Protein AF-0000000084641777 (afdb_homodimer)

Organism: NCBI:txid1299332

pLDDT: mean 81.18, std 19.04, range [21.38, 98.5]

InterPro domains:
  IPR001031 Thioesterase [PF00975] (193-416)
  IPR009081 Phosphopantetheine binding ACP domain [PF00550] (51-116)
  IPR009081 Phosphopantetheine binding ACP domain [PS50075] (45-120)
  IPR020802 Thioesterase TesA-like [SM00824] (193-419)
  IPR020806 Polyketide synthase-like, phosphopantetheine-binding domain [SM00823] (48-120)
  IPR029058 Alpha/Beta hydrolase fold [G3DSA:3.40.50.1820] (135-422)
  IPR029058 Alpha/Beta hydrolase fold [SSF53474] (79-420)
  IPR036736 ACP-like superfamily [G3DSA:1.10.1200.10] (26-123)
  IPR036736 ACP-like superfamily [SSF47336] (41-128)
  IPR050091 Polyketide and Nonribosomal Peptide Biosynthesis Enzymes [PTHR43775] (21-285)

Sequence (852 aa):
MGQQVCVGQVLADEAGPGAHEAAGAAVGQGFAARLQGLSDAEQQAAVQAMVCEHTAAVLGRDGAAQLDAGQAFSDAGLTSLSAVELRNRLKTLTGVTLSATTAFDYPTPTQLADHLLSHLHHQNPTGATPELDRVDALTDLFLQTCDAGRDDDGWQIVALAANGRERMTTPVPKREWKEVVLLAGGGSDVAVVCLPTLTVLSSPHAYLDVARAMAGRHSVHALSLPGFDPDDALPQDREVVLEGAAQAILHAVGDHPHLVLAGYSSGGVLAHALGSYLAERHQRTLLGVALIDTYLPSQIVNADNPDQVGVNETGALFSRRVTSMARELDQLNATRLTAAASYAALFGTWEPVVSAVPLLNMIAMDETAACERVRAERINRWRVATAEASYSVVEIPGDHFDMITTSSDATTTALHGWISGLIRAGMGQQVCVGQVLADEAGPGAHEAAGAAVGQGFAARLQGLSDAEQQAAVQAMVCEHTAAVLGRDGAAQLDAGQAFSDAGLTSLSAVELRNRLKTLTGVTLSATTAFDYPTPTQLADHLLSHLHHQNPTGATPELDRVDALTDLFLQTCDAGRDDDGWQIVALAANGRERMTTPVPKREWKEVVLLAGGGSDVAVVCLPTLTVLSSPHAYLDVARAMAGRHSVHALSLPGFDPDDALPQDREVVLEGAAQAILHAVGDHPHLVLAGYSSGGVLAHALGSYLAERHQRTLLGVALIDTYLPSQIVNADNPDQVGVNETGALFSRRVTSMARELDQLNATRLTAAASYAALFGTWEPVVSAVPLLNMIAMDETAACERVRAERINRWRVATAEASYSVVEIPGDHFDMITTSSDATTTALHGWISGLIRAG

Nearest PDB structures (foldseek):
  9cel-assembly1_A  TM=8.957E-01  e=6.479E-19  Micromonospora chalcea subsp. izumensis
  9cel-assembly2_C  TM=8.570E-01  e=5.463E-19  Micromonospora chalcea subsp. izumensis
  9cel-assembly2_B  TM=8.756E-01  e=1.436E-18  Micromonospora chalcea subsp. izumensis
  7vo5-assembly1_A-2  TM=8.374E-01  e=3.008E-18  Streptomyces chattanoogensis
  7vo4-assembly1_A  TM=8.585E-01  e=6.304E-16  Streptomyces chattanoogensis

Radius of gyration: 33.95 Å; Cα contacts (8 Å, |Δi|>4): 1404; chains: 2; bounding box: 111×99×91 Å

Foldseek 3Di:
DDPPPCPPPPPPPCPDPVVLVVLLVVLQVVLLVVLPPDDPVRQLVVLLLVLLQLLCVLLVHDGSVPFDQPDFSVVVPQALVSLLVSQVVVCSRNVDRDFSCLCVVQGGSSSSSVVSVVVSVVVPPPPPPPPRPDFPPLLVVLVVCVVVVNNLVSLVSLQVVLVPFAEDAAQPPPVCLVFKDWLAAEDDLEEEEEFAALALPGDQSLQNLLRVLCHHHHTYMYGHFFQLDPVGTAYPAPCRRLVNRLVSVCVVSPPRLAYEYEYAENRLVSQLVNQVVCCPPVVDHHLAYEYHAYFALVLFDDPVCVVGRHTDPNNVVVNVVVQVVCVVSVSDHSRSSSSSSSVCVRRNPPAAAADCHEYEYEHEPDDDPSCVVCVVVRLVRVVVSNPPHHYHYHYFYDHSSCCSPVRSNVNSVVVVVVSVVSVVVD/DDPPPPPPPPPPPPPDPVVLVVLLVVLQVVLLVVLPPDDPVRQLVVLLLVLLQLLCVLLVHDGSVPFDQPDFSVVVPQDLVSLLVSQVVVCSRNVARDFSCLCVVQGGSSSSSVVSVVVSVVVPPPPPPPPRPDFPPLLVVLVVCVVVVNNLVSLVSLQVVLVPFAEDAAQPPPVCLVFKAWLAAEDDLEEEEEFAALALPGDQSLQNLLRVLCHHHHTYMYGHFFQNDPVGTAYPAPVRRLVNRLVSVCVVSPPRLAYEYEYAENRLVSQLVNQVVCCPPVVDHHLAYEYHAYFALVLFDDPVCVVGRHTDPNVVVVNVVVQVVCVVSVSDHSRSSSSSSSVCVRRNPPAAAADCHEYEYEHEPDDDPSCVVCVVVRLVRVVVSNPPHHYHYHYFYDHSSCCSPVRSNRNSVVVVVVSVVSVVVD

Solvent-accessible surface area (backbone atoms only — not comparable to full-atom values): 44302 Å² total; per-residue (Å²): 137,83,81,78,80,80,75,76,78,77,77,74,78,72,75,52,80,67,58,58,54,55,52,26,50,57,36,8,53,44,44,54,54,68,41,55,90,48,52,71,68,51,35,47,52,51,40,22,49,50,43,26,32,45,48,20,52,63,67,70,42,84,56,33,87,74,48,58,51,80,42,43,39,65,80,73,62,53,42,75,68,42,36,42,50,39,37,52,50,45,20,42,43,54,55,49,86,62,48,52,54,41,56,68,78,24,38,20,30,47,48,37,22,52,54,50,46,54,50,54,57,67,52,44,77,70,74,66,64,72,77,68,82,55,64,48,35,58,34,45,43,30,50,54,33,36,73,71,70,36,51,48,49,22,49,49,39,36,43,48,56,35,70,74,53,56,64,33,82,54,53,70,75,51,86,70,53,74,34,46,42,79,71,20,58,37,73,48,66,40,36,36,37,34,33,34,38,53,44,58,74,46,38,41,68,63,44,49,56,34,22,60,68,37,45,64,47,33,25,25,32,18,33,52,69,77,13,58,44,84,88,41,42,33,62,65,45,57,64,31,49,47,52,38,50,48,53,38,50,50,63,70,57,59,80,52,77,30,36,31,32,32,5,43,34,54,3,17,54,52,28,52,53,42,50,51,46,31,34,73,77,64,70,42,72,53,65,26,36,36,25,42,48,48,65,57,35,71,72,23,36,35,76,89,42,77,88,44,78,38,54,30,74,48,26,44,53,50,52,51,51,51,49,51,50,23,52,75,44,56,51,65,35,53,45,21,47,23,32,18,40,50,44,42,64,58,44,44,78,51,74,82,62,73,31,72,43,26,33,38,43,34,34,48,63,47,62,53,73,59,52,54,72,46,41,67,59,52,56,49,54,56,48,60,27,16,58,90,27,56,72,45,78,47,76,33,68,42,30,82,74,26,36,50,52,87,24,12,61,58,44,40,50,50,51,50,53,51,53,54,50,52,60,70,74,102,136,84,80,77,77,78,74,76,74,76,76,72,78,68,76,51,79,68,56,58,54,54,49,26,51,55,37,8,55,45,43,55,53,68,42,55,89,49,52,71,69,51,35,48,51,52,39,22,50,49,42,26,34,45,47,20,53,62,66,70,42,86,56,32,88,75,48,60,51,79,42,41,38,64,80,72,63,54,42,75,67,42,36,43,50,38,37,53,52,46,21,41,43,52,57,48,88,61,48,52,52,42,56,67,78,24,36,19,29,47,48,36,21,51,53,51,46,53,51,54,57,67,50,45,76,69,75,65,65,70,78,67,83,57,64,48,35,57,35,44,43,31,50,55,32,36,74,71,70,35,49,49,49,21,50,50,38,36,42,49,58,36,68,73,53,56,65,33,83,55,54,69,76,52,85,72,52,73,34,46,41,79,70,21,58,37,74,47,65,39,38,36,38,35,32,35,37,54,45,59,74,46,38,42,68,64,44,49,55,35,22,62,66,37,44,64,47,33,24,25,32,20,31,51,69,78,13,59,44,85,88,42,43,34,63,63,44,56,66,30,50,47,52,38,50,48,50,38,49,50,62,69,56,58,79,53,79,31,37,32,32,31,5,46,32,54,3,16,54,51,29,51,54,40,49,51,44,31,36,74,76,64,70,42,72,52,66,27,35,36,26,41,47,48,65,57,35,71,71,24,36,35,76,89,42,77,88,44,80,37,56,30,73,48,26,44,52,51,50,51,50,52,50,52,50,24,50,75,45,56,51,65,36,51,45,20,48,22,32,19,40,50,44,43,65,59,42,44,79,51,73,83,62,73,30,74,44,28,34,38,41,34,34,50,63,47,62,54,73,60,51,55,74,46,40,66,59,52,56,48,54,56,50,58,26,16,57,89,28,54,72,46,77,45,77,34,68,42,30,79,75,26,36,48,55,85,24,11,62,59,44,39,50,53,52,51,54,50,52,53,49,52,60,70,73,103

Structure (mmCIF, N/CA/C/O backbone):
data_AF-0000000084641777-model_v1
#
loop_
_entity.id
_entity.type
_entity.pdbx_description
1 polymer 'Thioesterase domain protein'
#
loop_
_atom_site.group_PDB
_atom_site.id
_atom_site.type_symbol
_atom_site.label_atom_id
_atom_site.label_alt_id
_atom_site.label_comp_id
_atom_site.label_asym_id
_atom_site.label_entity_id
_atom_site.label_seq_id
_atom_site.pdbx_PDB_ins_code
_atom_site.Cartn_x
_atom_site.Cartn_y
_atom_site.Cartn_z
_atom_site.occupancy
_atom_site.B_iso_or_equiv
_atom_site.auth_seq_id
_atom_site.auth_comp_id
_atom_site.auth_asym_id
_atom_site.auth_atom_id
_atom_site.pdbx_PDB_model_num
ATOM 1 N N . MET A 1 1 ? 50.094 -5.645 -51.25 1 24.89 1 MET A N 1
ATOM 2 C CA . MET A 1 1 ? 48.844 -5.309 -51.938 1 24.89 1 MET A CA 1
ATOM 3 C C . MET A 1 1 ? 47.719 -5.098 -50.938 1 24.89 1 MET A C 1
ATOM 5 O O . MET A 1 1 ? 47.469 -5.961 -50.094 1 24.89 1 MET A O 1
ATOM 9 N N . GLY A 1 2 ? 47.344 -3.834 -50.531 1 24.47 2 GLY A N 1
ATOM 10 C CA . GLY A 1 2 ? 46.844 -3.127 -49.344 1 24.47 2 GLY A CA 1
ATOM 11 C C . GLY A 1 2 ? 45.375 -3.279 -49.156 1 24.47 2 GLY A C 1
ATOM 12 O O . GLY A 1 2 ? 44.562 -2.934 -50 1 24.47 2 GLY A O 1
ATOM 13 N N . GLN A 1 3 ? 44.938 -4.383 -48.5 1 25.36 3 GLN A N 1
ATOM 14 C CA . GLN A 1 3 ? 43.594 -4.914 -48.375 1 25.36 3 GLN A CA 1
ATOM 15 C C . GLN A 1 3 ? 42.656 -3.902 -47.75 1 25.36 3 GLN A C 1
ATOM 17 O O . GLN A 1 3 ? 42.906 -3.449 -46.625 1 25.36 3 GLN A O 1
ATOM 22 N N . GLN A 1 4 ? 42.062 -3.031 -48.531 1 22.72 4 GLN A N 1
ATOM 23 C CA . GLN A 1 4 ? 41.219 -1.885 -48.25 1 22.72 4 GLN A CA 1
ATOM 24 C C . GLN A 1 4 ? 39.969 -2.305 -47.438 1 22.72 4 GLN A C 1
ATOM 26 O O . GLN A 1 4 ? 39.219 -3.176 -47.875 1 22.72 4 GLN A O 1
ATOM 31 N N . VAL A 1 5 ? 39.969 -2.133 -46.031 1 23.72 5 VAL A N 1
ATOM 32 C CA . VAL A 1 5 ? 39.062 -2.445 -44.938 1 23.72 5 VAL A CA 1
ATOM 33 C C . VAL A 1 5 ? 37.75 -1.702 -45.125 1 23.72 5 VAL A C 1
ATOM 35 O O . VAL A 1 5 ? 37.719 -0.47 -45.188 1 23.72 5 VAL A O 1
ATOM 38 N N . CYS A 1 6 ? 36.844 -2.123 -46 1 21.38 6 CYS A N 1
ATOM 39 C CA . CYS A 1 6 ? 35.594 -1.452 -46.344 1 21.38 6 CYS A CA 1
ATOM 40 C C . CYS A 1 6 ? 34.688 -1.319 -45.125 1 21.38 6 CYS A C 1
ATOM 42 O O . CYS A 1 6 ? 34.188 -2.318 -44.625 1 21.38 6 CYS A O 1
ATOM 44 N N . VAL A 1 7 ? 34.938 -0.421 -44.094 1 24.03 7 VAL A N 1
ATOM 45 C CA . VAL A 1 7 ? 34.25 -0.095 -42.844 1 24.03 7 VAL A CA 1
ATOM 46 C C . VAL A 1 7 ? 32.844 0.391 -43.156 1 24.03 7 VAL A C 1
ATOM 48 O O . VAL A 1 7 ? 32.656 1.456 -43.75 1 24.03 7 VAL A O 1
ATOM 51 N N . GLY A 1 8 ? 31.984 -0.455 -43.719 1 22.81 8 GLY A N 1
ATOM 52 C CA . GLY A 1 8 ? 30.656 0.032 -44.031 1 22.81 8 GLY A CA 1
ATOM 53 C C . GLY A 1 8 ? 29.938 0.649 -42.875 1 22.81 8 GLY A C 1
ATOM 54 O O . GLY A 1 8 ? 29.922 0.073 -41.781 1 22.81 8 GLY A O 1
ATOM 55 N N . GLN A 1 9 ? 29.938 1.963 -42.719 1 23.42 9 GLN A N 1
ATOM 56 C CA . GLN A 1 9 ? 29.344 2.883 -41.75 1 23.42 9 GLN A CA 1
ATOM 57 C C . GLN A 1 9 ? 27.844 2.641 -41.625 1 23.42 9 GLN A C 1
ATOM 59 O O . GLN A 1 9 ? 27.078 2.828 -42.562 1 23.42 9 GLN A O 1
ATOM 64 N N . VAL A 1 10 ? 27.406 1.66 -40.938 1 26.03 10 VAL A N 1
ATOM 65 C CA . VAL A 1 10 ? 25.984 1.517 -40.594 1 26.03 10 VAL A CA 1
ATOM 66 C C . VAL A 1 10 ? 25.484 2.787 -39.906 1 26.03 10 VAL A C 1
ATOM 68 O O . VAL A 1 10 ? 26 3.166 -38.844 1 26.03 10 VAL A O 1
ATOM 71 N N . LEU A 1 11 ? 25.109 3.775 -40.656 1 24.5 11 LEU A N 1
ATOM 72 C CA . LEU A 1 11 ? 24.438 4.961 -40.125 1 24.5 11 LEU A CA 1
ATOM 73 C C . LEU A 1 11 ? 23.266 4.57 -39.25 1 24.5 11 LEU A C 1
ATOM 75 O O . LEU A 1 11 ? 22.328 3.898 -39.688 1 24.5 11 LEU A O 1
ATOM 79 N N . ALA A 1 12 ? 23.484 4.363 -37.938 1 27.56 12 ALA A N 1
ATOM 80 C CA . ALA A 1 12 ? 22.609 4.184 -36.812 1 27.56 12 ALA A CA 1
ATOM 81 C C . ALA A 1 12 ? 21.516 5.25 -36.781 1 27.56 12 ALA A C 1
ATOM 83 O O . ALA A 1 12 ? 21.797 6.434 -36.562 1 27.56 12 ALA A O 1
ATOM 84 N N . ASP A 1 13 ? 20.547 5.047 -37.688 1 30.94 13 ASP A N 1
ATOM 85 C CA . ASP A 1 13 ? 19.375 5.922 -37.625 1 30.94 13 ASP A CA 1
ATOM 86 C C . ASP A 1 13 ? 18.812 6.008 -36.219 1 30.94 13 ASP A C 1
ATOM 88 O O . ASP A 1 13 ? 18.406 4.996 -35.625 1 30.94 13 ASP A O 1
ATOM 92 N N . GLU A 1 14 ? 19.312 6.793 -35.344 1 30.27 14 GLU A N 1
ATOM 93 C CA . GLU A 1 14 ? 19.078 7.223 -33.969 1 30.27 14 GLU A CA 1
ATOM 94 C C . GLU A 1 14 ? 17.641 7.715 -33.812 1 30.27 14 GLU A C 1
ATOM 96 O O . GLU A 1 14 ? 17.406 8.883 -33.469 1 30.27 14 GLU A O 1
ATOM 101 N N . ALA A 1 15 ? 16.766 7.348 -34.812 1 34.06 15 ALA A N 1
ATOM 102 C CA . ALA A 1 15 ? 15.477 7.934 -34.438 1 34.06 15 ALA A CA 1
ATOM 103 C C . ALA A 1 15 ? 15.023 7.445 -33.062 1 34.06 15 ALA A C 1
ATOM 105 O O . ALA A 1 15 ? 15 6.238 -32.812 1 34.06 15 ALA A O 1
ATOM 106 N N . GLY A 1 16 ? 15.086 8.219 -32.062 1 28.44 16 GLY A N 1
ATOM 107 C CA . GLY A 1 16 ? 14.805 8.008 -30.656 1 28.44 16 GLY A CA 1
ATOM 108 C C . GLY A 1 16 ? 13.5 7.273 -30.422 1 28.44 16 GLY A C 1
ATOM 109 O O . GLY A 1 16 ? 12.648 7.199 -31.297 1 28.44 16 GLY A O 1
ATOM 110 N N . PRO A 1 17 ? 13.375 6.547 -29.328 1 33.25 17 PRO A N 1
ATOM 111 C CA . PRO A 1 17 ? 12.25 5.676 -28.969 1 33.25 17 PRO A CA 1
ATOM 112 C C . PRO A 1 17 ? 10.898 6.367 -29.109 1 33.25 17 PRO A C 1
ATOM 114 O O . PRO A 1 17 ? 9.859 5.699 -29.141 1 33.25 17 PRO A O 1
ATOM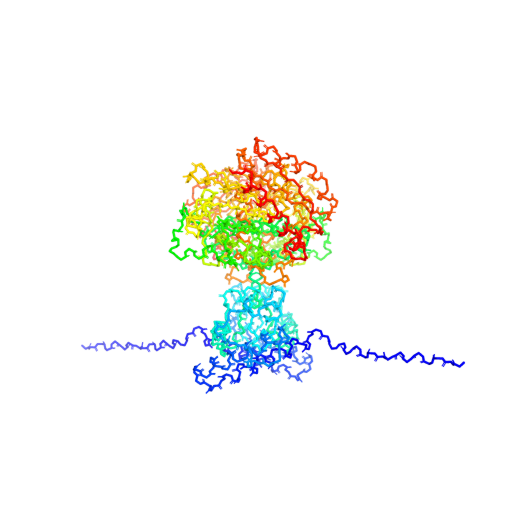 117 N N . GLY A 1 18 ? 10.883 7.715 -29.188 1 34.97 18 GLY A N 1
ATOM 118 C CA . GLY A 1 18 ? 9.648 8.477 -29.266 1 34.97 18 GLY A CA 1
ATOM 119 C C . GLY A 1 18 ? 8.953 8.359 -30.609 1 34.97 18 GLY A C 1
ATOM 120 O O . GLY A 1 18 ? 7.762 8.633 -30.734 1 34.97 18 GLY A O 1
ATOM 121 N N . ALA A 1 19 ? 9.695 8.242 -31.719 1 38.25 19 ALA A N 1
ATOM 122 C CA . ALA A 1 19 ? 9.18 8.195 -33.094 1 38.25 19 ALA A CA 1
ATOM 123 C C . ALA A 1 19 ? 8.469 6.875 -33.344 1 38.25 19 ALA A C 1
ATOM 125 O O . ALA A 1 19 ? 7.516 6.832 -34.125 1 38.25 19 ALA A O 1
ATOM 126 N N . HIS A 1 20 ? 9.016 5.867 -32.781 1 34.41 20 HIS A N 1
ATOM 127 C CA . HIS A 1 20 ? 8.398 4.562 -33 1 34.41 20 HIS A CA 1
ATOM 128 C C . HIS A 1 20 ? 7.023 4.48 -32.344 1 34.41 20 HIS A C 1
ATOM 130 O O . HIS A 1 20 ? 6.145 3.77 -32.844 1 34.41 20 HIS A O 1
ATOM 136 N N . GLU A 1 21 ? 6.867 5.086 -31.234 1 34.56 21 GLU A N 1
ATOM 137 C CA . GLU A 1 21 ? 5.594 5.031 -30.516 1 34.56 21 GLU A CA 1
ATOM 138 C C . GLU A 1 21 ? 4.539 5.883 -31.219 1 34.56 21 GLU A C 1
ATOM 140 O O . GLU A 1 21 ? 3.371 5.496 -31.297 1 34.56 21 GLU A O 1
ATOM 145 N N . ALA A 1 22 ? 4.887 7.004 -31.797 1 40.75 22 ALA A N 1
ATOM 146 C CA . ALA A 1 22 ? 3.992 7.82 -32.625 1 40.75 22 ALA A CA 1
ATOM 147 C C . ALA A 1 22 ? 3.588 7.086 -33.906 1 40.75 22 ALA A C 1
ATOM 149 O O . ALA A 1 22 ? 2.465 7.238 -34.375 1 40.75 22 ALA A O 1
ATOM 150 N N . ALA A 1 23 ? 4.477 6.371 -34.438 1 40.88 23 ALA A N 1
ATOM 151 C CA . ALA A 1 23 ? 4.211 5.578 -35.625 1 40.88 23 ALA A CA 1
ATOM 152 C C . ALA A 1 23 ? 3.252 4.43 -35.312 1 40.88 23 ALA A C 1
ATOM 154 O O . ALA A 1 23 ? 2.43 4.062 -36.156 1 40.88 23 ALA A O 1
ATOM 155 N N . GLY A 1 24 ? 3.389 3.828 -34.188 1 36.12 24 GLY A N 1
ATOM 156 C CA . GLY A 1 24 ? 2.477 2.787 -33.75 1 36.12 24 GLY A CA 1
ATOM 157 C C . GLY A 1 24 ? 1.061 3.285 -33.531 1 36.12 24 GLY A C 1
ATOM 158 O O . GLY A 1 24 ? 0.095 2.6 -33.875 1 36.12 24 GLY A O 1
ATOM 159 N N . ALA A 1 25 ? 0.897 4.418 -32.844 1 45.06 25 ALA A N 1
ATOM 160 C CA . ALA A 1 25 ? -0.428 5.004 -32.656 1 45.06 25 ALA A CA 1
ATOM 161 C C . ALA A 1 25 ? -1.054 5.387 -34 1 45.06 25 ALA A C 1
ATOM 163 O O . ALA A 1 25 ? -2.256 5.195 -34.188 1 45.06 25 ALA A O 1
ATOM 164 N N . ALA A 1 26 ? -0.304 5.961 -34.875 1 48.16 26 ALA A N 1
ATOM 165 C CA . ALA A 1 26 ? -0.769 6.277 -36.219 1 48.16 26 ALA A CA 1
ATOM 166 C C . ALA A 1 26 ? -1.132 5.008 -36.969 1 48.16 26 ALA A C 1
ATOM 168 O O . ALA A 1 26 ? -2.09 4.996 -37.75 1 48.16 26 ALA A O 1
ATOM 169 N N . VAL A 1 27 ? -0.419 3.963 -36.688 1 43.78 27 VAL A N 1
ATOM 170 C CA . VAL A 1 27 ? -0.676 2.672 -37.312 1 43.78 27 VAL A CA 1
ATOM 171 C C . VAL A 1 27 ? -1.925 2.039 -36.719 1 43.78 27 VAL A C 1
ATOM 173 O O . VAL A 1 27 ? -2.742 1.454 -37.406 1 43.78 27 VAL A O 1
ATOM 176 N N . GLY A 1 28 ? -2.08 2.117 -35.406 1 50.59 28 GLY A N 1
ATOM 177 C CA . GLY A 1 28 ? -3.271 1.625 -34.719 1 50.59 28 GLY A CA 1
ATOM 178 C C . GLY A 1 28 ? -4.539 2.334 -35.156 1 50.59 28 GLY A C 1
ATOM 179 O O . GLY A 1 28 ? -5.582 1.701 -35.312 1 50.59 28 GLY A O 1
ATOM 180 N N . GLN A 1 29 ? -4.453 3.664 -35.188 1 55.5 29 GLN A N 1
ATOM 181 C CA . GLN A 1 29 ? -5.566 4.418 -35.75 1 55.5 29 GLN A CA 1
ATOM 182 C C . GLN A 1 29 ? -5.852 3.986 -37.188 1 55.5 29 GLN A C 1
ATOM 184 O O . GLN A 1 29 ? -7.008 3.955 -37.594 1 55.5 29 GLN A O 1
ATOM 189 N N . GLY A 1 30 ? -4.848 3.541 -37.781 1 61.19 30 GLY A N 1
ATOM 190 C CA . GLY A 1 30 ? -5 3.121 -39.156 1 61.19 30 GLY A CA 1
ATOM 191 C C . GLY A 1 30 ? -5.766 1.82 -39.312 1 61.19 30 GLY A C 1
ATOM 192 O O . GLY A 1 30 ? -6.645 1.705 -40.156 1 61.19 30 GLY A O 1
ATOM 193 N N . PHE A 1 31 ? -5.512 0.865 -38.344 1 68.62 31 PHE A N 1
ATOM 194 C CA . PHE A 1 31 ? -6.195 -0.413 -38.5 1 68.62 31 PHE A CA 1
ATOM 195 C C . PHE A 1 31 ? -7.66 -0.295 -38.062 1 68.62 31 PHE A C 1
ATOM 197 O O . PHE A 1 31 ? -8.547 -0.836 -38.75 1 68.62 31 PHE A O 1
ATOM 204 N N . ALA A 1 32 ? -7.84 0.499 -37.031 1 68.56 32 ALA A N 1
ATOM 205 C CA . ALA A 1 32 ? -9.219 0.707 -36.625 1 68.56 32 ALA A CA 1
ATOM 206 C C . ALA A 1 32 ? -10.023 1.433 -37.688 1 68.56 32 ALA A C 1
ATOM 208 O O . ALA A 1 32 ? -11.188 1.116 -37.938 1 68.56 32 ALA A O 1
ATOM 209 N N . ALA A 1 33 ? -9.359 2.303 -38.25 1 70.12 33 ALA A N 1
ATOM 210 C CA . ALA A 1 33 ? -10.008 3.043 -39.344 1 70.12 33 ALA A CA 1
ATOM 211 C C . ALA A 1 33 ? -10.344 2.125 -40.5 1 70.12 33 ALA A C 1
ATOM 213 O O . ALA A 1 33 ? -11.375 2.299 -41.156 1 70.12 33 ALA A O 1
ATOM 214 N N . ARG A 1 34 ? -9.531 1.095 -40.75 1 72.81 34 ARG A N 1
ATOM 215 C CA . ARG A 1 34 ? -9.758 0.143 -41.844 1 72.81 34 ARG A CA 1
ATOM 216 C C . ARG A 1 34 ? -10.977 -0.732 -41.562 1 72.81 34 ARG A C 1
ATOM 218 O O . ARG A 1 34 ? -11.602 -1.254 -42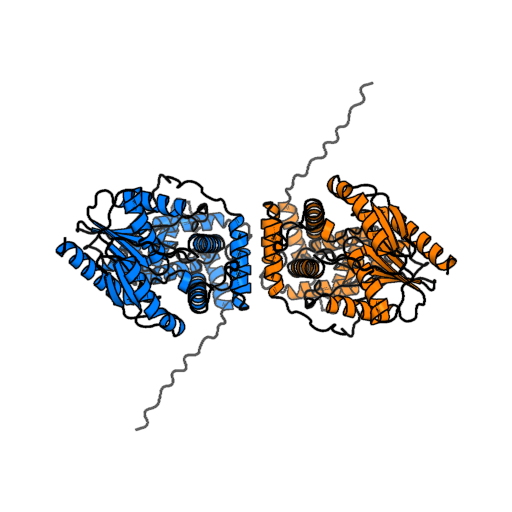.469 1 72.81 34 ARG A O 1
ATOM 225 N N . LEU A 1 35 ? -11.219 -0.794 -40.219 1 77.19 35 LEU A N 1
ATOM 226 C CA . LEU A 1 35 ? -12.352 -1.625 -39.844 1 77.19 35 LEU A CA 1
ATOM 227 C C . LEU A 1 35 ? -13.656 -0.829 -39.906 1 77.19 35 LEU A C 1
ATOM 229 O O . LEU A 1 35 ? -14.742 -1.409 -39.938 1 77.19 35 LEU A O 1
ATOM 233 N N . GLN A 1 36 ? -13.414 0.489 -40.031 1 72.81 36 GLN A N 1
ATOM 234 C CA . GLN A 1 36 ? -14.594 1.349 -40.094 1 72.81 36 GLN A CA 1
ATOM 235 C C . GLN A 1 36 ? -15.367 1.158 -41.375 1 72.81 36 GLN A C 1
ATOM 237 O O . GLN A 1 36 ? -14.773 1.098 -42.469 1 72.81 36 GLN A O 1
ATOM 242 N N . GLY A 1 37 ? -16.641 0.948 -41.312 1 75.94 37 GLY A N 1
ATOM 243 C CA . GLY A 1 37 ? -17.5 0.787 -42.469 1 75.94 37 GLY A CA 1
ATOM 244 C C . GLY A 1 37 ? -17.75 -0.665 -42.844 1 75.94 37 GLY A C 1
ATOM 245 O O . GLY A 1 37 ? -18.594 -0.96 -43.688 1 75.94 37 GLY A O 1
ATOM 246 N N . LEU A 1 38 ? -16.938 -1.491 -42.219 1 79.31 38 LEU A N 1
ATOM 247 C CA . LEU A 1 38 ? -17.141 -2.912 -42.5 1 79.31 38 LEU A CA 1
ATOM 248 C C . LEU A 1 38 ? -18.25 -3.473 -41.594 1 79.31 38 LEU A C 1
ATOM 250 O O . LEU A 1 38 ? -18.5 -2.951 -40.5 1 79.31 38 LEU A O 1
ATOM 254 N N . SER A 1 39 ? -19.047 -4.445 -42.219 1 82.75 39 SER A N 1
ATOM 255 C CA . SER A 1 39 ? -19.984 -5.176 -41.406 1 82.75 39 SER A CA 1
ATOM 256 C C . SER A 1 39 ? -19.281 -5.938 -40.281 1 82.75 39 SER A C 1
ATOM 258 O O . SER A 1 39 ? -18.047 -6.082 -40.312 1 82.75 39 SER A O 1
ATOM 260 N N . ASP A 1 40 ? -19.969 -6.348 -39.406 1 81.88 40 ASP A N 1
ATOM 261 C CA . ASP A 1 40 ? -19.406 -7.113 -38.281 1 81.88 40 ASP A CA 1
ATOM 262 C C . ASP A 1 40 ? -18.656 -8.336 -38.812 1 81.88 40 ASP A C 1
ATOM 264 O O . ASP A 1 40 ? -17.547 -8.641 -38.312 1 81.88 40 ASP A O 1
ATOM 268 N N . ALA A 1 41 ? -19.344 -8.961 -39.719 1 85.69 41 ALA A N 1
ATOM 269 C CA . ALA A 1 41 ? -18.734 -10.172 -40.281 1 85.69 41 ALA A CA 1
ATOM 270 C C . ALA A 1 41 ? -17.453 -9.844 -41.031 1 85.69 41 ALA A C 1
ATOM 272 O O . ALA A 1 41 ? -16.469 -10.586 -40.938 1 85.69 41 ALA A O 1
ATOM 273 N N . GLU A 1 42 ? -17.5 -8.789 -41.688 1 86.19 42 GLU A N 1
ATOM 274 C CA . GLU A 1 42 ? -16.328 -8.375 -42.438 1 86.19 42 GLU A CA 1
ATOM 275 C C . GLU A 1 42 ? -15.188 -7.938 -41.531 1 86.19 42 GLU A C 1
ATOM 277 O O . GLU A 1 42 ? -14.016 -8.18 -41.812 1 86.19 42 GLU A O 1
ATOM 282 N N . GLN A 1 43 ? -15.539 -7.336 -40.469 1 86.88 43 GLN A N 1
ATOM 283 C CA . GLN A 1 43 ? -14.539 -6.934 -39.5 1 86.88 43 GLN A CA 1
ATOM 284 C C . GLN A 1 43 ? -13.852 -8.148 -38.875 1 86.88 43 GLN A C 1
ATOM 286 O O . GLN A 1 43 ? -12.625 -8.188 -38.75 1 86.88 43 GLN A O 1
ATOM 291 N N . GLN A 1 44 ? -14.672 -9.078 -38.594 1 87.75 44 GLN A N 1
ATOM 292 C CA . GLN A 1 44 ? -14.133 -10.312 -38 1 87.75 44 GLN A CA 1
ATOM 293 C C . GLN A 1 44 ? -13.172 -10.992 -39 1 87.75 44 GLN A C 1
ATOM 295 O O . GLN A 1 44 ? -12.102 -11.453 -38.594 1 87.75 44 GLN A O 1
ATOM 300 N N . ALA A 1 45 ? -13.609 -11.039 -40.219 1 87.06 45 ALA A N 1
ATOM 301 C CA . ALA A 1 45 ? -12.781 -11.68 -41.219 1 87.06 45 ALA A CA 1
ATOM 302 C C . ALA A 1 45 ? -11.461 -10.93 -41.406 1 87.06 45 ALA A C 1
ATOM 304 O O . ALA A 1 45 ? -10.406 -11.547 -41.562 1 87.06 45 ALA A O 1
ATOM 305 N N . ALA A 1 46 ? -11.555 -9.695 -41.375 1 87.5 46 ALA A N 1
ATOM 306 C CA . ALA A 1 46 ? -10.375 -8.859 -41.562 1 87.5 46 ALA A CA 1
ATOM 307 C C . ALA A 1 46 ? -9.391 -9.039 -40.406 1 87.5 46 ALA A C 1
ATOM 309 O O . ALA A 1 46 ? -8.188 -9.172 -40.594 1 87.5 46 ALA A O 1
ATOM 310 N N . VAL A 1 47 ? -9.922 -9.086 -39.219 1 89.5 47 VAL A N 1
ATOM 311 C CA . VAL A 1 47 ? -9.07 -9.219 -38.062 1 89.5 47 VAL A CA 1
ATOM 312 C C . VAL A 1 47 ? -8.492 -10.625 -38 1 89.5 47 VAL A C 1
ATOM 314 O O . VAL A 1 47 ? -7.32 -10.812 -37.625 1 89.5 47 VAL A O 1
ATOM 317 N N . GLN A 1 48 ? -9.281 -11.508 -38.375 1 90.19 48 GLN A N 1
ATOM 318 C CA . GLN A 1 48 ? -8.812 -12.891 -38.406 1 90.19 48 GLN A CA 1
ATOM 319 C C . GLN A 1 48 ? -7.668 -13.047 -39.406 1 90.19 48 GLN A C 1
ATOM 321 O O . GLN A 1 48 ? -6.672 -13.711 -39.125 1 90.19 48 GLN A O 1
ATOM 326 N N . ALA A 1 49 ? -7.855 -12.5 -40.531 1 86.69 49 ALA A N 1
ATOM 327 C CA . ALA A 1 49 ? -6.816 -12.562 -41.562 1 86.69 49 ALA A CA 1
ATOM 328 C C . ALA A 1 49 ? -5.523 -11.922 -41.062 1 86.69 49 ALA A C 1
ATOM 330 O O . ALA A 1 49 ? -4.43 -12.438 -41.312 1 86.69 49 ALA A O 1
ATOM 331 N N . MET A 1 50 ? -5.695 -10.891 -40.375 1 87.44 50 MET A N 1
ATOM 332 C CA . MET A 1 50 ? -4.547 -10.195 -39.812 1 87.44 50 MET A CA 1
ATOM 333 C C . MET A 1 50 ? -3.832 -11.07 -38.781 1 87.44 50 MET A C 1
ATOM 335 O O . MET A 1 50 ? -2.605 -11.18 -38.781 1 87.44 50 MET A O 1
ATOM 339 N N . VAL A 1 51 ? -4.574 -11.719 -37.969 1 90.5 51 VAL A N 1
ATOM 340 C CA . VAL A 1 51 ? -4.008 -12.594 -36.938 1 90.5 51 VAL A CA 1
ATOM 341 C C . VAL A 1 51 ? -3.277 -13.758 -37.594 1 90.5 51 VAL A C 1
ATOM 343 O O . VAL A 1 51 ? -2.16 -14.102 -37.219 1 90.5 51 VAL A O 1
ATOM 346 N N . CYS A 1 52 ? -3.893 -14.281 -38.625 1 88.81 52 CYS A N 1
ATOM 347 C CA . CYS A 1 52 ? -3.273 -15.391 -39.344 1 88.81 52 CYS A CA 1
ATOM 348 C C . CYS A 1 52 ? -1.979 -14.945 -40.031 1 88.81 52 CYS A C 1
ATOM 350 O O . CYS A 1 52 ? -0.968 -15.648 -39.969 1 88.81 52 CYS A O 1
ATOM 352 N N . GLU A 1 53 ? -2.033 -13.852 -40.562 1 85.75 53 GLU A N 1
ATOM 353 C CA . GLU A 1 53 ? -0.868 -13.32 -41.281 1 85.75 53 GLU A CA 1
ATOM 354 C C . GLU A 1 53 ? 0.306 -13.117 -40.312 1 85.75 53 GLU A C 1
ATOM 356 O O . GLU A 1 53 ? 1.427 -13.547 -40.594 1 85.75 53 GLU A O 1
ATOM 361 N N . HIS A 1 54 ? 0.045 -12.602 -39.25 1 87.25 54 HIS A N 1
ATOM 362 C CA . HIS A 1 54 ? 1.125 -12.258 -38.312 1 87.25 54 HIS A CA 1
ATOM 363 C C . HIS A 1 54 ? 1.563 -13.477 -37.531 1 87.25 54 HIS A C 1
ATOM 365 O O . HIS A 1 54 ? 2.719 -13.562 -37.094 1 87.25 54 HIS A O 1
ATOM 371 N N . THR A 1 55 ? 0.628 -14.398 -37.344 1 88.06 55 THR A N 1
ATOM 372 C CA . THR A 1 55 ? 1.028 -15.68 -36.781 1 88.06 55 THR A CA 1
ATOM 373 C C . THR A 1 55 ? 1.982 -16.406 -37.719 1 88.06 55 THR A C 1
ATOM 375 O O . THR A 1 55 ? 3.012 -16.938 -37.281 1 88.06 55 THR A O 1
ATOM 378 N N . ALA A 1 56 ? 1.652 -16.375 -38.938 1 85.31 56 ALA A N 1
ATOM 379 C CA . ALA A 1 56 ? 2.518 -17.016 -39.938 1 85.31 56 ALA A CA 1
ATOM 380 C C . ALA A 1 56 ? 3.898 -16.359 -39.969 1 85.31 56 ALA A C 1
ATOM 382 O O . ALA A 1 56 ? 4.918 -17.047 -40.031 1 85.31 56 ALA A O 1
ATOM 383 N N . ALA A 1 57 ? 3.887 -15.109 -39.844 1 82.75 57 ALA A N 1
ATOM 384 C CA . ALA A 1 57 ? 5.145 -14.359 -39.844 1 82.75 57 ALA A CA 1
ATOM 385 C C . ALA A 1 57 ? 6.02 -14.742 -38.656 1 82.75 57 ALA A C 1
ATOM 387 O O . ALA A 1 57 ? 7.227 -14.953 -38.812 1 82.75 57 ALA A O 1
ATOM 388 N N . VAL A 1 58 ? 5.395 -14.867 -37.531 1 83.62 58 VAL A N 1
ATOM 389 C CA . VAL A 1 58 ? 6.133 -15.164 -36.312 1 83.62 58 VAL A CA 1
ATOM 390 C C . VAL A 1 58 ? 6.645 -16.609 -36.344 1 83.62 58 VAL A C 1
ATOM 392 O O . VAL A 1 58 ? 7.719 -16.906 -35.844 1 83.62 58 VAL A O 1
ATOM 395 N N . LEU A 1 59 ? 5.934 -17.406 -37.094 1 83.38 59 LEU A N 1
ATOM 396 C CA . LEU A 1 59 ? 6.297 -18.812 -37.219 1 83.38 59 LEU A CA 1
ATOM 397 C C . LEU A 1 59 ? 7.223 -19.047 -38.406 1 83.38 59 LEU A C 1
ATOM 399 O O . LEU A 1 59 ? 7.68 -20.172 -38.625 1 83.38 59 LEU A O 1
ATOM 403 N N . GLY A 1 60 ? 7.527 -18 -39.094 1 78.12 60 GLY A N 1
ATOM 404 C CA . GLY A 1 60 ? 8.422 -18.125 -40.25 1 78.12 60 GLY A CA 1
ATOM 405 C C . GLY A 1 60 ? 7.777 -18.797 -41.438 1 78.12 60 GLY A C 1
ATOM 406 O O . GLY A 1 60 ? 8.453 -19.453 -42.219 1 78.12 60 GLY A O 1
ATOM 407 N N . ARG A 1 61 ? 6.527 -18.812 -41.406 1 78.25 61 ARG A N 1
ATOM 408 C CA . ARG A 1 61 ? 5.812 -19.438 -42.5 1 78.25 61 ARG A CA 1
ATOM 409 C C . ARG A 1 61 ? 5.504 -18.438 -43.594 1 78.25 61 ARG A C 1
ATOM 411 O O . ARG A 1 61 ? 5.434 -17.234 -43.344 1 78.25 61 ARG A O 1
ATOM 418 N N . ASP A 1 62 ? 5.531 -18.953 -44.844 1 69.19 62 ASP A N 1
ATOM 419 C CA . ASP A 1 62 ? 5.254 -18.125 -46 1 69.19 62 ASP A CA 1
ATOM 420 C C . ASP A 1 62 ? 3.756 -17.859 -46.156 1 69.19 62 ASP A C 1
ATOM 422 O O . ASP A 1 62 ? 2.979 -18.766 -46.438 1 69.19 62 ASP A O 1
ATOM 426 N N . GLY A 1 63 ? 3.186 -16.797 -45.781 1 64.06 63 GLY A N 1
ATOM 427 C CA . GLY A 1 63 ? 1.869 -16.25 -46.094 1 64.06 63 GLY A CA 1
ATOM 428 C C . GLY A 1 63 ? 0.796 -16.719 -45.125 1 64.06 63 GLY A C 1
ATOM 429 O O . GLY A 1 63 ? 0.925 -17.797 -44.531 1 64.06 63 GLY A O 1
ATOM 430 N N . ALA A 1 64 ? -0.36 -16.047 -44.844 1 63.38 64 ALA A N 1
ATOM 431 C CA . ALA A 1 64 ? -1.53 -16.266 -43.969 1 63.38 64 ALA A CA 1
ATOM 432 C C . ALA A 1 64 ? -2.299 -17.5 -44.406 1 63.38 64 ALA A C 1
ATOM 434 O O . ALA A 1 64 ? -2.951 -18.156 -43.594 1 63.38 64 ALA A O 1
ATOM 435 N N . ALA A 1 65 ? -2.154 -17.891 -45.656 1 65.62 65 ALA A N 1
ATOM 436 C CA . ALA A 1 65 ? -2.951 -18.969 -46.25 1 65.62 65 ALA A CA 1
ATOM 437 C C . ALA A 1 65 ? -2.576 -20.328 -45.625 1 65.62 65 ALA A C 1
ATOM 439 O O . ALA A 1 65 ? -3.359 -21.281 -45.688 1 65.62 65 ALA A O 1
ATOM 440 N N . GLN A 1 66 ? -1.51 -20.344 -44.906 1 66.31 66 GLN A N 1
ATOM 441 C CA . GLN A 1 66 ? -1.044 -21.625 -44.406 1 66.31 66 GLN A CA 1
ATOM 442 C C . GLN A 1 66 ? -1.527 -21.844 -42.969 1 66.31 66 GLN A C 1
ATOM 444 O O . GLN A 1 66 ? -1.271 -22.891 -42.375 1 66.31 66 GLN A O 1
ATOM 449 N N . LEU A 1 67 ? -2.268 -20.953 -42.5 1 76.56 67 LEU A N 1
ATOM 450 C CA . LEU A 1 67 ? -2.764 -21.125 -41.156 1 76.56 67 LEU A CA 1
ATOM 451 C C . LEU A 1 67 ? -4.285 -21.219 -41.125 1 76.56 67 LEU A C 1
ATOM 453 O O . LEU A 1 67 ? -4.973 -20.406 -41.75 1 76.56 67 LEU A O 1
ATOM 457 N N . ASP A 1 68 ? -4.773 -22.406 -40.719 1 81.56 68 ASP A N 1
ATOM 458 C CA . ASP A 1 68 ? -6.203 -22.562 -40.469 1 81.56 68 ASP A CA 1
ATOM 459 C C . ASP A 1 68 ? -6.656 -21.703 -39.281 1 81.56 68 ASP A C 1
ATOM 461 O O . ASP A 1 68 ? -6.066 -21.781 -38.188 1 81.56 68 ASP A O 1
ATOM 465 N N . ALA A 1 69 ? -7.648 -20.875 -39.5 1 86.5 69 ALA A N 1
ATOM 466 C CA . ALA A 1 69 ? -8.125 -19.938 -38.5 1 86.5 69 ALA A CA 1
ATOM 467 C C . ALA A 1 69 ? -8.664 -20.656 -37.281 1 86.5 69 ALA A C 1
ATOM 469 O O . ALA A 1 69 ? -8.75 -20.078 -36.188 1 86.5 69 ALA A O 1
ATOM 470 N N . GLY A 1 70 ? -8.938 -21.922 -37.469 1 84.38 70 GLY A N 1
ATOM 471 C CA . GLY A 1 70 ? -9.461 -22.703 -36.375 1 84.38 70 GLY A CA 1
ATOM 472 C C . GLY A 1 70 ? -8.406 -23.562 -35.688 1 84.38 70 GLY A C 1
ATOM 473 O O . GLY A 1 70 ? -8.688 -24.203 -34.688 1 84.38 70 GLY A O 1
ATOM 474 N N . GLN A 1 71 ? -7.184 -23.516 -36.25 1 81 71 GLN A N 1
ATOM 475 C CA . GLN A 1 71 ? -6.098 -24.297 -35.688 1 81 71 GLN A CA 1
ATOM 476 C C . GLN A 1 71 ? -5.504 -23.609 -34.438 1 81 71 GLN A C 1
ATOM 478 O O . GLN A 1 71 ? -5.289 -22.406 -34.438 1 81 71 GLN A O 1
ATOM 483 N N . ALA A 1 72 ? -5.293 -24.453 -33.469 1 81.69 72 ALA A N 1
ATOM 484 C CA . ALA A 1 72 ? -4.668 -23.922 -32.281 1 81.69 72 ALA A CA 1
ATOM 485 C C . ALA A 1 72 ? -3.252 -23.438 -32.562 1 81.69 72 ALA A C 1
ATOM 487 O O . ALA A 1 72 ? -2.51 -24.062 -33.312 1 81.69 72 ALA A O 1
ATOM 488 N N . PHE A 1 73 ? -2.93 -22.297 -31.953 1 85.56 73 PHE A N 1
ATOM 489 C CA . PHE A 1 73 ? -1.608 -21.719 -32.125 1 85.56 73 PHE A CA 1
ATOM 490 C C . PHE A 1 73 ? -0.518 -22.703 -31.719 1 85.56 73 PHE A C 1
ATOM 492 O O . PHE A 1 73 ? 0.528 -22.766 -32.375 1 85.56 73 PHE A O 1
ATOM 499 N N . SER A 1 74 ? -0.798 -23.516 -30.703 1 74.38 74 SER A N 1
ATOM 500 C CA . SER A 1 74 ? 0.168 -24.5 -30.219 1 74.38 74 SER A CA 1
ATOM 501 C C . SER A 1 74 ? 0.45 -25.562 -31.281 1 74.38 74 SER A C 1
ATOM 503 O O . SER A 1 74 ? 1.598 -25.969 -31.453 1 74.38 74 SER A O 1
ATOM 505 N N . ASP A 1 75 ? -0.592 -25.875 -31.984 1 78 75 ASP A N 1
ATOM 506 C CA . ASP A 1 75 ? -0.457 -26.875 -33.062 1 78 75 ASP A CA 1
ATOM 507 C C . ASP A 1 75 ? 0.348 -26.312 -34.219 1 78 75 ASP A C 1
ATOM 509 O O . ASP A 1 75 ? 1.023 -27.062 -34.938 1 78 75 ASP A O 1
ATOM 513 N N . ALA A 1 76 ? 0.281 -25 -34.312 1 78.62 76 ALA A N 1
ATOM 514 C CA . ALA A 1 76 ? 0.99 -24.359 -35.406 1 78.62 76 ALA A CA 1
ATOM 515 C C . ALA A 1 76 ? 2.455 -24.125 -35.031 1 78.62 76 ALA A C 1
ATOM 517 O O . ALA A 1 76 ? 3.258 -23.75 -35.906 1 78.62 76 ALA A O 1
ATOM 518 N N . GLY A 1 77 ? 2.789 -24.359 -33.719 1 74.75 77 GLY A N 1
ATOM 519 C CA . GLY A 1 77 ? 4.184 -24.25 -33.344 1 74.75 77 GLY A CA 1
ATOM 520 C C . GLY A 1 77 ? 4.488 -22.984 -32.562 1 74.75 77 GLY A C 1
ATOM 521 O O . GLY A 1 77 ? 5.656 -22.625 -32.375 1 74.75 77 GLY A O 1
ATOM 522 N N . LEU A 1 78 ? 3.502 -22.266 -32.188 1 76.06 78 LEU A N 1
ATOM 523 C CA . LEU A 1 78 ? 3.73 -21.047 -31.438 1 76.06 78 LEU A CA 1
ATOM 524 C C . LEU A 1 78 ? 4.301 -21.359 -30.062 1 76.06 78 LEU A C 1
ATOM 526 O O . LEU A 1 78 ? 3.719 -22.141 -29.297 1 76.06 78 LEU A O 1
ATOM 530 N N . THR A 1 79 ? 5.469 -20.844 -29.797 1 64.75 79 THR A N 1
ATOM 531 C CA . THR A 1 79 ? 6.129 -20.969 -28.5 1 64.75 79 THR A CA 1
ATOM 532 C C . THR A 1 79 ? 5.828 -19.766 -27.609 1 64.75 79 THR A C 1
ATOM 534 O O . THR A 1 79 ? 5.133 -18.828 -28.031 1 64.75 79 THR A O 1
ATOM 537 N N . SER A 1 80 ? 6.297 -19.875 -26.359 1 66.19 80 SER A N 1
ATOM 538 C CA . SER A 1 80 ? 6.141 -18.766 -25.422 1 66.19 80 SER A CA 1
ATOM 539 C C . SER A 1 80 ? 6.766 -17.484 -25.969 1 66.19 80 SER A C 1
ATOM 541 O O . SER A 1 80 ? 6.145 -16.422 -25.938 1 66.19 80 SER A O 1
ATOM 543 N N . LEU A 1 81 ? 7.906 -17.641 -26.516 1 60.56 81 LEU A N 1
ATOM 544 C CA . LEU A 1 81 ? 8.609 -16.469 -27.047 1 60.56 81 LEU A CA 1
ATOM 545 C C . LEU A 1 81 ? 7.902 -15.93 -28.281 1 60.56 81 LEU A C 1
ATOM 547 O O . LEU A 1 81 ? 7.734 -14.719 -28.422 1 60.56 81 LEU A O 1
ATOM 551 N N . SER A 1 82 ? 7.504 -16.875 -29.125 1 75.81 82 SER A N 1
ATOM 552 C CA . SER A 1 82 ? 6.855 -16.422 -30.344 1 75.81 82 SER A CA 1
ATOM 553 C C . SER A 1 82 ? 5.473 -15.844 -30.047 1 75.81 82 SER A C 1
ATOM 555 O O . SER A 1 82 ? 4.973 -15 -30.797 1 75.81 82 SER A O 1
ATOM 557 N N . ALA A 1 83 ? 4.879 -16.328 -28.984 1 77.5 83 ALA A N 1
ATOM 558 C CA . ALA A 1 83 ? 3.607 -15.75 -28.562 1 77.5 83 ALA A CA 1
ATOM 559 C C . ALA A 1 83 ? 3.781 -14.289 -28.156 1 77.5 83 ALA A C 1
ATOM 561 O O . ALA A 1 83 ? 2.941 -13.445 -28.484 1 77.5 83 ALA A O 1
ATOM 562 N N . VAL A 1 84 ? 4.859 -14 -27.484 1 72.5 84 VAL A N 1
ATOM 563 C CA . VAL A 1 84 ? 5.156 -12.633 -27.094 1 72.5 84 VAL A CA 1
ATOM 564 C C . VAL A 1 84 ? 5.398 -11.773 -28.328 1 72.5 84 VAL A C 1
ATOM 566 O O . VAL A 1 84 ? 4.93 -10.633 -28.406 1 72.5 84 VAL A O 1
ATOM 569 N N . GLU A 1 85 ? 6.047 -12.391 -29.266 1 76.62 85 GLU A N 1
ATOM 570 C CA . GLU A 1 85 ? 6.293 -11.68 -30.516 1 76.62 85 GLU A CA 1
ATOM 571 C C . GLU A 1 85 ? 4.988 -11.375 -31.25 1 76.62 85 GLU A C 1
ATOM 573 O O . GLU A 1 85 ? 4.805 -10.273 -31.766 1 76.62 85 GLU A O 1
ATOM 578 N N . LEU A 1 86 ? 4.102 -12.312 -31.281 1 85.19 86 LEU A N 1
ATOM 579 C CA . LEU A 1 86 ? 2.805 -12.109 -31.906 1 85.19 86 LEU A CA 1
ATOM 580 C C . LEU A 1 86 ? 2.031 -10.984 -31.234 1 85.19 86 LEU A C 1
ATOM 582 O O . LEU A 1 86 ? 1.497 -10.102 -31.891 1 85.19 86 LEU A O 1
ATOM 586 N N . ARG A 1 87 ? 2.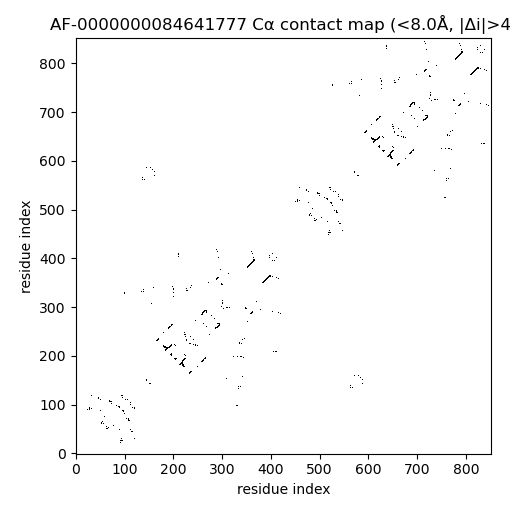031 -11.055 -30.016 1 80.62 87 ARG A N 1
ATOM 587 C CA . ARG A 1 87 ? 1.346 -10.031 -29.219 1 80.62 87 ARG A CA 1
ATOM 588 C C . ARG A 1 87 ? 1.88 -8.641 -29.547 1 80.62 87 ARG A C 1
ATOM 590 O O . ARG A 1 87 ? 1.105 -7.699 -29.734 1 80.62 87 ARG A O 1
ATOM 597 N N . ASN A 1 88 ? 3.166 -8.547 -29.547 1 74.25 88 ASN A N 1
ATOM 598 C CA . ASN A 1 88 ? 3.789 -7.262 -29.828 1 74.25 88 ASN A CA 1
ATOM 599 C C . ASN A 1 88 ? 3.41 -6.75 -31.219 1 74.25 88 ASN A C 1
ATOM 601 O O . ASN A 1 88 ? 3.143 -5.562 -31.391 1 74.25 88 ASN A O 1
ATOM 605 N N . ARG A 1 89 ? 3.385 -7.648 -32.062 1 77.88 89 ARG A N 1
ATOM 606 C CA . ARG A 1 89 ? 3.012 -7.285 -33.438 1 77.88 89 ARG A CA 1
ATOM 607 C C . ARG A 1 89 ? 1.565 -6.809 -33.5 1 77.88 89 ARG A C 1
ATOM 609 O O . ARG A 1 89 ? 1.269 -5.789 -34.125 1 77.88 89 ARG A O 1
ATOM 616 N N . LEU A 1 90 ? 0.744 -7.512 -32.844 1 83.12 90 LEU A N 1
ATOM 617 C CA . LEU A 1 90 ? -0.671 -7.16 -32.844 1 83.12 90 LEU A CA 1
ATOM 618 C C . LEU A 1 90 ? -0.908 -5.824 -32.156 1 83.12 90 LEU A C 1
ATOM 620 O O . LEU A 1 90 ? -1.745 -5.031 -32.594 1 83.12 90 LEU A O 1
ATOM 624 N N . LYS A 1 91 ? -0.161 -5.617 -31.094 1 77 91 LYS A N 1
ATOM 625 C CA . LYS A 1 91 ? -0.253 -4.336 -30.406 1 77 91 LYS A CA 1
ATOM 626 C C . LYS A 1 91 ? 0.134 -3.182 -31.328 1 77 91 LYS A C 1
ATOM 628 O O . LYS A 1 91 ? -0.553 -2.16 -31.375 1 77 91 LYS A O 1
ATOM 633 N N . THR A 1 92 ? 1.167 -3.381 -32 1 69.56 92 THR A N 1
ATOM 634 C CA . THR A 1 92 ? 1.655 -2.363 -32.938 1 69.56 92 THR A CA 1
ATOM 635 C C . THR A 1 92 ? 0.618 -2.072 -34 1 69.56 92 THR A C 1
ATOM 637 O O . THR A 1 92 ? 0.417 -0.918 -34.375 1 69.56 92 THR A O 1
ATOM 640 N N . LEU A 1 93 ? -0.029 -3.08 -34.406 1 74.56 93 LEU A N 1
ATOM 641 C CA . LEU A 1 93 ? -0.945 -2.959 -35.531 1 74.56 93 LEU A CA 1
ATOM 642 C C . LEU A 1 93 ? -2.285 -2.385 -35.062 1 74.56 93 LEU A C 1
ATOM 644 O O . LEU A 1 93 ? -2.93 -1.647 -35.812 1 74.56 93 LEU A O 1
ATOM 648 N N . THR A 1 94 ? -2.738 -2.771 -33.875 1 76.94 94 THR A N 1
ATOM 649 C CA . THR A 1 94 ? -4.113 -2.469 -33.5 1 76.94 94 THR A CA 1
ATOM 650 C C . THR A 1 94 ? -4.145 -1.434 -32.375 1 76.94 94 THR A C 1
ATOM 652 O O . THR A 1 94 ? -5.191 -0.848 -32.094 1 76.94 94 THR A O 1
ATOM 655 N N . GLY A 1 95 ? -3.018 -1.315 -31.75 1 69 95 GLY A N 1
ATOM 656 C CA . GLY A 1 95 ? -2.971 -0.445 -30.594 1 69 95 GLY A CA 1
ATOM 657 C C . GLY A 1 95 ? -3.527 -1.096 -29.328 1 69 95 GLY A C 1
ATOM 658 O O . GLY A 1 95 ? -3.521 -0.49 -28.266 1 69 95 GLY A O 1
ATOM 659 N N . VAL A 1 96 ? -4.016 -2.307 -29.5 1 70.44 96 VAL A N 1
ATOM 660 C CA . VAL A 1 96 ? -4.609 -3.008 -28.359 1 70.44 96 VAL A CA 1
ATOM 661 C C . VAL A 1 96 ? -3.518 -3.705 -27.547 1 70.44 96 VAL A C 1
ATOM 663 O O . VAL A 1 96 ? -2.707 -4.449 -28.109 1 70.44 96 VAL A O 1
ATOM 666 N N . THR A 1 97 ? -3.436 -3.318 -26.344 1 68.5 97 THR A N 1
ATOM 667 C CA . THR A 1 97 ? -2.496 -4.004 -25.469 1 68.5 97 THR A CA 1
ATOM 668 C C . THR A 1 97 ? -3.061 -5.348 -25.016 1 68.5 97 THR A C 1
ATOM 670 O O . THR A 1 97 ? -4.129 -5.406 -24.406 1 68.5 97 THR A O 1
ATOM 673 N N . LEU A 1 98 ? -2.322 -6.371 -25.531 1 67.25 98 LEU A N 1
ATOM 674 C CA . LEU A 1 98 ? -2.717 -7.738 -25.203 1 67.25 98 LEU A CA 1
ATOM 675 C C . LEU A 1 98 ? -1.789 -8.336 -24.156 1 67.25 98 LEU A C 1
ATOM 677 O O . LEU A 1 98 ? -0.605 -8 -24.094 1 67.25 98 LEU A O 1
ATOM 681 N N . SER A 1 99 ? -2.369 -9.055 -23.328 1 64.5 99 SER A N 1
ATOM 682 C CA . SER A 1 99 ? -1.561 -9.75 -22.344 1 64.5 99 SER A CA 1
ATOM 683 C C . SER A 1 99 ? -0.666 -10.797 -23 1 64.5 99 SER A C 1
ATOM 685 O O . SER A 1 99 ? -0.928 -11.234 -24.125 1 64.5 99 SER A O 1
ATOM 687 N N . ALA A 1 100 ? 0.422 -11.172 -22.312 1 58.62 100 ALA A N 1
ATOM 688 C CA . ALA A 1 100 ? 1.378 -12.156 -22.812 1 58.62 100 ALA A CA 1
ATOM 689 C C . ALA A 1 100 ? 0.723 -13.523 -22.984 1 58.62 100 ALA A C 1
ATOM 691 O O . ALA A 1 100 ? 1.195 -14.359 -23.75 1 58.62 100 ALA A O 1
ATOM 692 N N . THR A 1 101 ? -0.409 -13.727 -22.328 1 59.69 101 THR A N 1
ATOM 693 C CA . THR A 1 101 ? -1.033 -15.039 -22.391 1 59.69 101 THR A CA 1
ATOM 694 C C . THR A 1 101 ? -2.207 -15.047 -23.359 1 59.69 101 THR A C 1
ATOM 696 O O . THR A 1 101 ? -2.912 -16.047 -23.484 1 59.69 101 THR A O 1
ATOM 699 N N . THR A 1 102 ? -2.285 -13.945 -24.016 1 73.56 102 THR A N 1
ATOM 700 C CA . THR A 1 102 ? -3.461 -13.789 -24.875 1 73.56 102 THR A CA 1
ATOM 701 C C . THR A 1 102 ? -3.566 -14.93 -25.875 1 73.56 102 THR A C 1
ATOM 703 O O . THR A 1 102 ? -4.648 -15.492 -26.078 1 73.56 102 THR A O 1
ATOM 706 N N . ALA A 1 103 ? -2.439 -15.398 -26.406 1 75.44 103 ALA A N 1
ATOM 707 C CA . ALA A 1 103 ? -2.461 -16.438 -27.422 1 75.44 103 ALA A CA 1
ATOM 708 C C . ALA A 1 103 ? -2.816 -17.797 -26.812 1 75.44 103 ALA A C 1
ATOM 710 O O . ALA A 1 103 ? -3.252 -18.703 -27.516 1 75.44 103 ALA A O 1
ATOM 711 N N . PHE A 1 104 ? -2.723 -17.781 -25.547 1 69.31 104 PHE A N 1
ATOM 712 C CA . PHE A 1 104 ? -3.049 -19.031 -24.875 1 69.31 104 PHE A CA 1
ATOM 713 C C . PHE A 1 104 ? -4.48 -19.016 -24.344 1 69.31 104 PHE A C 1
ATOM 715 O O . PHE A 1 104 ? -5.148 -20.047 -24.312 1 69.31 104 PHE A O 1
ATOM 722 N N . ASP A 1 105 ? -4.914 -17.828 -23.984 1 69.94 105 ASP A N 1
ATOM 723 C CA . ASP A 1 105 ? -6.297 -17.641 -23.547 1 69.94 105 ASP A CA 1
ATOM 724 C C . ASP A 1 105 ? -7.258 -17.75 -24.734 1 69.94 105 ASP A C 1
ATOM 726 O O . ASP A 1 105 ? -8.391 -18.203 -24.578 1 69.94 105 ASP A O 1
ATOM 730 N N . TYR A 1 106 ? -6.801 -17.328 -25.844 1 80.38 106 TYR A N 1
ATOM 731 C CA . TYR A 1 106 ? -7.512 -17.391 -27.125 1 80.38 106 TYR A CA 1
ATOM 732 C C . TYR A 1 106 ? -6.703 -18.156 -28.156 1 80.38 106 TYR A C 1
ATOM 734 O O . TYR A 1 106 ? -6.059 -17.562 -29.016 1 80.38 106 TYR A O 1
ATOM 742 N N . PRO A 1 107 ? -6.848 -19.469 -28.078 1 80.56 107 PRO A N 1
ATOM 743 C CA . PRO A 1 107 ? -5.801 -20.328 -28.641 1 80.56 107 PRO A CA 1
ATOM 744 C C . PRO A 1 107 ? -5.906 -20.469 -30.156 1 80.56 107 PRO A C 1
ATOM 746 O O . PRO A 1 107 ? -5.102 -21.172 -30.781 1 80.56 107 PRO A O 1
ATOM 749 N N . THR A 1 108 ? -6.875 -19.828 -30.844 1 86.19 108 THR A N 1
ATOM 750 C CA . THR A 1 108 ? -6.957 -19.891 -32.281 1 86.19 108 THR A CA 1
ATOM 751 C C . THR A 1 108 ? -7.004 -18.484 -32.875 1 86.19 108 THR A C 1
ATOM 753 O O . THR A 1 108 ? -7.406 -17.531 -32.219 1 86.19 108 THR A O 1
ATOM 756 N N . PRO A 1 109 ? -6.637 -18.375 -34.125 1 89.62 109 PRO A N 1
ATOM 757 C CA . PRO A 1 109 ? -6.758 -17.078 -34.812 1 89.62 109 PRO A CA 1
ATOM 758 C C . PRO A 1 109 ? -8.18 -16.516 -34.75 1 89.62 109 PRO A C 1
ATOM 760 O O . PRO A 1 109 ? -8.375 -15.312 -34.562 1 89.62 109 PRO A O 1
ATOM 763 N N . THR A 1 110 ? -9.141 -17.375 -34.781 1 88.81 110 THR A N 1
ATOM 764 C CA . THR A 1 110 ? -10.531 -16.938 -34.719 1 88.81 110 THR A CA 1
ATOM 765 C C . THR A 1 110 ? -10.852 -16.359 -33.344 1 88.81 110 THR A C 1
ATOM 767 O O . THR A 1 110 ? -11.414 -15.258 -33.219 1 88.81 110 THR A O 1
ATOM 770 N N . GLN A 1 111 ? -10.422 -17.062 -32.344 1 85.56 111 GLN A N 1
ATOM 771 C CA . GLN A 1 111 ? -10.703 -16.609 -30.984 1 85.56 111 GLN A CA 1
ATOM 772 C C . GLN A 1 111 ? -9.953 -15.328 -30.656 1 85.56 111 GLN A C 1
ATOM 774 O O . GLN A 1 111 ? -10.508 -14.43 -30.016 1 85.56 111 GLN A O 1
ATOM 779 N N . LEU A 1 112 ? -8.75 -15.375 -31.094 1 88.94 112 LEU A N 1
ATOM 780 C CA . LEU A 1 112 ? -7.949 -14.18 -30.844 1 88.94 112 LEU A CA 1
ATOM 781 C C . LEU A 1 112 ? -8.508 -12.977 -31.594 1 88.94 112 LEU A C 1
ATOM 783 O O . LEU A 1 112 ? -8.539 -11.867 -31.078 1 88.94 112 LEU A O 1
ATOM 787 N N . ALA A 1 113 ? -8.992 -13.148 -32.781 1 89 113 ALA A N 1
ATOM 788 C CA . ALA A 1 113 ? -9.594 -12.086 -33.562 1 89 113 ALA A CA 1
ATOM 789 C C . ALA A 1 113 ? -10.852 -11.531 -32.875 1 89 113 ALA A C 1
ATOM 791 O O . ALA A 1 113 ? -11.055 -10.32 -32.844 1 89 113 ALA A O 1
ATOM 792 N N . ASP A 1 114 ? -11.609 -12.414 -32.344 1 85.19 114 ASP A N 1
ATOM 793 C CA . ASP A 1 114 ? -12.812 -12 -31.625 1 85.19 114 ASP A CA 1
ATOM 794 C C . ASP A 1 114 ? -12.453 -11.133 -30.406 1 85.19 114 ASP A C 1
ATOM 796 O O . ASP A 1 114 ? -13.094 -10.109 -30.172 1 85.19 114 ASP A O 1
ATOM 800 N N . HIS A 1 115 ? -11.469 -11.617 -29.766 1 82.94 115 HIS A N 1
ATOM 801 C CA . HIS A 1 115 ? -11.016 -10.891 -28.594 1 82.94 115 HIS A CA 1
ATOM 802 C C . HIS A 1 115 ? -10.508 -9.5 -28.953 1 82.94 115 HIS A C 1
ATOM 804 O O . HIS A 1 115 ? -10.852 -8.508 -28.312 1 82.94 115 HIS A O 1
ATOM 810 N N . LEU A 1 116 ? -9.742 -9.461 -29.953 1 82.25 116 LEU A N 1
ATOM 811 C CA . LEU A 1 116 ? -9.188 -8.203 -30.438 1 82.25 116 LEU A CA 1
ATOM 812 C C . LEU A 1 116 ? -10.305 -7.258 -30.891 1 82.25 116 LEU A C 1
ATOM 814 O O . LEU A 1 116 ? -10.273 -6.066 -30.578 1 82.25 116 LEU A O 1
ATOM 818 N N . LEU A 1 117 ? -11.25 -7.766 -31.578 1 80.75 117 LEU A N 1
ATOM 819 C CA . LEU A 1 117 ? -12.359 -6.977 -32.094 1 80.75 117 LEU A CA 1
ATOM 820 C C . LEU A 1 117 ? -13.18 -6.375 -30.969 1 80.75 117 LEU A C 1
ATOM 822 O O . LEU A 1 117 ? -13.641 -5.238 -31.062 1 80.75 117 LEU A O 1
ATOM 826 N N . SER A 1 118 ? -13.32 -7.137 -29.938 1 76.62 118 SER A N 1
ATOM 827 C CA . SER A 1 118 ? -14.062 -6.641 -28.781 1 76.62 118 SER A CA 1
ATOM 828 C C . SER A 1 118 ? -13.383 -5.418 -28.172 1 76.62 118 SER A C 1
ATOM 830 O O . SER A 1 118 ? -14.055 -4.504 -27.688 1 76.62 118 SER A O 1
ATOM 832 N N . HIS A 1 119 ? -12.102 -5.5 -28.203 1 71.31 119 HIS A N 1
ATOM 833 C CA . HIS A 1 119 ? -11.344 -4.367 -27.688 1 71.31 119 HIS A CA 1
ATOM 834 C C . HIS A 1 119 ? -11.391 -3.186 -28.656 1 71.31 119 HIS A C 1
ATOM 836 O O . HIS A 1 119 ? -11.438 -2.031 -28.219 1 71.31 119 HIS A O 1
ATOM 842 N N . LEU A 1 120 ? -11.336 -3.539 -29.891 1 69.62 120 LEU A N 1
ATOM 843 C CA . LEU A 1 120 ? -11.344 -2.496 -30.906 1 69.62 120 LEU A CA 1
ATOM 844 C C . LEU A 1 120 ? -12.695 -1.79 -30.953 1 69.62 120 LEU A C 1
ATOM 846 O O . LEU A 1 120 ? -12.766 -0.599 -31.266 1 69.62 120 LEU A O 1
ATOM 850 N N . HIS A 1 121 ? -13.742 -2.578 -30.812 1 62.53 121 HIS A N 1
ATOM 851 C CA . HIS A 1 121 ? -15.07 -1.98 -30.766 1 62.53 121 HIS A CA 1
ATOM 852 C C . HIS A 1 121 ? -15.25 -1.126 -29.516 1 62.53 121 HIS A C 1
ATOM 854 O O . HIS A 1 121 ? -15.992 -0.139 -29.547 1 62.53 121 HIS A O 1
ATOM 860 N N . HIS A 1 122 ? -14.781 -1.727 -28.453 1 52.31 122 HIS A N 1
ATOM 861 C CA . HIS A 1 122 ? -14.898 -0.958 -27.219 1 52.31 122 HIS A CA 1
ATOM 862 C C . HIS A 1 122 ? -14 0.274 -27.25 1 52.31 122 HIS A C 1
ATOM 864 O O . HIS A 1 122 ? -14.156 1.177 -26.422 1 52.31 122 HIS A O 1
ATOM 870 N N . GLN A 1 123 ? -12.977 0.046 -27.938 1 46.06 123 GLN A N 1
ATOM 871 C CA . GLN A 1 123 ? -12.234 1.282 -28.172 1 46.06 123 GLN A CA 1
ATOM 872 C C . GLN A 1 123 ? -13.086 2.305 -28.922 1 46.06 123 GLN A C 1
ATOM 874 O O . GLN A 1 123 ? -12.867 2.555 -30.109 1 46.06 123 GLN A O 1
ATOM 879 N N . ASN A 1 124 ? -14.383 2.178 -28.969 1 38.03 124 ASN A N 1
ATOM 880 C CA . ASN A 1 124 ? -15.156 3.248 -29.594 1 38.03 124 ASN A CA 1
ATOM 881 C C . ASN A 1 124 ? -14.461 4.598 -29.438 1 38.03 124 ASN A C 1
ATOM 883 O O . ASN A 1 124 ? -13.734 4.828 -28.469 1 38.03 124 ASN A O 1
ATOM 887 N N . PRO A 1 125 ? -14.711 5.48 -30.531 1 34.38 125 PRO A N 1
ATOM 888 C CA . PRO A 1 125 ? -14.117 6.789 -30.812 1 34.38 125 PRO A CA 1
ATOM 889 C C . PRO A 1 125 ? -14.055 7.691 -29.578 1 34.38 125 PRO A C 1
ATOM 891 O O . PRO A 1 125 ? -13.625 8.844 -29.688 1 34.38 125 PRO A O 1
ATOM 894 N N . THR A 1 126 ? -15.125 7.664 -28.766 1 33 126 THR A N 1
ATOM 895 C CA . THR A 1 126 ? -14.945 8.742 -27.797 1 33 126 THR A CA 1
ATOM 896 C C . THR A 1 126 ? -13.562 8.672 -27.156 1 33 126 THR A C 1
ATOM 898 O O . THR A 1 126 ? -13.055 7.578 -26.891 1 33 126 THR A O 1
ATOM 901 N N . GLY A 1 127 ? -12.664 9.414 -27.688 1 31.11 127 GLY A N 1
ATOM 902 C CA . GLY A 1 127 ? -11.273 9.789 -27.484 1 31.11 127 GLY A CA 1
ATOM 903 C C . GLY A 1 127 ? -10.719 9.312 -26.156 1 31.11 127 GLY A C 1
ATOM 904 O O . GLY A 1 127 ? -9.695 9.82 -25.688 1 31.11 127 GLY A O 1
ATOM 905 N N . ALA A 1 128 ? -11.656 8.875 -25.328 1 31.66 128 ALA A N 1
ATOM 906 C CA . ALA A 1 128 ? -10.969 8.562 -24.078 1 31.66 128 ALA A CA 1
ATOM 907 C C . ALA A 1 128 ? -9.953 7.441 -24.266 1 31.66 128 ALA A C 1
ATOM 909 O O . ALA A 1 128 ? -10.281 6.387 -24.828 1 31.66 128 ALA A O 1
ATOM 910 N N . THR A 1 129 ? -8.805 7.75 -24.734 1 31.09 129 THR A N 1
ATOM 911 C CA . THR A 1 129 ? -7.676 6.824 -24.75 1 31.09 129 THR A CA 1
ATOM 912 C C . THR A 1 129 ? -7.941 5.637 -23.828 1 31.09 129 THR A C 1
ATOM 914 O O . THR A 1 129 ? -8.328 5.816 -22.672 1 31.09 129 THR A O 1
ATOM 917 N N . PRO A 1 130 ? -8.383 4.52 -24.328 1 32.25 130 PRO A N 1
ATOM 918 C CA . PRO A 1 130 ? -8.43 3.375 -23.422 1 32.25 130 PRO A CA 1
ATOM 919 C C . PRO A 1 130 ? -7.418 3.488 -22.281 1 32.25 130 PRO A C 1
ATOM 921 O O . PRO A 1 130 ? -6.285 3.918 -22.5 1 32.25 130 PRO A O 1
ATOM 924 N N . GLU A 1 131 ? -7.855 3.818 -21.125 1 34.09 131 GLU A N 1
ATOM 925 C CA . GLU A 1 131 ? -7.082 3.736 -19.891 1 34.09 131 GLU A CA 1
ATOM 926 C C . GLU A 1 131 ? -6.145 2.531 -19.891 1 34.09 131 GLU A C 1
ATOM 928 O O . GLU A 1 131 ? -6.305 1.608 -19.094 1 34.09 131 GLU A O 1
ATOM 933 N N . LEU A 1 132 ? -6.02 1.749 -21.016 1 34.5 132 LEU A N 1
ATOM 934 C CA . LEU A 1 132 ? -5.328 0.475 -21.188 1 34.5 132 LEU A CA 1
ATOM 935 C C . LEU A 1 132 ? -4.008 0.469 -20.422 1 34.5 132 LEU A C 1
ATOM 937 O O . LEU A 1 132 ? -3.627 -0.547 -19.844 1 34.5 132 LEU A O 1
ATOM 941 N N . ASP A 1 133 ? -3.076 1.419 -20.906 1 39.19 133 ASP A N 1
ATOM 942 C CA . ASP A 1 133 ? -1.674 1.266 -20.531 1 39.19 133 ASP A CA 1
ATOM 943 C C . ASP A 1 133 ? -1.464 1.589 -19.047 1 39.19 133 ASP A C 1
ATOM 945 O O . ASP A 1 133 ? -0.326 1.67 -18.578 1 39.19 133 ASP A O 1
ATOM 949 N N . ARG A 1 134 ? -2.471 2.012 -18.469 1 45.19 134 ARG A N 1
ATOM 950 C CA . ARG A 1 134 ? -2.072 2.527 -17.156 1 45.19 134 ARG A CA 1
ATOM 951 C C . ARG A 1 134 ? -1.969 1.402 -16.141 1 45.19 134 ARG A C 1
ATOM 953 O O . ARG A 1 134 ? -2.92 0.642 -15.945 1 45.19 134 ARG A O 1
ATOM 960 N N . VAL A 1 135 ? -0.792 0.918 -15.945 1 52.03 135 VAL A N 1
ATOM 961 C CA . VAL A 1 135 ? -0.549 0.091 -14.766 1 52.03 135 VAL A CA 1
ATOM 962 C C . VAL A 1 135 ? -1.484 0.513 -13.633 1 52.03 135 VAL A C 1
ATOM 964 O O . VAL A 1 135 ? -1.667 1.707 -13.391 1 52.03 135 VAL A O 1
ATOM 967 N N . ASP A 1 136 ? -2.326 -0.455 -13.305 1 81.12 136 ASP A N 1
ATOM 968 C CA . ASP A 1 136 ? -3.205 -0.161 -12.18 1 81.12 136 ASP A CA 1
ATOM 969 C C . ASP A 1 136 ? -2.426 0.459 -11.023 1 81.12 136 ASP A C 1
ATOM 971 O O . ASP A 1 136 ? -1.2 0.347 -10.961 1 81.12 136 ASP A O 1
ATOM 975 N N . ALA A 1 137 ? -3.051 1.206 -10.234 1 88 137 ALA A N 1
ATOM 976 C CA . ALA A 1 137 ? -2.443 2.002 -9.172 1 88 137 ALA A CA 1
ATOM 977 C C . ALA A 1 137 ? -1.581 1.133 -8.266 1 88 137 ALA A C 1
ATOM 979 O O . ALA A 1 137 ? -0.492 1.542 -7.855 1 88 137 ALA A O 1
ATOM 980 N N . LEU A 1 138 ? -2.037 -0.031 -7.949 1 94.5 138 LEU A N 1
ATOM 981 C CA . LEU A 1 138 ? -1.284 -0.919 -7.07 1 94.5 138 LEU A CA 1
ATOM 982 C C . LEU A 1 138 ? 0.029 -1.341 -7.723 1 94.5 138 LEU A C 1
ATOM 984 O O . LEU A 1 138 ? 1.084 -1.301 -7.082 1 94.5 138 LEU A O 1
ATOM 988 N N . THR A 1 139 ? -0.077 -1.732 -8.961 1 93.25 139 THR A N 1
ATOM 989 C CA . THR A 1 139 ? 1.113 -2.182 -9.672 1 93.25 139 THR A CA 1
ATOM 990 C C . THR A 1 139 ? 2.129 -1.049 -9.797 1 93.25 139 THR A C 1
ATOM 992 O O . THR A 1 139 ? 3.326 -1.254 -9.586 1 93.25 139 THR A O 1
ATOM 995 N N . ASP A 1 140 ? 1.642 0.112 -10.125 1 89.75 140 ASP A N 1
ATOM 996 C CA . ASP A 1 140 ? 2.52 1.273 -10.234 1 89.75 140 ASP A CA 1
ATOM 997 C C . ASP A 1 140 ? 3.227 1.549 -8.906 1 89.75 140 ASP A C 1
ATOM 999 O O . ASP A 1 140 ? 4.445 1.744 -8.875 1 89.75 140 ASP A O 1
ATOM 1003 N N . LEU A 1 141 ? 2.447 1.539 -7.871 1 93.06 141 LEU A N 1
ATOM 1004 C CA . LEU A 1 141 ? 3.014 1.798 -6.551 1 93.06 141 LEU A CA 1
ATOM 1005 C C . LEU A 1 141 ? 4.008 0.709 -6.164 1 93.06 141 LEU A C 1
ATOM 1007 O O . LEU A 1 141 ? 5.066 1.002 -5.602 1 93.06 141 LEU A O 1
ATOM 1011 N N . PHE A 1 142 ? 3.664 -0.499 -6.406 1 96 142 PHE A N 1
ATOM 1012 C CA . PHE A 1 142 ? 4.547 -1.628 -6.133 1 96 142 PHE A CA 1
ATOM 1013 C C . PHE A 1 142 ? 5.871 -1.468 -6.863 1 96 142 PHE A C 1
ATOM 1015 O O . PHE A 1 142 ? 6.941 -1.575 -6.258 1 96 142 PHE A O 1
ATOM 1022 N N . LEU A 1 143 ? 5.805 -1.209 -8.102 1 90.69 143 LEU A N 1
ATOM 1023 C CA . LEU A 1 143 ? 7.008 -1.094 -8.922 1 90.69 143 LEU A CA 1
ATOM 1024 C C . LEU A 1 143 ? 7.871 0.079 -8.461 1 90.69 143 LEU A C 1
ATOM 1026 O O . LEU A 1 143 ? 9.094 -0.046 -8.352 1 90.69 143 LEU A O 1
ATOM 1030 N N . GLN A 1 144 ? 7.25 1.197 -8.164 1 88.81 144 GLN A N 1
ATOM 1031 C CA . GLN A 1 144 ? 7.992 2.35 -7.664 1 88.81 144 GLN A CA 1
ATOM 1032 C C . GLN A 1 144 ? 8.703 2.02 -6.359 1 88.81 144 GLN A C 1
ATOM 1034 O O . GLN A 1 144 ? 9.867 2.396 -6.164 1 88.81 144 GLN A O 1
ATOM 1039 N N . THR A 1 145 ? 8.008 1.352 -5.504 1 93.56 145 THR A N 1
ATOM 1040 C CA . THR A 1 145 ? 8.555 0.989 -4.203 1 93.56 145 THR A CA 1
ATOM 1041 C C . THR A 1 145 ? 9.727 0.021 -4.355 1 93.56 145 THR A C 1
ATOM 1043 O O . THR A 1 145 ? 10.773 0.201 -3.729 1 93.56 145 THR A O 1
ATOM 1046 N N . CYS A 1 146 ? 9.555 -0.979 -5.223 1 91.94 146 CYS A N 1
ATOM 1047 C CA . CYS A 1 146 ? 10.602 -1.96 -5.457 1 91.94 146 CYS A CA 1
ATOM 1048 C C . CYS A 1 146 ? 11.797 -1.321 -6.152 1 91.94 146 CYS A C 1
ATOM 1050 O O . CYS A 1 146 ? 12.953 -1.629 -5.832 1 91.94 146 CYS A O 1
ATOM 1052 N N . ASP A 1 147 ? 11.555 -0.438 -7.094 1 89 147 ASP A N 1
ATOM 1053 C CA . ASP A 1 147 ? 12.625 0.243 -7.816 1 89 147 ASP A CA 1
ATOM 1054 C C . ASP A 1 147 ? 13.453 1.111 -6.871 1 89 147 ASP A C 1
ATOM 1056 O O . ASP A 1 147 ? 14.641 1.347 -7.117 1 89 147 ASP A O 1
ATOM 1060 N N . ALA A 1 148 ? 12.859 1.549 -5.801 1 89.38 148 ALA A N 1
ATOM 1061 C CA . ALA A 1 148 ? 13.555 2.34 -4.789 1 89.38 148 ALA A CA 1
ATOM 1062 C C . ALA A 1 148 ? 14.297 1.439 -3.805 1 89.38 148 ALA A C 1
ATOM 1064 O O . ALA A 1 148 ? 14.836 1.916 -2.803 1 89.38 148 ALA A O 1
ATOM 1065 N N . GLY A 1 149 ? 14.32 0.118 -4.035 1 88.5 149 GLY A N 1
ATOM 1066 C CA . GLY A 1 149 ? 15.047 -0.836 -3.213 1 88.5 149 GLY A CA 1
ATOM 1067 C C . GLY A 1 149 ? 14.281 -1.265 -1.975 1 88.5 149 GLY A C 1
ATOM 1068 O O . GLY A 1 149 ? 14.875 -1.798 -1.03 1 88.5 149 GLY A O 1
ATOM 1069 N N . ARG A 1 150 ? 13.031 -0.97 -1.931 1 93.25 150 ARG A N 1
ATOM 1070 C CA . ARG A 1 150 ? 12.203 -1.29 -0.772 1 93.25 150 ARG A CA 1
ATOM 1071 C C . ARG A 1 150 ? 11.219 -2.41 -1.095 1 93.25 150 ARG A C 1
ATOM 1073 O O . ARG A 1 150 ? 10.008 -2.266 -0.882 1 93.25 150 ARG A O 1
ATOM 1080 N N . ASP A 1 151 ? 11.711 -3.564 -1.466 1 92.56 151 ASP A N 1
ATOM 1081 C CA . ASP A 1 151 ? 10.922 -4.707 -1.92 1 92.56 151 ASP A CA 1
ATOM 1082 C C . ASP A 1 151 ? 9.977 -5.191 -0.822 1 92.56 151 ASP A C 1
ATOM 1084 O O . ASP A 1 151 ? 8.812 -5.512 -1.092 1 92.56 151 ASP A O 1
ATOM 1088 N N . ASP A 1 152 ? 10.484 -5.211 0.406 1 92.19 152 ASP A N 1
ATOM 1089 C CA . ASP A 1 152 ? 9.664 -5.684 1.517 1 92.19 152 ASP A CA 1
ATOM 1090 C C . ASP A 1 152 ? 8.422 -4.816 1.692 1 92.19 152 ASP A C 1
ATOM 1092 O O . ASP A 1 152 ? 7.312 -5.332 1.849 1 92.19 152 ASP A O 1
ATOM 1096 N N . ASP A 1 153 ? 8.594 -3.453 1.637 1 93.25 153 ASP A N 1
ATOM 1097 C CA . ASP A 1 153 ? 7.461 -2.537 1.73 1 93.25 153 ASP A CA 1
ATOM 1098 C C . ASP A 1 153 ? 6.492 -2.742 0.569 1 93.25 153 ASP A C 1
ATOM 1100 O O . ASP A 1 153 ? 5.273 -2.688 0.754 1 93.25 153 ASP A O 1
ATOM 1104 N N . GLY A 1 154 ? 7.074 -2.934 -0.591 1 95.31 154 GLY A N 1
ATOM 1105 C CA . GLY A 1 154 ? 6.242 -3.184 -1.759 1 95.31 154 GLY A CA 1
ATOM 1106 C C . GLY A 1 154 ? 5.324 -4.379 -1.594 1 95.31 154 GLY A C 1
ATOM 1107 O O . GLY A 1 154 ? 4.125 -4.285 -1.857 1 95.31 154 GLY A O 1
ATOM 1108 N N . TRP A 1 155 ? 5.879 -5.402 -1.13 1 94.88 155 TRP A N 1
ATOM 1109 C CA . TRP A 1 155 ? 5.078 -6.613 -0.988 1 94.88 155 TRP A CA 1
ATOM 1110 C C . TRP A 1 155 ? 4.105 -6.488 0.18 1 94.88 155 TRP A C 1
ATOM 1112 O O . TRP A 1 155 ? 3.004 -7.043 0.141 1 94.88 155 TRP A O 1
ATOM 1122 N N . GLN A 1 156 ? 4.48 -5.812 1.221 1 94.56 156 GLN A N 1
ATOM 1123 C CA . GLN A 1 156 ? 3.543 -5.559 2.309 1 94.56 156 GLN A CA 1
ATOM 1124 C C . GLN A 1 156 ? 2.346 -4.746 1.822 1 94.56 156 GLN A C 1
ATOM 1126 O O . GLN A 1 156 ? 1.21 -5.004 2.229 1 94.56 156 GLN A O 1
ATOM 1131 N N . ILE A 1 157 ? 2.627 -3.752 1 1 95.56 157 ILE A N 1
ATOM 1132 C CA . ILE A 1 157 ? 1.552 -2.975 0.396 1 95.56 157 ILE A CA 1
ATOM 1133 C C . ILE A 1 157 ? 0.623 -3.898 -0.388 1 95.56 157 ILE A C 1
ATOM 1135 O O . ILE A 1 157 ? -0.601 -3.811 -0.262 1 95.56 157 ILE A O 1
ATOM 1139 N N . VAL A 1 158 ? 1.199 -4.754 -1.169 1 96.56 158 VAL A N 1
ATOM 1140 C CA . VAL A 1 158 ? 0.426 -5.695 -1.973 1 96.56 158 VAL A CA 1
ATOM 1141 C C . VAL A 1 158 ? -0.393 -6.605 -1.06 1 96.56 158 VAL A C 1
ATOM 1143 O O . VAL A 1 158 ? -1.558 -6.895 -1.343 1 96.56 158 VAL A O 1
ATOM 1146 N N . ALA A 1 159 ? 0.224 -7.109 -0.011 1 95.75 159 ALA A N 1
ATOM 1147 C CA . ALA A 1 159 ? -0.468 -7.984 0.932 1 95.75 159 ALA A CA 1
ATOM 1148 C C . ALA A 1 159 ? -1.682 -7.285 1.539 1 95.75 159 ALA A C 1
ATOM 1150 O O . ALA A 1 159 ? -2.748 -7.891 1.68 1 95.75 159 ALA A O 1
ATOM 1151 N N . LEU A 1 160 ? -1.516 -6.035 1.913 1 94.25 160 LEU A N 1
ATOM 1152 C CA . LEU A 1 160 ? -2.623 -5.258 2.459 1 94.25 160 LEU A CA 1
ATOM 1153 C C . LEU A 1 160 ? -3.732 -5.09 1.426 1 94.25 160 LEU A C 1
ATOM 1155 O O . LEU A 1 160 ? -4.914 -5.191 1.757 1 94.25 160 LEU A O 1
ATOM 1159 N N . ALA A 1 161 ? -3.352 -4.84 0.189 1 95.12 161 ALA A N 1
ATOM 1160 C CA . ALA A 1 161 ? -4.332 -4.707 -0.886 1 95.12 161 ALA A CA 1
ATOM 1161 C C . ALA A 1 161 ? -5.09 -6.012 -1.099 1 95.12 161 ALA A C 1
ATOM 1163 O O . ALA A 1 161 ? -6.285 -6 -1.412 1 95.12 161 ALA A O 1
ATOM 1164 N N . ALA A 1 162 ? -4.414 -7.121 -0.918 1 95.88 162 ALA A N 1
ATOM 1165 C CA . ALA A 1 162 ? -5.012 -8.438 -1.119 1 95.88 162 ALA A CA 1
ATOM 1166 C C . ALA A 1 162 ? -6.164 -8.672 -0.147 1 95.88 162 ALA A C 1
ATOM 1168 O O . ALA A 1 162 ? -7.086 -9.445 -0.436 1 95.88 162 ALA A O 1
ATOM 1169 N N . ASN A 1 163 ? -6.129 -8.016 1.006 1 94.06 163 ASN A N 1
ATOM 1170 C CA . ASN A 1 163 ? -7.172 -8.156 2.014 1 94.06 163 ASN A CA 1
ATOM 1171 C C . ASN A 1 163 ? -8.531 -7.719 1.476 1 94.06 163 ASN A C 1
ATOM 1173 O O . ASN A 1 163 ? -9.57 -8.117 2.008 1 94.06 163 ASN A O 1
ATOM 1177 N N . GLY A 1 164 ? -8.508 -6.945 0.462 1 92.19 164 GLY A N 1
ATOM 1178 C CA . GLY A 1 164 ? -9.75 -6.422 -0.082 1 92.19 164 GLY A CA 1
ATOM 1179 C C . GLY A 1 164 ? -10.406 -7.363 -1.077 1 92.19 164 GLY A C 1
ATOM 1180 O O . GLY A 1 164 ? -11.555 -7.145 -1.48 1 92.19 164 GLY A O 1
ATOM 1181 N N . ARG A 1 165 ? -9.734 -8.406 -1.484 1 94.06 165 ARG A N 1
ATOM 1182 C CA . ARG A 1 165 ? -10.281 -9.344 -2.461 1 94.06 165 ARG A CA 1
ATOM 1183 C C . ARG A 1 165 ? -11.195 -10.367 -1.791 1 94.06 165 ARG A C 1
ATOM 1185 O O . ARG A 1 165 ? -10.984 -10.727 -0.631 1 94.06 165 ARG A O 1
ATOM 1192 N N . GLU A 1 166 ? -12.156 -10.797 -2.543 1 91.62 166 GLU A N 1
ATOM 1193 C CA . GLU A 1 166 ? -13.047 -11.844 -2.066 1 91.62 166 GLU A CA 1
ATOM 1194 C C . GLU A 1 166 ? -12.281 -13.133 -1.787 1 91.62 166 GLU A C 1
ATOM 1196 O O . GLU A 1 166 ? -11.336 -13.469 -2.506 1 91.62 166 GLU A O 1
ATOM 1201 N N . ARG A 1 167 ? -12.719 -13.805 -0.679 1 93.44 167 ARG A N 1
ATOM 1202 C CA . ARG A 1 167 ? -12.094 -15.062 -0.295 1 93.44 167 ARG A CA 1
ATOM 1203 C C . ARG A 1 167 ? -13.047 -16.234 -0.496 1 93.44 167 ARG A C 1
ATOM 1205 O O . ARG A 1 167 ? -14.234 -16.141 -0.186 1 93.44 167 ARG A O 1
ATOM 1212 N N . MET A 1 168 ? -12.586 -17.219 -1.139 1 90.5 168 MET A N 1
ATOM 1213 C CA . MET A 1 168 ? -13.375 -18.438 -1.261 1 90.5 168 MET A CA 1
ATOM 1214 C C . MET A 1 168 ? -13.148 -19.359 -0.07 1 90.5 168 MET A C 1
ATOM 1216 O O . MET A 1 168 ? -12 -19.672 0.27 1 90.5 168 MET A O 1
ATOM 1220 N N . THR A 1 169 ? -14.219 -19.781 0.578 1 88.88 169 THR A N 1
ATOM 1221 C CA . THR A 1 169 ? -14.141 -20.609 1.774 1 88.88 169 THR A CA 1
ATOM 1222 C C . THR A 1 169 ? -14.367 -22.078 1.428 1 88.88 169 THR A C 1
ATOM 1224 O O . THR A 1 169 ? -14.102 -22.969 2.242 1 88.88 169 THR A O 1
ATOM 1227 N N . THR A 1 170 ? -14.922 -22.281 0.267 1 83.81 170 THR A N 1
ATOM 1228 C CA . THR A 1 170 ? -15.117 -23.641 -0.243 1 83.81 170 THR A CA 1
ATOM 1229 C C . THR A 1 170 ? -14.57 -23.766 -1.663 1 83.81 170 THR A C 1
ATOM 1231 O O . THR A 1 170 ? -14.625 -22.812 -2.441 1 83.81 170 THR A O 1
ATOM 1234 N N . PRO A 1 171 ? -14.023 -24.906 -1.749 1 75.25 171 PRO A N 1
ATOM 1235 C CA . PRO A 1 171 ? -13.547 -25.062 -3.125 1 75.25 171 PRO A CA 1
ATOM 1236 C C . PRO A 1 171 ? -14.672 -24.969 -4.152 1 75.25 171 PRO A C 1
ATOM 1238 O O . PRO A 1 171 ? -15.789 -25.422 -3.889 1 75.25 171 PRO A O 1
ATOM 1241 N N . VAL A 1 172 ? -14.82 -23.891 -4.969 1 59.94 172 VAL A N 1
ATOM 1242 C CA . VAL A 1 172 ? -15.867 -23.781 -5.98 1 59.94 172 VAL A CA 1
ATOM 1243 C C . VAL A 1 172 ? -15.781 -24.938 -6.957 1 59.94 172 VAL A C 1
ATOM 1245 O O . VAL A 1 172 ? -14.719 -25.219 -7.516 1 59.94 172 VAL A O 1
ATOM 1248 N N . PRO A 1 173 ? -16.812 -25.812 -6.793 1 51.16 173 PRO A N 1
ATOM 1249 C CA . PRO A 1 173 ? -16.812 -26.781 -7.895 1 51.16 173 PRO A CA 1
ATOM 1250 C C . PRO A 1 173 ? -16.797 -26.109 -9.266 1 51.16 173 PRO A C 1
ATOM 1252 O O . PRO A 1 173 ? -17.734 -25.359 -9.602 1 51.16 173 PRO A O 1
ATOM 1255 N N . LYS A 1 174 ? -16.078 -25.125 -9.461 1 49.38 174 LYS A N 1
ATOM 1256 C CA . LYS A 1 174 ? -16.328 -24.609 -10.805 1 49.38 174 LYS A CA 1
ATOM 1257 C C . LYS A 1 174 ? -16.641 -25.734 -11.781 1 49.38 174 LYS A C 1
ATOM 1259 O O . LYS A 1 174 ? -15.898 -26.719 -11.844 1 49.38 174 LYS A O 1
ATOM 1264 N N . ARG A 1 175 ? -17.906 -25.938 -12.117 1 44.38 175 ARG A N 1
ATOM 1265 C CA . ARG A 1 175 ? -18.297 -26.797 -13.227 1 44.38 175 ARG A CA 1
ATOM 1266 C C . ARG A 1 175 ? -17.203 -26.891 -14.273 1 44.38 175 ARG A C 1
ATOM 1268 O O . ARG A 1 175 ? -17.078 -27.906 -14.969 1 44.38 175 ARG A O 1
ATOM 1275 N N . GLU A 1 176 ? -16.688 -25.781 -14.82 1 45.34 176 GLU A N 1
ATOM 1276 C CA . GLU A 1 176 ? -15.727 -25.859 -15.906 1 45.34 176 GLU A CA 1
ATOM 1277 C C . GLU A 1 176 ? -14.305 -25.984 -15.375 1 45.34 176 GLU A C 1
ATOM 1279 O O . GLU A 1 176 ? -13.758 -25.016 -14.828 1 45.34 176 GLU A O 1
ATOM 1284 N N . TRP A 1 177 ? -14.156 -27.031 -14.641 1 47.41 177 TRP A N 1
ATOM 1285 C CA . TRP A 1 177 ? -12.883 -27.625 -14.25 1 47.41 177 TRP A CA 1
ATOM 1286 C C . TRP A 1 177 ? -11.758 -27.156 -15.156 1 47.41 177 TRP A C 1
ATOM 1288 O O . TRP A 1 177 ? -10.906 -27.938 -15.562 1 47.41 177 TRP A O 1
ATOM 1298 N N . LYS A 1 178 ? -12.023 -26 -15.609 1 54.94 178 LYS A N 1
ATOM 1299 C CA . LYS A 1 178 ? -11.055 -25.359 -16.484 1 54.94 178 LYS A CA 1
ATOM 1300 C C . LYS A 1 178 ? -9.719 -25.156 -15.781 1 54.94 178 LYS A C 1
ATOM 1302 O O . LYS A 1 178 ? -8.781 -24.609 -16.359 1 54.94 178 LYS A O 1
ATOM 1307 N N . GLU A 1 179 ? -9.609 -26.016 -14.508 1 68.38 179 GLU A N 1
ATOM 1308 C CA . GLU A 1 179 ? -8.438 -25.688 -13.711 1 68.38 179 GLU A CA 1
ATOM 1309 C C . GLU A 1 179 ? -7.234 -26.531 -14.117 1 68.38 179 GLU A C 1
ATOM 1311 O O . GLU A 1 179 ? -6.086 -26.156 -13.883 1 68.38 179 GLU A O 1
ATOM 1316 N N . VAL A 1 180 ? -7.715 -27.734 -14.781 1 84.06 180 VAL A N 1
ATOM 1317 C CA . VAL A 1 180 ? -6.602 -28.562 -15.25 1 84.06 180 VAL A CA 1
ATOM 1318 C C . VAL A 1 180 ? -6.66 -28.703 -16.766 1 84.06 180 VAL A C 1
ATOM 1320 O O . VAL A 1 180 ? -7.66 -29.156 -17.312 1 84.06 180 VAL A O 1
ATOM 1323 N N . VAL A 1 181 ? -5.68 -28.297 -17.438 1 82.88 181 VAL A N 1
ATOM 1324 C CA . VAL A 1 181 ? -5.637 -28.312 -18.906 1 82.88 181 VAL A CA 1
ATOM 1325 C C . VAL A 1 181 ? -4.703 -29.406 -19.391 1 82.88 181 VAL A C 1
ATOM 1327 O O . VAL A 1 181 ? -3.641 -29.641 -18.797 1 82.88 181 VAL A O 1
ATOM 1330 N N . LEU A 1 182 ? -5.164 -30.094 -20.406 1 87.06 182 LEU A N 1
ATOM 1331 C CA . LEU A 1 182 ? -4.281 -31.047 -21.062 1 87.06 182 LEU A CA 1
ATOM 1332 C C . LEU A 1 182 ? -3.303 -30.328 -21.984 1 87.06 182 LEU A C 1
ATOM 1334 O O . LEU A 1 182 ? -3.715 -29.656 -22.938 1 87.06 182 LEU A O 1
ATOM 1338 N N . LEU A 1 183 ? -2.045 -30.484 -21.688 1 85.5 183 LEU A N 1
ATOM 1339 C CA . LEU A 1 183 ? -1.035 -29.781 -22.484 1 85.5 183 LEU A CA 1
ATOM 1340 C C . LEU A 1 183 ? -0.503 -30.688 -23.594 1 85.5 183 LEU A C 1
ATOM 1342 O O . LEU A 1 183 ? -0.146 -30.219 -24.672 1 85.5 183 LEU A O 1
ATOM 1346 N N . ALA A 1 184 ? -0.364 -31.984 -23.266 1 85.94 184 ALA A N 1
ATOM 1347 C CA . ALA A 1 184 ? 0.109 -32.969 -24.234 1 85.94 184 ALA A CA 1
ATOM 1348 C C . ALA A 1 184 ? -0.514 -34.344 -23.969 1 85.94 184 ALA A C 1
ATOM 1350 O O . ALA A 1 184 ? -0.658 -34.75 -22.812 1 85.94 184 ALA A O 1
ATOM 1351 N N . GLY A 1 185 ? -0.88 -35 -25.047 1 87.69 185 GLY A N 1
ATOM 1352 C CA . GLY A 1 185 ? -1.398 -36.344 -24.938 1 87.69 185 GLY A CA 1
ATOM 1353 C C . GLY A 1 185 ? -0.309 -37.406 -24.875 1 87.69 185 GLY A C 1
ATOM 1354 O O . GLY A 1 185 ? 0.824 -37.156 -25.297 1 87.69 185 GLY A O 1
ATOM 1355 N N . GLY A 1 186 ? -0.688 -38.5 -24.234 1 86.94 186 GLY A N 1
ATOM 1356 C CA . GLY A 1 186 ? 0.245 -39.625 -24.156 1 86.94 186 GLY A CA 1
ATOM 1357 C C . GLY A 1 186 ? -0.436 -40.969 -24.203 1 86.94 186 GLY A C 1
ATOM 1358 O O . GLY A 1 186 ? -1.65 -41.062 -24.016 1 86.94 186 GLY A O 1
ATOM 1359 N N . GLY A 1 187 ? 0.421 -41.969 -24.531 1 85 187 GLY A N 1
ATOM 1360 C CA . GLY A 1 187 ? -0.131 -43.312 -24.734 1 85 187 GLY A CA 1
ATOM 1361 C C . GLY A 1 187 ? 0.074 -44.219 -23.547 1 85 187 GLY A C 1
ATOM 1362 O O . GLY A 1 187 ? -0.464 -45.312 -23.5 1 85 187 GLY A O 1
ATOM 1363 N N . SER A 1 188 ? 0.804 -43.781 -22.547 1 88.44 188 SER A N 1
ATOM 1364 C CA . SER A 1 188 ? 1.09 -44.625 -21.406 1 88.44 188 SER A CA 1
ATOM 1365 C C . SER A 1 188 ? -0.017 -44.562 -20.359 1 88.44 188 SER A C 1
ATOM 1367 O O . SER A 1 188 ? -0.969 -43.781 -20.516 1 88.44 188 SER A O 1
ATOM 1369 N N . ASP A 1 189 ? 0.068 -45.406 -19.344 1 91.94 189 ASP A N 1
ATOM 1370 C CA . ASP A 1 189 ? -0.878 -45.438 -18.234 1 91.94 189 ASP A CA 1
ATOM 1371 C C . ASP A 1 189 ? -0.477 -44.438 -17.156 1 91.94 189 ASP A C 1
ATOM 1373 O O . ASP A 1 189 ? -0.99 -44.469 -16.031 1 91.94 189 ASP A O 1
ATOM 1377 N N . VAL A 1 190 ? 0.464 -43.531 -17.516 1 94.25 190 VAL A N 1
ATOM 1378 C CA . VAL A 1 190 ? 0.937 -42.531 -16.562 1 94.25 190 VAL A CA 1
ATOM 1379 C C . VAL A 1 190 ? 0.425 -41.156 -16.953 1 94.25 190 VAL A C 1
ATOM 1381 O O . VAL A 1 190 ? 0.559 -40.75 -18.109 1 94.25 190 VAL A O 1
ATOM 1384 N N . ALA A 1 191 ? -0.189 -40.5 -16.031 1 95.88 191 ALA A N 1
ATOM 1385 C CA . ALA A 1 191 ? -0.539 -39.094 -16.188 1 95.88 191 ALA A CA 1
ATOM 1386 C C . ALA A 1 191 ? 0.376 -38.188 -15.344 1 95.88 191 ALA A C 1
ATOM 1388 O O . ALA A 1 191 ? 0.594 -38.469 -14.156 1 95.88 191 ALA A O 1
ATOM 1389 N N . VAL A 1 192 ? 0.957 -37.219 -15.977 1 97.25 192 VAL A N 1
ATOM 1390 C CA . VAL A 1 192 ? 1.771 -36.219 -15.273 1 97.25 192 VAL A CA 1
ATOM 1391 C C . VAL A 1 192 ? 0.986 -34.938 -15.125 1 97.25 192 VAL A C 1
ATOM 1393 O O . VAL A 1 192 ? 0.499 -34.375 -16.109 1 97.25 192 VAL A O 1
ATOM 1396 N N . VAL A 1 193 ? 0.786 -34.469 -13.906 1 97.25 193 VAL A N 1
ATOM 1397 C CA . VAL A 1 193 ? 0.127 -33.219 -13.656 1 97.25 193 VAL A CA 1
ATOM 1398 C C . VAL A 1 193 ? 1.146 -32.188 -13.148 1 97.25 193 VAL A C 1
ATOM 1400 O O . VAL A 1 193 ? 1.746 -32.375 -12.086 1 97.25 193 VAL A O 1
ATOM 1403 N N . CYS A 1 194 ? 1.315 -31.156 -13.906 1 97.31 194 CYS A N 1
ATOM 1404 C CA . CYS A 1 194 ? 2.25 -30.094 -13.555 1 97.31 194 CYS A CA 1
ATOM 1405 C C . CYS A 1 194 ? 1.566 -29.031 -12.719 1 97.31 194 CYS A C 1
ATOM 1407 O O . CYS A 1 194 ? 0.47 -28.578 -13.055 1 97.31 194 CYS A O 1
ATOM 1409 N N . LEU A 1 195 ? 2.238 -28.656 -11.617 1 97.5 195 LEU A N 1
ATOM 1410 C CA . LEU A 1 195 ? 1.725 -27.656 -10.703 1 97.5 195 LEU A CA 1
ATOM 1411 C C . LEU A 1 195 ? 2.428 -26.312 -10.922 1 97.5 195 LEU A C 1
ATOM 1413 O O . LEU A 1 195 ? 3.656 -26.234 -10.859 1 97.5 195 LEU A O 1
ATOM 1417 N N . PRO A 1 196 ? 1.667 -25.266 -11.156 1 95.5 196 PRO A N 1
ATOM 1418 C CA . PRO A 1 196 ? 2.279 -23.969 -11.43 1 95.5 196 PRO A CA 1
ATOM 1419 C C . PRO A 1 196 ? 2.943 -23.344 -10.203 1 95.5 196 PRO A C 1
ATOM 1421 O O . PRO A 1 196 ? 2.684 -23.781 -9.078 1 95.5 196 PRO A O 1
ATOM 1424 N N . THR A 1 197 ? 3.834 -22.375 -10.453 1 96.31 197 THR A N 1
ATOM 1425 C CA . THR A 1 197 ? 4.441 -21.641 -9.352 1 96.31 197 THR A CA 1
ATOM 1426 C C . THR A 1 197 ? 3.391 -20.828 -8.594 1 96.31 197 THR A C 1
ATOM 1428 O O . THR A 1 197 ? 2.287 -20.609 -9.102 1 96.31 197 THR A O 1
ATOM 1431 N N . LEU A 1 198 ? 3.707 -20.469 -7.398 1 96.81 198 LEU A N 1
ATOM 1432 C CA . LEU A 1 198 ? 2.807 -19.703 -6.551 1 96.81 198 LEU A CA 1
ATOM 1433 C C . LEU A 1 198 ? 3.129 -18.203 -6.629 1 96.81 198 LEU A C 1
ATOM 1435 O O . LEU A 1 198 ? 2.844 -17.453 -5.691 1 96.81 198 LEU A O 1
ATOM 1439 N N . THR A 1 199 ? 3.824 -17.797 -7.684 1 96.38 199 THR A N 1
ATOM 1440 C CA . THR A 1 199 ? 4.297 -16.438 -7.863 1 96.38 199 THR A CA 1
ATOM 1441 C C . THR A 1 199 ? 3.443 -15.695 -8.891 1 96.38 199 THR A C 1
ATOM 1443 O O . THR A 1 199 ? 2.455 -16.25 -9.391 1 96.38 199 THR A O 1
ATOM 1446 N N . VAL A 1 200 ? 3.889 -14.477 -9.195 1 94.88 200 VAL A N 1
ATOM 1447 C CA . VAL A 1 200 ? 3.168 -13.648 -10.156 1 94.88 200 VAL A CA 1
ATOM 1448 C C . VAL A 1 200 ? 3.211 -14.305 -11.539 1 94.88 200 VAL A C 1
ATOM 1450 O O . VAL A 1 200 ? 2.441 -13.938 -12.43 1 94.88 200 VAL A O 1
ATOM 1453 N N . LEU A 1 201 ? 4.051 -15.297 -11.758 1 90.94 201 LEU A N 1
ATOM 1454 C CA . LEU A 1 201 ? 4.184 -15.977 -13.039 1 90.94 201 LEU A CA 1
ATOM 1455 C C . LEU A 1 201 ? 3.338 -17.234 -13.078 1 90.94 201 LEU A C 1
ATOM 1457 O O . LEU A 1 201 ? 3.461 -18.047 -14 1 90.94 201 LEU A O 1
ATOM 1461 N N . SER A 1 202 ? 2.518 -17.422 -12.086 1 93.88 202 SER A N 1
ATOM 1462 C CA . SER A 1 202 ? 1.699 -18.625 -12.016 1 93.88 202 SER A CA 1
ATOM 1463 C C . SER A 1 202 ? 0.87 -18.797 -13.281 1 93.88 202 SER A C 1
ATOM 1465 O O . SER A 1 202 ? 0.078 -17.938 -13.641 1 93.88 202 SER A O 1
ATOM 1467 N N . SER A 1 203 ? 1.1 -19.938 -13.93 1 86.75 203 SER A N 1
ATOM 1468 C CA . SER A 1 203 ? 0.388 -20.266 -15.156 1 86.75 203 SER A CA 1
ATOM 1469 C C . SER A 1 203 ? 0.645 -21.719 -15.57 1 86.75 203 SER A C 1
ATOM 1471 O O . SER A 1 203 ? 1.774 -22.203 -15.477 1 86.75 203 SER A O 1
ATOM 1473 N N . PRO A 1 204 ? -0.418 -22.422 -15.984 1 86.31 204 PRO A N 1
ATOM 1474 C CA . PRO A 1 204 ? -0.181 -23.766 -16.516 1 86.31 204 PRO A CA 1
ATOM 1475 C C . PRO A 1 204 ? 0.714 -23.75 -17.75 1 86.31 204 PRO A C 1
ATOM 1477 O O . PRO A 1 204 ? 1.356 -24.766 -18.062 1 86.31 204 PRO A O 1
ATOM 1480 N N . HIS A 1 205 ? 0.919 -22.656 -18.375 1 77.94 205 HIS A N 1
ATOM 1481 C CA . HIS A 1 205 ? 1.613 -22.562 -19.656 1 77.94 205 HIS A CA 1
ATOM 1482 C C . HIS A 1 205 ? 3.125 -22.531 -19.469 1 77.94 205 HIS A C 1
ATOM 1484 O O . HIS A 1 205 ? 3.883 -22.656 -20.438 1 77.94 205 HIS A O 1
ATOM 1490 N N . ALA A 1 206 ? 3.461 -22.391 -18.25 1 84.62 206 ALA A N 1
ATOM 1491 C CA . ALA A 1 206 ? 4.895 -22.453 -17.969 1 84.62 206 ALA A CA 1
ATOM 1492 C C . ALA A 1 206 ? 5.469 -23.812 -18.312 1 84.62 206 ALA A C 1
ATOM 1494 O O . ALA A 1 206 ? 6.676 -23.953 -18.531 1 84.62 206 ALA A O 1
ATOM 1495 N N . TYR A 1 207 ? 4.602 -24.781 -18.453 1 90.38 207 TYR A N 1
ATOM 1496 C CA . TYR A 1 207 ? 5.055 -26.156 -18.656 1 90.38 207 TYR A CA 1
ATOM 1497 C C . TYR A 1 207 ? 4.887 -26.578 -20.109 1 90.38 207 TYR A C 1
ATOM 1499 O O . TYR A 1 207 ? 5 -27.75 -20.438 1 90.38 207 TYR A O 1
ATOM 1507 N N . LEU A 1 208 ? 4.652 -25.641 -21.016 1 80.56 208 LEU A N 1
ATOM 1508 C CA . LEU A 1 208 ? 4.383 -25.984 -22.406 1 80.56 208 LEU A CA 1
ATOM 1509 C C . LEU A 1 208 ? 5.59 -26.656 -23.047 1 80.56 208 LEU A C 1
ATOM 1511 O O . LEU A 1 208 ? 5.445 -27.656 -23.75 1 80.56 208 LEU A O 1
ATOM 1515 N N . ASP A 1 209 ? 6.789 -26.141 -22.797 1 81.44 209 ASP A N 1
ATOM 1516 C CA . ASP A 1 209 ? 7.992 -26.719 -23.375 1 81.44 209 ASP A CA 1
ATOM 1517 C C . ASP A 1 209 ? 8.25 -28.125 -22.812 1 81.44 209 ASP A C 1
ATOM 1519 O O . ASP A 1 209 ? 8.656 -29.016 -23.562 1 81.44 209 ASP A O 1
ATOM 1523 N N . VAL A 1 210 ? 7.973 -28.266 -21.547 1 86.62 210 VAL A N 1
ATOM 1524 C CA . VAL A 1 210 ? 8.109 -29.578 -20.922 1 86.62 210 VAL A CA 1
ATOM 1525 C C . VAL A 1 210 ? 7.082 -30.547 -21.516 1 86.62 210 VAL A C 1
ATOM 1527 O O . VAL A 1 210 ? 7.41 -31.688 -21.828 1 86.62 210 VAL A O 1
ATOM 1530 N N . ALA A 1 211 ? 5.863 -30.109 -21.688 1 86.75 211 ALA A N 1
ATOM 1531 C CA . ALA A 1 211 ? 4.781 -30.922 -22.219 1 86.75 211 ALA A CA 1
ATOM 1532 C C . ALA A 1 211 ? 5.09 -31.359 -23.656 1 86.75 211 ALA A C 1
ATOM 1534 O O . ALA A 1 211 ? 4.844 -32.5 -24.031 1 86.75 211 ALA A O 1
ATOM 1535 N N . ARG A 1 212 ? 5.656 -30.516 -24.406 1 81.75 212 ARG A N 1
ATOM 1536 C CA . ARG A 1 212 ? 6.004 -30.812 -25.781 1 81.75 212 ARG A CA 1
ATOM 1537 C C . ARG A 1 212 ? 7.059 -31.922 -25.859 1 81.75 212 ARG A C 1
ATOM 1539 O O . ARG A 1 212 ? 6.969 -32.812 -26.703 1 81.75 212 ARG A O 1
ATOM 1546 N N . ALA A 1 213 ? 7.961 -31.781 -24.938 1 82.69 213 ALA A N 1
ATOM 1547 C CA . ALA A 1 213 ? 9.047 -32.75 -24.922 1 82.69 213 ALA A CA 1
ATOM 1548 C C . ALA A 1 213 ? 8.555 -34.125 -24.469 1 82.69 213 ALA A C 1
ATOM 1550 O O . ALA A 1 213 ? 9.164 -35.156 -24.781 1 82.69 213 ALA A O 1
ATOM 1551 N N . MET A 1 214 ? 7.406 -34.188 -23.812 1 87.62 214 MET A N 1
ATOM 1552 C CA . MET A 1 214 ? 6.863 -35.438 -23.281 1 87.62 214 MET A CA 1
ATOM 1553 C C . MET A 1 214 ? 5.742 -35.969 -24.156 1 87.62 214 MET A C 1
ATOM 1555 O O . MET A 1 214 ? 5.188 -37.031 -23.891 1 87.62 214 MET A O 1
ATOM 1559 N N . ALA A 1 215 ? 5.469 -35.25 -25.172 1 85.56 215 ALA A N 1
ATOM 1560 C CA . ALA A 1 215 ? 4.336 -35.594 -26.031 1 85.56 215 ALA A CA 1
ATOM 1561 C C . ALA A 1 215 ? 4.477 -37 -26.594 1 85.56 215 ALA A C 1
ATOM 1563 O O . ALA A 1 215 ? 5.57 -37.406 -27 1 85.56 215 ALA A O 1
ATOM 1564 N N . GLY A 1 216 ? 3.35 -37.75 -26.594 1 87.56 216 GLY A N 1
ATOM 1565 C CA . GLY A 1 216 ? 3.344 -39.094 -27.141 1 87.56 216 GLY A CA 1
ATOM 1566 C C . GLY A 1 216 ? 3.744 -40.125 -26.125 1 87.56 216 GLY A C 1
ATOM 1567 O O . GLY A 1 216 ? 3.445 -41.312 -26.297 1 87.56 216 GLY A O 1
ATOM 1568 N N . ARG A 1 217 ? 4.41 -39.75 -25.078 1 89.75 217 ARG A N 1
ATOM 1569 C CA . ARG A 1 217 ? 4.84 -40.719 -24.047 1 89.75 217 ARG A CA 1
ATOM 1570 C C . ARG A 1 217 ? 3.836 -40.781 -22.906 1 89.75 217 ARG A C 1
ATOM 1572 O O . ARG A 1 217 ? 3.102 -41.75 -22.766 1 89.75 217 ARG A O 1
ATOM 1579 N N . HIS A 1 218 ? 3.721 -39.719 -22.234 1 90.38 218 HIS A N 1
ATOM 1580 C CA . HIS A 1 218 ? 2.781 -39.562 -21.125 1 90.38 218 HIS A CA 1
ATOM 1581 C C . HIS A 1 218 ? 1.82 -38.406 -21.359 1 90.38 218 HIS A C 1
ATOM 1583 O O . HIS A 1 218 ? 2.164 -37.438 -22.062 1 90.38 218 HIS A O 1
ATOM 1589 N N . SER A 1 219 ? 0.615 -38.594 -20.859 1 92.38 219 SER A N 1
ATOM 1590 C CA . SER A 1 219 ? -0.254 -37.438 -20.844 1 92.38 219 SER A CA 1
ATOM 1591 C C . SER A 1 219 ? 0.246 -36.406 -19.844 1 92.38 219 SER A C 1
ATOM 1593 O O . SER A 1 219 ? 0.649 -36.75 -18.719 1 92.38 219 SER A O 1
ATOM 1595 N N . VAL A 1 220 ? 0.344 -35.156 -20.281 1 93.56 220 VAL A N 1
ATOM 1596 C CA . VAL A 1 220 ? 0.801 -34.062 -19.422 1 93.56 220 VAL A CA 1
ATOM 1597 C C . VAL A 1 220 ? -0.331 -33.062 -19.219 1 93.56 220 VAL A C 1
ATOM 1599 O O . VAL A 1 220 ? -0.85 -32.5 -20.188 1 93.56 220 VAL A O 1
ATOM 1602 N N . HIS A 1 221 ? -0.738 -32.906 -17.984 1 93.5 221 HIS A N 1
ATOM 1603 C CA . HIS A 1 221 ? -1.731 -31.938 -17.562 1 93.5 221 HIS A CA 1
ATOM 1604 C C . HIS A 1 221 ? -1.088 -30.812 -16.75 1 93.5 221 HIS A C 1
ATOM 1606 O O . HIS A 1 221 ? 0.022 -30.969 -16.234 1 93.5 221 HIS A O 1
ATOM 1612 N N . ALA A 1 222 ? -1.739 -29.688 -16.719 1 93.5 222 ALA A N 1
ATOM 1613 C CA . ALA A 1 222 ? -1.271 -28.578 -15.883 1 93.5 222 ALA A CA 1
ATOM 1614 C C . ALA A 1 222 ? -2.43 -27.922 -15.141 1 93.5 222 ALA A C 1
ATOM 1616 O O . ALA A 1 222 ? -3.51 -27.734 -15.703 1 93.5 222 ALA A O 1
ATOM 1617 N N . LEU A 1 223 ? -2.18 -27.609 -13.93 1 93.56 223 LEU A N 1
ATOM 1618 C CA . LEU A 1 223 ? -3.178 -27.016 -13.047 1 93.56 223 LEU A CA 1
ATOM 1619 C C . LEU A 1 223 ? -3.123 -25.5 -13.117 1 93.56 223 LEU A C 1
ATOM 1621 O O . LEU A 1 223 ? -2.045 -24.906 -13.242 1 93.56 223 LEU A O 1
ATOM 1625 N N . SER A 1 224 ? -4.297 -24.891 -13.078 1 90.25 224 SER A N 1
ATOM 1626 C CA . SER A 1 224 ? -4.406 -23.453 -12.82 1 90.25 224 SER A CA 1
ATOM 1627 C C . SER A 1 224 ? -4.859 -23.172 -11.391 1 90.25 224 SER A C 1
ATOM 1629 O O . SER A 1 224 ? -5.723 -23.875 -10.867 1 90.25 224 SER A O 1
ATOM 1631 N N . LEU A 1 225 ? -4.258 -22.203 -10.797 1 92.56 225 LEU A N 1
ATOM 1632 C CA . LEU A 1 225 ? -4.598 -21.859 -9.422 1 92.56 225 LEU A CA 1
ATOM 1633 C C . LEU A 1 225 ? -5.613 -20.734 -9.367 1 92.56 225 LEU A C 1
ATOM 1635 O O . LEU A 1 225 ? -5.535 -19.781 -10.156 1 92.56 225 LEU A O 1
ATOM 1639 N N . PRO A 1 226 ? -6.516 -20.797 -8.469 1 90.81 226 PRO A N 1
ATOM 1640 C CA . PRO A 1 226 ? -7.445 -19.672 -8.312 1 90.81 226 PRO A CA 1
ATOM 1641 C C . PRO A 1 226 ? -6.754 -18.391 -7.863 1 90.81 226 PRO A C 1
ATOM 1643 O O . PRO A 1 226 ? -5.746 -18.438 -7.152 1 90.81 226 PRO A O 1
ATOM 1646 N N . GLY A 1 227 ? -7.336 -17.297 -8.227 1 92.12 227 GLY A N 1
ATOM 1647 C CA . GLY A 1 227 ? -6.871 -15.992 -7.754 1 92.12 227 GLY A CA 1
ATOM 1648 C C . GLY A 1 227 ? -6.066 -15.234 -8.789 1 92.12 227 GLY A C 1
ATOM 1649 O O . GLY A 1 227 ? -5.969 -14.008 -8.734 1 92.12 227 GLY A O 1
ATOM 1650 N N . PHE A 1 228 ? -5.512 -15.922 -9.742 1 91.19 228 PHE A N 1
ATOM 1651 C CA . PHE A 1 228 ? -4.641 -15.273 -10.711 1 91.19 228 PHE A CA 1
ATOM 1652 C C . PHE A 1 228 ? -5.438 -14.781 -11.914 1 91.19 228 PHE A C 1
ATOM 1654 O O . PHE A 1 228 ? -4.91 -14.07 -12.766 1 91.19 228 PHE A O 1
ATOM 1661 N N . ASP A 1 229 ? -6.656 -15.133 -11.953 1 82.06 229 ASP A N 1
ATOM 1662 C CA . ASP A 1 229 ? -7.625 -14.555 -12.883 1 82.06 229 ASP A CA 1
ATOM 1663 C C . ASP A 1 229 ? -8.438 -13.445 -12.203 1 82.06 229 ASP A C 1
ATOM 1665 O O . ASP A 1 229 ? -8.836 -13.586 -11.047 1 82.06 229 ASP A O 1
ATOM 1669 N N . PRO A 1 230 ? -8.68 -12.367 -12.867 1 78.12 230 PRO A N 1
ATOM 1670 C CA . PRO A 1 230 ? -9.367 -11.234 -12.25 1 78.12 230 PRO A CA 1
ATOM 1671 C C . PRO A 1 230 ? -10.734 -11.602 -11.68 1 78.12 230 PRO A C 1
ATOM 1673 O O . PRO A 1 230 ? -11.203 -10.977 -10.727 1 78.12 230 PRO A O 1
ATOM 1676 N N . ASP A 1 231 ? -11.312 -12.641 -12.164 1 78 231 ASP A N 1
ATOM 1677 C CA . ASP A 1 231 ? -12.648 -13.016 -11.711 1 78 231 ASP A CA 1
ATOM 1678 C C . ASP A 1 231 ? -12.578 -14.016 -10.57 1 78 231 ASP A C 1
ATOM 1680 O O . ASP A 1 231 ? -13.609 -14.367 -9.977 1 78 231 ASP A O 1
ATOM 1684 N N . ASP A 1 232 ? -11.406 -14.375 -10.25 1 84.88 232 ASP A N 1
ATOM 1685 C CA . ASP A 1 232 ? -11.227 -15.383 -9.211 1 84.88 232 ASP A CA 1
ATOM 1686 C C . ASP A 1 232 ? -11.203 -14.734 -7.824 1 84.88 232 ASP A C 1
ATOM 1688 O O . ASP A 1 232 ? -10.641 -13.656 -7.645 1 84.88 232 ASP A O 1
ATOM 1692 N N . ALA A 1 233 ? -11.836 -15.461 -6.871 1 90.56 233 ALA A N 1
ATOM 1693 C CA . ALA A 1 233 ? -11.586 -15.164 -5.465 1 90.56 233 ALA A CA 1
ATOM 1694 C C . ALA A 1 233 ? -10.266 -15.766 -5.004 1 90.56 233 ALA A C 1
ATOM 1696 O O . ALA A 1 233 ? -9.734 -16.672 -5.648 1 90.56 233 ALA A O 1
ATOM 1697 N N . LEU A 1 234 ? -9.742 -15.227 -3.918 1 94.12 234 LEU A N 1
ATOM 1698 C CA . LEU A 1 234 ? -8.547 -15.797 -3.301 1 94.12 234 LEU A CA 1
ATOM 1699 C C . LEU A 1 234 ? -8.922 -16.906 -2.324 1 94.12 234 LEU A C 1
ATOM 1701 O O . LEU A 1 234 ? -9.961 -16.844 -1.664 1 94.12 234 LEU A O 1
ATOM 1705 N N . PRO A 1 235 ? -8.133 -17.938 -2.309 1 94.69 235 PRO A N 1
ATOM 1706 C CA . PRO A 1 235 ? -8.43 -18.984 -1.322 1 94.69 235 PRO A CA 1
ATOM 1707 C C . PRO A 1 235 ? -8.289 -18.484 0.116 1 94.69 235 PRO A C 1
ATOM 1709 O O . PRO A 1 235 ? -7.371 -17.734 0.426 1 94.69 235 PRO A O 1
ATOM 1712 N N . GLN A 1 236 ? -9.148 -18.938 0.981 1 95 236 GLN A N 1
ATOM 1713 C CA . GLN A 1 236 ? -9.156 -18.516 2.381 1 95 236 GLN A CA 1
ATOM 1714 C C . GLN A 1 236 ? -7.988 -19.125 3.143 1 95 236 GLN A C 1
ATOM 1716 O O . GLN A 1 236 ? -7.41 -18.484 4.023 1 95 236 GLN A O 1
ATOM 1721 N N . ASP A 1 237 ? -7.738 -20.328 2.852 1 95.69 237 ASP A N 1
ATOM 1722 C CA . ASP A 1 237 ? -6.68 -21.031 3.568 1 95.69 237 ASP A CA 1
ATOM 1723 C C . ASP A 1 237 ? -6.105 -22.172 2.719 1 95.69 237 ASP A C 1
ATOM 1725 O O . ASP A 1 237 ? -6.52 -22.359 1.576 1 95.69 237 ASP A O 1
ATOM 1729 N N . ARG A 1 238 ? -5.141 -22.859 3.227 1 95.56 238 ARG A N 1
ATOM 1730 C CA . ARG A 1 238 ? -4.434 -23.906 2.496 1 95.56 238 ARG A CA 1
ATOM 1731 C C . ARG A 1 238 ? -5.371 -25.062 2.156 1 95.56 238 ARG A C 1
ATOM 1733 O O . ARG A 1 238 ? -5.242 -25.688 1.097 1 95.56 238 ARG A O 1
ATOM 1740 N N . GLU A 1 239 ? -6.254 -25.344 3.012 1 95.06 239 GLU A N 1
ATOM 1741 C CA . GLU A 1 239 ? -7.172 -26.469 2.812 1 95.06 239 GLU A CA 1
ATOM 1742 C C . GLU A 1 239 ? -8.031 -26.25 1.567 1 95.06 239 GLU A C 1
ATOM 1744 O O . GLU A 1 239 ? -8.266 -27.203 0.803 1 95.06 239 GLU A O 1
ATOM 1749 N N . VAL A 1 240 ? -8.438 -25.031 1.376 1 94.25 240 VAL A N 1
ATOM 1750 C CA . VAL A 1 240 ? -9.25 -24.703 0.211 1 94.25 240 VAL A CA 1
ATOM 1751 C C . VAL A 1 240 ? -8.438 -24.922 -1.064 1 94.25 240 VAL A C 1
ATOM 1753 O O . VAL A 1 240 ? -8.961 -25.438 -2.057 1 94.25 240 VAL A O 1
ATOM 1756 N N . VAL A 1 241 ? -7.195 -24.531 -1.039 1 95.06 241 VAL A N 1
ATOM 1757 C CA . VAL A 1 241 ? -6.32 -24.703 -2.193 1 95.06 241 VAL A CA 1
ATOM 1758 C C . VAL A 1 241 ? -6.121 -26.188 -2.477 1 95.06 241 VAL A C 1
ATOM 1760 O O . VAL A 1 241 ? -6.316 -26.641 -3.605 1 95.06 241 VAL A O 1
ATOM 1763 N N . LEU A 1 242 ? -5.773 -26.953 -1.444 1 95.5 242 LEU A N 1
ATOM 1764 C CA . LEU A 1 242 ? -5.418 -28.359 -1.603 1 95.5 242 LEU A CA 1
ATOM 1765 C C . LEU A 1 242 ? -6.637 -29.188 -2.002 1 95.5 242 LEU A C 1
ATOM 1767 O O . LEU A 1 242 ? -6.562 -30 -2.914 1 95.5 242 LEU A O 1
ATOM 1771 N N . GLU A 1 243 ? -7.734 -28.922 -1.376 1 94.31 243 GLU A N 1
ATOM 1772 C CA . GLU A 1 243 ? -8.945 -29.656 -1.716 1 94.31 243 GLU A CA 1
ATOM 1773 C C . GLU A 1 243 ? -9.406 -29.344 -3.135 1 94.31 243 GLU A C 1
ATOM 1775 O O . GLU A 1 243 ? -9.766 -30.25 -3.893 1 94.31 243 GLU A O 1
ATOM 1780 N N . GLY A 1 244 ? -9.43 -28.062 -3.445 1 92.5 244 GLY A N 1
ATOM 1781 C CA . GLY A 1 244 ? -9.797 -27.672 -4.797 1 92.5 244 GLY A CA 1
ATOM 1782 C C . GLY A 1 244 ? -8.898 -28.281 -5.859 1 92.5 244 GLY A C 1
ATOM 1783 O O . GLY A 1 244 ? -9.391 -28.797 -6.867 1 92.5 244 GLY A O 1
ATOM 1784 N N . ALA A 1 245 ? -7.637 -28.203 -5.676 1 94.06 245 ALA A N 1
ATOM 1785 C CA . ALA A 1 245 ? -6.672 -28.766 -6.617 1 94.06 245 ALA A CA 1
ATOM 1786 C C . ALA A 1 245 ? -6.816 -30.281 -6.707 1 94.06 245 ALA A C 1
ATOM 1788 O O . ALA A 1 245 ? -6.773 -30.844 -7.801 1 94.06 245 ALA A O 1
ATOM 1789 N N . ALA A 1 246 ? -6.98 -30.938 -5.551 1 94 246 ALA A N 1
ATOM 1790 C CA . ALA A 1 246 ? -7.133 -32.406 -5.516 1 94 246 ALA A CA 1
ATOM 1791 C C . ALA A 1 246 ? -8.336 -32.844 -6.34 1 94 246 ALA A C 1
ATOM 1793 O O . ALA A 1 246 ? -8.227 -33.75 -7.176 1 94 246 ALA A O 1
ATOM 1794 N N . GLN A 1 247 ? -9.406 -32.156 -6.133 1 91.5 247 GLN A N 1
ATOM 1795 C CA . GLN A 1 247 ? -10.625 -32.5 -6.855 1 91.5 247 GLN A CA 1
ATOM 1796 C C . GLN A 1 247 ? -10.453 -32.25 -8.359 1 91.5 247 GLN A C 1
ATOM 1798 O O . GLN A 1 247 ? -10.875 -33.094 -9.164 1 91.5 247 GLN A O 1
ATOM 1803 N N . ALA A 1 248 ? -9.844 -31.188 -8.688 1 91.31 248 ALA A N 1
ATOM 1804 C CA . ALA A 1 248 ? -9.625 -30.875 -10.102 1 91.31 248 ALA A CA 1
ATOM 1805 C C . ALA A 1 248 ? -8.727 -31.906 -10.766 1 91.31 248 ALA A C 1
ATOM 1807 O O . ALA A 1 248 ? -9.008 -32.344 -11.883 1 91.31 248 ALA A O 1
ATOM 1808 N N . ILE A 1 249 ? -7.699 -32.25 -10.078 1 93.81 249 ILE A N 1
ATOM 1809 C CA . ILE A 1 249 ? -6.742 -33.219 -10.609 1 93.81 249 ILE A CA 1
ATOM 1810 C C . ILE A 1 249 ? -7.418 -34.594 -10.789 1 93.81 249 ILE A C 1
ATOM 1812 O O . ILE A 1 249 ? -7.309 -35.188 -11.852 1 93.81 249 ILE A O 1
ATOM 1816 N N . LEU A 1 250 ? -8.125 -35.031 -9.781 1 92.5 250 LEU A N 1
ATOM 1817 C CA . LEU A 1 250 ? -8.789 -36.344 -9.844 1 92.5 250 LEU A CA 1
ATOM 1818 C C . LEU A 1 250 ? -9.82 -36.375 -10.961 1 92.5 250 LEU A C 1
ATOM 1820 O O . LEU A 1 250 ? -9.961 -37.375 -11.648 1 92.5 250 LEU A O 1
ATOM 1824 N N . HIS A 1 251 ? -10.461 -35.281 -11.125 1 88.69 251 HIS A N 1
ATOM 1825 C CA . HIS A 1 251 ? -11.445 -35.219 -12.195 1 88.69 251 HIS A CA 1
ATOM 1826 C C . HIS A 1 251 ? -10.781 -35.281 -13.562 1 88.69 251 HIS A C 1
ATOM 1828 O O . HIS A 1 251 ? -11.273 -35.938 -14.469 1 88.69 251 HIS A O 1
ATOM 1834 N N . ALA A 1 252 ? -9.695 -34.625 -13.742 1 88.38 252 ALA A N 1
ATOM 1835 C CA . ALA A 1 252 ? -9.016 -34.5 -15.031 1 88.38 252 ALA A CA 1
ATOM 1836 C C . ALA A 1 252 ? -8.344 -35.812 -15.414 1 88.38 252 ALA A C 1
ATOM 1838 O O . ALA A 1 252 ? -8.375 -36.219 -16.578 1 88.38 252 ALA A O 1
ATOM 1839 N N . VAL A 1 253 ? -7.711 -36.469 -14.461 1 90.31 253 VAL A N 1
ATOM 1840 C CA . VAL A 1 253 ? -6.898 -37.625 -14.781 1 90.31 253 VAL A CA 1
ATOM 1841 C C . VAL A 1 253 ? -7.777 -38.875 -14.805 1 90.31 253 VAL A C 1
ATOM 1843 O O . VAL A 1 253 ? -7.406 -39.906 -15.398 1 90.31 253 VAL A O 1
ATOM 1846 N N . GLY A 1 254 ? -8.914 -38.812 -14.156 1 84.88 254 GLY A N 1
ATOM 1847 C CA . GLY A 1 254 ? -9.859 -39.938 -14.188 1 84.88 254 GLY A CA 1
ATOM 1848 C C . GLY A 1 254 ? -9.297 -41.188 -13.602 1 84.88 254 GLY A C 1
ATOM 1849 O O . GLY A 1 254 ? -8.797 -41.219 -12.477 1 84.88 254 GLY A O 1
ATOM 1850 N N . ASP A 1 255 ? -9.266 -42.156 -14.508 1 82.44 255 ASP A N 1
ATOM 1851 C CA . ASP A 1 255 ? -8.961 -43.5 -14.016 1 82.44 255 ASP A CA 1
ATOM 1852 C C . ASP A 1 255 ? -7.512 -43.875 -14.312 1 82.44 255 ASP A C 1
ATOM 1854 O O . ASP A 1 255 ? -7.145 -45.062 -14.258 1 82.44 255 ASP A O 1
ATOM 1858 N N . HIS A 1 256 ? -6.727 -42.969 -14.633 1 87.81 256 HIS A N 1
ATOM 1859 C CA . HIS A 1 256 ? -5.324 -43.312 -14.836 1 87.81 256 HIS A CA 1
ATOM 1860 C C . HIS A 1 256 ? -4.758 -44.031 -13.617 1 87.81 256 HIS A C 1
ATOM 1862 O O . HIS A 1 256 ? -4.863 -43.531 -12.492 1 87.81 256 HIS A O 1
ATOM 1868 N N . PRO A 1 257 ? -4.176 -45.094 -13.875 1 89.81 257 PRO A N 1
ATOM 1869 C CA . PRO A 1 257 ? -3.67 -45.875 -12.734 1 89.81 257 PRO A CA 1
ATOM 1870 C C . PRO A 1 257 ? -2.486 -45.188 -12.047 1 89.81 257 PRO A C 1
ATOM 1872 O O . PRO A 1 257 ? -2.33 -45.312 -10.828 1 89.81 257 PRO A O 1
ATOM 1875 N N . HIS A 1 258 ? -1.617 -44.594 -12.859 1 95.5 258 HIS A N 1
ATOM 1876 C CA . HIS A 1 258 ? -0.415 -43.969 -12.297 1 95.5 258 HIS A CA 1
ATOM 1877 C C . HIS A 1 258 ? -0.436 -42.469 -12.453 1 95.5 258 HIS A C 1
ATOM 1879 O O . HIS A 1 258 ? -0.642 -41.938 -13.555 1 95.5 258 HIS A O 1
ATOM 1885 N N . LEU A 1 259 ? -0.255 -41.812 -11.32 1 97 259 LEU A N 1
ATOM 1886 C CA . LEU A 1 259 ? -0.261 -40.344 -11.281 1 97 259 LEU A CA 1
ATOM 1887 C C . LEU A 1 259 ? 1.059 -39.812 -10.742 1 97 259 LEU A C 1
ATOM 1889 O O . LEU A 1 259 ? 1.536 -40.25 -9.695 1 97 259 LEU A O 1
ATOM 1893 N N . VAL A 1 260 ? 1.652 -38.938 -11.492 1 97.94 260 VAL A N 1
ATOM 1894 C CA . VAL A 1 260 ? 2.855 -38.219 -11.062 1 97.94 260 VAL A CA 1
ATOM 1895 C C . VAL A 1 260 ? 2.576 -36.719 -10.977 1 97.94 260 VAL A C 1
ATOM 1897 O O . VAL A 1 260 ? 2.002 -36.156 -11.898 1 97.94 260 VAL A O 1
ATOM 1900 N N . LEU A 1 261 ? 2.891 -36.094 -9.859 1 98.31 261 LEU A N 1
ATOM 1901 C CA . LEU A 1 261 ? 2.842 -34.625 -9.742 1 98.31 261 LEU A CA 1
ATOM 1902 C C . LEU A 1 261 ? 4.227 -34.031 -9.945 1 98.31 261 LEU A C 1
ATOM 1904 O O . LEU A 1 261 ? 5.211 -34.531 -9.398 1 98.31 261 LEU A O 1
ATOM 1908 N N . ALA A 1 262 ? 4.301 -33.094 -10.789 1 98.44 262 ALA A N 1
ATOM 1909 C CA . ALA A 1 262 ? 5.543 -32.344 -11.031 1 98.44 262 ALA A CA 1
ATOM 1910 C C . ALA A 1 262 ? 5.371 -30.859 -10.75 1 98.44 262 ALA A C 1
ATOM 1912 O O . ALA A 1 262 ? 4.375 -30.266 -11.164 1 98.44 262 ALA A O 1
ATOM 1913 N N . GLY A 1 263 ? 6.289 -30.266 -10 1 98.38 263 GLY A N 1
ATOM 1914 C CA . GLY A 1 263 ? 6.215 -28.844 -9.688 1 98.38 263 GLY A CA 1
ATOM 1915 C C . GLY A 1 263 ? 7.547 -28.125 -9.82 1 98.38 263 GLY A C 1
ATOM 1916 O O . GLY A 1 263 ? 8.562 -28.594 -9.297 1 98.38 263 GLY A O 1
ATOM 1917 N N . TYR A 1 264 ? 7.586 -27.062 -10.547 1 97.12 264 TYR A N 1
ATOM 1918 C CA . TYR A 1 264 ? 8.742 -26.188 -10.703 1 97.12 264 TYR A CA 1
ATOM 1919 C C . TYR A 1 264 ? 8.742 -25.078 -9.648 1 97.12 264 TYR A C 1
ATOM 1921 O O . TYR A 1 264 ? 7.695 -24.5 -9.359 1 97.12 264 TYR A O 1
ATOM 1929 N N . SER A 1 265 ? 9.945 -24.797 -9.07 1 96.06 265 SER A N 1
ATOM 1930 C CA . SER A 1 265 ? 10.055 -23.734 -8.078 1 96.06 265 SER A CA 1
ATOM 1931 C C . SER A 1 265 ? 9.023 -23.906 -6.961 1 96.06 265 SER A C 1
ATOM 1933 O O . SER A 1 265 ? 8.938 -24.969 -6.359 1 96.06 265 SER A O 1
ATOM 1935 N N . SER A 1 266 ? 8.219 -22.922 -6.645 1 96.69 266 SER A N 1
ATOM 1936 C CA . SER A 1 266 ? 7.23 -23 -5.574 1 96.69 266 SER A CA 1
ATOM 1937 C C . SER A 1 266 ? 6.117 -23.984 -5.926 1 96.69 266 SER A C 1
ATOM 1939 O O . SER A 1 266 ? 5.371 -24.422 -5.047 1 96.69 266 SER A O 1
ATOM 1941 N N . GLY A 1 267 ? 5.969 -24.344 -7.172 1 97.81 267 GLY A N 1
ATOM 1942 C CA . GLY A 1 267 ? 5.027 -25.391 -7.555 1 97.81 267 GLY A CA 1
ATOM 1943 C C . GLY A 1 267 ? 5.363 -26.734 -6.949 1 97.81 267 GLY A C 1
ATOM 1944 O O . GLY A 1 267 ? 4.48 -27.578 -6.789 1 97.81 267 GLY A O 1
ATOM 1945 N N . GLY A 1 268 ? 6.66 -26.969 -6.676 1 97.94 268 GLY A N 1
ATOM 1946 C CA . GLY A 1 268 ? 7.078 -28.203 -6.02 1 97.94 268 GLY A CA 1
ATOM 1947 C C . GLY A 1 268 ? 6.551 -28.328 -4.602 1 97.94 268 GLY A C 1
ATOM 1948 O O . GLY A 1 268 ? 6.254 -29.422 -4.141 1 97.94 268 GLY A O 1
ATOM 1949 N N . VAL A 1 269 ? 6.473 -27.156 -3.914 1 97.38 269 VAL A N 1
ATOM 1950 C CA . VAL A 1 269 ? 5.875 -27.141 -2.582 1 97.38 269 VAL A CA 1
ATOM 1951 C C . VAL A 1 269 ? 4.426 -27.609 -2.658 1 97.38 269 VAL A C 1
ATOM 1953 O O . VAL A 1 269 ? 4.004 -28.469 -1.87 1 97.38 269 VAL A O 1
ATOM 1956 N N . LEU A 1 270 ? 3.748 -27.109 -3.631 1 97.44 270 LEU A N 1
ATOM 1957 C CA . LEU A 1 270 ? 2.355 -27.5 -3.828 1 97.44 270 LEU A CA 1
ATOM 1958 C C . LEU A 1 270 ? 2.252 -28.969 -4.242 1 97.44 270 LEU A C 1
ATOM 1960 O O . LEU A 1 270 ? 1.357 -29.688 -3.789 1 97.44 270 LEU A O 1
ATOM 1964 N N . ALA A 1 271 ? 3.135 -29.438 -5.09 1 98 271 ALA A N 1
ATOM 1965 C CA . ALA A 1 271 ? 3.131 -30.812 -5.551 1 98 271 ALA A CA 1
ATOM 1966 C C . ALA A 1 271 ? 3.289 -31.781 -4.379 1 98 271 ALA A C 1
ATOM 1968 O O . ALA A 1 271 ? 2.551 -32.781 -4.273 1 98 271 ALA A O 1
ATOM 1969 N N . HIS A 1 272 ? 4.25 -31.484 -3.537 1 97.44 272 HIS A N 1
ATOM 1970 C CA . HIS A 1 272 ? 4.473 -32.344 -2.381 1 97.44 272 HIS A CA 1
ATOM 1971 C C . HIS A 1 272 ? 3.285 -32.312 -1.428 1 97.44 272 HIS A C 1
ATOM 1973 O O . HIS A 1 272 ? 2.832 -33.375 -0.953 1 97.44 272 HIS A O 1
ATOM 1979 N N . ALA A 1 273 ? 2.783 -31.125 -1.155 1 97.06 273 ALA A N 1
ATOM 1980 C CA . ALA A 1 273 ? 1.628 -30.984 -0.274 1 97.06 273 ALA A CA 1
ATOM 1981 C C . ALA A 1 273 ? 0.423 -31.75 -0.812 1 97.06 273 ALA A C 1
ATOM 1983 O O . ALA A 1 273 ? -0.275 -32.438 -0.056 1 97.06 273 ALA A O 1
ATOM 1984 N N . LEU A 1 274 ? 0.224 -31.656 -2.08 1 96.62 274 LEU A N 1
ATOM 1985 C CA . LEU A 1 274 ? -0.903 -32.344 -2.711 1 96.62 274 LEU A CA 1
ATOM 1986 C C . LEU A 1 274 ? -0.708 -33.844 -2.691 1 96.62 274 LEU A C 1
ATOM 1988 O O . LEU A 1 274 ? -1.677 -34.594 -2.568 1 96.62 274 LEU A O 1
ATOM 1992 N N . GLY A 1 275 ? 0.546 -34.281 -2.912 1 96.19 275 GLY A N 1
ATOM 1993 C CA . GLY A 1 275 ? 0.81 -35.719 -2.826 1 96.19 275 GLY A CA 1
ATOM 1994 C C . GLY A 1 275 ? 0.345 -36.312 -1.521 1 96.19 275 GLY A C 1
ATOM 1995 O O . GLY A 1 275 ? -0.345 -37.344 -1.521 1 96.19 275 GLY A O 1
ATOM 1996 N N . SER A 1 276 ? 0.697 -35.656 -0.442 1 93.81 276 SER A N 1
ATOM 1997 C CA . SER A 1 276 ? 0.278 -36.125 0.878 1 93.81 276 SER A CA 1
ATOM 1998 C C . SER A 1 276 ? -1.229 -35.969 1.061 1 93.81 276 SER A C 1
ATOM 2000 O O . SER A 1 276 ? -1.879 -36.875 1.611 1 93.81 276 SER A O 1
ATOM 2002 N N . TYR A 1 277 ? -1.775 -34.938 0.606 1 95.44 277 TYR A N 1
ATOM 2003 C CA . TYR A 1 277 ? -3.197 -34.625 0.755 1 95.44 277 TYR A CA 1
ATOM 2004 C C . TYR A 1 277 ? -4.047 -35.656 0.009 1 95.44 277 TYR A C 1
ATOM 2006 O O . TYR A 1 277 ? -5.047 -36.156 0.536 1 95.44 277 TYR A O 1
ATOM 2014 N N . LEU A 1 278 ? -3.68 -35.969 -1.197 1 95.69 278 LEU A N 1
ATOM 2015 C CA . LEU A 1 278 ? -4.395 -36.938 -2.02 1 95.69 278 LEU A CA 1
ATOM 2016 C C . LEU A 1 278 ? -4.387 -38.312 -1.366 1 95.69 278 LEU A C 1
ATOM 2018 O O . LEU A 1 278 ? -5.402 -39.031 -1.366 1 95.69 278 LEU A O 1
ATOM 2022 N N . ALA A 1 279 ? -3.312 -38.688 -0.816 1 93.75 279 ALA A N 1
ATOM 2023 C CA . ALA A 1 279 ? -3.207 -39.969 -0.141 1 93.75 279 ALA A CA 1
ATOM 2024 C C . ALA A 1 279 ? -4.09 -40 1.104 1 93.75 279 ALA A C 1
ATOM 2026 O O . ALA A 1 279 ? -4.824 -40.969 1.317 1 93.75 279 ALA A O 1
ATOM 2027 N N . GLU A 1 280 ? -4.039 -38.969 1.877 1 93.38 280 GLU A N 1
ATOM 2028 C CA . GLU A 1 280 ? -4.699 -38.969 3.178 1 93.38 280 GLU A CA 1
ATOM 2029 C C . GLU A 1 280 ? -6.199 -38.719 3.031 1 93.38 280 GLU A C 1
ATOM 2031 O O . GLU A 1 280 ? -7.008 -39.344 3.713 1 93.38 280 GLU A O 1
ATOM 2036 N N . ARG A 1 281 ? -6.578 -37.844 2.127 1 94.12 281 ARG A N 1
ATOM 2037 C CA . ARG A 1 281 ? -7.957 -37.375 2.105 1 94.12 281 ARG A CA 1
ATOM 2038 C C . ARG A 1 281 ? -8.75 -38.031 0.985 1 94.12 281 ARG A C 1
ATOM 2040 O O . ARG A 1 281 ? -9.977 -38.156 1.073 1 94.12 281 ARG A O 1
ATOM 2047 N N . HIS A 1 282 ? -8.055 -38.469 -0.045 1 94.44 282 HIS A N 1
ATOM 2048 C CA . HIS A 1 282 ? -8.766 -39 -1.198 1 94.44 282 HIS A CA 1
ATOM 2049 C C . HIS A 1 282 ? -8.336 -40.438 -1.487 1 94.44 282 HIS A C 1
ATOM 2051 O O . HIS A 1 282 ? -8.766 -41.031 -2.475 1 94.44 282 HIS A O 1
ATOM 2057 N N . GLN A 1 283 ? -7.449 -41 -0.691 1 93.56 283 GLN A N 1
ATOM 2058 C CA . GLN A 1 283 ? -6.965 -42.375 -0.815 1 93.56 283 GLN A CA 1
ATOM 2059 C C . GLN A 1 283 ? -6.383 -42.625 -2.201 1 93.56 283 GLN A C 1
ATOM 2061 O O . GLN A 1 283 ? -6.609 -43.688 -2.793 1 93.56 283 GLN A O 1
ATOM 2066 N N . ARG A 1 284 ? -5.855 -41.625 -2.762 1 94.62 284 ARG A N 1
ATOM 2067 C CA . ARG A 1 284 ? -5.152 -41.75 -4.035 1 94.62 284 ARG A CA 1
ATOM 2068 C C . ARG A 1 284 ? -3.643 -41.656 -3.838 1 94.62 284 ARG A C 1
ATOM 2070 O O . ARG A 1 284 ? -3.113 -40.594 -3.527 1 94.62 284 ARG A O 1
ATOM 2077 N N . THR A 1 285 ? -3.02 -42.781 -4.055 1 92.31 285 THR A N 1
ATOM 2078 C CA . THR A 1 285 ? -1.568 -42.812 -3.908 1 92.31 285 THR A CA 1
ATOM 2079 C C . THR A 1 285 ? -0.883 -42.469 -5.23 1 92.31 285 THR A C 1
ATOM 2081 O O . THR A 1 285 ? -1.251 -43 -6.277 1 92.31 285 THR A O 1
ATOM 2084 N N . LEU A 1 286 ? 0.121 -41.656 -5.18 1 96.25 286 LEU A N 1
ATOM 2085 C CA . LEU A 1 286 ? 0.857 -41.25 -6.359 1 96.25 286 LEU A CA 1
ATOM 2086 C C . LEU A 1 286 ? 1.979 -42.219 -6.691 1 96.25 286 LEU A C 1
ATOM 2088 O O . LEU A 1 286 ? 2.496 -42.906 -5.801 1 96.25 286 LEU A O 1
ATOM 2092 N N . LEU A 1 287 ? 2.23 -42.281 -7.957 1 96.5 287 LEU A N 1
ATOM 2093 C CA . LEU A 1 287 ? 3.428 -43 -8.391 1 96.5 287 LEU A CA 1
ATOM 2094 C C . LEU A 1 287 ? 4.688 -42.281 -7.914 1 96.5 287 LEU A C 1
ATOM 2096 O O . LEU A 1 287 ? 5.691 -42.906 -7.598 1 96.5 287 LEU A O 1
ATOM 2100 N N . GLY A 1 288 ? 4.609 -40.969 -7.898 1 97.38 288 GLY A N 1
ATOM 2101 C CA . GLY A 1 288 ? 5.742 -40.156 -7.445 1 97.38 288 GLY A CA 1
ATOM 2102 C C . GLY A 1 288 ? 5.496 -38.656 -7.535 1 97.38 288 GLY A C 1
ATOM 2103 O O . GLY A 1 288 ? 4.5 -38.219 -8.109 1 97.38 288 GLY A O 1
ATOM 2104 N N . VAL A 1 289 ? 6.398 -37.906 -6.898 1 98.06 289 VAL A N 1
ATOM 2105 C CA . VAL A 1 289 ? 6.426 -36.438 -6.965 1 98.06 289 VAL A CA 1
ATOM 2106 C C . VAL A 1 289 ? 7.785 -35.969 -7.488 1 98.06 289 VAL A C 1
ATOM 2108 O O . VAL A 1 289 ? 8.828 -36.438 -7.031 1 98.06 289 VAL A O 1
ATOM 2111 N N . ALA A 1 290 ? 7.742 -35.156 -8.484 1 98.5 290 ALA A N 1
ATOM 2112 C CA . ALA A 1 290 ? 8.969 -34.625 -9.039 1 98.5 290 ALA A CA 1
ATOM 2113 C C . ALA A 1 290 ? 9.094 -33.125 -8.727 1 98.5 290 ALA A C 1
ATOM 2115 O O . ALA A 1 290 ? 8.203 -32.344 -9.055 1 98.5 290 ALA A O 1
ATOM 2116 N N . LEU A 1 291 ? 10.227 -32.719 -8.078 1 98.31 291 LEU A N 1
ATOM 2117 C CA . LEU A 1 291 ? 10.539 -31.328 -7.77 1 98.31 291 LEU A CA 1
ATOM 2118 C C . LEU A 1 291 ? 11.547 -30.766 -8.766 1 98.31 291 LEU A C 1
ATOM 2120 O O . LEU A 1 291 ? 12.641 -31.312 -8.922 1 98.31 291 LEU A O 1
ATOM 2124 N N . ILE A 1 292 ? 11.133 -29.75 -9.414 1 97.94 292 ILE A N 1
ATOM 2125 C CA . ILE A 1 292 ? 12.039 -29.062 -10.328 1 97.94 292 ILE A CA 1
ATOM 2126 C C . ILE A 1 292 ? 12.578 -27.797 -9.672 1 97.94 292 ILE A C 1
ATOM 2128 O O . ILE A 1 292 ? 11.93 -26.75 -9.703 1 97.94 292 ILE A O 1
ATOM 2132 N N . ASP A 1 293 ? 13.68 -27.875 -9.031 1 96.81 293 ASP A N 1
ATOM 2133 C CA . ASP A 1 293 ? 14.43 -26.828 -8.344 1 96.81 293 ASP A CA 1
ATOM 2134 C C . ASP A 1 293 ? 13.57 -26.156 -7.277 1 96.81 293 ASP A C 1
ATOM 2136 O O . ASP A 1 293 ? 13.461 -24.922 -7.254 1 96.81 293 ASP A O 1
ATOM 2140 N N . THR A 1 294 ? 13.047 -26.891 -6.406 1 97.19 294 THR A N 1
ATOM 2141 C CA . THR A 1 294 ? 12.109 -26.422 -5.391 1 97.19 294 THR A CA 1
ATOM 2142 C C . THR A 1 294 ? 12.844 -26.109 -4.086 1 97.19 294 THR A C 1
ATOM 2144 O O . THR A 1 294 ? 13.539 -26.969 -3.539 1 97.19 294 THR A O 1
ATOM 2147 N N . TYR A 1 295 ? 12.711 -24.922 -3.658 1 95 295 TYR A N 1
ATOM 2148 C CA . TYR A 1 295 ? 13.203 -24.484 -2.355 1 95 295 TYR A CA 1
ATOM 2149 C C . TYR A 1 295 ? 12.094 -24.531 -1.313 1 95 295 TYR A C 1
ATOM 2151 O O . TYR A 1 295 ? 10.93 -24.281 -1.63 1 95 295 TYR A O 1
ATOM 2159 N N . LEU A 1 296 ? 12.5 -24.891 -0.134 1 94.06 296 LEU A N 1
ATOM 2160 C CA . LEU A 1 296 ? 11.531 -24.781 0.956 1 94.06 296 LEU A CA 1
ATOM 2161 C C . LEU A 1 296 ? 11.273 -23.328 1.318 1 94.06 296 LEU A C 1
ATOM 2163 O O . LEU A 1 296 ? 12.18 -22.5 1.263 1 94.06 296 LEU A O 1
ATOM 2167 N N . PRO A 1 297 ? 9.984 -23.031 1.752 1 91.94 297 PRO A N 1
ATOM 2168 C CA . PRO A 1 297 ? 9.695 -21.656 2.154 1 91.94 297 PRO A CA 1
ATOM 2169 C C . PRO A 1 297 ? 10.641 -21.141 3.232 1 91.94 297 PRO A C 1
ATOM 2171 O O . PRO A 1 297 ? 11.07 -19.984 3.182 1 91.94 297 PRO A O 1
ATOM 2174 N N . SER A 1 298 ? 11.039 -21.938 4.16 1 87.69 298 SER A N 1
ATOM 2175 C CA . SER A 1 298 ? 11.93 -21.547 5.254 1 87.69 298 SER A CA 1
ATOM 2176 C C . SER A 1 298 ? 13.305 -21.156 4.738 1 87.69 298 SER A C 1
ATOM 2178 O O . SER A 1 298 ? 14.078 -20.5 5.441 1 87.69 298 SER A O 1
ATOM 2180 N N . GLN A 1 299 ? 13.57 -21.578 3.564 1 87.25 299 GLN A N 1
ATOM 2181 C CA . GLN A 1 299 ? 14.883 -21.297 2.984 1 87.25 299 GLN A CA 1
ATOM 2182 C C . GLN A 1 299 ? 14.883 -19.969 2.238 1 87.25 299 GLN A C 1
ATOM 2184 O O . GLN A 1 299 ? 15.945 -19.453 1.881 1 87.25 299 GLN A O 1
ATOM 2189 N N . ILE A 1 300 ? 13.703 -19.453 2.059 1 88.31 300 ILE A N 1
ATOM 2190 C CA . ILE A 1 300 ? 13.609 -18.234 1.254 1 88.31 300 ILE A CA 1
ATOM 2191 C C . ILE A 1 300 ? 13.07 -17.094 2.105 1 88.31 300 ILE A C 1
ATOM 2193 O O . ILE A 1 300 ? 13.211 -15.922 1.748 1 88.31 300 ILE A O 1
ATOM 2197 N N . VAL A 1 301 ? 12.438 -17.328 3.201 1 83.31 301 VAL A N 1
ATOM 2198 C CA . VAL A 1 301 ? 11.859 -16.297 4.062 1 83.31 301 VAL A CA 1
ATOM 2199 C C . VAL A 1 301 ? 12.812 -16 5.223 1 83.31 301 VAL A C 1
ATOM 2201 O O . VAL A 1 301 ? 13.648 -16.828 5.574 1 83.31 301 VAL A O 1
ATOM 2204 N N . ASN A 1 302 ? 12.742 -14.672 5.656 1 74.12 302 ASN A N 1
ATOM 2205 C CA . ASN A 1 302 ? 13.555 -14.281 6.809 1 74.12 302 ASN A CA 1
ATOM 2206 C C . ASN A 1 302 ? 12.953 -14.805 8.109 1 74.12 302 ASN A C 1
ATOM 2208 O O . ASN A 1 302 ? 11.781 -14.57 8.398 1 74.12 302 ASN A O 1
ATOM 2212 N N . ALA A 1 303 ? 13.562 -15.828 8.719 1 61.22 303 ALA A N 1
ATOM 2213 C CA . ALA A 1 303 ? 13.094 -16.453 9.953 1 61.22 303 ALA A CA 1
ATOM 2214 C C . ALA A 1 303 ? 13.039 -15.445 11.094 1 61.22 303 ALA A C 1
ATOM 2216 O O . ALA A 1 303 ? 12.305 -15.633 12.07 1 61.22 303 ALA A O 1
ATOM 2217 N N . ASP A 1 304 ? 13.883 -14.484 11.055 1 57.56 304 ASP A N 1
ATOM 2218 C CA . ASP A 1 304 ? 14.086 -13.672 12.25 1 57.56 304 ASP A CA 1
ATOM 2219 C C . ASP A 1 304 ? 12.875 -12.781 12.516 1 57.56 304 ASP A C 1
ATOM 2221 O O . ASP A 1 304 ? 12.711 -12.266 13.625 1 57.56 304 ASP A O 1
ATOM 2225 N N . ASN A 1 305 ? 12.102 -12.484 11.398 1 52.28 305 ASN A N 1
ATOM 2226 C CA . ASN A 1 305 ? 10.969 -11.617 11.719 1 52.28 305 ASN A CA 1
ATOM 2227 C C . ASN A 1 305 ? 9.664 -12.164 11.156 1 52.28 305 ASN A C 1
ATOM 2229 O O . ASN A 1 305 ? 9.266 -11.812 10.047 1 52.28 305 ASN A O 1
ATOM 2233 N N . PRO A 1 306 ? 9.164 -13.203 11.844 1 48.44 306 PRO A N 1
ATOM 2234 C CA . PRO A 1 306 ? 7.984 -13.914 11.344 1 48.44 306 PRO A CA 1
ATOM 2235 C C . PRO A 1 306 ? 6.863 -12.961 10.93 1 48.44 306 PRO A C 1
ATOM 2237 O O . PRO A 1 306 ? 6.047 -13.305 10.07 1 48.44 306 PRO A O 1
ATOM 2240 N N . ASP A 1 307 ? 6.812 -11.906 11.617 1 47.12 307 ASP A N 1
ATOM 2241 C CA . ASP A 1 307 ? 5.656 -11.055 11.375 1 47.12 307 ASP A CA 1
ATOM 2242 C C . ASP A 1 307 ? 5.855 -10.188 10.133 1 47.12 307 ASP A C 1
ATOM 2244 O O . ASP A 1 307 ? 4.941 -9.477 9.711 1 47.12 307 ASP A O 1
ATOM 2248 N N . GLN A 1 308 ? 7.059 -10.188 9.719 1 51.16 308 GLN A N 1
ATOM 2249 C CA . GLN A 1 308 ? 7.316 -9.328 8.57 1 51.16 308 GLN A CA 1
ATOM 2250 C C . GLN A 1 308 ? 7.449 -10.148 7.285 1 51.16 308 GLN A C 1
ATOM 2252 O O . GLN A 1 308 ? 8.109 -11.188 7.27 1 51.16 308 GLN A O 1
ATOM 2257 N N . VAL A 1 309 ? 6.57 -10.039 6.438 1 57.62 309 VAL A N 1
ATOM 2258 C CA . VAL A 1 309 ? 6.621 -10.555 5.074 1 57.62 309 VAL A CA 1
ATOM 2259 C C . VAL A 1 309 ? 7.961 -10.203 4.438 1 57.62 309 VAL A C 1
ATOM 2261 O O . VAL A 1 309 ? 8.18 -9.062 4.031 1 57.62 309 VAL A O 1
ATOM 2264 N N . GLY A 1 310 ? 9.047 -10.758 5.07 1 70.44 310 GLY A N 1
ATOM 2265 C CA . GLY A 1 310 ? 10.312 -10.445 4.43 1 70.44 310 GLY A CA 1
ATOM 2266 C C . GLY A 1 310 ? 11.039 -11.68 3.916 1 70.44 310 GLY A C 1
ATOM 2267 O O . GLY A 1 310 ? 10.75 -12.797 4.34 1 70.44 310 GLY A O 1
ATOM 2268 N N . VAL A 1 311 ? 11.703 -11.547 2.871 1 80.31 311 VAL A N 1
ATOM 2269 C CA . VAL A 1 311 ? 12.477 -12.617 2.252 1 80.31 311 VAL A CA 1
ATOM 2270 C C . VAL A 1 311 ? 13.961 -12.422 2.559 1 80.31 311 VAL A C 1
ATOM 2272 O O . VAL A 1 311 ? 14.406 -11.305 2.826 1 80.31 311 VAL A O 1
ATOM 2275 N N . ASN A 1 312 ? 14.633 -13.539 2.754 1 84.81 312 ASN A N 1
ATOM 2276 C CA . ASN A 1 312 ? 16.078 -13.469 2.902 1 84.81 312 ASN A CA 1
ATOM 2277 C C . ASN A 1 312 ? 16.766 -13.195 1.569 1 84.81 312 ASN A C 1
ATOM 2279 O O . ASN A 1 312 ? 16.109 -12.852 0.587 1 84.81 312 ASN A O 1
ATOM 2283 N N . GLU A 1 313 ? 18.047 -13.305 1.497 1 82.25 313 GLU A N 1
ATOM 2284 C CA . GLU A 1 313 ? 18.797 -12.961 0.294 1 82.25 313 GLU A CA 1
ATOM 2285 C C . GLU A 1 313 ? 18.375 -13.828 -0.887 1 82.25 313 GLU A C 1
ATOM 2287 O O . GLU A 1 313 ? 18.188 -13.328 -1.999 1 82.25 313 GLU A O 1
ATOM 2292 N N . THR A 1 314 ? 18.234 -15.156 -0.67 1 85.38 314 THR A N 1
ATOM 2293 C CA . THR A 1 314 ? 17.812 -16.094 -1.708 1 85.38 314 THR A CA 1
ATOM 2294 C C . THR A 1 314 ? 16.406 -15.742 -2.203 1 85.38 314 THR A C 1
ATOM 2296 O O . THR A 1 314 ? 16.172 -15.656 -3.41 1 85.38 314 THR A O 1
ATOM 2299 N N . GLY A 1 315 ? 15.586 -15.516 -1.256 1 88.88 315 GLY A N 1
ATOM 2300 C CA . GLY A 1 315 ? 14.227 -15.133 -1.597 1 88.88 315 GLY A CA 1
ATOM 2301 C C . GLY A 1 315 ? 14.148 -13.82 -2.35 1 88.88 315 GLY A C 1
ATOM 2302 O O . GLY A 1 315 ? 13.344 -13.672 -3.277 1 88.88 315 GLY A O 1
ATOM 2303 N N . ALA A 1 316 ? 14.961 -12.883 -1.946 1 88.12 316 ALA A N 1
ATOM 2304 C CA . ALA A 1 316 ? 14.977 -11.57 -2.602 1 88.12 316 ALA A CA 1
ATOM 2305 C C . ALA A 1 316 ? 15.43 -11.695 -4.055 1 88.12 316 ALA A C 1
ATOM 2307 O O . ALA A 1 316 ? 14.898 -11.008 -4.934 1 88.12 316 ALA A O 1
ATOM 2308 N N . LEU A 1 317 ? 16.375 -12.539 -4.281 1 86.19 317 LEU A N 1
ATOM 2309 C CA . LEU A 1 317 ? 16.875 -12.758 -5.637 1 86.19 317 LEU A CA 1
ATOM 2310 C C . LEU A 1 317 ? 15.773 -13.32 -6.531 1 86.19 317 LEU A C 1
ATOM 2312 O O . LEU A 1 317 ? 15.547 -12.82 -7.637 1 86.19 317 LEU A O 1
ATOM 2316 N N . PHE A 1 318 ? 15.078 -14.305 -6.062 1 90.25 318 PHE A N 1
ATOM 2317 C CA . PHE A 1 318 ? 14.008 -14.922 -6.84 1 90.25 318 PHE A CA 1
ATOM 2318 C C . PHE A 1 318 ? 12.859 -13.938 -7.059 1 90.25 318 PHE A C 1
ATOM 2320 O O . PHE A 1 318 ? 12.328 -13.828 -8.164 1 90.25 318 PHE A O 1
ATOM 2327 N N . SER A 1 319 ? 12.531 -13.25 -5.965 1 91.88 319 SER A N 1
ATOM 2328 C CA . SER A 1 319 ? 11.43 -12.297 -6.043 1 91.88 319 SER A CA 1
ATOM 2329 C C . SER A 1 319 ? 11.695 -11.219 -7.086 1 91.88 319 SER A C 1
ATOM 2331 O O . SER A 1 319 ? 10.828 -10.914 -7.906 1 91.88 319 SER A O 1
ATOM 2333 N N . ARG A 1 320 ? 12.836 -10.695 -7.121 1 89.94 320 ARG A N 1
ATOM 2334 C CA . ARG A 1 320 ? 13.195 -9.633 -8.055 1 89.94 320 ARG A CA 1
ATOM 2335 C C . ARG A 1 320 ? 13.219 -10.148 -9.492 1 89.94 320 ARG A C 1
ATOM 2337 O O . ARG A 1 320 ? 12.742 -9.477 -10.406 1 89.94 320 ARG A O 1
ATOM 2344 N N . ARG A 1 321 ? 13.781 -11.312 -9.664 1 89.31 321 ARG A N 1
ATOM 2345 C CA . ARG A 1 321 ? 13.867 -11.875 -11.008 1 89.31 321 ARG A CA 1
ATOM 2346 C C . ARG A 1 321 ? 12.484 -12.219 -11.547 1 89.31 321 ARG A C 1
ATOM 2348 O O . ARG A 1 321 ? 12.18 -11.969 -12.711 1 89.31 321 ARG A O 1
ATOM 2355 N N . VAL A 1 322 ? 11.688 -12.797 -10.703 1 92.38 322 VAL A N 1
ATOM 2356 C CA . VAL A 1 322 ? 10.336 -13.172 -11.094 1 92.38 322 VAL A CA 1
ATOM 2357 C C . VAL A 1 322 ? 9.531 -11.922 -11.438 1 92.38 322 VAL A C 1
ATOM 2359 O O . VAL A 1 322 ? 8.812 -11.898 -12.438 1 92.38 322 VAL A O 1
ATOM 2362 N N . THR A 1 323 ? 9.641 -10.914 -10.617 1 91.44 323 THR A N 1
ATOM 2363 C CA . THR A 1 323 ? 8.945 -9.656 -10.867 1 91.44 323 THR A CA 1
ATOM 2364 C C . THR A 1 323 ? 9.422 -9.031 -12.172 1 91.44 323 THR A C 1
ATOM 2366 O O . THR A 1 323 ? 8.609 -8.555 -12.969 1 91.44 323 THR A O 1
ATOM 2369 N N . SER A 1 324 ? 10.68 -9 -12.375 1 87.19 324 SER A N 1
ATOM 2370 C CA . SER A 1 324 ? 11.242 -8.461 -13.602 1 87.19 324 SER A CA 1
ATOM 2371 C C . SER A 1 324 ? 10.734 -9.211 -14.828 1 87.19 324 SER A C 1
ATOM 2373 O O . SER A 1 324 ? 10.367 -8.602 -15.836 1 87.19 324 SER A O 1
ATOM 2375 N N . MET A 1 325 ? 10.711 -10.5 -14.719 1 82.38 325 MET A N 1
ATOM 2376 C CA . MET A 1 325 ? 10.219 -11.328 -15.82 1 82.38 325 MET A CA 1
ATOM 2377 C C . MET A 1 325 ? 8.75 -11.055 -16.094 1 82.38 325 MET A C 1
ATOM 2379 O O . MET A 1 325 ? 8.336 -10.945 -17.25 1 82.38 325 MET A O 1
ATOM 2383 N N . ALA A 1 326 ? 7.996 -10.953 -15.07 1 86.75 326 ALA A N 1
ATOM 2384 C CA . ALA A 1 326 ? 6.57 -10.672 -15.219 1 86.75 326 ALA A CA 1
ATOM 2385 C C . ALA A 1 326 ? 6.348 -9.312 -15.875 1 86.75 326 ALA A C 1
ATOM 2387 O O . ALA A 1 326 ? 5.434 -9.156 -16.688 1 86.75 326 ALA A O 1
ATOM 2388 N N . ARG A 1 327 ? 7.148 -8.352 -15.391 1 80.62 327 ARG A N 1
ATOM 2389 C CA . ARG A 1 327 ? 7.086 -7.031 -16 1 80.62 327 ARG A CA 1
ATOM 2390 C C . ARG A 1 327 ? 7.395 -7.105 -17.5 1 80.62 327 ARG A C 1
ATOM 2392 O O . ARG A 1 327 ? 6.695 -6.5 -18.312 1 80.62 327 ARG A O 1
ATOM 2399 N N . GLU A 1 328 ? 8.414 -7.852 -17.859 1 70.31 328 GLU A N 1
ATOM 2400 C CA . GLU A 1 328 ? 8.828 -8.016 -19.25 1 70.31 328 GLU A CA 1
ATOM 2401 C C . GLU A 1 328 ? 7.746 -8.695 -20.078 1 70.31 328 GLU A C 1
ATOM 2403 O O . GLU A 1 328 ? 7.582 -8.398 -21.266 1 70.31 328 GLU A O 1
ATOM 2408 N N . LEU A 1 329 ? 7.035 -9.562 -19.422 1 67.31 329 LEU A N 1
ATOM 2409 C CA . LEU A 1 329 ? 5.996 -10.32 -20.094 1 67.31 329 LEU A CA 1
ATOM 2410 C C . LEU A 1 329 ? 4.656 -9.594 -20.031 1 67.31 329 LEU A C 1
ATOM 2412 O O . LEU A 1 329 ? 3.633 -10.125 -20.469 1 67.31 329 LEU A O 1
ATOM 2416 N N . ASP A 1 330 ? 4.648 -8.352 -19.391 1 71.81 330 ASP A N 1
ATOM 2417 C CA . ASP A 1 330 ? 3.445 -7.539 -19.203 1 71.81 330 ASP A CA 1
ATOM 2418 C C . ASP A 1 330 ? 2.354 -8.328 -18.5 1 71.81 330 ASP A C 1
ATOM 2420 O O . ASP A 1 330 ? 1.199 -8.336 -18.922 1 71.81 330 ASP A O 1
ATOM 2424 N N . GLN A 1 331 ? 2.793 -9.094 -17.547 1 77.38 331 GLN A N 1
ATOM 2425 C CA . GLN A 1 331 ? 1.868 -9.922 -16.781 1 77.38 331 GLN A CA 1
ATOM 2426 C C . GLN A 1 331 ? 1.722 -9.398 -15.352 1 77.38 331 GLN A C 1
ATOM 2428 O O . GLN A 1 331 ? 0.952 -9.945 -14.562 1 77.38 331 GLN A O 1
ATOM 2433 N N . LEU A 1 332 ? 2.449 -8.359 -15.18 1 87.75 332 LEU A N 1
ATOM 2434 C CA . LEU A 1 332 ? 2.414 -7.816 -13.828 1 87.75 332 LEU A CA 1
ATOM 2435 C C . LEU A 1 332 ? 1.221 -6.883 -13.648 1 87.75 332 LEU A C 1
ATOM 2437 O O . LEU A 1 332 ? 1.097 -5.883 -14.359 1 87.75 332 LEU A O 1
ATOM 2441 N N . ASN A 1 333 ? 0.315 -7.211 -12.797 1 88.81 333 ASN A N 1
ATOM 2442 C CA . ASN A 1 333 ? -0.85 -6.395 -12.484 1 88.81 333 ASN A CA 1
ATOM 2443 C C . ASN A 1 333 ? -1.359 -6.664 -11.07 1 88.81 333 ASN A C 1
ATOM 2445 O O . ASN A 1 333 ? -0.852 -7.551 -10.383 1 88.81 333 ASN A O 1
ATOM 2449 N N . ALA A 1 334 ? -2.355 -5.945 -10.656 1 93.38 334 ALA A N 1
ATOM 2450 C CA . ALA A 1 334 ? -2.859 -6.008 -9.289 1 93.38 334 ALA A CA 1
ATOM 2451 C C . ALA A 1 334 ? -3.396 -7.402 -8.969 1 93.38 334 ALA A C 1
ATOM 2453 O O . ALA A 1 334 ? -3.189 -7.914 -7.863 1 93.38 334 ALA A O 1
ATOM 2454 N N . THR A 1 335 ? -4.055 -8.008 -9.922 1 92.69 335 THR A N 1
ATOM 2455 C CA . THR A 1 335 ? -4.645 -9.328 -9.727 1 92.69 335 THR A CA 1
ATOM 2456 C C . THR A 1 335 ? -3.568 -10.359 -9.414 1 92.69 335 THR A C 1
ATOM 2458 O O . THR A 1 335 ? -3.66 -11.078 -8.414 1 92.69 335 THR A O 1
ATOM 2461 N N . ARG A 1 336 ? -2.574 -10.383 -10.172 1 94.81 336 ARG A N 1
ATOM 2462 C CA . ARG A 1 336 ? -1.533 -11.391 -10.023 1 94.81 336 ARG A CA 1
ATOM 2463 C C . ARG A 1 336 ? -0.651 -11.102 -8.812 1 94.81 336 ARG A C 1
ATOM 2465 O O . ARG A 1 336 ? -0.222 -12.023 -8.117 1 94.81 336 ARG A O 1
ATOM 2472 N N . LEU A 1 337 ? -0.392 -9.82 -8.57 1 96.75 337 LEU A N 1
ATOM 2473 C CA . LEU A 1 337 ? 0.381 -9.43 -7.398 1 96.75 337 LEU A CA 1
ATOM 2474 C C . LEU A 1 337 ? -0.321 -9.875 -6.117 1 96.75 337 LEU A C 1
ATOM 2476 O O . LEU A 1 337 ? 0.293 -10.5 -5.25 1 96.75 337 LEU A O 1
ATOM 2480 N N . THR A 1 338 ? -1.579 -9.594 -6.023 1 97.12 338 THR A N 1
ATOM 2481 C CA . THR A 1 338 ? -2.316 -9.906 -4.805 1 97.12 338 THR A CA 1
ATOM 2482 C C . THR A 1 338 ? -2.484 -11.414 -4.645 1 97.12 338 THR A C 1
ATOM 2484 O O . THR A 1 338 ? -2.465 -11.93 -3.525 1 97.12 338 THR A O 1
ATOM 2487 N N . ALA A 1 339 ? -2.625 -12.125 -5.73 1 96.31 339 ALA A N 1
ATOM 2488 C CA . ALA A 1 339 ? -2.68 -13.586 -5.656 1 96.31 339 ALA A CA 1
ATOM 2489 C C . ALA A 1 339 ? -1.361 -14.156 -5.145 1 96.31 339 ALA A C 1
ATOM 2491 O O . ALA A 1 339 ? -1.353 -14.992 -4.234 1 96.31 339 ALA A O 1
ATOM 2492 N N . ALA A 1 340 ? -0.284 -13.688 -5.707 1 97 340 ALA A N 1
ATOM 2493 C CA . ALA A 1 340 ? 1.033 -14.164 -5.293 1 97 340 ALA A CA 1
ATOM 2494 C C . ALA A 1 340 ? 1.264 -13.914 -3.805 1 97 340 ALA A C 1
ATOM 2496 O O . ALA A 1 340 ? 1.766 -14.789 -3.094 1 97 340 ALA A O 1
ATOM 2497 N N . ALA A 1 341 ? 0.906 -12.711 -3.377 1 96.31 341 ALA A N 1
ATOM 2498 C CA . ALA A 1 341 ? 1.063 -12.391 -1.96 1 96.31 341 ALA A CA 1
ATOM 2499 C C . ALA A 1 341 ? 0.218 -13.312 -1.089 1 96.31 341 ALA A C 1
ATOM 2501 O O . ALA A 1 341 ? 0.657 -13.742 -0.019 1 96.31 341 ALA A O 1
ATOM 2502 N N . SER A 1 342 ? -0.972 -13.586 -1.488 1 96.5 342 SER A N 1
ATOM 2503 C CA . SER A 1 342 ? -1.866 -14.469 -0.738 1 96.5 342 SER A CA 1
ATOM 2504 C C . SER A 1 342 ? -1.301 -15.875 -0.637 1 96.5 342 SER A C 1
ATOM 2506 O O . SER A 1 342 ? -1.314 -16.484 0.437 1 96.5 342 SER A O 1
ATOM 2508 N N . TYR A 1 343 ? -0.802 -16.359 -1.716 1 96.31 343 TYR A N 1
ATOM 2509 C CA . TYR A 1 343 ? -0.24 -17.703 -1.707 1 96.31 343 TYR A CA 1
ATOM 2510 C C . TYR A 1 343 ? 1.045 -17.75 -0.888 1 96.31 343 TYR A C 1
ATOM 2512 O O . TYR A 1 343 ? 1.342 -18.766 -0.246 1 96.31 343 TYR A O 1
ATOM 2520 N N . ALA A 1 344 ? 1.854 -16.703 -0.945 1 94.62 344 ALA A N 1
ATOM 2521 C CA . ALA A 1 344 ? 3.035 -16.625 -0.088 1 94.62 344 ALA A CA 1
ATOM 2522 C C . ALA A 1 344 ? 2.648 -16.703 1.386 1 94.62 344 ALA A C 1
ATOM 2524 O O . ALA A 1 344 ? 3.32 -17.375 2.172 1 94.62 344 ALA A O 1
ATOM 2525 N N . ALA A 1 345 ? 1.555 -16.031 1.712 1 93.31 345 ALA A N 1
ATOM 2526 C CA . ALA A 1 345 ? 1.082 -16.078 3.094 1 93.31 345 ALA A CA 1
ATOM 2527 C C . ALA A 1 345 ? 0.576 -17.469 3.463 1 93.31 345 ALA A C 1
ATOM 2529 O O . ALA A 1 345 ? 0.791 -17.938 4.586 1 93.31 345 ALA A O 1
ATOM 2530 N N . LEU A 1 346 ? -0.099 -18.109 2.59 1 95.12 346 LEU A N 1
ATOM 2531 C CA . LEU A 1 346 ? -0.703 -19.422 2.844 1 95.12 346 LEU A CA 1
ATOM 2532 C C . LEU A 1 346 ? 0.368 -20.484 2.998 1 95.12 346 LEU A C 1
ATOM 2534 O O . LEU A 1 346 ? 0.214 -21.422 3.799 1 95.12 346 LEU A O 1
ATOM 2538 N N . PHE A 1 347 ? 1.511 -20.312 2.277 1 94.94 347 PHE A N 1
ATOM 2539 C CA . PHE A 1 347 ? 2.461 -21.422 2.223 1 94.94 347 PHE A CA 1
ATOM 2540 C C . PHE A 1 347 ? 3.812 -21 2.785 1 94.94 347 PHE A C 1
ATOM 2542 O O . PHE A 1 347 ? 4.746 -21.797 2.844 1 94.94 347 PHE A O 1
ATOM 2549 N N . GLY A 1 348 ? 3.9 -19.75 3.205 1 90.44 348 GLY A N 1
ATOM 2550 C CA . GLY A 1 348 ? 5.164 -19.203 3.672 1 90.44 348 GLY A CA 1
ATOM 2551 C C . GLY A 1 348 ? 5.734 -19.953 4.859 1 90.44 348 GLY A C 1
ATOM 2552 O O . GLY A 1 348 ? 6.953 -19.969 5.059 1 90.44 348 GLY A O 1
ATOM 2553 N N . THR A 1 349 ? 4.895 -20.594 5.598 1 88.69 349 THR A N 1
ATOM 2554 C CA . THR A 1 349 ? 5.359 -21.312 6.781 1 88.69 349 THR A CA 1
ATOM 2555 C C . THR A 1 349 ? 5.168 -22.812 6.613 1 88.69 349 THR A C 1
ATOM 2557 O O . THR A 1 349 ? 5.188 -23.562 7.594 1 88.69 349 THR A O 1
ATOM 2560 N N . TRP A 1 350 ? 4.934 -23.203 5.453 1 93.69 350 TRP A N 1
ATOM 2561 C CA . TRP A 1 350 ? 4.68 -24.609 5.188 1 93.69 350 TRP A CA 1
ATOM 2562 C C . TRP A 1 350 ? 5.961 -25.438 5.328 1 93.69 350 TRP A C 1
ATOM 2564 O O . TRP A 1 350 ? 7.035 -25 4.91 1 93.69 350 TRP A O 1
ATOM 2574 N N . GLU A 1 351 ? 5.82 -26.656 5.863 1 93.5 351 GLU A N 1
ATOM 2575 C CA . GLU A 1 351 ? 6.883 -27.656 5.961 1 93.5 351 GLU A CA 1
ATOM 2576 C C . GLU A 1 351 ? 6.43 -29 5.395 1 93.5 351 GLU A C 1
ATOM 2578 O O . GLU A 1 351 ? 5.277 -29.406 5.574 1 93.5 351 GLU A O 1
ATOM 2583 N N . PRO A 1 352 ? 7.352 -29.656 4.723 1 93.56 352 PRO A N 1
ATOM 2584 C CA . PRO A 1 352 ? 6.957 -30.953 4.164 1 93.56 352 PRO A CA 1
ATOM 2585 C C . PRO A 1 352 ? 6.664 -32 5.242 1 93.56 352 PRO A C 1
ATOM 2587 O O . PRO A 1 352 ? 7.332 -32.031 6.281 1 93.56 352 PRO A O 1
ATOM 2590 N N . VAL A 1 353 ? 5.645 -32.75 4.977 1 90.25 353 VAL A N 1
ATOM 2591 C CA . VAL A 1 353 ? 5.355 -33.906 5.828 1 90.25 353 VAL A CA 1
ATOM 2592 C C . VAL A 1 353 ? 6.027 -35.156 5.258 1 90.25 353 VAL A C 1
ATOM 2594 O O . VAL A 1 353 ? 6.215 -35.25 4.047 1 90.25 353 VAL A O 1
ATOM 2597 N N . VAL A 1 354 ? 6.406 -35.969 6.219 1 91.25 354 VAL A N 1
ATOM 2598 C CA . VAL A 1 354 ? 7.02 -37.219 5.773 1 91.25 354 VAL A CA 1
ATOM 2599 C C . VAL A 1 354 ? 6 -38.031 4.984 1 91.25 354 VAL A C 1
ATOM 2601 O O . VAL A 1 354 ? 4.867 -38.219 5.434 1 91.25 354 VAL A O 1
ATOM 2604 N N . SER A 1 355 ? 6.383 -38.344 3.781 1 88.12 355 SER A N 1
ATOM 2605 C CA . SER A 1 355 ? 5.488 -39.062 2.879 1 88.12 355 SER A CA 1
ATOM 2606 C C . SER A 1 355 ? 6.164 -40.312 2.303 1 88.12 355 SER A C 1
ATOM 2608 O O . SER A 1 355 ? 7.383 -40.312 2.117 1 88.12 355 SER A O 1
ATOM 2610 N N . ALA A 1 356 ? 5.363 -41.344 1.989 1 87.69 356 ALA A N 1
ATOM 2611 C CA . ALA A 1 356 ? 5.883 -42.594 1.418 1 87.69 356 ALA A CA 1
ATOM 2612 C C . ALA A 1 356 ? 5.879 -42.531 -0.107 1 87.69 356 ALA A C 1
ATOM 2614 O O . ALA A 1 356 ? 6.102 -43.562 -0.772 1 87.69 356 ALA A O 1
ATOM 2615 N N . VAL A 1 357 ? 5.703 -41.406 -0.619 1 92.75 357 VAL A N 1
ATOM 2616 C CA . VAL A 1 357 ? 5.672 -41.25 -2.068 1 92.75 357 VAL A CA 1
ATOM 2617 C C . VAL A 1 357 ? 7.086 -41 -2.59 1 92.75 357 VAL A C 1
ATOM 2619 O O . VAL A 1 357 ? 7.801 -40.125 -2.08 1 92.75 357 VAL A O 1
ATOM 2622 N N . PRO A 1 358 ? 7.547 -41.812 -3.592 1 95.94 358 PRO A N 1
ATOM 2623 C CA . PRO A 1 358 ? 8.859 -41.562 -4.195 1 95.94 358 PRO A CA 1
ATOM 2624 C C . PRO A 1 358 ? 9.023 -40.125 -4.656 1 95.94 358 PRO A C 1
ATOM 2626 O O . PRO A 1 358 ? 8.07 -39.5 -5.16 1 95.94 358 PRO A O 1
ATOM 2629 N N . LEU A 1 359 ? 10.273 -39.594 -4.488 1 97.38 359 LEU A N 1
ATOM 2630 C CA . LEU A 1 359 ? 10.531 -38.188 -4.766 1 97.38 359 LEU A CA 1
ATOM 2631 C C . LEU A 1 359 ? 11.742 -38.031 -5.676 1 97.38 359 LEU A C 1
ATOM 2633 O O . LEU A 1 359 ? 12.797 -38.625 -5.43 1 97.38 359 LEU A O 1
ATOM 2637 N N . LEU A 1 360 ? 11.523 -37.375 -6.773 1 98.25 360 LEU A N 1
ATOM 2638 C CA . LEU A 1 360 ? 12.625 -36.938 -7.629 1 98.25 360 LEU A CA 1
ATOM 2639 C C . LEU A 1 360 ? 12.953 -35.469 -7.379 1 98.25 360 LEU A C 1
ATOM 2641 O O . LEU A 1 360 ? 12.094 -34.594 -7.539 1 98.25 360 LEU A O 1
ATOM 2645 N N . ASN A 1 361 ? 14.172 -35.188 -6.93 1 98.19 361 ASN A N 1
ATOM 2646 C CA . ASN A 1 361 ? 14.656 -33.812 -6.703 1 98.19 361 ASN A CA 1
ATOM 2647 C C . ASN A 1 361 ? 15.617 -33.375 -7.801 1 98.19 361 ASN A C 1
ATOM 2649 O O . ASN A 1 361 ? 16.797 -33.75 -7.785 1 98.19 361 ASN A O 1
ATOM 2653 N N . MET A 1 362 ? 15.094 -32.594 -8.742 1 97.88 362 MET A N 1
ATOM 2654 C CA . MET A 1 362 ? 15.945 -32.031 -9.797 1 97.88 362 MET A CA 1
ATOM 2655 C C . MET A 1 362 ? 16.5 -30.672 -9.383 1 97.88 362 MET A C 1
ATOM 2657 O O . MET A 1 362 ? 15.734 -29.781 -9.031 1 97.88 362 MET A O 1
ATOM 2661 N N . ILE A 1 363 ? 17.781 -30.516 -9.453 1 96.88 363 ILE A N 1
ATOM 2662 C CA . ILE A 1 363 ? 18.438 -29.297 -8.984 1 96.88 363 ILE A CA 1
ATOM 2663 C C . ILE A 1 363 ? 19.203 -28.656 -10.133 1 96.88 363 ILE A C 1
ATOM 2665 O O . ILE A 1 363 ? 19.781 -29.344 -10.977 1 96.88 363 ILE A O 1
ATOM 2669 N N . ALA A 1 364 ? 19.25 -27.344 -10.133 1 95.56 364 ALA A N 1
ATOM 2670 C CA . ALA A 1 364 ? 19.969 -26.594 -11.156 1 95.56 364 ALA A CA 1
ATOM 2671 C C . ALA A 1 364 ? 21.484 -26.672 -10.922 1 95.56 364 ALA A C 1
ATOM 2673 O O . ALA A 1 364 ? 21.938 -26.594 -9.773 1 95.56 364 ALA A O 1
ATOM 2674 N N . MET A 1 365 ? 22.188 -26.797 -11.984 1 92.38 365 MET A N 1
ATOM 2675 C CA . MET A 1 365 ? 23.641 -26.875 -11.891 1 92.38 365 MET A CA 1
ATOM 2676 C C . MET A 1 365 ? 24.234 -25.484 -11.68 1 92.38 365 MET A C 1
ATOM 2678 O O . MET A 1 365 ? 25.203 -25.328 -10.93 1 92.38 365 MET A O 1
ATOM 2682 N N . ASP A 1 366 ? 23.672 -24.516 -12.398 1 83.94 366 ASP A N 1
ATOM 2683 C CA . ASP A 1 366 ? 24.172 -23.156 -12.312 1 83.94 366 ASP A CA 1
ATOM 2684 C C . ASP A 1 366 ? 23.422 -22.359 -11.234 1 83.94 366 ASP A C 1
ATOM 2686 O O . ASP A 1 366 ? 22.25 -22.031 -11.406 1 83.94 366 ASP A O 1
ATOM 2690 N N . GLU A 1 367 ? 24.125 -22.141 -10.125 1 79 367 GLU A N 1
ATOM 2691 C CA . GLU A 1 367 ? 23.453 -21.469 -9.016 1 79 367 GLU A CA 1
ATOM 2692 C C . GLU A 1 367 ? 24.203 -20.234 -8.57 1 79 367 GLU A C 1
ATOM 2694 O O . GLU A 1 367 ? 25.422 -20.141 -8.758 1 79 367 GLU A O 1
ATOM 2699 N N . THR A 1 368 ? 23.438 -19.328 -8.188 1 78.81 368 THR A N 1
ATOM 2700 C CA . THR A 1 368 ? 24.047 -18.172 -7.531 1 78.81 368 THR A CA 1
ATOM 2701 C C . THR A 1 368 ? 24.672 -18.562 -6.199 1 78.81 368 THR A C 1
ATOM 2703 O O . THR A 1 368 ? 24.422 -19.672 -5.695 1 78.81 368 THR A O 1
ATOM 2706 N N . ALA A 1 369 ? 25.5 -17.641 -5.703 1 78.69 369 ALA A N 1
ATOM 2707 C CA . ALA A 1 369 ? 26.125 -17.875 -4.41 1 78.69 369 ALA A CA 1
ATOM 2708 C C . ALA A 1 369 ? 25.078 -18.078 -3.316 1 78.69 369 ALA A C 1
ATOM 2710 O O . ALA A 1 369 ? 25.234 -18.969 -2.465 1 78.69 369 ALA A O 1
ATOM 2711 N N . ALA A 1 370 ? 24.109 -17.375 -3.344 1 79.62 370 ALA A N 1
ATOM 2712 C CA . ALA A 1 370 ? 23.047 -17.469 -2.342 1 79.62 370 ALA A CA 1
ATOM 2713 C C . ALA A 1 370 ? 22.359 -18.812 -2.404 1 79.62 370 ALA A C 1
ATOM 2715 O O . ALA A 1 370 ? 22.062 -19.422 -1.369 1 79.62 370 ALA A O 1
ATOM 2716 N N . CYS A 1 371 ? 22.125 -19.297 -3.547 1 86.06 371 CYS A N 1
ATOM 2717 C CA . CYS A 1 371 ? 21.484 -20.578 -3.746 1 86.06 371 CYS A CA 1
ATOM 2718 C C . CYS A 1 371 ? 22.391 -21.734 -3.322 1 86.06 371 CYS A C 1
ATOM 2720 O O . CYS A 1 371 ? 21.938 -22.719 -2.762 1 86.06 371 CYS A O 1
ATOM 2722 N N . GLU A 1 372 ? 23.641 -21.531 -3.535 1 87.5 372 GLU A N 1
ATOM 2723 C CA . GLU A 1 372 ? 24.625 -22.547 -3.176 1 87.5 372 GLU A CA 1
ATOM 2724 C C . GLU A 1 372 ? 24.703 -22.719 -1.662 1 87.5 372 GLU A C 1
ATOM 2726 O O . GLU A 1 372 ? 24.938 -23.828 -1.169 1 87.5 372 GLU A O 1
ATOM 2731 N N . ARG A 1 373 ? 24.5 -21.672 -0.976 1 86.56 373 ARG A N 1
ATOM 2732 C CA . ARG A 1 373 ? 24.609 -21.688 0.479 1 86.56 373 ARG A CA 1
ATOM 2733 C C . ARG A 1 373 ? 23.547 -22.594 1.098 1 86.56 373 ARG A C 1
ATOM 2735 O O . ARG A 1 373 ? 23.781 -23.219 2.135 1 86.56 373 ARG A O 1
ATOM 2742 N N . VAL A 1 374 ? 22.453 -22.734 0.397 1 88 374 VAL A N 1
ATOM 2743 C CA . VAL A 1 374 ? 21.359 -23.516 0.991 1 88 374 VAL A CA 1
ATOM 2744 C C . VAL A 1 374 ? 21.219 -24.844 0.26 1 88 374 VAL A C 1
ATOM 2746 O O . VAL A 1 374 ? 20.312 -25.625 0.559 1 88 374 VAL A O 1
ATOM 2749 N N . ARG A 1 375 ? 22.062 -25.188 -0.615 1 90.94 375 ARG A N 1
ATOM 2750 C CA . ARG A 1 375 ? 21.953 -26.344 -1.496 1 90.94 375 ARG A CA 1
ATOM 2751 C C . ARG A 1 375 ? 21.969 -27.641 -0.699 1 90.94 375 ARG A C 1
ATOM 2753 O O . ARG A 1 375 ? 21.078 -28.469 -0.846 1 90.94 375 ARG A O 1
ATOM 2760 N N . ALA A 1 376 ? 22.984 -27.812 0.109 1 92.31 376 ALA A N 1
ATOM 2761 C CA . ALA A 1 376 ? 23.125 -29.031 0.881 1 92.31 376 ALA A CA 1
ATOM 2762 C C . ALA A 1 376 ? 21.922 -29.25 1.8 1 92.31 376 ALA A C 1
ATOM 2764 O O . ALA A 1 376 ? 21.391 -30.359 1.88 1 92.31 376 ALA A O 1
ATOM 2765 N N . GLU A 1 377 ? 21.594 -28.266 2.43 1 92.31 377 GLU A N 1
ATOM 2766 C CA . GLU A 1 377 ? 20.453 -28.359 3.336 1 92.31 377 GLU A CA 1
ATOM 2767 C C . GLU A 1 377 ? 19.172 -28.672 2.574 1 92.31 377 GLU A C 1
ATOM 2769 O O . GLU A 1 377 ? 18.344 -29.469 3.037 1 92.31 377 GLU A O 1
ATOM 2774 N N . ARG A 1 378 ? 18.984 -28.016 1.481 1 92.19 378 ARG A N 1
ATOM 2775 C CA . ARG A 1 378 ? 17.797 -28.234 0.648 1 92.19 378 ARG A CA 1
ATOM 2776 C C . ARG A 1 378 ? 17.688 -29.688 0.216 1 92.19 378 ARG A C 1
ATOM 2778 O O . ARG A 1 378 ? 16.625 -30.297 0.343 1 92.19 378 ARG A O 1
ATOM 2785 N N . ILE A 1 379 ? 18.781 -30.25 -0.249 1 94.25 379 ILE A N 1
ATOM 2786 C CA . ILE A 1 379 ? 18.812 -31.641 -0.708 1 94.25 379 ILE A CA 1
ATOM 2787 C C . ILE A 1 379 ? 18.484 -32.562 0.454 1 94.25 379 ILE A C 1
ATOM 2789 O O . ILE A 1 379 ? 17.656 -33.5 0.316 1 94.25 379 ILE A O 1
ATOM 2793 N N . ASN A 1 380 ? 19.031 -32.281 1.595 1 94.44 380 ASN A N 1
ATOM 2794 C CA . ASN A 1 380 ? 18.828 -33.125 2.762 1 94.44 380 ASN A CA 1
ATOM 2795 C C . ASN A 1 380 ? 17.391 -33.062 3.283 1 94.44 380 ASN A C 1
ATOM 2797 O O . ASN A 1 380 ? 16.828 -34.062 3.697 1 94.44 380 ASN A O 1
ATOM 2801 N N . ARG A 1 381 ? 16.875 -31.906 3.32 1 94.31 381 ARG A N 1
ATOM 2802 C CA . ARG A 1 381 ? 15.523 -31.719 3.848 1 94.31 381 ARG A CA 1
ATOM 2803 C C . ARG A 1 381 ? 14.492 -32.438 2.994 1 94.31 381 ARG A C 1
ATOM 2805 O O . ARG A 1 381 ? 13.508 -32.969 3.518 1 94.31 381 ARG A O 1
ATOM 2812 N N . TRP A 1 382 ? 14.641 -32.406 1.715 1 95.12 382 TRP A N 1
ATOM 2813 C CA . TRP A 1 382 ? 13.727 -33.156 0.843 1 95.12 382 TRP A CA 1
ATOM 2814 C C . TRP A 1 382 ? 13.922 -34.656 1 1 95.12 382 TRP A C 1
ATOM 2816 O O . TRP A 1 382 ? 12.961 -35.406 0.901 1 95.12 382 TRP A O 1
ATOM 2826 N N . ARG A 1 383 ? 15.18 -35.094 1.273 1 94.62 383 ARG A N 1
ATOM 2827 C CA . ARG A 1 383 ? 15.438 -36.531 1.549 1 94.62 383 ARG A CA 1
ATOM 2828 C C . ARG A 1 383 ? 14.688 -36.969 2.793 1 94.62 383 ARG A C 1
ATOM 2830 O O . ARG A 1 383 ? 14.062 -38.031 2.789 1 94.62 383 ARG A O 1
ATOM 2837 N N . VAL A 1 384 ? 14.758 -36.094 3.75 1 93.12 384 VAL A N 1
ATOM 2838 C CA . VAL A 1 384 ? 14.117 -36.438 5.02 1 93.12 384 VAL A CA 1
ATOM 2839 C C . VAL A 1 384 ? 12.602 -36.5 4.832 1 93.12 384 VAL A C 1
ATOM 2841 O O . VAL A 1 384 ? 11.93 -37.312 5.469 1 93.12 384 VAL A O 1
ATOM 2844 N N . ALA A 1 385 ? 12.039 -35.719 3.945 1 91.94 385 ALA A N 1
ATOM 2845 C CA . ALA A 1 385 ? 10.602 -35.625 3.709 1 91.94 385 ALA A CA 1
ATOM 2846 C C . ALA A 1 385 ? 10.102 -36.875 2.996 1 91.94 385 ALA A C 1
ATOM 2848 O O . ALA A 1 385 ? 8.891 -37.125 2.916 1 91.94 385 ALA A O 1
ATOM 2849 N N . THR A 1 386 ? 10.906 -37.75 2.406 1 87.81 386 THR A N 1
ATOM 2850 C CA . THR A 1 386 ? 10.523 -38.938 1.651 1 87.81 386 THR A CA 1
ATOM 2851 C C . THR A 1 386 ? 10.625 -40.188 2.521 1 87.81 386 THR A C 1
ATOM 2853 O O . THR A 1 386 ? 10.367 -41.312 2.055 1 87.81 386 THR A O 1
ATOM 2856 N N . ALA A 1 387 ? 10.727 -40.156 3.717 1 80.06 387 ALA A N 1
ATOM 2857 C CA . ALA A 1 387 ? 10.82 -41.281 4.641 1 80.06 387 ALA A CA 1
ATOM 2858 C C . ALA A 1 387 ? 11.617 -42.438 4.023 1 80.06 387 ALA A C 1
ATOM 2860 O O . ALA A 1 387 ? 12.75 -42.25 3.574 1 80.06 387 ALA A O 1
ATOM 2861 N N . GLU A 1 388 ? 10.797 -43.656 3.902 1 81.81 388 GLU A N 1
ATOM 2862 C CA . GLU A 1 388 ? 11.453 -44.875 3.424 1 81.81 388 GLU A CA 1
ATOM 2863 C C . GLU A 1 388 ? 11.25 -45.062 1.921 1 81.81 388 GLU A C 1
ATOM 2865 O O . GLU A 1 388 ? 11.781 -46 1.326 1 81.81 388 GLU A O 1
ATOM 2870 N N . ALA A 1 389 ? 10.586 -44.125 1.32 1 87.62 389 ALA A N 1
ATOM 2871 C CA . ALA A 1 389 ? 10.383 -44.219 -0.122 1 87.62 389 ALA A CA 1
ATOM 2872 C C . ALA A 1 389 ? 11.648 -43.812 -0.885 1 87.62 389 ALA A C 1
ATOM 2874 O O . ALA A 1 389 ? 12.625 -43.375 -0.287 1 87.62 389 ALA A O 1
ATOM 2875 N N . SER A 1 390 ? 11.656 -44.125 -2.146 1 92.56 390 SER A N 1
ATOM 2876 C CA . SER A 1 390 ? 12.82 -43.812 -2.98 1 92.56 390 SER A CA 1
ATOM 2877 C C . SER A 1 390 ? 13 -42.312 -3.158 1 92.56 390 SER A C 1
ATOM 2879 O O . SER A 1 390 ? 12.023 -41.594 -3.322 1 92.56 390 SER A O 1
ATOM 2881 N N . TYR A 1 391 ? 14.234 -41.875 -2.979 1 95.94 391 TYR A N 1
ATOM 2882 C CA . TYR A 1 391 ? 14.641 -40.5 -3.189 1 95.94 391 TYR A CA 1
ATOM 2883 C C . TYR A 1 391 ? 15.758 -40.406 -4.223 1 95.94 391 TYR A C 1
ATOM 2885 O O . TYR A 1 391 ? 16.797 -41.062 -4.086 1 95.94 391 TYR A O 1
ATOM 2893 N N . SER A 1 392 ? 15.531 -39.656 -5.273 1 96.62 392 SER A N 1
ATOM 2894 C CA . SER A 1 392 ? 16.531 -39.438 -6.32 1 96.62 392 SER A CA 1
ATOM 2895 C C . SER A 1 392 ? 16.844 -37.969 -6.5 1 96.62 392 SER A C 1
ATOM 2897 O O . SER A 1 392 ? 15.953 -37.125 -6.43 1 96.62 392 SER A O 1
ATOM 2899 N N . VAL A 1 393 ? 18.141 -37.656 -6.641 1 97.12 393 VAL A N 1
ATOM 2900 C CA . VAL A 1 393 ? 18.578 -36.312 -6.941 1 97.12 393 VAL A CA 1
ATOM 2901 C C . VAL A 1 393 ? 19.281 -36.281 -8.297 1 97.12 393 VAL A C 1
ATOM 2903 O O . VAL A 1 393 ? 20.125 -37.125 -8.586 1 97.12 393 VAL A O 1
ATOM 2906 N N . VAL A 1 394 ? 18.875 -35.406 -9.148 1 97.44 394 VAL A N 1
ATOM 2907 C CA . VAL A 1 394 ? 19.5 -35.25 -10.461 1 97.44 394 VAL A CA 1
ATOM 2908 C C . VAL A 1 394 ? 19.844 -33.781 -10.703 1 97.44 394 VAL A C 1
ATOM 2910 O O . VAL A 1 394 ? 19.062 -32.875 -10.352 1 97.44 394 VAL A O 1
ATOM 2913 N N . GLU A 1 395 ? 21 -33.5 -11.258 1 96.69 395 GLU A N 1
ATOM 2914 C CA . GLU A 1 395 ? 21.391 -32.156 -11.625 1 96.69 395 GLU A CA 1
ATOM 2915 C C . GLU A 1 395 ? 21.078 -31.859 -13.086 1 96.69 395 GLU A C 1
ATOM 2917 O O . GLU A 1 395 ? 21.359 -32.688 -13.969 1 96.69 395 GLU A O 1
ATOM 2922 N N . ILE A 1 396 ? 20.422 -30.812 -13.297 1 96.94 396 ILE A N 1
ATOM 2923 C CA . ILE A 1 396 ? 20.016 -30.375 -14.633 1 96.94 396 ILE A CA 1
ATOM 2924 C C . ILE A 1 396 ? 20.828 -29.172 -15.055 1 96.94 396 ILE A C 1
ATOM 2926 O O . ILE A 1 396 ? 21.016 -28.234 -14.281 1 96.94 396 ILE A O 1
ATOM 2930 N N . PRO A 1 397 ? 21.344 -29.172 -16.312 1 94.44 397 PRO A N 1
ATOM 2931 C CA . PRO A 1 397 ? 22.094 -28.016 -16.781 1 94.44 397 PRO A CA 1
ATOM 2932 C C . PRO A 1 397 ? 21.266 -26.734 -16.781 1 94.44 397 PRO A C 1
ATOM 2934 O O . PRO A 1 397 ? 20.062 -26.766 -17.078 1 94.44 397 PRO A O 1
ATOM 2937 N N . GLY A 1 398 ? 21.984 -25.625 -16.469 1 92.38 398 GLY A N 1
ATOM 2938 C CA . GLY A 1 398 ? 21.328 -24.328 -16.453 1 92.38 398 GLY A CA 1
ATOM 2939 C C . GLY A 1 398 ? 21 -23.859 -15.047 1 92.38 398 GLY A C 1
ATOM 2940 O O . GLY A 1 398 ? 21.391 -24.469 -14.062 1 92.38 398 GLY A O 1
ATOM 2941 N N . ASP A 1 399 ? 20.391 -22.672 -15.008 1 91.94 399 ASP A N 1
ATOM 2942 C CA . ASP A 1 399 ? 20 -22.109 -13.719 1 91.94 399 ASP A CA 1
ATOM 2943 C C . ASP A 1 399 ? 18.516 -22.359 -13.438 1 91.94 399 ASP A C 1
ATOM 2945 O O . ASP A 1 399 ? 17.859 -23.109 -14.148 1 91.94 399 ASP A O 1
ATOM 2949 N N . HIS A 1 400 ? 18.016 -21.812 -12.336 1 93 400 HIS A N 1
ATOM 2950 C CA . HIS A 1 400 ? 16.641 -21.984 -11.859 1 93 400 HIS A CA 1
ATOM 2951 C C . HIS A 1 400 ? 15.625 -21.703 -12.961 1 93 400 HIS A C 1
ATOM 2953 O O . HIS A 1 400 ? 14.617 -22.406 -13.07 1 93 400 HIS A O 1
ATOM 2959 N N . PHE A 1 401 ? 15.875 -20.766 -13.852 1 88.06 401 PHE A N 1
ATOM 2960 C CA . PHE A 1 401 ? 14.891 -20.312 -14.82 1 88.06 401 PHE A CA 1
ATOM 2961 C C . PHE A 1 401 ? 15.055 -21.047 -16.141 1 88.06 401 PHE A C 1
ATOM 2963 O O . PHE A 1 401 ? 14.102 -21.172 -16.922 1 88.06 401 PHE A O 1
ATOM 2970 N N . ASP A 1 402 ? 16.172 -21.688 -16.391 1 87.62 402 ASP A N 1
ATOM 2971 C CA . ASP A 1 402 ? 16.453 -22.406 -17.625 1 87.62 402 ASP A CA 1
ATOM 2972 C C . ASP A 1 402 ? 15.812 -23.781 -17.609 1 87.62 402 ASP A C 1
ATOM 2974 O O . ASP A 1 402 ? 15.5 -24.344 -18.672 1 87.62 402 ASP A O 1
ATOM 2978 N N . MET A 1 403 ? 15.594 -24.266 -16.484 1 91.88 403 MET A N 1
ATOM 2979 C CA . MET A 1 403 ? 15.258 -25.688 -16.328 1 91.88 403 MET A CA 1
ATOM 2980 C C . MET A 1 403 ? 13.914 -26 -17 1 91.88 403 MET A C 1
ATOM 2982 O O . MET A 1 403 ? 13.672 -27.141 -17.406 1 91.88 403 MET A O 1
ATOM 2986 N N . ILE A 1 404 ? 13.047 -25 -17.094 1 88.56 404 ILE A N 1
ATOM 2987 C CA . ILE A 1 404 ? 11.742 -25.281 -17.672 1 88.56 404 ILE A CA 1
ATOM 2988 C C . ILE A 1 404 ? 11.641 -24.609 -19.047 1 88.56 404 ILE A C 1
ATOM 2990 O O . ILE A 1 404 ? 10.586 -24.656 -19.688 1 88.56 404 ILE A O 1
ATOM 2994 N N . THR A 1 405 ? 12.68 -23.938 -19.453 1 83.62 405 THR A N 1
ATOM 2995 C CA . THR A 1 405 ? 12.711 -23.281 -20.75 1 83.62 405 THR A CA 1
ATOM 2996 C C . THR A 1 405 ? 13.82 -23.844 -21.625 1 83.62 405 THR A C 1
ATOM 2998 O O . THR A 1 405 ? 13.648 -24.906 -22.234 1 83.62 405 THR A O 1
ATOM 3001 N N . THR A 1 406 ? 15.07 -23.312 -21.531 1 80.94 406 THR A N 1
ATOM 3002 C CA . THR A 1 406 ? 16.188 -23.672 -22.406 1 80.94 406 THR A CA 1
ATOM 3003 C C . THR A 1 406 ? 16.656 -25.094 -22.141 1 80.94 406 THR A C 1
ATOM 3005 O O . THR A 1 406 ? 17.125 -25.781 -23.047 1 80.94 406 THR A O 1
ATOM 3008 N N . SER A 1 407 ? 16.484 -25.547 -20.938 1 89.31 407 SER A N 1
ATOM 3009 C CA . SER A 1 407 ? 16.938 -26.875 -20.578 1 89.31 407 SER A CA 1
ATOM 3010 C C . SER A 1 407 ? 15.773 -27.828 -20.359 1 89.31 407 SER A C 1
ATOM 3012 O O . SER A 1 407 ? 15.898 -28.812 -19.641 1 89.31 407 SER A O 1
ATOM 3014 N N . SER A 1 408 ? 14.648 -27.516 -20.969 1 89 408 SER A N 1
ATOM 3015 C CA . SER A 1 408 ? 13.445 -28.312 -20.781 1 89 408 SER A CA 1
ATOM 3016 C C . SER A 1 408 ? 13.648 -29.75 -21.266 1 89 408 SER A C 1
ATOM 3018 O O . SER A 1 408 ? 13.094 -30.688 -20.688 1 89 408 SER A O 1
ATOM 3020 N N . ASP A 1 409 ? 14.477 -29.969 -22.281 1 91.19 409 ASP A N 1
ATOM 3021 C CA . ASP A 1 409 ? 14.742 -31.312 -22.781 1 91.19 409 ASP A CA 1
ATOM 3022 C C . ASP A 1 409 ? 15.453 -32.156 -21.734 1 91.19 409 ASP A C 1
ATOM 3024 O O . ASP A 1 409 ? 15.102 -33.312 -21.531 1 91.19 409 ASP A O 1
ATOM 3028 N N . ALA A 1 410 ? 16.438 -31.578 -21.125 1 94.62 410 ALA A N 1
ATOM 3029 C CA . ALA A 1 410 ? 17.156 -32.281 -20.078 1 94.62 410 ALA A CA 1
ATOM 3030 C C . ALA A 1 410 ? 16.25 -32.625 -18.906 1 94.62 410 ALA A C 1
ATOM 3032 O O . ALA A 1 410 ? 16.297 -33.719 -18.359 1 94.62 410 ALA A O 1
ATOM 3033 N N . THR A 1 411 ? 15.477 -31.672 -18.531 1 95.75 411 THR A N 1
ATOM 3034 C CA . THR A 1 411 ? 14.516 -31.859 -17.453 1 95.75 411 THR A CA 1
ATOM 3035 C C . THR A 1 411 ? 13.539 -33 -17.797 1 95.75 411 THR A C 1
ATOM 3037 O O . THR A 1 411 ? 13.281 -33.844 -16.953 1 95.75 411 THR A O 1
ATOM 3040 N N . THR A 1 412 ? 13.008 -32.969 -18.984 1 95.12 412 THR A N 1
ATOM 3041 C CA . THR A 1 412 ? 12.023 -33.969 -19.422 1 95.12 412 THR A CA 1
ATOM 3042 C C . THR A 1 412 ? 12.664 -35.344 -19.516 1 95.12 412 THR A C 1
ATOM 3044 O O . THR A 1 412 ? 12.023 -36.344 -19.172 1 95.12 412 THR A O 1
ATOM 3047 N N . THR A 1 413 ? 13.867 -35.406 -19.969 1 95.88 413 THR A N 1
ATOM 3048 C CA . THR A 1 413 ? 14.586 -36.656 -20.047 1 95.88 413 THR A CA 1
ATOM 3049 C C . THR A 1 413 ? 14.758 -37.281 -18.656 1 95.88 413 THR A C 1
ATOM 3051 O O . THR A 1 413 ? 14.547 -38.469 -18.453 1 95.88 413 THR A O 1
ATOM 3054 N N . ALA A 1 414 ? 15.164 -36.469 -17.734 1 97.19 414 ALA A N 1
ATOM 3055 C CA . ALA A 1 414 ? 15.32 -36.938 -16.359 1 97.19 414 ALA A CA 1
ATOM 3056 C C . ALA A 1 414 ? 14 -37.406 -15.789 1 97.19 414 ALA A C 1
ATOM 3058 O O . ALA A 1 414 ? 13.945 -38.469 -15.141 1 97.19 414 ALA A O 1
ATOM 3059 N N . LEU A 1 415 ? 12.945 -36.688 -16.031 1 97.31 415 LEU A N 1
ATOM 3060 C CA . LEU A 1 415 ? 11.617 -37.031 -15.531 1 97.31 415 LEU A CA 1
ATOM 3061 C C . LEU A 1 415 ? 11.133 -38.344 -16.141 1 97.31 415 LEU A C 1
ATOM 3063 O O . LEU A 1 415 ? 10.656 -39.219 -15.422 1 97.31 415 LEU A O 1
ATOM 3067 N N . HIS A 1 416 ? 11.289 -38.469 -17.422 1 95.44 416 HIS A N 1
ATOM 3068 C CA . HIS A 1 416 ? 10.859 -39.688 -18.125 1 95.44 416 HIS A CA 1
ATOM 3069 C C . HIS A 1 416 ? 11.641 -40.906 -17.641 1 95.44 416 HIS A C 1
ATOM 3071 O O . HIS A 1 416 ? 11.062 -41.969 -17.422 1 95.44 416 HIS A O 1
ATOM 3077 N N . GLY A 1 417 ? 12.969 -40.719 -17.594 1 95.81 417 GLY A N 1
ATOM 3078 C CA . GLY A 1 417 ? 13.789 -41.812 -17.094 1 95.81 417 GLY A CA 1
ATOM 3079 C C . GLY A 1 417 ? 13.406 -42.281 -15.703 1 95.81 417 GLY A C 1
ATOM 3080 O O . GLY A 1 417 ? 13.352 -43.469 -15.43 1 95.81 417 GLY A O 1
ATOM 3081 N N . TRP A 1 418 ? 13.156 -41.344 -14.859 1 97.44 418 TRP A N 1
ATOM 3082 C CA . TRP A 1 418 ? 12.773 -41.656 -13.484 1 97.44 418 TRP A CA 1
ATOM 3083 C C . TRP A 1 418 ? 11.43 -42.375 -13.43 1 97.44 418 TRP A C 1
ATOM 3085 O O . TRP A 1 418 ? 11.281 -43.375 -12.711 1 97.44 418 TRP A O 1
ATOM 3095 N N . ILE A 1 419 ? 10.391 -41.906 -14.141 1 96.44 419 ILE A N 1
ATOM 3096 C CA . ILE A 1 419 ? 9.07 -42.5 -14.188 1 96.44 419 ILE A CA 1
ATOM 3097 C C . ILE A 1 419 ? 9.172 -43.938 -14.688 1 96.44 419 ILE A C 1
ATOM 3099 O O . ILE A 1 419 ? 8.562 -44.875 -14.117 1 96.44 419 ILE A O 1
ATOM 3103 N N . SER A 1 420 ? 9.969 -44.156 -15.758 1 94.62 420 SER A N 1
ATOM 3104 C CA . SER A 1 420 ? 10.172 -45.5 -16.297 1 94.62 420 SER A CA 1
ATOM 3105 C C . SER A 1 420 ? 10.766 -46.438 -15.25 1 94.62 420 SER A C 1
ATOM 3107 O O . SER A 1 420 ? 10.406 -47.594 -15.188 1 94.62 420 SER A O 1
ATOM 3109 N N . GLY A 1 421 ? 11.664 -45.844 -14.539 1 95 421 GLY A N 1
ATOM 3110 C CA . GLY A 1 421 ? 12.25 -46.625 -13.469 1 95 421 GLY A CA 1
ATOM 3111 C C . GLY A 1 421 ? 11.25 -47.031 -12.398 1 95 421 GLY A C 1
ATOM 3112 O O . GLY A 1 421 ? 11.297 -48.125 -11.883 1 95 421 GLY A O 1
ATOM 3113 N N . LEU A 1 422 ? 10.328 -46.156 -12.023 1 94.88 422 LEU A N 1
ATOM 3114 C CA . LEU A 1 422 ? 9.305 -46.438 -11.023 1 94.88 422 LEU A CA 1
ATOM 3115 C C . LEU A 1 422 ? 8.352 -47.531 -11.508 1 94.88 422 LEU A C 1
ATOM 3117 O O . LEU A 1 422 ? 7.945 -48.406 -10.727 1 94.88 422 LEU A O 1
ATOM 3121 N N . ILE A 1 423 ? 7.988 -47.469 -12.758 1 92.12 423 ILE A N 1
ATOM 3122 C CA . ILE A 1 423 ? 7.062 -48.438 -13.336 1 92.12 423 ILE A CA 1
ATOM 3123 C C . ILE A 1 423 ? 7.703 -49.812 -13.352 1 92.12 423 ILE A C 1
ATOM 3125 O O . ILE A 1 423 ? 7.043 -50.812 -13.055 1 92.12 423 ILE A O 1
ATOM 3129 N N . ARG A 1 424 ? 8.938 -49.844 -13.648 1 90.06 424 ARG A N 1
ATOM 3130 C CA . ARG A 1 424 ? 9.648 -51.094 -13.695 1 90.06 424 ARG A CA 1
ATOM 3131 C C . ARG A 1 424 ? 9.781 -51.719 -12.305 1 90.06 424 ARG A C 1
ATOM 3133 O O . ARG A 1 424 ? 9.781 -52.938 -12.156 1 90.06 424 ARG A O 1
ATOM 3140 N N . ALA A 1 425 ? 9.953 -50.906 -11.297 1 85.19 425 ALA A N 1
ATOM 3141 C CA . ALA A 1 425 ? 10.148 -51.344 -9.922 1 85.19 425 ALA A CA 1
ATOM 3142 C C . ALA A 1 425 ? 8.828 -51.844 -9.32 1 85.19 425 ALA A C 1
ATOM 3144 O O . ALA A 1 425 ? 8.828 -52.594 -8.344 1 85.19 425 ALA A O 1
ATOM 3145 N N . GLY A 1 426 ? 7.715 -51.438 -9.797 1 74.56 426 GLY A N 1
ATOM 3146 C CA . GLY A 1 426 ? 6.422 -51.844 -9.273 1 74.56 426 GLY A CA 1
ATOM 3147 C C . GLY A 1 426 ? 5.812 -53 -10.031 1 74.56 426 GLY A C 1
ATOM 3148 O O . GLY A 1 426 ? 5.297 -53.938 -9.43 1 74.56 426 GLY A O 1
ATOM 3149 N N . MET B 1 1 ? -62.812 31.984 -6.91 1 24.36 1 MET B N 1
ATOM 3150 C CA . MET B 1 1 ? -61.938 32.562 -7.922 1 24.36 1 MET B CA 1
ATOM 3151 C C . MET B 1 1 ? -60.594 31.844 -7.938 1 24.36 1 MET B C 1
ATOM 3153 O O . MET B 1 1 ? -59.938 31.719 -6.898 1 24.36 1 MET B O 1
ATOM 3157 N N . GLY B 1 2 ? -60.344 30.859 -8.898 1 23.92 2 GLY B N 1
ATOM 3158 C CA . GLY B 1 2 ? -59.594 29.625 -9.07 1 23.92 2 GLY B CA 1
ATOM 3159 C C . GLY B 1 2 ? -58.125 29.859 -9.328 1 23.92 2 GLY B C 1
ATOM 3160 O O . GLY B 1 2 ? -57.75 30.469 -10.344 1 23.92 2 GLY B O 1
ATOM 3161 N N . GLN B 1 3 ? -57.406 30.219 -8.258 1 25.58 3 GLN B N 1
ATOM 3162 C CA . GLN B 1 3 ? -56.062 30.766 -8.328 1 25.58 3 GLN B CA 1
ATOM 3163 C C . GLN B 1 3 ? -55.094 29.812 -9.055 1 25.58 3 GLN B C 1
ATOM 3165 O O . GLN B 1 3 ? -55 28.641 -8.68 1 25.58 3 GLN B O 1
ATOM 3170 N N . GLN B 1 4 ? -55 29.953 -10.352 1 22.97 4 GLN B N 1
ATOM 3171 C CA . GLN B 1 4 ? -54.281 29.203 -11.375 1 22.97 4 GLN B CA 1
ATOM 3172 C C . GLN B 1 4 ? -52.812 29.094 -11.031 1 22.97 4 GLN B C 1
ATOM 3174 O O . GLN B 1 4 ? -52.125 30.125 -10.844 1 22.97 4 GLN B O 1
ATOM 3179 N N . VAL B 1 5 ? -52.344 27.922 -10.391 1 23.12 5 VAL B N 1
ATOM 3180 C CA . VAL B 1 5 ? -51.062 27.484 -9.875 1 23.12 5 VAL B CA 1
ATOM 3181 C C . VAL B 1 5 ? -50.031 27.438 -11.016 1 23.12 5 VAL B C 1
ATOM 3183 O O . VAL B 1 5 ? -50.219 26.703 -11.984 1 23.12 5 VAL B O 1
ATOM 3186 N N . CYS B 1 6 ? -49.5 28.547 -11.469 1 21.78 6 CYS B N 1
ATOM 3187 C CA . CYS B 1 6 ? -48.594 28.625 -12.602 1 21.78 6 CYS B CA 1
ATOM 3188 C C . CYS B 1 6 ? -47.344 27.766 -12.344 1 21.78 6 CYS B C 1
ATOM 3190 O O . CYS B 1 6 ? -46.531 28.078 -11.469 1 21.78 6 CYS B O 1
ATOM 3192 N N . VAL B 1 7 ? -47.406 26.375 -12.43 1 23.25 7 VAL B N 1
ATOM 3193 C CA . VAL B 1 7 ? -46.375 25.359 -12.234 1 23.25 7 VAL B CA 1
ATOM 3194 C C . VAL B 1 7 ? -45.219 25.594 -13.219 1 23.25 7 VAL B C 1
ATOM 3196 O O . VAL B 1 7 ? -45.406 25.484 -14.43 1 23.25 7 VAL B O 1
ATOM 3199 N N . GLY B 1 8 ? -44.469 26.719 -13.047 1 22.7 8 GLY B N 1
ATOM 3200 C CA . GLY B 1 8 ? -43.406 26.969 -13.984 1 22.7 8 GLY B CA 1
ATOM 3201 C C . GLY B 1 8 ? -42.469 25.781 -14.133 1 22.7 8 GLY B C 1
ATOM 3202 O O . GLY B 1 8 ? -42 25.203 -13.141 1 22.7 8 GLY B O 1
ATOM 3203 N N . GLN B 1 9 ? -42.688 24.938 -15.109 1 23.02 9 GLN B N 1
ATOM 3204 C CA . GLN B 1 9 ? -41.938 23.766 -15.539 1 23.02 9 GLN B CA 1
ATOM 3205 C C . GLN B 1 9 ? -40.469 24.078 -15.719 1 23.02 9 GLN B C 1
ATOM 3207 O O . GLN B 1 9 ? -40.094 24.891 -16.578 1 23.02 9 GLN B O 1
ATOM 3212 N N . VAL B 1 10 ? -39.75 24.141 -14.68 1 26.36 10 VAL B N 1
ATOM 3213 C CA . VAL B 1 10 ? -38.281 24.219 -14.797 1 26.36 10 VAL B CA 1
ATOM 3214 C C . VAL B 1 10 ? -37.781 23.062 -15.656 1 26.36 10 VAL B C 1
ATOM 3216 O O . VAL B 1 10 ? -38 21.891 -15.312 1 26.36 10 VAL B O 1
ATOM 3219 N N . LEU B 1 11 ? -37.781 23.156 -16.938 1 24.98 11 LEU B N 1
ATOM 3220 C CA . LEU B 1 11 ? -37.156 22.234 -17.875 1 24.98 11 LEU B CA 1
ATOM 3221 C C . LEU B 1 11 ? -35.75 21.891 -17.438 1 24.98 11 LEU B C 1
ATOM 3223 O O . LEU B 1 11 ? -34.906 22.781 -17.25 1 24.98 11 LEU B O 1
ATOM 3227 N N . ALA B 1 12 ? -35.531 20.781 -16.734 1 27.09 12 ALA B N 1
ATOM 3228 C CA . ALA B 1 12 ? -34.344 20.047 -16.312 1 27.09 12 ALA B CA 1
ATOM 3229 C C . ALA B 1 12 ? -33.406 19.844 -17.5 1 27.09 12 ALA B C 1
ATOM 3231 O O . ALA B 1 12 ? -33.688 19.109 -18.438 1 27.09 12 ALA B O 1
ATOM 3232 N N . ASP B 1 13 ? -32.875 21 -17.953 1 30.78 13 ASP B N 1
ATOM 3233 C CA . ASP B 1 13 ? -31.844 20.719 -18.953 1 30.78 13 ASP B CA 1
ATOM 3234 C C . ASP B 1 13 ? -30.875 19.656 -18.438 1 30.78 13 ASP B C 1
ATOM 3236 O O . ASP B 1 13 ? -30.172 19.859 -17.453 1 30.78 13 ASP B O 1
ATOM 3240 N N . GLU B 1 14 ? -31.219 18.438 -18.469 1 30.05 14 GLU B N 1
ATOM 3241 C CA . GLU B 1 14 ? -30.641 17.141 -18.141 1 30.05 14 GLU B CA 1
ATOM 3242 C C . GLU B 1 14 ? -29.297 16.938 -18.859 1 30.05 14 GLU B C 1
ATOM 3244 O O . GLU B 1 14 ? -29.047 15.883 -19.438 1 30.05 14 GLU B O 1
ATOM 3249 N N . ALA B 1 15 ? -28.828 18.078 -19.547 1 33.88 15 ALA B N 1
ATOM 3250 C CA . ALA B 1 15 ? -27.594 17.641 -20.188 1 33.88 15 ALA B CA 1
ATOM 3251 C C . ALA B 1 15 ? -26.625 17.031 -19.172 1 33.88 15 ALA B C 1
ATOM 3253 O O . ALA B 1 15 ? -26.344 17.641 -18.141 1 33.88 15 ALA B O 1
ATOM 3254 N N . GLY B 1 16 ? -26.516 15.766 -19.094 1 28.69 16 GLY B N 1
ATOM 3255 C CA . GLY B 1 16 ? -25.734 14.922 -18.219 1 28.69 16 GLY B CA 1
ATOM 3256 C C . GLY B 1 16 ? -24.328 15.438 -17.969 1 28.69 16 GLY B C 1
ATOM 3257 O O . GLY B 1 16 ? -23.828 16.266 -18.734 1 28.69 16 GLY B O 1
ATOM 3258 N N . PRO B 1 17 ? -23.734 15.125 -16.859 1 33.38 17 PRO B N 1
ATOM 3259 C CA . PRO B 1 17 ? -22.438 15.609 -16.375 1 33.38 17 PRO B CA 1
ATOM 3260 C C . PRO B 1 17 ? -21.344 15.477 -17.422 1 33.38 17 PRO B C 1
ATOM 3262 O O . PRO B 1 17 ? -20.281 16.109 -17.297 1 33.38 17 PRO B O 1
ATOM 3265 N N . GLY B 1 18 ? -21.578 14.664 -18.484 1 34.94 18 GLY B N 1
ATOM 3266 C CA . GLY B 1 18 ? -20.578 14.422 -19.516 1 34.94 18 GLY B CA 1
ATOM 3267 C C . GLY B 1 18 ? -20.391 15.602 -20.438 1 34.94 18 GLY B C 1
ATOM 3268 O O . GLY B 1 18 ? -19.375 15.703 -21.141 1 34.94 18 GLY B O 1
ATOM 3269 N N . ALA B 1 19 ? -21.453 16.391 -20.75 1 38.19 19 ALA B N 1
ATOM 3270 C CA . ALA B 1 19 ? -21.453 17.516 -21.672 1 38.19 19 ALA B CA 1
ATOM 3271 C C . ALA B 1 19 ? -20.672 18.703 -21.094 1 38.19 19 ALA B C 1
ATOM 3273 O O . ALA B 1 19 ? -20.047 19.469 -21.844 1 38.19 19 ALA B O 1
ATOM 3274 N N . HIS B 1 20 ? -20.797 18.844 -19.828 1 34.75 20 HIS B N 1
ATOM 3275 C CA . HIS B 1 20 ? -20.109 19.953 -19.203 1 34.75 20 HIS B CA 1
ATOM 3276 C C . HIS B 1 20 ? -18.594 19.75 -19.25 1 34.75 20 HIS B C 1
ATOM 3278 O O . HIS B 1 20 ? -17.844 20.734 -19.312 1 34.75 20 HIS B O 1
ATOM 3284 N N . GLU B 1 21 ? -18.156 18.547 -19.109 1 35.03 21 GLU B N 1
ATOM 3285 C CA . GLU B 1 21 ? -16.719 18.266 -19.125 1 35.03 21 GLU B CA 1
ATOM 3286 C C . GLU B 1 21 ? -16.141 18.406 -20.531 1 35.03 21 GLU B C 1
ATOM 3288 O O . GLU B 1 21 ? -15.023 18.906 -20.688 1 35.03 21 GLU B O 1
ATOM 3293 N N . ALA B 1 22 ? -16.859 18.094 -21.562 1 40.38 22 ALA B N 1
ATOM 3294 C CA . ALA B 1 22 ? -16.453 18.328 -22.953 1 40.38 22 ALA B CA 1
ATOM 3295 C C . ALA B 1 22 ? -16.422 19.828 -23.266 1 40.38 22 ALA B C 1
ATOM 3297 O O . ALA B 1 22 ? -15.555 20.281 -24.031 1 40.38 22 ALA B O 1
ATOM 3298 N N . ALA B 1 23 ? -17.312 20.516 -22.734 1 39.34 23 ALA B N 1
ATOM 3299 C CA . ALA B 1 23 ? -17.344 21.953 -22.906 1 39.34 23 ALA B CA 1
ATOM 3300 C C . ALA B 1 23 ? -16.156 22.625 -22.234 1 39.34 23 ALA B C 1
ATOM 3302 O O . ALA B 1 23 ? -15.609 23.609 -22.75 1 39.34 23 ALA B O 1
ATOM 3303 N N . GLY B 1 24 ? -15.789 22.188 -21.094 1 36.78 24 GLY B N 1
ATOM 3304 C CA . GLY B 1 24 ? -14.617 22.688 -20.391 1 36.78 24 GLY B CA 1
ATOM 3305 C C . GLY B 1 24 ? -13.32 22.438 -21.125 1 36.78 24 GLY B C 1
ATOM 3306 O O . GLY B 1 24 ? -12.438 23.297 -21.156 1 36.78 24 GLY B O 1
ATOM 3307 N N . ALA B 1 25 ? -13.148 21.203 -21.641 1 45.47 25 ALA B N 1
ATOM 3308 C CA . ALA B 1 25 ? -11.953 20.906 -22.422 1 45.47 25 ALA B CA 1
ATOM 3309 C C . ALA B 1 25 ? -11.898 21.75 -23.703 1 45.47 25 ALA B C 1
ATOM 3311 O O . ALA B 1 25 ? -10.836 22.219 -24.094 1 45.47 25 ALA B O 1
ATOM 3312 N N . ALA B 1 26 ? -12.969 21.891 -24.344 1 48.31 26 ALA B N 1
ATOM 3313 C CA . ALA B 1 26 ? -13.062 22.766 -25.516 1 48.31 26 ALA B CA 1
ATOM 3314 C C . ALA B 1 26 ? -12.789 24.219 -25.141 1 48.31 26 ALA B C 1
ATOM 3316 O O . ALA B 1 26 ? -12.172 24.953 -25.906 1 48.31 26 ALA B O 1
ATOM 3317 N N . VAL B 1 27 ? -13.164 24.562 -23.938 1 43.91 27 VAL B N 1
ATOM 3318 C CA . VAL B 1 27 ? -12.938 25.906 -23.438 1 43.91 27 VAL B CA 1
ATOM 3319 C C . VAL B 1 27 ? -11.469 26.078 -23.062 1 43.91 27 VAL B C 1
ATOM 3321 O O . VAL B 1 27 ? -10.867 27.125 -23.328 1 43.91 27 VAL B O 1
ATOM 3324 N N . GLY B 1 28 ? -10.891 25.078 -22.422 1 50.72 28 GLY B N 1
ATOM 3325 C CA . GLY B 1 28 ? -9.477 25.094 -22.094 1 50.72 28 GLY B CA 1
ATOM 3326 C C . GLY B 1 28 ? -8.578 25.172 -23.312 1 50.72 28 GLY B C 1
ATOM 3327 O O . GLY B 1 28 ? -7.57 25.891 -23.312 1 50.72 28 GLY B O 1
ATOM 3328 N N . GLN B 1 29 ? -8.875 24.297 -24.281 1 55.59 29 GLN B N 1
ATOM 3329 C CA . GLN B 1 29 ? -8.172 24.406 -25.562 1 55.59 29 GLN B CA 1
ATOM 3330 C C . GLN B 1 29 ? -8.352 25.797 -26.156 1 55.59 29 GLN B C 1
ATOM 3332 O O . GLN B 1 29 ? -7.441 26.328 -26.797 1 55.59 29 GLN B O 1
ATOM 3337 N N . GLY B 1 30 ? -9.43 26.344 -25.828 1 61.25 30 GLY B N 1
ATOM 3338 C CA . GLY B 1 30 ? -9.711 27.672 -26.375 1 61.25 30 GLY B CA 1
ATOM 3339 C C . GLY B 1 30 ? -8.859 28.75 -25.766 1 61.25 30 GLY B C 1
ATOM 3340 O O . GLY B 1 30 ? -8.344 29.625 -26.469 1 61.25 30 GLY B O 1
ATOM 3341 N N . PHE B 1 31 ? -8.594 28.625 -24.406 1 68.75 31 PHE B N 1
ATOM 3342 C CA . PHE B 1 31 ? -7.816 29.688 -23.781 1 68.75 31 PHE B CA 1
ATOM 3343 C C . PHE B 1 31 ? -6.34 29.562 -24.156 1 68.75 31 PHE B C 1
ATOM 3345 O O . PHE B 1 31 ? -5.68 30.562 -24.438 1 68.75 31 PHE B O 1
ATOM 3352 N N . ALA B 1 32 ? -5.926 28.297 -24.203 1 68.44 32 ALA B N 1
ATOM 3353 C CA . ALA B 1 32 ? -4.535 28.094 -24.609 1 68.44 32 ALA B CA 1
ATOM 3354 C C . ALA B 1 32 ? -4.305 28.562 -26.047 1 68.44 32 ALA B C 1
ATOM 3356 O O . ALA B 1 32 ? -3.264 29.141 -26.359 1 68.44 32 ALA B O 1
ATOM 3357 N N . ALA B 1 33 ? -5.258 28.297 -26.781 1 69.94 33 ALA B N 1
ATOM 3358 C CA . ALA B 1 33 ? -5.164 28.719 -28.172 1 69.94 33 ALA B CA 1
ATOM 3359 C C . ALA B 1 33 ? -5.137 30.25 -28.281 1 69.94 33 ALA B C 1
ATOM 3361 O O . ALA B 1 33 ? -4.453 30.797 -29.141 1 69.94 33 ALA B O 1
ATOM 3362 N N . ARG B 1 34 ? -5.816 30.969 -27.375 1 72.75 34 ARG B N 1
ATOM 3363 C CA . ARG B 1 34 ? -5.844 32.438 -27.359 1 72.75 34 ARG B CA 1
ATOM 3364 C C . ARG B 1 34 ? -4.484 33 -26.984 1 72.75 34 ARG B C 1
ATOM 3366 O O . ARG B 1 34 ? -4.156 34.125 -27.344 1 72.75 34 ARG B O 1
ATOM 3373 N N . LEU B 1 35 ? -3.775 32.094 -26.266 1 77.19 35 LEU B N 1
ATOM 3374 C CA . LEU B 1 35 ? -2.459 32.562 -25.828 1 77.19 35 LEU B CA 1
ATOM 3375 C C . LEU B 1 35 ? -1.416 32.312 -26.922 1 77.19 35 LEU B C 1
ATOM 3377 O O . LEU B 1 35 ? -0.33 32.906 -26.891 1 77.19 35 LEU B O 1
ATOM 3381 N N . GLN B 1 36 ? -1.907 31.5 -27.891 1 72.69 36 GLN B N 1
ATOM 3382 C CA . GLN B 1 36 ? -0.98 31.188 -28.969 1 72.69 36 GLN B CA 1
ATOM 3383 C C . GLN B 1 36 ? -0.717 32.406 -29.844 1 72.69 36 GLN B C 1
ATOM 3385 O O . GLN B 1 36 ? -1.646 33.125 -30.203 1 72.69 36 GLN B O 1
ATOM 3390 N N . GLY B 1 37 ? 0.51 32.75 -30.094 1 75.69 37 GLY B N 1
ATOM 3391 C CA . GLY B 1 37 ? 0.898 33.844 -30.938 1 75.69 37 GLY B CA 1
ATOM 3392 C C . GLY B 1 37 ? 1.246 35.094 -30.156 1 75.69 37 GLY B C 1
ATOM 3393 O O . GLY B 1 37 ? 1.741 36.094 -30.719 1 75.69 37 GLY B O 1
ATOM 3394 N N . LEU B 1 38 ? 0.846 35.062 -28.922 1 79.19 38 LEU B N 1
ATOM 3395 C CA . LEU B 1 38 ? 1.17 36.219 -28.078 1 79.19 38 LEU B CA 1
ATOM 3396 C C . LEU B 1 38 ? 2.598 36.125 -27.562 1 79.19 38 LEU B C 1
ATOM 3398 O O . LEU B 1 38 ? 3.141 35 -27.406 1 79.19 38 LEU B O 1
ATOM 3402 N N . SER B 1 39 ? 3.252 37.344 -27.469 1 82.5 39 SER B N 1
ATOM 3403 C CA . SER B 1 39 ? 4.543 37.375 -26.797 1 82.5 39 SER B CA 1
ATOM 3404 C C . SER B 1 39 ? 4.414 36.938 -25.344 1 82.5 39 SER B C 1
ATOM 3406 O O . SER B 1 39 ? 3.307 36.844 -24.812 1 82.5 39 SER B O 1
ATOM 3408 N N . ASP B 1 40 ? 5.449 36.656 -24.766 1 81.75 40 ASP B N 1
ATOM 3409 C CA . ASP B 1 40 ? 5.453 36.25 -23.375 1 81.75 40 ASP B CA 1
ATOM 3410 C C . ASP B 1 40 ? 4.773 37.281 -22.484 1 81.75 40 ASP B C 1
ATOM 3412 O O . ASP B 1 40 ? 3.984 36.938 -21.609 1 81.75 40 ASP B O 1
ATOM 3416 N N . ALA B 1 41 ? 5.164 38.5 -22.797 1 85.44 41 ALA B N 1
ATOM 3417 C CA . ALA B 1 41 ? 4.602 39.594 -22.016 1 85.44 41 ALA B CA 1
ATOM 3418 C C . ALA B 1 41 ? 3.096 39.719 -22.234 1 85.44 41 ALA B C 1
ATOM 3420 O O . ALA B 1 41 ? 2.344 39.969 -21.281 1 85.44 41 ALA B O 1
ATOM 3421 N N . GLU B 1 42 ? 2.73 39.5 -23.391 1 86 42 GLU B N 1
ATOM 3422 C CA . GLU B 1 42 ? 1.311 39.594 -23.719 1 86 42 GLU B CA 1
ATOM 3423 C C . GLU B 1 42 ? 0.54 38.406 -23.109 1 86 42 GLU B C 1
ATOM 3425 O O . GLU B 1 42 ? -0.603 38.562 -22.688 1 86 42 GLU B O 1
ATOM 3430 N N . GLN B 1 43 ? 1.141 37.312 -23.094 1 86.75 43 GLN B N 1
ATOM 3431 C CA . GLN B 1 43 ? 0.519 36.156 -22.469 1 86.75 43 GLN B CA 1
ATOM 3432 C C . GLN B 1 43 ? 0.309 36.375 -20.969 1 86.75 43 GLN B C 1
ATOM 3434 O O . GLN B 1 43 ? -0.768 36.094 -20.438 1 86.75 43 GLN B O 1
ATOM 3439 N N . GLN B 1 44 ? 1.316 36.906 -20.406 1 87.62 44 GLN B N 1
ATOM 3440 C CA . GLN B 1 44 ? 1.223 37.188 -18.984 1 87.62 44 GLN B CA 1
ATOM 3441 C C . GLN B 1 44 ? 0.1 38.188 -18.688 1 87.62 44 GLN B C 1
ATOM 3443 O O . GLN B 1 44 ? -0.668 38 -17.75 1 87.62 44 GLN B O 1
ATOM 3448 N N . ALA B 1 45 ? 0.062 39.188 -19.516 1 86.94 45 ALA B N 1
ATOM 3449 C CA . ALA B 1 45 ? -0.966 40.219 -19.328 1 86.94 45 ALA B CA 1
ATOM 3450 C C . ALA B 1 45 ? -2.361 39.625 -19.516 1 86.94 45 ALA B C 1
ATOM 3452 O O . ALA B 1 45 ? -3.287 39.938 -18.766 1 86.94 45 ALA B O 1
ATOM 3453 N N . ALA B 1 46 ? -2.455 38.812 -20.438 1 87.31 46 ALA B N 1
ATOM 3454 C CA . ALA B 1 46 ? -3.744 38.188 -20.734 1 87.31 46 ALA B CA 1
ATOM 3455 C C . ALA B 1 46 ? -4.191 37.281 -19.594 1 87.31 46 ALA B C 1
ATOM 3457 O O . ALA B 1 46 ? -5.355 37.312 -19.188 1 87.31 46 ALA B O 1
ATOM 3458 N N . VAL B 1 47 ? -3.271 36.531 -19.094 1 89.38 47 VAL B N 1
ATOM 3459 C CA . VAL B 1 47 ? -3.6 35.594 -18.016 1 89.38 47 VAL B CA 1
ATOM 3460 C C . VAL B 1 47 ? -3.885 36.375 -16.734 1 89.38 47 VAL B C 1
ATOM 3462 O O . VAL B 1 47 ? -4.805 36.031 -15.984 1 89.38 47 VAL B O 1
ATOM 3465 N N . GLN B 1 48 ? -3.164 37.375 -16.578 1 90.06 48 GLN B N 1
ATOM 3466 C CA . GLN B 1 48 ? -3.393 38.219 -15.414 1 90.06 48 GLN B CA 1
ATOM 3467 C C . GLN B 1 48 ? -4.781 38.844 -15.461 1 90.06 48 GLN B C 1
ATOM 3469 O O . GLN B 1 48 ? -5.484 38.906 -14.453 1 90.06 48 GLN B O 1
ATOM 3474 N N . ALA B 1 49 ? -5.098 39.344 -16.578 1 86.62 49 ALA B N 1
ATOM 3475 C CA . ALA B 1 49 ? -6.414 39.969 -16.75 1 86.62 49 ALA B CA 1
ATOM 3476 C C . ALA B 1 49 ? -7.523 38.938 -16.484 1 86.62 49 ALA B C 1
ATOM 3478 O O . ALA B 1 49 ? -8.531 39.281 -15.852 1 86.62 49 ALA B O 1
ATOM 3479 N N . MET B 1 50 ? -7.277 37.781 -16.906 1 87.44 50 MET B N 1
ATOM 3480 C CA . MET B 1 50 ? -8.234 36.719 -16.688 1 87.44 50 MET B CA 1
ATOM 3481 C C . MET B 1 50 ? -8.375 36.406 -15.195 1 87.44 50 MET B C 1
ATOM 3483 O O . MET B 1 50 ? -9.492 36.281 -14.688 1 87.44 50 MET B O 1
ATOM 3487 N N . VAL B 1 51 ? -7.293 36.375 -14.516 1 90.38 51 VAL B N 1
ATOM 3488 C CA . VAL B 1 51 ? -7.301 36.062 -13.078 1 90.38 51 VAL B CA 1
ATOM 3489 C C . VAL B 1 51 ? -8.023 37.188 -12.336 1 90.38 51 VAL B C 1
ATOM 3491 O O . VAL B 1 51 ? -8.852 36.938 -11.461 1 90.38 51 VAL B O 1
ATOM 3494 N N . CYS B 1 52 ? -7.762 38.406 -12.758 1 88.75 52 CYS B N 1
ATOM 3495 C CA . CYS B 1 52 ? -8.414 39.562 -12.125 1 88.75 52 CYS B CA 1
ATOM 3496 C C . CYS B 1 52 ? -9.914 39.531 -12.375 1 88.75 52 CYS B C 1
ATOM 3498 O O . CYS B 1 52 ? -10.711 39.75 -11.461 1 88.75 52 CYS B O 1
ATOM 3500 N N . GLU B 1 53 ? -10.242 39.21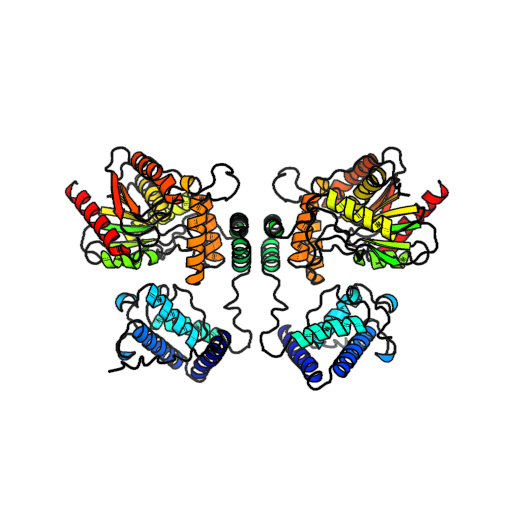9 -13.516 1 85.69 53 GLU B N 1
ATOM 3501 C CA . GLU B 1 53 ? -11.648 39.188 -13.898 1 85.69 53 GLU B CA 1
ATOM 3502 C C . GLU B 1 53 ? -12.414 38.125 -13.086 1 85.69 53 GLU B C 1
ATOM 3504 O O . GLU B 1 53 ? -13.477 38.438 -12.539 1 85.69 53 GLU B O 1
ATOM 3509 N N . HIS B 1 54 ? -11.859 37.062 -12.945 1 87.19 54 HIS B N 1
ATOM 3510 C CA . HIS B 1 54 ? -12.57 35.969 -12.281 1 87.19 54 HIS B CA 1
ATOM 3511 C C . HIS B 1 54 ? -12.484 36.094 -10.766 1 87.19 54 HIS B C 1
ATOM 3513 O O . HIS B 1 54 ? -13.375 35.625 -10.055 1 87.19 54 HIS B O 1
ATOM 3519 N N . THR B 1 55 ? -11.422 36.719 -10.336 1 88.06 55 THR B N 1
ATOM 3520 C CA . THR B 1 55 ? -11.383 37.062 -8.922 1 88.06 55 THR B CA 1
ATOM 3521 C C . THR B 1 55 ? -12.477 38.062 -8.57 1 88.06 55 THR B C 1
ATOM 3523 O O . THR B 1 55 ? -13.18 37.906 -7.574 1 88.06 55 THR B O 1
ATOM 3526 N N . ALA B 1 56 ? -12.625 39 -9.414 1 85.31 56 ALA B N 1
ATOM 3527 C CA . ALA B 1 56 ? -13.68 40 -9.211 1 85.31 56 ALA B CA 1
ATOM 3528 C C . ALA B 1 56 ? -15.055 39.344 -9.211 1 85.31 56 ALA B C 1
ATOM 3530 O O . ALA B 1 56 ? -15.906 39.656 -8.375 1 85.31 56 ALA B O 1
ATOM 3531 N N . ALA B 1 57 ? -15.203 38.438 -10.07 1 82.88 57 ALA B N 1
ATOM 3532 C CA . ALA B 1 57 ? -16.484 37.719 -10.188 1 82.88 57 ALA B CA 1
ATOM 3533 C C . ALA B 1 57 ? -16.781 36.938 -8.914 1 82.88 57 ALA B C 1
ATOM 3535 O O . ALA B 1 57 ? -17.922 36.969 -8.414 1 82.88 57 ALA B O 1
ATOM 3536 N N . VAL B 1 58 ? -15.789 36.312 -8.406 1 83.75 58 VAL B N 1
ATOM 3537 C CA . VAL B 1 58 ? -15.977 35.5 -7.227 1 83.75 58 VAL B CA 1
ATOM 3538 C C . VAL B 1 58 ? -16.234 36.375 -6.004 1 83.75 58 VAL B C 1
ATOM 3540 O O . VAL B 1 58 ? -16.969 35.969 -5.102 1 83.75 58 VAL B O 1
ATOM 3543 N N . LEU B 1 59 ? -15.719 37.562 -6.074 1 83.31 59 LEU B N 1
ATOM 3544 C CA . LEU B 1 59 ? -15.867 38.5 -4.961 1 83.31 59 LEU B CA 1
ATOM 3545 C C . LEU B 1 59 ? -17.109 39.344 -5.141 1 83.31 59 LEU B C 1
ATOM 3547 O O . LEU B 1 59 ? -17.438 40.156 -4.277 1 83.31 59 LEU B O 1
ATOM 3551 N N . GLY B 1 60 ? -17.812 39.125 -6.195 1 78.38 60 GLY B N 1
ATOM 3552 C CA . GLY B 1 60 ? -19.031 39.906 -6.449 1 78.38 60 GLY B CA 1
ATOM 3553 C C . GLY B 1 60 ? -18.766 41.312 -6.859 1 78.38 60 GLY B C 1
ATOM 3554 O O . GLY B 1 60 ? -19.562 42.219 -6.57 1 78.38 60 GLY B O 1
ATOM 3555 N N . ARG B 1 61 ? -17.609 41.531 -7.277 1 78.88 61 ARG B N 1
ATOM 3556 C CA . ARG B 1 61 ? -17.266 42.906 -7.695 1 78.88 61 ARG B CA 1
ATOM 3557 C C . ARG B 1 61 ? -17.531 43.094 -9.18 1 78.88 61 ARG B C 1
ATOM 3559 O O . ARG B 1 61 ? -17.562 42.125 -9.953 1 78.88 61 ARG B O 1
ATOM 3566 N N . ASP B 1 62 ? -17.938 44.344 -9.492 1 69.5 62 ASP B N 1
ATOM 3567 C CA . ASP B 1 62 ? -18.25 44.688 -10.875 1 69.5 62 ASP B CA 1
ATOM 3568 C C . ASP B 1 62 ? -16.969 44.875 -11.688 1 69.5 62 ASP B C 1
ATOM 3570 O O . ASP B 1 62 ? -16.219 45.844 -11.469 1 69.5 62 ASP B O 1
ATOM 3574 N N . GLY B 1 63 ? -16.453 44 -12.492 1 65.69 63 GLY B N 1
ATOM 3575 C CA . GLY B 1 63 ? -15.445 44.094 -13.531 1 65.69 63 GLY B CA 1
ATOM 3576 C C . GLY B 1 63 ? -14.031 43.875 -13.008 1 65.69 63 GLY B C 1
ATOM 3577 O O . GLY B 1 63 ? -13.766 44.125 -11.828 1 65.69 63 GLY B O 1
ATOM 3578 N N . ALA B 1 64 ? -12.945 43.469 -13.711 1 62.06 64 ALA B N 1
ATOM 3579 C CA . ALA B 1 64 ? -11.523 43.188 -13.484 1 62.06 64 ALA B CA 1
ATOM 3580 C C . ALA B 1 64 ? -10.781 44.469 -13.086 1 62.06 64 ALA B C 1
ATOM 3582 O O . ALA B 1 64 ? -9.781 44.406 -12.367 1 62.06 64 ALA B O 1
ATOM 3583 N N . ALA B 1 65 ? -11.328 45.625 -13.477 1 65.5 65 ALA B N 1
ATOM 3584 C CA . ALA B 1 65 ? -10.656 46.906 -13.305 1 65.5 65 ALA B CA 1
ATOM 3585 C C . ALA B 1 65 ? -10.562 47.281 -11.828 1 65.5 65 ALA B C 1
ATOM 3587 O O . ALA B 1 65 ? -9.719 48.094 -11.438 1 65.5 65 ALA B O 1
ATOM 3588 N N . GLN B 1 66 ? -11.266 46.562 -10.992 1 66.56 66 GLN B N 1
ATOM 3589 C CA . GLN B 1 66 ? -11.297 46.938 -9.578 1 66.56 66 GLN B CA 1
ATOM 3590 C C . GLN B 1 66 ? -10.305 46.125 -8.773 1 66.56 66 GLN B C 1
ATOM 3592 O O . GLN B 1 66 ? -10.156 46.312 -7.562 1 66.56 66 GLN B O 1
ATOM 3597 N N . LEU B 1 67 ? -9.602 45.312 -9.445 1 76.75 67 LEU B N 1
ATOM 3598 C CA . LEU B 1 67 ? -8.625 44.531 -8.711 1 76.75 67 LEU B CA 1
ATOM 3599 C C . LEU B 1 67 ? -7.211 44.844 -9.164 1 76.75 67 LEU B C 1
ATOM 3601 O O . LEU B 1 67 ? -6.93 44.875 -10.367 1 76.75 67 LEU B O 1
ATOM 3605 N N . ASP B 1 68 ? -6.414 45.375 -8.219 1 81.62 68 ASP B N 1
ATOM 3606 C CA . ASP B 1 68 ? -4.988 45.562 -8.461 1 81.62 68 ASP B CA 1
ATOM 3607 C C . ASP B 1 68 ? -4.277 44.219 -8.586 1 81.62 68 ASP B C 1
ATOM 3609 O O . ASP B 1 68 ? -4.414 43.344 -7.711 1 81.62 68 ASP B O 1
ATOM 3613 N N . ALA B 1 69 ? -3.574 44 -9.695 1 86.44 69 ALA B N 1
ATOM 3614 C CA . ALA B 1 69 ? -2.92 42.75 -10 1 86.44 69 ALA B CA 1
ATOM 3615 C C . ALA B 1 69 ? -1.862 42.406 -8.945 1 86.44 69 ALA B C 1
ATOM 3617 O O . ALA B 1 69 ? -1.488 41.25 -8.781 1 86.44 69 ALA B O 1
ATOM 3618 N N . GLY B 1 70 ? -1.479 43.406 -8.219 1 84.38 70 GLY B N 1
ATOM 3619 C CA . GLY B 1 70 ? -0.471 43.219 -7.191 1 84.38 70 GLY B CA 1
ATOM 3620 C C . GLY B 1 70 ? -1.057 43.062 -5.801 1 84.38 70 GLY B C 1
ATOM 3621 O O . GLY B 1 70 ? -0.334 42.781 -4.84 1 84.38 70 GLY B O 1
ATOM 3622 N N . GLN B 1 71 ? -2.393 43.25 -5.719 1 81 71 GLN B N 1
ATOM 3623 C CA . GLN B 1 71 ? -3.057 43.156 -4.422 1 81 71 GLN B CA 1
ATOM 3624 C C . GLN B 1 71 ? -3.268 41.688 -4.02 1 81 71 GLN B C 1
ATOM 3626 O O . GLN B 1 71 ? -3.658 40.844 -4.848 1 81 71 GLN B O 1
ATOM 3631 N N . ALA B 1 72 ? -2.969 41.469 -2.781 1 81.62 72 ALA B N 1
ATOM 3632 C CA . ALA B 1 72 ? -3.189 40.125 -2.266 1 81.62 72 ALA B CA 1
ATOM 3633 C C . ALA B 1 72 ? -4.672 39.75 -2.289 1 81.62 72 ALA B C 1
ATOM 3635 O O . ALA B 1 72 ? -5.523 40.594 -1.987 1 81.62 72 ALA B O 1
ATOM 3636 N N . PHE B 1 73 ? -4.922 38.531 -2.658 1 85.5 73 PHE B N 1
ATOM 3637 C CA . PHE B 1 73 ? -6.289 38.031 -2.723 1 85.5 73 PHE B CA 1
ATOM 3638 C C . PHE B 1 73 ? -6.988 38.188 -1.377 1 85.5 73 PHE B C 1
ATOM 3640 O O . PHE B 1 73 ? -8.172 38.531 -1.322 1 85.5 73 PHE B O 1
ATOM 3647 N N . SER B 1 74 ? -6.238 38 -0.3 1 74.19 74 SER B N 1
ATOM 3648 C CA . SER B 1 74 ? -6.793 38.125 1.046 1 74.19 74 SER B CA 1
ATOM 3649 C C . SER B 1 74 ? -7.262 39.562 1.335 1 74.19 74 SER B C 1
ATOM 3651 O O . SER B 1 74 ? -8.312 39.75 1.948 1 74.19 74 SER B O 1
ATOM 3653 N N . ASP B 1 75 ? -6.512 40.469 0.808 1 77.94 75 ASP B N 1
ATOM 3654 C CA . ASP B 1 75 ? -6.863 41.875 0.983 1 77.94 75 ASP B CA 1
ATOM 3655 C C . ASP B 1 75 ? -8.117 42.219 0.187 1 77.94 75 ASP B C 1
ATOM 3657 O O . ASP B 1 75 ? -8.875 43.125 0.575 1 77.94 75 ASP B O 1
ATOM 3661 N N . ALA B 1 76 ? -8.289 41.438 -0.853 1 78.5 76 ALA B N 1
ATOM 3662 C CA . ALA B 1 76 ? -9.445 41.688 -1.712 1 78.5 76 ALA B CA 1
ATOM 3663 C C . ALA B 1 76 ? -10.695 41.031 -1.163 1 78.5 76 ALA B C 1
ATOM 3665 O O . ALA B 1 76 ? -11.805 41.25 -1.65 1 78.5 76 ALA B O 1
ATOM 3666 N N . GLY B 1 77 ? -10.492 40.156 -0.107 1 74.5 77 GLY B N 1
ATOM 3667 C CA . GLY B 1 77 ? -11.648 39.562 0.538 1 74.5 77 GLY B CA 1
ATOM 3668 C C . GLY B 1 77 ? -11.852 38.094 0.149 1 74.5 77 GLY B C 1
ATOM 3669 O O . GLY B 1 77 ? -12.914 37.531 0.395 1 74.5 77 GLY B O 1
ATOM 3670 N N . LEU B 1 78 ? -10.922 37.531 -0.534 1 75.94 78 LEU B N 1
ATOM 3671 C CA . LEU B 1 78 ? -11.055 36.156 -0.922 1 75.94 78 LEU B CA 1
ATOM 3672 C C . LEU B 1 78 ? -11.023 35.219 0.302 1 75.94 78 LEU B C 1
ATOM 3674 O O . LEU B 1 78 ? -10.094 35.281 1.106 1 75.94 78 LEU B O 1
ATOM 3678 N N . THR B 1 79 ? -12.086 34.5 0.482 1 64.56 79 THR B N 1
ATOM 3679 C CA . THR B 1 79 ? -12.195 33.5 1.548 1 64.56 79 THR B CA 1
ATOM 3680 C C . THR B 1 79 ? -11.797 32.125 1.045 1 64.56 79 THR B C 1
ATOM 3682 O O . THR B 1 79 ? -11.477 31.953 -0.133 1 64.56 79 THR B O 1
ATOM 3685 N N . SER B 1 80 ? -11.742 31.188 2.021 1 65.56 80 SER B N 1
ATOM 3686 C CA . SER B 1 80 ? -11.438 29.797 1.674 1 65.56 80 SER B CA 1
ATOM 3687 C C . SER B 1 80 ? -12.422 29.266 0.64 1 65.56 80 SER B C 1
ATOM 3689 O O . SER B 1 80 ? -12.016 28.656 -0.353 1 65.56 80 SER B O 1
ATOM 3691 N N . LEU B 1 81 ? -13.633 29.562 0.845 1 60.25 81 LEU B N 1
ATOM 3692 C CA . LEU B 1 81 ? -14.664 29.062 -0.065 1 60.25 81 LEU B CA 1
ATOM 3693 C C . LEU B 1 81 ? -14.547 29.75 -1.426 1 60.25 81 LEU B C 1
ATOM 3695 O O . LEU B 1 81 ? -14.641 29.094 -2.463 1 60.25 81 LEU B O 1
ATOM 3699 N N . SER B 1 82 ? -14.336 31.062 -1.336 1 75.56 82 SER B N 1
ATOM 3700 C CA . SER B 1 82 ? -14.266 31.766 -2.607 1 75.56 82 SER B CA 1
ATOM 3701 C C . SER B 1 82 ? -12.984 31.422 -3.359 1 75.56 82 SER B C 1
ATOM 3703 O O . SER B 1 82 ? -12.938 31.516 -4.59 1 75.56 82 SER B O 1
ATOM 3705 N N . ALA B 1 83 ? -11.977 31.078 -2.605 1 77.19 83 ALA B N 1
ATOM 3706 C CA . ALA B 1 83 ? -10.75 30.609 -3.258 1 77.19 83 ALA B CA 1
ATOM 3707 C C . ALA B 1 83 ? -10.992 29.328 -4.047 1 77.19 83 ALA B C 1
ATOM 3709 O O . ALA B 1 83 ? -10.469 29.172 -5.152 1 77.19 83 ALA B O 1
ATOM 3710 N N . VAL B 1 84 ? -11.797 28.453 -3.488 1 72.38 84 VAL B N 1
ATOM 3711 C CA . VAL B 1 84 ? -12.148 27.219 -4.176 1 72.38 84 VAL B CA 1
ATOM 3712 C C . VAL B 1 84 ? -12.953 27.531 -5.434 1 72.38 84 VAL B C 1
ATOM 3714 O O . VAL B 1 84 ? -12.734 26.922 -6.484 1 72.38 84 VAL B O 1
ATOM 3717 N N . GLU B 1 85 ? -13.781 28.516 -5.266 1 76.56 85 GLU B N 1
ATOM 3718 C CA . GLU B 1 85 ? -14.578 28.922 -6.418 1 76.56 85 GLU B CA 1
ATOM 3719 C C . GLU B 1 85 ? -13.695 29.5 -7.523 1 76.56 85 GLU B C 1
ATOM 3721 O O . GLU B 1 85 ? -13.891 29.203 -8.703 1 76.56 85 GLU B O 1
ATOM 3726 N N . LEU B 1 86 ? -12.742 30.281 -7.164 1 85.19 86 LEU B N 1
ATOM 3727 C CA . LEU B 1 86 ? -11.812 30.844 -8.133 1 85.19 86 LEU B CA 1
ATOM 3728 C C . LEU B 1 86 ? -11.039 29.75 -8.852 1 85.19 86 LEU B C 1
ATOM 3730 O O . LEU B 1 86 ? -10.93 29.75 -10.078 1 85.19 86 LEU B O 1
ATOM 3734 N N . ARG B 1 87 ? -10.594 28.891 -8.117 1 80.56 87 ARG B N 1
ATOM 3735 C CA . ARG B 1 87 ? -9.844 27.766 -8.664 1 80.56 87 ARG B CA 1
ATOM 3736 C C . ARG B 1 87 ? -10.68 27 -9.688 1 80.56 87 ARG B C 1
ATOM 3738 O O . ARG B 1 87 ? -10.188 26.672 -10.773 1 80.56 87 ARG B O 1
ATOM 3745 N N . ASN B 1 88 ? -11.859 26.719 -9.305 1 74.06 88 ASN B N 1
ATOM 3746 C CA . ASN B 1 88 ? -12.742 25.969 -10.203 1 74.06 88 ASN B CA 1
ATOM 3747 C C . ASN B 1 88 ? -12.984 26.734 -11.5 1 74.06 88 ASN B C 1
ATOM 3749 O O . ASN B 1 88 ? -12.992 26.141 -12.578 1 74.06 88 ASN B O 1
ATOM 3753 N N . ARG B 1 89 ? -13.125 27.953 -11.336 1 78.06 89 ARG B N 1
ATOM 3754 C CA . ARG B 1 89 ? -13.336 28.797 -12.516 1 78.06 89 ARG B CA 1
ATOM 3755 C C . ARG B 1 89 ? -12.109 28.781 -13.414 1 78.06 89 ARG B C 1
ATOM 3757 O O . ARG B 1 89 ? -12.227 28.641 -14.633 1 78.06 89 ARG B O 1
ATOM 3764 N N . LEU B 1 90 ? -11 28.891 -12.812 1 82.94 90 LEU B N 1
ATOM 3765 C CA . LEU B 1 90 ? -9.766 28.938 -13.586 1 82.94 90 LEU B CA 1
ATOM 3766 C C . LEU B 1 90 ? -9.516 27.594 -14.266 1 82.94 90 LEU B C 1
ATOM 3768 O O . LEU B 1 90 ? -9.031 27.547 -15.398 1 82.94 90 LEU B O 1
ATOM 3772 N N . LYS B 1 91 ? -9.828 26.547 -13.547 1 76.88 91 LYS B N 1
ATOM 3773 C CA . LYS B 1 91 ? -9.703 25.219 -14.133 1 76.88 91 LYS B CA 1
ATOM 3774 C C . LYS B 1 91 ? -10.578 25.078 -15.375 1 76.88 91 LYS B C 1
ATOM 3776 O O . LYS B 1 91 ? -10.125 24.562 -16.406 1 76.88 91 LYS B O 1
ATOM 3781 N N . THR B 1 92 ? -11.734 25.531 -15.234 1 69.62 92 THR B N 1
ATOM 3782 C CA . THR B 1 92 ? -12.68 25.453 -16.344 1 69.62 92 THR B CA 1
ATOM 3783 C C . THR B 1 92 ? -12.172 26.25 -17.547 1 69.62 92 THR B C 1
ATOM 3785 O O . THR B 1 92 ? -12.305 25.812 -18.688 1 69.62 92 THR B O 1
ATOM 3788 N N . LEU B 1 93 ? -11.547 27.297 -17.266 1 74.5 93 LEU B N 1
ATOM 3789 C CA . LEU B 1 93 ? -11.133 28.203 -18.328 1 74.5 93 LEU B CA 1
ATOM 3790 C C . LEU B 1 93 ? -9.836 27.75 -18.969 1 74.5 93 LEU B C 1
ATOM 3792 O O . LEU B 1 93 ? -9.633 27.922 -20.172 1 74.5 93 LEU B O 1
ATOM 3796 N N . THR B 1 94 ? -8.938 27.203 -18.172 1 76.62 94 THR B N 1
ATOM 3797 C CA . THR B 1 94 ? -7.582 26.969 -18.656 1 76.62 94 THR B CA 1
ATOM 3798 C C . THR B 1 94 ? -7.312 25.469 -18.797 1 76.62 94 THR B C 1
ATOM 3800 O O . THR B 1 94 ? -6.344 25.078 -19.438 1 76.62 94 THR B O 1
ATOM 3803 N N . GLY B 1 95 ? -8.133 24.734 -18.125 1 68.75 95 GLY B N 1
ATOM 3804 C CA . GLY B 1 95 ? -7.895 23.312 -18.094 1 68.75 95 GLY B CA 1
ATOM 3805 C C . GLY B 1 95 ? -6.824 22.906 -17.094 1 68.75 95 GLY B C 1
ATOM 3806 O O . GLY B 1 95 ? -6.535 21.719 -16.922 1 68.75 95 GLY B O 1
ATOM 3807 N N . VAL B 1 96 ? -6.246 23.906 -16.469 1 70.06 96 VAL B N 1
ATOM 3808 C CA . VAL B 1 96 ? -5.176 23.625 -15.516 1 70.06 96 VAL B CA 1
ATOM 3809 C C . VAL B 1 96 ? -5.773 23.297 -14.148 1 70.06 96 VAL B C 1
ATOM 3811 O O . VAL B 1 96 ? -6.594 24.047 -13.625 1 70.06 96 VAL B O 1
ATOM 3814 N N . THR B 1 97 ? -5.48 22.141 -13.719 1 68.12 97 THR B N 1
ATOM 3815 C CA . THR B 1 97 ? -5.91 21.766 -12.375 1 68.12 97 THR B CA 1
ATOM 3816 C C . THR B 1 97 ? -5.016 22.406 -11.32 1 68.12 97 THR B C 1
ATOM 3818 O O . THR B 1 97 ? -3.801 22.188 -11.312 1 68.12 97 THR B O 1
ATOM 3821 N N . LEU B 1 98 ? -5.715 23.328 -10.594 1 67.25 98 LEU B N 1
ATOM 3822 C CA . LEU B 1 98 ? -5.016 24.047 -9.539 1 67.25 98 LEU B CA 1
ATOM 3823 C C . LEU B 1 98 ? -5.383 23.5 -8.172 1 67.25 98 LEU B C 1
ATOM 3825 O O . LEU B 1 98 ? -6.504 23.031 -7.965 1 67.25 98 LEU B O 1
ATOM 3829 N N . SER B 1 99 ? -4.438 23.453 -7.379 1 64.12 99 SER B N 1
ATOM 3830 C CA . SER B 1 99 ? -4.699 23.031 -6.004 1 64.12 99 SER B CA 1
ATOM 3831 C C . SER B 1 99 ? -5.594 24.031 -5.281 1 64.12 99 SER B C 1
ATOM 3833 O O . SER B 1 99 ? -5.695 25.188 -5.691 1 64.12 99 SER B O 1
ATOM 3835 N N . ALA B 1 100 ? -6.281 23.578 -4.23 1 58.19 100 ALA B N 1
ATOM 3836 C CA . ALA B 1 100 ? -7.184 24.422 -3.443 1 58.19 100 ALA B CA 1
ATOM 3837 C C . ALA B 1 100 ? -6.422 25.547 -2.752 1 58.19 100 ALA B C 1
ATOM 3839 O O . ALA B 1 100 ? -7.008 26.578 -2.402 1 58.19 100 ALA B O 1
ATOM 3840 N N . THR B 1 101 ? -5.121 25.406 -2.645 1 59.34 101 THR B N 1
ATOM 3841 C CA . THR B 1 101 ? -4.355 26.406 -1.919 1 59.34 101 THR B CA 1
ATOM 3842 C C . THR B 1 101 ? -3.635 27.344 -2.887 1 59.34 101 THR B C 1
ATOM 3844 O O . THR B 1 101 ? -2.871 28.203 -2.465 1 59.34 101 THR B O 1
ATOM 3847 N N . THR B 1 102 ? -3.984 27.125 -4.105 1 73.25 102 THR B N 1
ATOM 3848 C CA . THR B 1 102 ? -3.242 27.859 -5.125 1 73.25 102 THR B CA 1
ATOM 3849 C C . THR B 1 102 ? -3.326 29.359 -4.883 1 73.25 102 THR B C 1
ATOM 3851 O O . THR B 1 102 ? -2.318 30.062 -4.973 1 73.25 102 THR B O 1
ATOM 3854 N N . ALA B 1 103 ? -4.469 29.859 -4.434 1 75.44 103 ALA B N 1
ATOM 3855 C CA . ALA B 1 103 ? -4.652 31.281 -4.242 1 75.44 103 ALA B CA 1
ATOM 3856 C C . ALA B 1 103 ? -3.887 31.781 -3.016 1 75.44 103 ALA B C 1
ATOM 3858 O O . ALA B 1 103 ? -3.598 32.969 -2.891 1 75.44 103 ALA B O 1
ATOM 3859 N N . PHE B 1 104 ? -3.516 30.828 -2.279 1 69.06 104 PHE B N 1
ATOM 3860 C CA . PHE B 1 104 ? -2.77 31.203 -1.082 1 69.06 104 PHE B CA 1
ATOM 3861 C C . PHE B 1 104 ? -1.27 31.062 -1.312 1 69.06 104 PHE B C 1
ATOM 3863 O O . PHE B 1 104 ? -0.475 31.828 -0.762 1 69.06 104 PHE B O 1
ATOM 3870 N N . ASP B 1 105 ? -0.931 30.094 -2.15 1 69.81 105 ASP B N 1
ATOM 3871 C CA . ASP B 1 105 ? 0.464 29.891 -2.537 1 69.81 105 ASP B CA 1
ATOM 3872 C C . ASP B 1 105 ? 0.936 31 -3.471 1 69.81 105 ASP B C 1
ATOM 3874 O O . ASP B 1 105 ? 2.105 31.391 -3.443 1 69.81 105 ASP B O 1
ATOM 3878 N N . TYR B 1 106 ? 0.045 31.484 -4.242 1 80.19 106 TYR B N 1
ATOM 3879 C CA . TYR B 1 106 ? 0.244 32.594 -5.176 1 80.19 106 TYR B CA 1
ATOM 3880 C C . TYR B 1 106 ? -0.753 33.719 -4.91 1 80.19 106 TYR B C 1
ATOM 3882 O O . TYR B 1 106 ? -1.759 33.844 -5.613 1 80.19 106 TYR B O 1
ATOM 3890 N N . PRO B 1 107 ? -0.381 34.531 -3.943 1 80.44 107 PRO B N 1
ATOM 3891 C CA . PRO B 1 107 ? -1.407 35.312 -3.256 1 80.44 107 PRO B CA 1
ATOM 3892 C C . PRO B 1 107 ? -1.842 36.562 -4.055 1 80.44 107 PRO B C 1
ATOM 3894 O O . PRO B 1 107 ? -2.701 37.312 -3.604 1 80.44 107 PRO B O 1
ATOM 3897 N N . THR B 1 108 ? -1.3 36.812 -5.254 1 86.06 108 THR B N 1
ATOM 3898 C CA . THR B 1 108 ? -1.744 37.938 -6.07 1 86.06 108 THR B CA 1
ATOM 3899 C C . THR B 1 108 ? -2.145 37.469 -7.465 1 86.06 108 THR B C 1
ATOM 3901 O O . THR B 1 108 ? -1.685 36.406 -7.93 1 86.06 108 THR B O 1
ATOM 3904 N N . PRO B 1 109 ? -2.939 38.25 -8.125 1 89.62 109 PRO B N 1
ATOM 3905 C CA . PRO B 1 109 ? -3.277 37.906 -9.516 1 89.62 109 PRO B CA 1
ATOM 3906 C C . PRO B 1 109 ? -2.043 37.781 -10.398 1 89.62 109 PRO B C 1
ATOM 3908 O O . PRO B 1 109 ? -2 36.875 -11.266 1 89.62 109 PRO B O 1
ATOM 3911 N N . THR B 1 110 ? -1.039 38.5 -10.117 1 88.62 110 THR B N 1
ATOM 3912 C CA . THR B 1 110 ? 0.192 38.438 -10.898 1 88.62 110 THR B CA 1
ATOM 3913 C C . THR B 1 110 ? 0.893 37.094 -10.664 1 88.62 110 THR B C 1
ATOM 3915 O O . THR B 1 110 ? 1.271 36.406 -11.617 1 88.62 110 THR B O 1
ATOM 3918 N N . GLN B 1 111 ? 0.957 36.75 -9.422 1 85.25 111 GLN B N 1
ATOM 3919 C CA . GLN B 1 111 ? 1.641 35.5 -9.078 1 85.25 111 GLN B CA 1
ATOM 3920 C C . GLN B 1 111 ? 0.864 34.281 -9.578 1 85.25 111 GLN B C 1
ATOM 3922 O O . GLN B 1 111 ? 1.456 33.344 -10.078 1 85.25 111 GLN B O 1
ATOM 3927 N N . LEU B 1 112 ? -0.389 34.438 -9.367 1 88.81 112 LEU B N 1
ATOM 3928 C CA . LEU B 1 112 ? -1.224 33.312 -9.828 1 88.81 112 LEU B CA 1
ATOM 3929 C C . LEU B 1 112 ? -1.173 33.188 -11.352 1 88.81 112 LEU B C 1
ATOM 3931 O O . LEU B 1 112 ? -1.13 32.094 -11.891 1 88.81 112 LEU B O 1
ATOM 3935 N N . ALA B 1 113 ? -1.125 34.25 -12.062 1 88.88 113 ALA B N 1
ATOM 3936 C CA . ALA B 1 113 ? -1.03 34.25 -13.516 1 88.88 113 ALA B CA 1
ATOM 3937 C C . ALA B 1 113 ? 0.276 33.625 -13.984 1 88.88 113 ALA B C 1
ATOM 3939 O O . ALA B 1 113 ? 0.286 32.844 -14.93 1 88.88 113 ALA B O 1
ATOM 3940 N N . ASP B 1 114 ? 1.305 33.938 -13.281 1 85 114 ASP B N 1
ATOM 3941 C CA . ASP B 1 114 ? 2.6 33.344 -13.617 1 85 114 ASP B CA 1
ATOM 3942 C C . ASP B 1 114 ? 2.574 31.828 -13.445 1 85 114 ASP B C 1
ATOM 3944 O O . ASP B 1 114 ? 3.086 31.094 -14.289 1 85 114 ASP B O 1
ATOM 3948 N N . HIS B 1 115 ? 1.99 31.484 -12.367 1 82.5 115 HIS B N 1
ATOM 3949 C CA . HIS B 1 115 ? 1.885 30.047 -12.078 1 82.5 115 HIS B CA 1
ATOM 3950 C C . HIS B 1 115 ? 1.059 29.328 -13.141 1 82.5 115 HIS B C 1
ATOM 3952 O O . HIS B 1 115 ? 1.455 28.281 -13.625 1 82.5 115 HIS B O 1
ATOM 3958 N N . LEU B 1 116 ? -0.009 29.906 -13.445 1 82.06 116 LEU B N 1
ATOM 3959 C CA . LEU B 1 116 ? -0.894 29.344 -14.469 1 82.06 116 LEU B CA 1
ATOM 3960 C C . LEU B 1 116 ? -0.187 29.266 -15.812 1 82.06 116 LEU B C 1
ATOM 3962 O O . LEU B 1 116 ? -0.293 28.266 -16.516 1 82.06 116 LEU B O 1
ATOM 3966 N N . LEU B 1 117 ? 0.508 30.281 -16.172 1 80.56 117 LEU B N 1
ATOM 3967 C CA . LEU B 1 117 ? 1.214 30.344 -17.453 1 80.56 117 LEU B CA 1
ATOM 3968 C C . LEU B 1 117 ? 2.283 29.266 -17.547 1 80.56 117 LEU B C 1
ATOM 3970 O O . LEU B 1 117 ? 2.488 28.672 -18.609 1 80.56 117 LEU B O 1
ATOM 3974 N N . SER B 1 118 ? 2.91 29.031 -16.453 1 76.38 118 SER B N 1
ATOM 3975 C CA . SER B 1 118 ? 3.932 27.984 -16.422 1 76.38 118 SER B CA 1
ATOM 3976 C C . SER B 1 118 ? 3.334 26.625 -16.734 1 76.38 118 SER B C 1
ATOM 3978 O O . SER B 1 118 ? 3.98 25.797 -17.375 1 76.38 118 SER B O 1
ATOM 3980 N N . HIS B 1 119 ? 2.168 26.469 -16.219 1 71 119 HIS B N 1
ATOM 3981 C CA . HIS B 1 119 ? 1.482 25.219 -16.5 1 71 119 HIS B CA 1
ATOM 3982 C C . HIS B 1 119 ? 0.992 25.156 -17.938 1 71 119 HIS B C 1
ATOM 3984 O O . HIS B 1 119 ? 1.009 24.094 -18.562 1 71 119 HIS B O 1
ATOM 3990 N N . LEU B 1 120 ? 0.544 26.281 -18.375 1 69.38 120 LEU B N 1
ATOM 3991 C CA . LEU B 1 120 ? 0.013 26.359 -19.719 1 69.38 120 LEU B CA 1
ATOM 3992 C C . LEU B 1 120 ? 1.125 26.172 -20.75 1 69.38 120 LEU B C 1
ATOM 3994 O O . LEU B 1 120 ? 0.887 25.656 -21.844 1 69.38 120 LEU B O 1
ATOM 3998 N N . HIS B 1 121 ? 2.264 26.781 -20.469 1 62.44 121 HIS B N 1
ATOM 3999 C CA . HIS B 1 121 ? 3.404 26.594 -21.359 1 62.44 121 HIS B CA 1
ATOM 4000 C C . HIS B 1 121 ? 3.893 25.156 -21.344 1 62.44 121 HIS B C 1
ATOM 4002 O O . HIS B 1 121 ? 4.406 24.656 -22.344 1 62.44 121 HIS B O 1
ATOM 4008 N N . HIS B 1 122 ? 3.961 24.672 -20.109 1 52.06 122 HIS B N 1
ATOM 4009 C CA . HIS B 1 122 ? 4.398 23.281 -20.016 1 52.06 122 HIS B CA 1
ATOM 4010 C C . HIS B 1 122 ? 3.365 22.344 -20.641 1 52.06 122 HIS B C 1
ATOM 4012 O O . HIS B 1 122 ? 3.66 21.172 -20.891 1 52.06 122 HIS B O 1
ATOM 4018 N N . GLN B 1 123 ? 2.211 22.812 -20.5 1 45.75 123 GLN B N 1
ATOM 4019 C CA . GLN B 1 123 ? 1.256 22.031 -21.281 1 45.75 123 GLN B CA 1
ATOM 4020 C C . GLN B 1 123 ? 1.615 22.062 -22.766 1 45.75 123 GLN B C 1
ATOM 4022 O O . GLN B 1 123 ? 1.018 22.812 -23.547 1 45.75 123 GLN B O 1
ATOM 4027 N N . ASN B 1 124 ? 2.828 22.359 -23.141 1 37.59 124 ASN B N 1
ATOM 4028 C CA . ASN B 1 124 ? 3.146 22.234 -24.562 1 37.59 124 ASN B CA 1
ATOM 4029 C C . ASN B 1 124 ? 2.277 21.188 -25.25 1 37.59 124 ASN B C 1
ATOM 4031 O O . ASN B 1 124 ? 1.882 20.203 -24.625 1 37.59 124 ASN B O 1
ATOM 4035 N N . PRO B 1 125 ? 1.946 21.5 -26.562 1 34.19 125 PRO B N 1
ATOM 4036 C CA . PRO B 1 125 ? 1.057 20.797 -27.5 1 34.19 125 PRO B CA 1
ATOM 4037 C C . PRO B 1 125 ? 1.277 19.281 -27.484 1 34.19 125 PRO B C 1
ATOM 4039 O O . PRO B 1 125 ? 0.642 18.562 -28.25 1 34.19 125 PRO B O 1
ATOM 4042 N N . THR B 1 126 ? 2.572 18.859 -27.391 1 32.97 126 THR B N 1
ATOM 4043 C CA . THR B 1 126 ? 2.543 17.422 -27.609 1 32.97 126 THR B CA 1
ATOM 4044 C C . THR B 1 126 ? 1.499 16.766 -26.719 1 32.97 126 THR B C 1
ATOM 4046 O O . THR B 1 126 ? 1.308 17.172 -25.578 1 32.97 126 THR B O 1
ATOM 4049 N N . GLY B 1 127 ? 0.374 16.531 -27.266 1 31.14 127 GLY B N 1
ATOM 4050 C CA . GLY B 1 127 ? -0.899 15.906 -26.953 1 31.14 127 GLY B CA 1
ATOM 4051 C C . GLY B 1 127 ? -0.869 15.117 -25.656 1 31.14 127 GLY B C 1
ATOM 4052 O O . GLY B 1 127 ? -1.729 14.266 -25.422 1 31.14 127 GLY B O 1
ATOM 4053 N N . ALA B 1 128 ? 0.36 14.93 -25.172 1 31.45 128 ALA B N 1
ATOM 4054 C CA . ALA B 1 128 ? 0.215 14.086 -24 1 31.45 128 ALA B CA 1
ATOM 4055 C C . ALA B 1 128 ? -0.616 14.781 -22.922 1 31.45 128 ALA B C 1
ATOM 4057 O O . ALA B 1 128 ? -0.351 15.93 -22.578 1 31.45 128 ALA B O 1
ATOM 4058 N N . THR B 1 129 ? -1.891 14.734 -23.016 1 30.92 129 THR B N 1
ATOM 4059 C CA . THR B 1 129 ? -2.777 15.141 -21.938 1 30.92 129 THR B CA 1
ATOM 4060 C C . THR B 1 129 ? -2.006 15.281 -20.625 1 30.92 129 THR B C 1
ATOM 4062 O O . THR B 1 129 ? -1.259 14.383 -20.234 1 30.92 129 THR B O 1
ATOM 4065 N N . PRO B 1 130 ? -1.603 16.453 -20.234 1 32.25 130 PRO B N 1
ATOM 4066 C CA . PRO B 1 130 ? -1.062 16.516 -18.875 1 32.25 130 PRO B CA 1
ATOM 4067 C C . PRO B 1 130 ? -1.605 15.422 -17.969 1 32.25 130 PRO B C 1
ATOM 4069 O O . PRO B 1 130 ? -2.795 15.102 -18.031 1 32.25 130 PRO B O 1
ATOM 4072 N N . GLU B 1 131 ? -0.868 14.406 -17.734 1 33.72 131 GLU B N 1
ATOM 4073 C CA . GLU B 1 131 ? -1.135 13.414 -16.703 1 33.72 131 GLU B CA 1
ATOM 4074 C C . GLU B 1 131 ? -1.785 14.055 -15.477 1 33.72 131 GLU B C 1
ATOM 4076 O O . GLU B 1 131 ? -1.17 14.133 -14.406 1 33.72 131 GLU B O 1
ATOM 4081 N N . LEU B 1 132 ? -2.178 15.367 -15.5 1 34.59 132 LEU B N 1
ATOM 4082 C CA . LEU B 1 132 ? -2.67 16.203 -14.414 1 34.59 132 LEU B CA 1
ATOM 4083 C C . LEU B 1 132 ? -3.523 15.391 -13.445 1 34.59 132 LEU B C 1
ATOM 4085 O O . LEU B 1 132 ? -3.408 15.547 -12.227 1 34.59 132 LEU B O 1
ATOM 4089 N N . ASP B 1 133 ? -4.793 15.008 -13.984 1 38.66 133 ASP B N 1
ATOM 4090 C CA . ASP B 1 133 ? -5.879 14.609 -13.102 1 38.66 133 ASP B CA 1
ATOM 4091 C C . ASP B 1 133 ? -5.578 13.266 -12.43 1 38.66 133 ASP B C 1
ATOM 4093 O O . ASP B 1 133 ? -6.441 12.688 -11.773 1 38.66 133 ASP B O 1
ATOM 4097 N N . ARG B 1 134 ? -4.566 12.711 -12.828 1 44.19 134 ARG B N 1
ATOM 4098 C CA . ARG B 1 134 ? -4.551 11.344 -12.312 1 44.19 134 ARG B CA 1
ATOM 4099 C C . ARG B 1 134 ? -4.051 11.305 -10.875 1 44.19 134 ARG B C 1
ATOM 4101 O O . ARG B 1 134 ? -2.967 11.812 -10.578 1 44.19 134 ARG B O 1
ATOM 4108 N N . VAL B 1 135 ? -4.977 11.32 -9.945 1 51.69 135 VAL B N 1
ATOM 4109 C CA . VAL B 1 135 ? -4.605 10.938 -8.586 1 51.69 135 VAL B CA 1
ATOM 4110 C C . VAL B 1 135 ? -3.412 9.984 -8.625 1 51.69 135 VAL B C 1
ATOM 4112 O O . VAL B 1 135 ? -3.373 9.062 -9.445 1 51.69 135 VAL B O 1
ATOM 4115 N N . ASP B 1 136 ? -2.334 10.531 -8.047 1 81.38 136 ASP B N 1
ATOM 4116 C CA . ASP B 1 136 ? -1.17 9.648 -7.965 1 81.38 136 ASP B CA 1
ATOM 4117 C C . ASP B 1 136 ? -1.565 8.25 -7.5 1 81.38 136 ASP B C 1
ATOM 4119 O O . ASP B 1 136 ? -2.643 8.062 -6.93 1 81.38 136 ASP B O 1
ATOM 4123 N N . ALA B 1 137 ? -0.843 7.297 -7.855 1 88.25 137 ALA B N 1
ATOM 4124 C CA . ALA B 1 137 ? -1.146 5.887 -7.633 1 88.25 137 ALA B CA 1
ATOM 4125 C C . ALA B 1 137 ? -1.441 5.617 -6.16 1 88.25 137 ALA B C 1
ATOM 4127 O O . ALA B 1 137 ? -2.355 4.855 -5.836 1 88.25 137 ALA B O 1
ATOM 4128 N N . LEU B 1 138 ? -0.711 6.203 -5.289 1 94.62 138 LEU B N 1
ATOM 4129 C CA . LEU B 1 138 ? -0.918 5.992 -3.861 1 94.62 138 LEU B CA 1
ATOM 4130 C C . LEU B 1 138 ? -2.283 6.516 -3.426 1 94.62 138 LEU B C 1
ATOM 4132 O O . LEU B 1 138 ? -3.018 5.832 -2.711 1 94.62 138 LEU B O 1
ATOM 4136 N N . THR B 1 139 ? -2.58 7.711 -3.867 1 93.44 139 THR B N 1
ATOM 4137 C CA . THR B 1 139 ? -3.852 8.32 -3.49 1 93.44 139 THR B CA 1
ATOM 4138 C C . THR B 1 139 ? -5.023 7.504 -4.027 1 93.44 139 THR B C 1
ATOM 4140 O O . THR B 1 139 ? -6.004 7.273 -3.318 1 93.44 139 THR B O 1
ATOM 4143 N N . ASP B 1 140 ? -4.906 7.086 -5.254 1 89.88 140 ASP B N 1
ATOM 4144 C CA . ASP B 1 140 ? -5.953 6.258 -5.852 1 89.88 140 ASP B CA 1
ATOM 4145 C C . ASP B 1 140 ? -6.156 4.973 -5.059 1 89.88 140 ASP B C 1
ATOM 4147 O O . ASP B 1 140 ? -7.289 4.605 -4.738 1 89.88 140 ASP B O 1
ATOM 4151 N N . LEU B 1 141 ? -5.055 4.355 -4.758 1 93.12 141 LEU B N 1
ATOM 4152 C CA . LEU B 1 141 ? -5.129 3.107 -4.004 1 93.12 141 LEU B CA 1
ATOM 4153 C C . LEU B 1 141 ? -5.703 3.346 -2.613 1 93.12 141 LEU B C 1
ATOM 4155 O O . LEU B 1 141 ? -6.512 2.553 -2.125 1 93.12 141 LEU B O 1
ATOM 4159 N N . PHE B 1 142 ? -5.266 4.355 -1.976 1 96.06 142 PHE B N 1
ATOM 4160 C CA . PHE B 1 142 ? -5.77 4.727 -0.66 1 96.06 142 PHE B CA 1
ATOM 4161 C C . PHE B 1 142 ? -7.281 4.934 -0.7 1 96.06 142 PHE B C 1
ATOM 4163 O O . PHE B 1 142 ? -8.016 4.363 0.111 1 96.06 142 PHE B O 1
ATOM 4170 N N . LEU B 1 143 ? -7.734 5.703 -1.604 1 91 143 LEU B N 1
ATOM 4171 C CA . LEU B 1 143 ? -9.156 6.023 -1.704 1 91 143 LEU B CA 1
ATOM 4172 C C . LEU B 1 143 ? -9.969 4.77 -2 1 91 143 LEU B C 1
ATOM 4174 O O . LEU B 1 143 ? -11.023 4.559 -1.4 1 91 143 LEU B O 1
ATOM 4178 N N . GLN B 1 144 ? -9.484 3.945 -2.9 1 89 144 GLN B N 1
ATOM 4179 C CA . GLN B 1 144 ? -10.18 2.699 -3.205 1 89 144 GLN B CA 1
ATOM 4180 C C . GLN B 1 144 ? -10.289 1.813 -1.969 1 89 144 GLN B C 1
ATOM 4182 O O . GLN B 1 144 ? -11.344 1.222 -1.714 1 89 144 GLN B O 1
ATOM 4187 N N . THR B 1 145 ? -9.219 1.728 -1.249 1 93.69 145 THR B N 1
ATOM 4188 C CA . THR B 1 145 ? -9.172 0.896 -0.052 1 93.69 145 THR B CA 1
ATOM 4189 C C . THR B 1 145 ? -10.125 1.426 1.015 1 93.69 145 THR B C 1
ATOM 4191 O O . THR B 1 145 ? -10.883 0.659 1.614 1 93.69 145 THR B O 1
ATOM 4194 N N . CYS B 1 146 ? -10.117 2.75 1.206 1 92.06 146 CYS B N 1
ATOM 4195 C CA . CYS B 1 146 ? -10.992 3.369 2.195 1 92.06 146 CYS B CA 1
ATOM 4196 C C . CYS B 1 146 ? -12.453 3.268 1.771 1 92.06 146 CYS B C 1
ATOM 4198 O O . CYS B 1 146 ? -13.328 3.025 2.604 1 92.06 146 CYS B O 1
ATOM 4200 N N . ASP B 1 147 ? -12.734 3.441 0.495 1 89.12 147 ASP B N 1
ATOM 4201 C CA . ASP B 1 147 ? -14.094 3.35 -0.019 1 89.12 147 ASP B CA 1
ATOM 4202 C C . ASP B 1 147 ? -14.656 1.941 0.166 1 89.12 147 ASP B C 1
ATOM 4204 O O . ASP B 1 147 ? -15.875 1.763 0.29 1 89.12 147 ASP B O 1
ATOM 4208 N N . ALA B 1 148 ? -13.797 0.965 0.229 1 89.69 148 ALA B N 1
ATOM 4209 C CA . ALA B 1 148 ? -14.203 -0.42 0.462 1 89.69 148 ALA B CA 1
ATOM 4210 C C . ALA B 1 148 ? -14.352 -0.704 1.953 1 89.69 148 ALA B C 1
ATOM 4212 O O . ALA B 1 148 ? -14.555 -1.852 2.355 1 89.69 148 ALA B O 1
ATOM 4213 N N . GLY B 1 149 ? -14.227 0.307 2.814 1 88.56 149 GLY B N 1
ATOM 4214 C CA . GLY B 1 149 ? -14.422 0.182 4.25 1 88.56 149 GLY B CA 1
ATOM 4215 C C . GLY B 1 149 ? -13.195 -0.325 4.98 1 88.56 149 GLY B C 1
ATOM 4216 O O . GLY B 1 149 ? -13.281 -0.78 6.121 1 88.56 149 GLY B O 1
ATOM 4217 N N . ARG B 1 150 ? -12.078 -0.321 4.324 1 93.25 150 ARG B N 1
ATOM 4218 C CA . ARG B 1 150 ? -10.844 -0.83 4.902 1 93.25 150 ARG B CA 1
ATOM 4219 C C . ARG B 1 150 ? -9.867 0.306 5.195 1 93.25 150 ARG B C 1
ATOM 4221 O O . ARG B 1 150 ? -8.719 0.27 4.758 1 93.25 150 ARG B O 1
ATOM 4228 N N . ASP B 1 151 ? -10.258 1.239 6.035 1 92.56 151 ASP B N 1
ATOM 4229 C CA . ASP B 1 151 ? -9.5 2.453 6.34 1 92.56 151 ASP B CA 1
ATOM 4230 C C . ASP B 1 151 ? -8.148 2.117 6.961 1 92.56 151 ASP B C 1
ATOM 4232 O O . ASP B 1 151 ? -7.137 2.734 6.625 1 92.56 151 ASP B O 1
ATOM 4236 N N . ASP B 1 152 ? -8.148 1.123 7.844 1 92.12 152 ASP B N 1
ATOM 4237 C CA . ASP B 1 152 ? -6.91 0.748 8.508 1 92.12 152 ASP B CA 1
ATOM 4238 C C . ASP B 1 152 ? -5.863 0.279 7.504 1 92.12 152 ASP B C 1
ATOM 4240 O O . ASP B 1 152 ? -4.703 0.693 7.566 1 92.12 152 ASP B O 1
ATOM 4244 N N . ASP B 1 153 ? -6.273 -0.586 6.527 1 93.19 153 ASP B N 1
ATOM 4245 C CA . ASP B 1 153 ? -5.367 -1.046 5.477 1 93.19 153 ASP B CA 1
ATOM 4246 C C . ASP B 1 153 ? -4.875 0.122 4.629 1 93.19 153 ASP B C 1
ATOM 4248 O O . ASP B 1 153 ? -3.703 0.167 4.246 1 93.19 153 ASP B O 1
ATOM 4252 N N . GLY B 1 154 ? -5.805 1.002 4.332 1 95.25 154 GLY B N 1
ATOM 4253 C CA . GLY B 1 154 ? -5.434 2.178 3.562 1 95.25 154 GLY B CA 1
ATOM 4254 C C . GLY B 1 154 ? -4.328 2.99 4.207 1 95.25 154 GLY B C 1
ATOM 4255 O O . GLY B 1 154 ? -3.344 3.34 3.551 1 95.25 154 GLY B O 1
ATOM 4256 N N . TRP B 1 155 ? -4.48 3.213 5.426 1 94.88 155 TRP B N 1
ATOM 4257 C CA . TRP B 1 155 ? -3.488 4.031 6.109 1 94.88 155 TRP B CA 1
ATOM 4258 C C . TRP B 1 155 ? -2.189 3.256 6.312 1 94.88 155 TRP B C 1
ATOM 4260 O O . TRP B 1 155 ? -1.103 3.838 6.301 1 94.88 155 TRP B O 1
ATOM 4270 N N . GLN B 1 156 ? -2.273 1.974 6.531 1 94.5 156 GLN B N 1
ATOM 4271 C CA . GLN B 1 156 ? -1.061 1.166 6.605 1 94.5 156 GLN B CA 1
ATOM 4272 C C . GLN B 1 156 ? -0.285 1.215 5.293 1 94.5 156 GLN B C 1
ATOM 4274 O O . GLN B 1 156 ? 0.946 1.279 5.293 1 94.5 156 GLN B O 1
ATOM 4279 N N . ILE B 1 157 ? -1.018 1.142 4.199 1 95.5 157 ILE B N 1
ATOM 4280 C CA . ILE B 1 157 ? -0.395 1.276 2.887 1 95.5 157 ILE B CA 1
ATOM 4281 C C . ILE B 1 157 ? 0.326 2.619 2.793 1 95.5 157 ILE B C 1
ATOM 4283 O O . ILE B 1 157 ? 1.475 2.686 2.348 1 95.5 157 ILE B O 1
ATOM 4287 N N . VAL B 1 158 ? -0.343 3.656 3.205 1 96.56 158 VAL B N 1
ATOM 4288 C CA . VAL B 1 158 ? 0.231 4.996 3.174 1 96.56 158 VAL B CA 1
ATOM 4289 C C . VAL B 1 158 ? 1.473 5.051 4.059 1 96.56 158 VAL B C 1
ATOM 4291 O O . VAL B 1 158 ? 2.482 5.656 3.689 1 96.56 158 VAL B O 1
ATOM 4294 N N . ALA B 1 159 ? 1.391 4.48 5.242 1 95.69 159 ALA B N 1
ATOM 4295 C CA . ALA B 1 159 ? 2.521 4.465 6.168 1 95.69 159 ALA B CA 1
ATOM 4296 C C . ALA B 1 159 ? 3.732 3.777 5.543 1 95.69 159 ALA B C 1
ATOM 4298 O O . ALA B 1 159 ? 4.863 4.254 5.676 1 95.69 159 ALA B O 1
ATOM 4299 N N . LEU B 1 160 ? 3.492 2.664 4.879 1 94.25 160 LEU B N 1
ATOM 4300 C CA . LEU B 1 160 ? 4.57 1.952 4.203 1 94.25 160 LEU B CA 1
ATOM 4301 C C . LEU B 1 160 ? 5.172 2.809 3.094 1 94.25 160 LEU B C 1
ATOM 4303 O O . LEU B 1 160 ? 6.395 2.838 2.92 1 94.25 160 LEU B O 1
ATOM 4307 N N . ALA B 1 161 ? 4.324 3.5 2.357 1 95.06 161 ALA B N 1
ATOM 4308 C CA . ALA B 1 161 ? 4.801 4.387 1.297 1 95.06 161 ALA B CA 1
ATOM 4309 C C . ALA B 1 161 ? 5.645 5.523 1.869 1 95.06 161 ALA B C 1
ATOM 4311 O O . ALA B 1 161 ? 6.613 5.961 1.244 1 95.06 161 ALA B O 1
ATOM 4312 N N . ALA B 1 162 ? 5.285 5.984 3.045 1 95.88 162 ALA B N 1
ATOM 4313 C CA . ALA B 1 162 ? 5.988 7.09 3.691 1 95.88 162 ALA B CA 1
ATOM 4314 C C . ALA B 1 162 ? 7.441 6.723 3.984 1 95.88 162 ALA B C 1
ATOM 4316 O O . ALA B 1 162 ? 8.305 7.594 4.062 1 95.88 162 ALA B O 1
ATOM 4317 N N . ASN B 1 163 ? 7.715 5.434 4.156 1 94.06 163 ASN B N 1
ATOM 4318 C CA . ASN B 1 163 ? 9.062 4.961 4.441 1 94.06 163 ASN B CA 1
ATOM 4319 C C . ASN B 1 163 ? 10.031 5.316 3.316 1 94.06 163 ASN B C 1
ATOM 4321 O O . ASN B 1 163 ? 11.25 5.363 3.529 1 94.06 163 ASN B O 1
ATOM 4325 N N . GLY B 1 164 ? 9.5 5.562 2.18 1 92.12 164 GLY B N 1
ATOM 4326 C CA . GLY B 1 164 ? 10.352 5.848 1.031 1 92.12 164 GLY B CA 1
ATOM 4327 C C . GLY B 1 164 ? 10.742 7.309 0.929 1 92.12 164 GLY B C 1
ATOM 4328 O O . GLY B 1 164 ? 11.602 7.668 0.123 1 92.12 164 GLY B O 1
ATOM 4329 N N . ARG B 1 165 ? 10.156 8.172 1.719 1 94.19 165 ARG B N 1
ATOM 4330 C CA . ARG B 1 165 ? 10.453 9.602 1.667 1 94.19 165 ARG B CA 1
ATOM 4331 C C . ARG B 1 165 ? 11.719 9.922 2.465 1 94.19 165 ARG B C 1
ATOM 4333 O O . ARG B 1 165 ? 12.016 9.258 3.459 1 94.19 165 ARG B O 1
ATOM 4340 N N . GLU B 1 166 ? 12.391 10.93 2.012 1 91.62 166 GLU B N 1
ATOM 4341 C CA . GLU B 1 166 ? 13.562 11.414 2.732 1 91.62 166 GLU B CA 1
ATOM 4342 C C . GLU B 1 166 ? 13.188 11.898 4.129 1 91.62 166 GLU B C 1
ATOM 4344 O O . GLU B 1 166 ? 12.125 12.484 4.324 1 91.62 166 GLU B O 1
ATOM 4349 N N . ARG B 1 167 ? 14.117 11.602 5.086 1 93.5 167 ARG B N 1
ATOM 4350 C CA . ARG B 1 167 ? 13.906 12.016 6.469 1 93.5 167 ARG B CA 1
ATOM 4351 C C . ARG B 1 167 ? 14.906 13.094 6.879 1 93.5 167 ARG B C 1
ATOM 4353 O O . ARG B 1 167 ? 16.094 13 6.539 1 93.5 167 ARG B O 1
ATOM 4360 N N . MET B 1 168 ? 14.422 14.133 7.418 1 90.56 168 MET B N 1
ATOM 4361 C CA . MET B 1 168 ? 15.312 15.148 7.961 1 90.56 168 MET B CA 1
ATOM 4362 C C . MET B 1 168 ? 15.695 14.82 9.398 1 90.56 168 MET B C 1
ATOM 4364 O O . MET B 1 168 ? 14.828 14.57 10.234 1 90.56 168 MET B O 1
ATOM 4368 N N . THR B 1 169 ? 16.984 14.797 9.688 1 88.81 169 THR B N 1
ATOM 4369 C CA . THR B 1 169 ? 17.5 14.438 11 1 88.81 169 THR B CA 1
ATOM 4370 C C . THR B 1 169 ? 17.844 15.688 11.82 1 88.81 169 THR B C 1
ATOM 4372 O O . THR B 1 169 ? 18.031 15.609 13.031 1 88.81 169 THR B O 1
ATOM 4375 N N . THR B 1 170 ? 17.953 16.781 11.117 1 83.69 170 THR B N 1
ATOM 4376 C CA . THR B 1 170 ? 18.188 18.062 11.766 1 83.69 170 THR B CA 1
ATOM 4377 C C . THR B 1 170 ? 17.188 19.109 11.273 1 83.69 170 THR B C 1
ATOM 4379 O O . THR B 1 170 ? 16.797 19.094 10.102 1 83.69 170 THR B O 1
ATOM 4382 N N . PRO B 1 171 ? 16.844 19.797 12.273 1 75.06 171 PRO B N 1
ATOM 4383 C CA . PRO B 1 171 ? 15.945 20.844 11.805 1 75.06 171 PRO B CA 1
ATOM 4384 C C . PRO B 1 171 ? 16.594 21.766 10.766 1 75.06 171 PRO B C 1
ATOM 4386 O O . PRO B 1 171 ? 17.797 22.062 10.867 1 75.06 171 PRO B O 1
ATOM 4389 N N . VAL B 1 172 ? 16.297 21.672 9.445 1 60.12 172 VAL B N 1
ATOM 4390 C CA . VAL B 1 172 ? 16.891 22.547 8.438 1 60.12 172 VAL B CA 1
ATOM 4391 C C . VAL B 1 172 ? 16.531 24 8.727 1 60.12 172 VAL B C 1
ATOM 4393 O O . VAL B 1 172 ? 15.352 24.328 8.906 1 60.12 172 VAL B O 1
ATOM 4396 N N . PRO B 1 173 ? 17.609 24.703 9.156 1 51.41 173 PRO B N 1
ATOM 4397 C CA . PRO B 1 173 ? 17.266 26.125 9.203 1 51.41 173 PRO B CA 1
ATOM 4398 C C . PRO B 1 173 ? 16.688 26.641 7.891 1 51.41 173 PRO B C 1
ATOM 4400 O O . PRO B 1 173 ? 17.359 26.562 6.852 1 51.41 173 PRO B O 1
ATOM 4403 N N . LYS B 1 174 ? 15.812 25.969 7.312 1 49.78 174 LYS B N 1
ATOM 4404 C CA . LYS B 1 174 ? 15.469 26.656 6.066 1 49.78 174 LYS B CA 1
ATOM 4405 C C . LYS B 1 174 ? 15.539 28.172 6.223 1 49.78 174 LYS B C 1
ATOM 4407 O O . LYS B 1 174 ? 14.969 28.719 7.168 1 49.78 174 LYS B O 1
ATOM 4412 N N . ARG B 1 175 ? 16.609 28.797 5.738 1 44.25 175 ARG B N 1
ATOM 4413 C CA . ARG B 1 175 ? 16.703 30.25 5.645 1 44.25 175 ARG B CA 1
ATOM 4414 C C . ARG B 1 175 ? 15.32 30.875 5.523 1 44.25 175 ARG B C 1
ATOM 4416 O O . ARG B 1 175 ? 15.117 32 5.957 1 44.25 175 ARG B O 1
ATOM 4423 N N . GLU B 1 176 ? 14.5 30.469 4.566 1 44.94 176 GLU B N 1
ATOM 4424 C CA . GLU B 1 176 ? 13.234 31.172 4.387 1 44.94 176 GLU B CA 1
ATOM 4425 C C . GLU B 1 176 ? 12.148 30.609 5.305 1 44.94 176 GLU B C 1
ATOM 4427 O O . GLU B 1 176 ? 11.695 29.484 5.109 1 44.94 176 GLU B O 1
ATOM 4432 N N . TRP B 1 177 ? 12.5 30.75 6.551 1 47.19 177 TRP B N 1
ATOM 4433 C CA . TRP B 1 177 ? 11.586 30.656 7.684 1 47.19 177 TRP B CA 1
ATOM 4434 C C . TRP B 1 177 ? 10.141 30.812 7.227 1 47.19 177 TRP B C 1
ATOM 4436 O O . TRP B 1 177 ? 9.336 31.469 7.891 1 47.19 177 TRP B O 1
ATOM 4446 N N . LYS B 1 178 ? 10.039 30.406 6.043 1 55.31 178 LYS B N 1
ATOM 4447 C CA . LYS B 1 178 ? 8.711 30.453 5.426 1 55.31 178 LYS B CA 1
ATOM 4448 C C . LYS B 1 178 ? 7.723 29.578 6.184 1 55.31 178 LYS B C 1
ATOM 4450 O O . LYS B 1 178 ? 6.547 29.5 5.82 1 55.31 178 LYS B O 1
ATOM 4455 N N . GLU B 1 179 ? 8.25 29.203 7.555 1 68.06 179 GLU B N 1
ATOM 4456 C CA . GLU B 1 179 ? 7.43 28.188 8.219 1 68.06 179 GLU B CA 1
ATOM 4457 C C . GLU B 1 179 ? 6.34 28.828 9.062 1 68.06 179 GLU B C 1
ATOM 4459 O O . GLU B 1 179 ? 5.312 28.219 9.344 1 68.06 179 GLU B O 1
ATOM 4464 N N . VAL B 1 180 ? 6.742 30.203 9.398 1 84 180 VAL B N 1
ATOM 4465 C CA . VAL B 1 180 ? 5.699 30.875 10.156 1 84 180 VAL B CA 1
ATOM 4466 C C . VAL B 1 180 ? 5.215 32.094 9.391 1 84 180 VAL B C 1
ATOM 4468 O O . VAL B 1 180 ? 6.008 33 9.047 1 84 180 VAL B O 1
ATOM 4471 N N . VAL B 1 181 ? 4 32.188 9.086 1 82.88 181 VAL B N 1
ATOM 4472 C CA . VAL B 1 181 ? 3.424 33.25 8.297 1 82.88 181 VAL B CA 1
ATOM 4473 C C . VAL B 1 181 ? 2.584 34.156 9.188 1 82.88 181 VAL B C 1
ATOM 4475 O O . VAL B 1 181 ? 1.874 33.688 10.078 1 82.88 181 VAL B O 1
ATOM 4478 N N . LEU B 1 182 ? 2.742 35.438 8.945 1 87.06 182 LEU B N 1
ATOM 4479 C CA . LEU B 1 182 ? 1.86 36.406 9.609 1 87.06 182 LEU B CA 1
ATOM 4480 C C . LEU B 1 182 ? 0.499 36.438 8.922 1 87.06 182 LEU B C 1
ATOM 4482 O O . LEU B 1 182 ? 0.406 36.781 7.742 1 87.06 182 LEU B O 1
ATOM 4486 N N . LEU B 1 183 ? -0.511 36.062 9.672 1 85.5 183 LEU B N 1
ATOM 4487 C CA . LEU B 1 183 ? -1.847 36.031 9.086 1 85.5 183 LEU B CA 1
ATOM 4488 C C . LEU B 1 183 ? -2.584 37.344 9.336 1 85.5 183 LEU B C 1
ATOM 4490 O O . LEU B 1 183 ? -3.398 37.781 8.516 1 85.5 183 LEU B O 1
ATOM 4494 N N . ALA B 1 184 ? -2.369 37.938 10.523 1 86.19 184 ALA B N 1
ATOM 4495 C CA . ALA B 1 184 ? -2.99 39.188 10.891 1 86.19 184 ALA B CA 1
ATOM 4496 C C . ALA B 1 184 ? -2.086 40 11.82 1 86.19 184 ALA B C 1
ATOM 4498 O O . ALA B 1 184 ? -1.454 39.438 12.719 1 86.19 184 ALA B O 1
ATOM 4499 N N . GLY B 1 185 ? -2.045 41.281 11.578 1 87.69 185 GLY B N 1
ATOM 4500 C CA . GLY B 1 185 ? -1.294 42.188 12.461 1 87.69 185 GLY B CA 1
ATOM 4501 C C . GLY B 1 185 ? -2.08 42.625 13.68 1 87.69 185 GLY B C 1
ATOM 4502 O O . GLY B 1 185 ? -3.312 42.562 13.688 1 87.69 185 GLY B O 1
ATOM 4503 N N . GLY B 1 186 ? -1.302 42.906 14.703 1 87 186 GLY B N 1
ATOM 4504 C CA . GLY B 1 186 ? -1.925 43.406 15.922 1 87 186 GLY B CA 1
ATOM 4505 C C . GLY B 1 186 ? -1.086 44.438 16.656 1 87 186 GLY B C 1
ATOM 4506 O O . GLY B 1 186 ? 0.104 44.594 16.375 1 87 186 GLY B O 1
ATOM 4507 N N . GLY B 1 187 ? -1.821 45.156 17.531 1 85 187 GLY B N 1
ATOM 4508 C CA . GLY B 1 187 ? -1.163 46.281 18.203 1 85 187 GLY B CA 1
ATOM 4509 C C . GLY B 1 187 ? -0.743 45.938 19.625 1 85 187 GLY B C 1
ATOM 4510 O O . GLY B 1 187 ? -0.034 46.719 20.266 1 85 187 GLY B O 1
ATOM 4511 N N . SER B 1 188 ? -1.106 44.781 20.125 1 88.56 188 SER B N 1
ATOM 4512 C CA 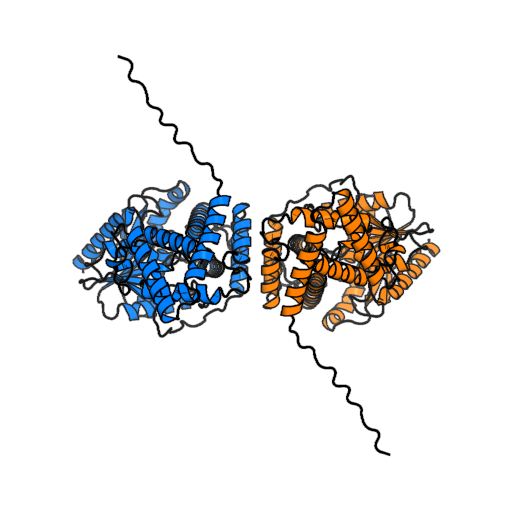. SER B 1 188 ? -0.79 44.438 21.5 1 88.56 188 SER B CA 1
ATOM 4513 C C . SER B 1 188 ? 0.593 43.812 21.609 1 88.56 188 SER B C 1
ATOM 4515 O O . SER B 1 188 ? 1.266 43.594 20.609 1 88.56 188 SER B O 1
ATOM 4517 N N . ASP B 1 189 ? 1.023 43.594 22.844 1 91.94 189 ASP B N 1
ATOM 4518 C CA . ASP B 1 189 ? 2.303 42.969 23.125 1 91.94 189 ASP B CA 1
ATOM 4519 C C . ASP B 1 189 ? 2.164 41.438 23.141 1 91.94 189 ASP B C 1
ATOM 4521 O O . ASP B 1 189 ? 3.062 40.719 23.594 1 91.94 189 ASP B O 1
ATOM 4525 N N . VAL B 1 190 ? 1.015 40.969 22.625 1 94.25 190 VAL B N 1
ATOM 4526 C CA . VAL B 1 190 ? 0.764 39.531 22.594 1 94.25 190 VAL B CA 1
ATOM 4527 C C . VAL B 1 190 ? 0.845 39.031 21.156 1 94.25 190 VAL B C 1
ATOM 4529 O O . VAL B 1 190 ? 0.222 39.594 20.25 1 94.25 190 VAL B O 1
ATOM 4532 N N . ALA B 1 191 ? 1.623 38.031 20.953 1 95.88 191 ALA B N 1
ATOM 4533 C CA . ALA B 1 191 ? 1.643 37.281 19.688 1 95.88 191 ALA B CA 1
ATOM 4534 C C . ALA B 1 191 ? 0.966 35.906 19.844 1 95.88 191 ALA B C 1
ATOM 4536 O O . ALA B 1 191 ? 1.252 35.188 20.781 1 95.88 191 ALA B O 1
ATOM 4537 N N . VAL B 1 192 ? 0.042 35.656 18.969 1 97.25 192 VAL B N 1
ATOM 4538 C CA . VAL B 1 192 ? -0.613 34.344 18.922 1 97.25 192 VAL B CA 1
ATOM 4539 C C . VAL B 1 192 ? -0.066 33.531 17.75 1 97.25 192 VAL B C 1
ATOM 4541 O O . VAL B 1 192 ? -0.086 34 16.609 1 97.25 192 VAL B O 1
ATOM 4544 N N . VAL B 1 193 ? 0.48 32.375 18.031 1 97.19 193 VAL B N 1
ATOM 4545 C CA . VAL B 1 193 ? 0.952 31.5 16.969 1 97.19 193 VAL B CA 1
ATOM 4546 C C . VAL B 1 193 ? 0.036 30.281 16.891 1 97.19 193 VAL B C 1
ATOM 4548 O O . VAL B 1 193 ? -0.087 29.516 17.844 1 97.19 193 VAL B O 1
ATOM 4551 N N . CYS B 1 194 ? -0.575 30.156 15.75 1 97.38 194 CYS B N 1
ATOM 4552 C CA . CYS B 1 194 ? -1.482 29.031 15.508 1 97.38 194 CYS B CA 1
ATOM 4553 C C . CYS B 1 194 ? -0.734 27.844 14.922 1 97.38 194 CYS B C 1
ATOM 4555 O O . CYS B 1 194 ? 0.064 28 14 1 97.38 194 CYS B O 1
ATOM 4557 N N . LEU B 1 195 ? -1.007 26.672 15.516 1 97.5 195 LEU B N 1
ATOM 4558 C CA . LEU B 1 195 ? -0.377 25.438 15.086 1 97.5 195 LEU B CA 1
ATOM 4559 C C . LEU B 1 195 ? -1.334 24.609 14.234 1 97.5 195 LEU B C 1
ATOM 4561 O O . LEU B 1 195 ? -2.443 24.281 14.664 1 97.5 195 LEU B O 1
ATOM 4565 N N . PRO B 1 196 ? -0.903 24.234 13.047 1 95.56 196 PRO B N 1
ATOM 4566 C CA . PRO B 1 196 ? -1.79 23.484 12.148 1 95.56 196 PRO B CA 1
ATOM 4567 C C . PRO B 1 196 ? -2.047 22.062 12.617 1 95.56 196 PRO B C 1
ATOM 4569 O O . PRO B 1 196 ? -1.317 21.547 13.477 1 95.56 196 PRO B O 1
ATOM 4572 N N . THR B 1 197 ? -3.123 21.453 12.086 1 96.38 197 THR B N 1
ATOM 4573 C CA . THR B 1 197 ? -3.4 20.047 12.367 1 96.38 197 THR B CA 1
ATOM 4574 C C . THR B 1 197 ? -2.297 19.156 11.812 1 96.38 197 THR B C 1
ATOM 4576 O O . THR B 1 197 ? -1.512 19.594 10.961 1 96.38 197 THR B O 1
ATOM 4579 N N . LEU B 1 198 ? -2.205 17.984 12.32 1 96.81 198 LEU B N 1
ATOM 4580 C CA . LEU B 1 198 ? -1.204 17 11.891 1 96.81 198 LEU B CA 1
ATOM 4581 C C . LEU B 1 198 ? -1.785 16.047 10.859 1 96.81 198 LEU B C 1
ATOM 4583 O O . LEU B 1 198 ? -1.309 14.922 10.711 1 96.81 198 LEU B O 1
ATOM 4587 N N . THR B 1 199 ? -2.881 16.453 10.219 1 96.38 199 THR B N 1
ATOM 4588 C CA . THR B 1 199 ? -3.615 15.617 9.273 1 96.38 199 THR B CA 1
ATOM 4589 C C . THR B 1 199 ? -3.342 16.047 7.844 1 96.38 199 THR B C 1
ATOM 4591 O O . THR B 1 199 ? -2.533 16.953 7.605 1 96.38 199 THR B O 1
ATOM 4594 N N . VAL B 1 200 ? -4.074 15.422 6.922 1 95 200 VAL B N 1
ATOM 4595 C CA . VAL B 1 200 ? -3.916 15.727 5.508 1 95 200 VAL B CA 1
ATOM 4596 C C . VAL B 1 200 ? -4.352 17.172 5.238 1 95 200 VAL B C 1
ATOM 4598 O O . VAL B 1 200 ? -4.035 17.734 4.188 1 95 200 VAL B O 1
ATOM 4601 N N . LEU B 1 201 ? -5.027 17.812 6.168 1 91.06 201 LEU B N 1
ATOM 4602 C CA . LEU B 1 201 ? -5.508 19.172 6.008 1 91.06 201 LEU B CA 1
ATOM 4603 C C . LEU B 1 201 ? -4.523 20.172 6.613 1 91.06 201 LEU B C 1
ATOM 4605 O O . LEU B 1 201 ? -4.832 21.359 6.73 1 91.06 201 LEU B O 1
ATOM 4609 N N . SER B 1 202 ? -3.383 19.703 6.992 1 93.94 202 SER B N 1
ATOM 4610 C CA . SER B 1 202 ? -2.398 20.562 7.633 1 93.94 202 SER B CA 1
ATOM 4611 C C . SER B 1 202 ? -2.076 21.766 6.758 1 93.94 202 SER B C 1
ATOM 4613 O O . SER B 1 202 ? -1.632 21.625 5.617 1 93.94 202 SER B O 1
ATOM 4615 N N . SER B 1 203 ? -2.34 22.938 7.316 1 86.88 203 SER B N 1
ATOM 4616 C CA . SER B 1 203 ? -2.084 24.203 6.617 1 86.88 203 SER B CA 1
ATOM 4617 C C . SER B 1 203 ? -2.219 25.391 7.559 1 86.88 203 SER B C 1
ATOM 4619 O O . SER B 1 203 ? -3.129 25.438 8.391 1 86.88 203 SER B O 1
ATOM 4621 N N . PRO B 1 204 ? -1.277 26.344 7.457 1 86.38 204 PRO B N 1
ATOM 4622 C CA . PRO B 1 204 ? -1.459 27.562 8.242 1 86.38 204 PRO B CA 1
ATOM 4623 C C . PRO B 1 204 ? -2.732 28.328 7.871 1 86.38 204 PRO B C 1
ATOM 4625 O O . PRO B 1 204 ? -3.26 29.078 8.688 1 86.38 204 PRO B O 1
ATOM 4628 N N . HIS B 1 205 ? -3.342 28.031 6.773 1 78.12 205 HIS B N 1
ATOM 4629 C CA . HIS B 1 205 ? -4.461 28.812 6.246 1 78.12 205 HIS B CA 1
ATOM 4630 C C . HIS B 1 205 ? -5.777 28.375 6.887 1 78.12 205 HIS B C 1
ATOM 4632 O O . HIS B 1 205 ? -6.801 29.047 6.723 1 78.12 205 HIS B O 1
ATOM 4638 N N . ALA B 1 206 ? -5.664 27.328 7.59 1 84.94 206 ALA B N 1
ATOM 4639 C CA . ALA B 1 206 ? -6.855 26.906 8.312 1 84.94 206 ALA B CA 1
ATOM 4640 C C . ALA B 1 206 ? -7.277 27.938 9.352 1 84.94 206 ALA B C 1
ATOM 4642 O O . ALA B 1 206 ? -8.438 27.984 9.766 1 84.94 206 ALA B O 1
ATOM 4643 N N . TYR B 1 207 ? -6.371 28.812 9.68 1 90.5 207 TYR B N 1
ATOM 4644 C CA . TYR B 1 207 ? -6.621 29.766 10.75 1 90.5 207 TYR B CA 1
ATOM 4645 C C . TYR B 1 207 ? -6.938 31.156 10.195 1 90.5 207 TYR B C 1
ATOM 4647 O O . TYR B 1 207 ? -6.965 32.125 10.938 1 90.5 207 TYR B O 1
ATOM 4655 N N . LEU B 1 208 ? -7.211 31.266 8.914 1 80.88 208 LEU B N 1
ATOM 4656 C CA . LEU B 1 208 ? -7.426 32.562 8.289 1 80.88 208 LEU B CA 1
ATOM 4657 C C . LEU B 1 208 ? -8.648 33.25 8.883 1 80.88 208 LEU B C 1
ATOM 4659 O O . LEU B 1 208 ? -8.609 34.469 9.164 1 80.88 208 LEU B O 1
ATOM 4663 N N . ASP B 1 209 ? -9.734 32.531 9.078 1 81.56 209 ASP B N 1
ATOM 4664 C CA . ASP B 1 209 ? -10.945 33.125 9.625 1 81.56 209 ASP B CA 1
ATOM 4665 C C . ASP B 1 209 ? -10.734 33.562 11.07 1 81.56 209 ASP B C 1
ATOM 4667 O O . ASP B 1 209 ? -11.219 34.625 11.484 1 81.56 209 ASP B O 1
ATOM 4671 N N . VAL B 1 210 ? -9.984 32.75 11.797 1 86.88 210 VAL B N 1
ATOM 4672 C CA . VAL B 1 210 ? -9.641 33.125 13.164 1 86.88 210 VAL B CA 1
ATOM 4673 C C . VAL B 1 210 ? -8.766 34.375 13.172 1 86.88 210 VAL B C 1
ATOM 4675 O O . VAL B 1 210 ? -8.969 35.281 13.977 1 86.88 210 VAL B O 1
ATOM 4678 N N . ALA B 1 211 ? -7.797 34.438 12.305 1 87.06 211 ALA B N 1
ATOM 4679 C CA . ALA B 1 211 ? -6.871 35.562 12.211 1 87.06 211 ALA B CA 1
ATOM 4680 C C . ALA B 1 211 ? -7.605 36.844 11.852 1 87.06 211 ALA B C 1
ATOM 4682 O O . ALA B 1 211 ? -7.316 37.906 12.398 1 87.06 211 ALA B O 1
ATOM 4683 N N . ARG B 1 212 ? -8.547 36.75 11.016 1 81.88 212 ARG B N 1
ATOM 4684 C CA . ARG B 1 212 ? -9.32 37.906 10.602 1 81.88 212 ARG B CA 1
ATOM 4685 C C . ARG B 1 212 ? -10.117 38.469 11.766 1 81.88 212 ARG B C 1
ATOM 4687 O O . ARG B 1 212 ? -10.188 39.719 11.938 1 81.88 212 ARG B O 1
ATOM 4694 N N . ALA B 1 213 ? -10.625 37.562 12.508 1 83.25 213 ALA B N 1
ATOM 4695 C CA . ALA B 1 213 ? -11.438 37.969 13.641 1 83.25 213 ALA B CA 1
ATOM 4696 C C . ALA B 1 213 ? -10.578 38.625 14.727 1 83.25 213 ALA B C 1
ATOM 4698 O O . ALA B 1 213 ? -11.07 39.406 15.547 1 83.25 213 ALA B O 1
ATOM 4699 N N . MET B 1 214 ? -9.281 38.375 14.727 1 87.88 214 MET B N 1
ATOM 4700 C CA . MET B 1 214 ? -8.367 38.875 15.75 1 87.88 214 MET B CA 1
ATOM 4701 C C . MET B 1 214 ? -7.582 40.094 15.242 1 87.88 214 MET B C 1
ATOM 4703 O O . MET B 1 214 ? -6.793 40.656 15.977 1 87.88 214 MET B O 1
ATOM 4707 N N . ALA B 1 215 ? -7.828 40.406 14.047 1 85.62 215 ALA B N 1
ATOM 4708 C CA . ALA B 1 215 ? -7.051 41.469 13.406 1 85.62 215 ALA B CA 1
ATOM 4709 C C . ALA B 1 215 ? -7.148 42.781 14.195 1 85.62 215 ALA B C 1
ATOM 4711 O O . ALA B 1 215 ? -8.227 43.156 14.68 1 85.62 215 ALA B O 1
ATOM 4712 N N . GLY B 1 216 ? -5.992 43.469 14.32 1 87.69 216 GLY B N 1
ATOM 4713 C CA . GLY B 1 216 ? -5.957 44.719 15.016 1 87.69 216 GLY B CA 1
ATOM 4714 C C . GLY B 1 216 ? -5.766 44.594 16.516 1 87.69 216 GLY B C 1
ATOM 4715 O O . GLY B 1 216 ? -5.355 45.531 17.188 1 87.69 216 GLY B O 1
ATOM 4716 N N . ARG B 1 217 ? -6.051 43.438 17.062 1 89.88 217 ARG B N 1
ATOM 4717 C CA . ARG B 1 217 ? -5.898 43.219 18.5 1 89.88 217 ARG B CA 1
ATOM 4718 C C . ARG B 1 217 ? -4.547 42.594 18.812 1 89.88 217 ARG B C 1
ATOM 4720 O O . ARG B 1 217 ? -3.648 43.25 19.328 1 89.88 217 ARG B O 1
ATOM 4727 N N . HIS B 1 218 ? -4.371 41.406 18.359 1 90.44 218 HIS B N 1
ATOM 4728 C CA . HIS B 1 218 ? -3.131 40.656 18.516 1 90.44 218 HIS B CA 1
ATOM 4729 C C . HIS B 1 218 ? -2.551 40.281 17.172 1 90.44 218 HIS B C 1
ATOM 4731 O O . HIS B 1 218 ? -3.289 40.094 16.203 1 90.44 218 HIS B O 1
ATOM 4737 N N . SER B 1 219 ? -1.232 40.25 17.156 1 92.38 219 SER B N 1
ATOM 4738 C CA . SER B 1 219 ? -0.634 39.625 15.977 1 92.38 219 SER B CA 1
ATOM 4739 C C . SER B 1 219 ? -0.897 38.125 15.945 1 92.38 219 SER B C 1
ATOM 4741 O O . SER B 1 219 ? -0.791 37.438 16.969 1 92.38 219 SER B O 1
ATOM 4743 N N . VAL B 1 220 ? -1.357 37.625 14.82 1 93.56 220 VAL B N 1
ATOM 4744 C CA . VAL B 1 220 ? -1.648 36.219 14.648 1 93.56 220 VAL B CA 1
ATOM 4745 C C . VAL B 1 220 ? -0.715 35.625 13.602 1 93.56 220 VAL B C 1
ATOM 4747 O O . VAL B 1 220 ? -0.699 36.062 12.453 1 93.56 220 VAL B O 1
ATOM 4750 N N . HIS B 1 221 ? 0.094 34.656 14.031 1 93.44 221 HIS B N 1
ATOM 4751 C CA . HIS B 1 221 ? 0.98 33.906 13.164 1 93.44 221 HIS B CA 1
ATOM 4752 C C . HIS B 1 221 ? 0.494 32.469 13.016 1 93.44 221 HIS B C 1
ATOM 4754 O O . HIS B 1 221 ? -0.305 31.984 13.82 1 93.44 221 HIS B O 1
ATOM 4760 N N . ALA B 1 222 ? 0.913 31.812 11.969 1 93.56 222 ALA B N 1
ATOM 4761 C CA . ALA B 1 222 ? 0.601 30.406 11.789 1 93.56 222 ALA B CA 1
ATOM 4762 C C . ALA B 1 222 ? 1.819 29.641 11.281 1 93.56 222 ALA B C 1
ATOM 4764 O O . ALA B 1 222 ? 2.564 30.125 10.43 1 93.56 222 ALA B O 1
ATOM 4765 N N . LEU B 1 223 ? 1.98 28.484 11.82 1 93.5 223 LEU B N 1
ATOM 4766 C CA . LEU B 1 223 ? 3.113 27.625 11.508 1 93.5 223 LEU B CA 1
ATOM 4767 C C . LEU B 1 223 ? 2.773 26.688 10.352 1 93.5 223 LEU B C 1
ATOM 4769 O O . LEU B 1 223 ? 1.641 26.219 10.25 1 93.5 223 LEU B O 1
ATOM 4773 N N . SER B 1 224 ? 3.752 26.469 9.492 1 90.19 224 SER B N 1
ATOM 4774 C CA . SER B 1 224 ? 3.697 25.375 8.531 1 90.19 224 SER B CA 1
ATOM 4775 C C . SER B 1 224 ? 4.59 24.219 8.961 1 90.19 224 SER B C 1
ATOM 4777 O O . SER B 1 224 ? 5.695 24.438 9.469 1 90.19 224 SER B O 1
ATOM 4779 N N . LEU B 1 225 ? 4.09 23.031 8.773 1 92.5 225 LEU B N 1
ATOM 4780 C CA . LEU B 1 225 ? 4.852 21.859 9.18 1 92.5 225 LEU B CA 1
ATOM 4781 C C . LEU B 1 225 ? 5.605 21.266 7.988 1 92.5 225 LEU B C 1
ATOM 4783 O O . LEU B 1 225 ? 5.078 21.234 6.875 1 92.5 225 LEU B O 1
ATOM 4787 N N . PRO B 1 226 ? 6.773 20.797 8.219 1 90.88 226 PRO B N 1
ATOM 4788 C CA . PRO B 1 226 ? 7.488 20.141 7.129 1 90.88 226 PRO B CA 1
ATOM 4789 C C . PRO B 1 226 ? 6.805 18.844 6.684 1 90.88 226 PRO B C 1
ATOM 4791 O O . PRO B 1 226 ? 6.164 18.172 7.496 1 90.88 226 PRO B O 1
ATOM 4794 N N . GLY B 1 227 ? 7.016 18.5 5.434 1 92.06 227 GLY B N 1
ATOM 4795 C CA . GLY B 1 227 ? 6.539 17.234 4.91 1 92.06 227 GLY B CA 1
ATOM 4796 C C . GLY B 1 227 ? 5.289 17.375 4.062 1 92.06 227 GLY B C 1
ATOM 4797 O O . GLY B 1 227 ? 5.008 16.516 3.217 1 92.06 227 GLY B O 1
ATOM 4798 N N . PHE B 1 228 ? 4.547 18.422 4.258 1 91.25 228 PHE B N 1
ATOM 4799 C CA . PHE B 1 228 ? 3.279 18.562 3.553 1 91.25 228 PHE B CA 1
ATOM 4800 C C . PHE B 1 228 ? 3.48 19.297 2.225 1 91.25 228 PHE B C 1
ATOM 4802 O O . PHE B 1 228 ? 2.559 19.375 1.409 1 91.25 228 PHE B O 1
ATOM 4809 N N . ASP B 1 229 ? 4.637 19.766 2.014 1 82.25 229 ASP B N 1
ATOM 4810 C CA . ASP B 1 229 ? 5.082 20.25 0.71 1 82.25 229 ASP B CA 1
ATOM 4811 C C . ASP B 1 229 ? 5.879 19.172 -0.03 1 82.25 229 ASP B C 1
ATOM 4813 O O . ASP B 1 229 ? 6.695 18.469 0.571 1 82.25 229 ASP B O 1
ATOM 4817 N N . PRO B 1 230 ? 5.672 19 -1.305 1 78.31 230 PRO B N 1
ATOM 4818 C CA . PRO B 1 230 ? 6.324 17.922 -2.059 1 78.31 230 PRO B CA 1
ATOM 4819 C C . PRO B 1 230 ? 7.848 17.984 -1.971 1 78.31 230 PRO B C 1
ATOM 4821 O O . PRO B 1 230 ? 8.516 16.953 -2.078 1 78.31 230 PRO B O 1
ATOM 4824 N N . ASP B 1 231 ? 8.375 19.125 -1.684 1 77.88 231 ASP B N 1
ATOM 4825 C CA . ASP B 1 231 ? 9.828 19.266 -1.648 1 77.88 231 ASP B CA 1
ATOM 4826 C C . ASP B 1 231 ? 10.367 19.047 -0.237 1 77.88 231 ASP B C 1
ATOM 4828 O O . ASP B 1 231 ? 11.586 19.016 -0.029 1 77.88 231 ASP B O 1
ATOM 4832 N N . ASP B 1 232 ? 9.477 18.828 0.637 1 84.81 232 ASP B N 1
ATOM 4833 C CA . ASP B 1 232 ? 9.875 18.672 2.033 1 84.81 232 ASP B CA 1
ATOM 4834 C C . ASP B 1 232 ? 10.258 17.234 2.334 1 84.81 232 ASP B C 1
ATOM 4836 O O . ASP B 1 232 ? 9.625 16.297 1.836 1 84.81 232 ASP B O 1
ATOM 4840 N N . ALA B 1 233 ? 11.312 17.109 3.162 1 90.56 233 ALA B N 1
ATOM 4841 C CA . ALA B 1 233 ? 11.547 15.828 3.822 1 90.56 233 ALA B CA 1
ATOM 4842 C C . ALA B 1 233 ? 10.617 15.648 5.02 1 90.56 233 ALA B C 1
ATOM 4844 O O . ALA B 1 233 ? 10.055 16.625 5.527 1 90.56 233 ALA B O 1
ATOM 4845 N N . LEU B 1 234 ? 10.453 14.398 5.418 1 94.12 234 LEU B N 1
ATOM 4846 C CA . LEU B 1 234 ? 9.688 14.094 6.629 1 94.12 234 LEU B CA 1
ATOM 4847 C C . LEU B 1 234 ? 10.586 14.156 7.863 1 94.12 234 LEU B C 1
ATOM 4849 O O . LEU B 1 234 ? 11.766 13.812 7.793 1 94.12 234 LEU B O 1
ATOM 4853 N N . PRO B 1 235 ? 10.047 14.68 8.93 1 94.69 235 PRO B N 1
ATOM 4854 C CA . PRO B 1 235 ? 10.859 14.672 10.148 1 94.69 235 PRO B CA 1
ATOM 4855 C C . PRO B 1 235 ? 11.18 13.258 10.633 1 94.69 235 PRO B C 1
ATOM 4857 O O . PRO B 1 235 ? 10.328 12.375 10.57 1 94.69 235 PRO B O 1
ATOM 4860 N N . GLN B 1 236 ? 12.367 13.055 11.133 1 95 236 GLN B N 1
ATOM 4861 C CA . GLN B 1 236 ? 12.82 11.75 11.602 1 95 236 GLN B CA 1
ATOM 4862 C C . GLN B 1 236 ? 12.141 11.367 12.914 1 95 236 GLN B C 1
ATOM 4864 O O . GLN B 1 236 ? 11.828 10.195 13.141 1 95 236 GLN B O 1
ATOM 4869 N N . ASP B 1 237 ? 12.008 12.312 13.727 1 95.69 237 ASP B N 1
ATOM 4870 C CA . ASP B 1 237 ? 11.43 12.055 15.047 1 95.69 237 ASP B CA 1
ATOM 4871 C C . ASP B 1 237 ? 10.789 13.312 15.625 1 95.69 237 ASP B C 1
ATOM 4873 O O . ASP B 1 237 ? 10.781 14.359 14.977 1 95.69 237 ASP B O 1
ATOM 4877 N N . ARG B 1 238 ? 10.219 13.211 16.781 1 95.5 238 ARG B N 1
ATOM 4878 C CA . ARG B 1 238 ? 9.484 14.305 17.406 1 95.5 238 ARG B CA 1
ATOM 4879 C C . ARG B 1 238 ? 10.414 15.469 17.734 1 95.5 238 ARG B C 1
ATOM 4881 O O . ARG B 1 238 ? 10.016 16.625 17.656 1 95.5 238 ARG B O 1
ATOM 4888 N N . GLU B 1 239 ? 11.586 15.172 18.109 1 95.06 239 GLU B N 1
ATOM 4889 C CA . GLU B 1 239 ? 12.539 16.203 18.484 1 95.06 239 GLU B CA 1
ATOM 4890 C C . GLU B 1 239 ? 12.828 17.141 17.328 1 95.06 239 GLU B C 1
ATOM 4892 O O . GLU B 1 239 ? 12.922 18.359 17.516 1 95.06 239 GLU B O 1
ATOM 4897 N N . VAL B 1 240 ? 12.914 16.578 16.156 1 94.12 240 VAL B N 1
ATOM 4898 C CA . VAL B 1 240 ? 13.164 17.375 14.953 1 94.12 240 VAL B CA 1
ATOM 4899 C C . VAL B 1 240 ? 11.992 18.328 14.703 1 94.12 240 VAL B C 1
ATOM 4901 O O . VAL B 1 240 ? 12.188 19.484 14.336 1 94.12 240 VAL B O 1
ATOM 4904 N N . VAL B 1 241 ? 10.805 17.844 14.891 1 95.06 241 VAL B N 1
ATOM 4905 C CA . VAL B 1 241 ? 9.609 18.641 14.695 1 95.06 241 VAL B CA 1
ATOM 4906 C C . VAL B 1 241 ? 9.578 19.781 15.711 1 95.06 241 VAL B C 1
ATOM 4908 O O . VAL B 1 241 ? 9.414 20.953 15.352 1 95.06 241 VAL B O 1
ATOM 4911 N N . LEU B 1 242 ? 9.773 19.438 16.984 1 95.38 242 LEU B N 1
ATOM 4912 C CA . LEU B 1 242 ? 9.633 20.406 18.078 1 95.38 242 LEU B CA 1
ATOM 4913 C C . LEU B 1 242 ? 10.742 21.453 18.016 1 95.38 242 LEU B C 1
ATOM 4915 O O . LEU B 1 242 ? 10.477 22.641 18.141 1 95.38 242 LEU B O 1
ATOM 4919 N N . GLU B 1 243 ? 11.93 21.016 17.766 1 94.25 243 GLU B N 1
ATOM 4920 C CA . GLU B 1 243 ? 13.039 21.969 17.672 1 94.25 243 GLU B CA 1
ATOM 4921 C C . GLU B 1 243 ? 12.875 22.891 16.484 1 94.25 243 GLU B C 1
ATOM 4923 O O . GLU B 1 243 ? 13.086 24.094 16.594 1 94.25 243 GLU B O 1
ATOM 4928 N N . GLY B 1 244 ? 12.562 22.297 15.344 1 92.44 244 GLY B N 1
ATOM 4929 C CA . GLY B 1 244 ? 12.328 23.109 14.164 1 92.44 244 GLY B CA 1
ATOM 4930 C C . GLY B 1 244 ? 11.227 24.141 14.352 1 92.44 244 GLY B C 1
ATOM 4931 O O . GLY B 1 244 ? 11.383 25.312 13.992 1 92.44 244 GLY B O 1
ATOM 4932 N N . ALA B 1 245 ? 10.125 23.719 14.859 1 94 245 ALA B N 1
ATOM 4933 C CA . ALA B 1 245 ? 9 24.609 15.109 1 94 245 ALA B CA 1
ATOM 4934 C C . ALA B 1 245 ? 9.359 25.688 16.125 1 94 245 ALA B C 1
ATOM 4936 O O . ALA B 1 245 ? 9.008 26.859 15.961 1 94 245 ALA B O 1
ATOM 4937 N N . ALA B 1 246 ? 10.047 25.297 17.203 1 93.94 246 ALA B N 1
ATOM 4938 C CA . ALA B 1 246 ? 10.445 26.234 18.25 1 93.94 246 ALA B CA 1
ATOM 4939 C C . ALA B 1 246 ? 11.32 27.344 17.672 1 93.94 246 ALA B C 1
ATOM 4941 O O . ALA B 1 246 ? 11.078 28.531 17.922 1 93.94 246 ALA B O 1
ATOM 4942 N N . GLN B 1 247 ? 12.25 26.938 16.875 1 91.44 247 GLN B N 1
ATOM 4943 C CA . GLN B 1 247 ? 13.148 27.906 16.281 1 91.44 247 GLN B CA 1
ATOM 4944 C C . GLN B 1 247 ? 12.398 28.844 15.336 1 91.44 247 GLN B C 1
ATOM 4946 O O . GLN B 1 247 ? 12.641 30.047 15.344 1 91.44 247 GLN B O 1
ATOM 4951 N N . ALA B 1 248 ? 11.539 28.281 14.578 1 91.19 248 ALA B N 1
ATOM 4952 C CA . ALA B 1 248 ? 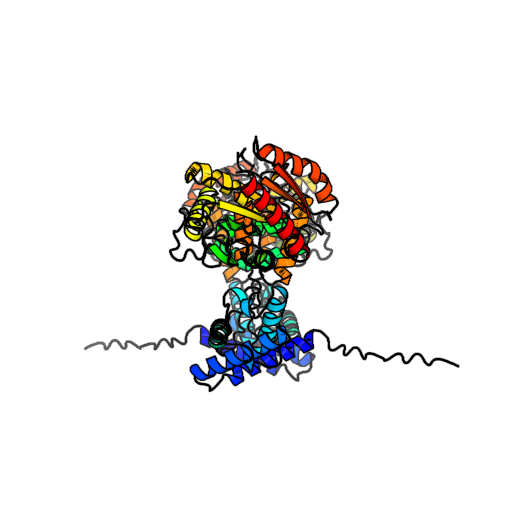10.766 29.078 13.641 1 91.19 248 ALA B CA 1
ATOM 4953 C C . ALA B 1 248 ? 9.883 30.094 14.367 1 91.19 248 ALA B C 1
ATOM 4955 O O . ALA B 1 248 ? 9.805 31.266 13.969 1 91.19 248 ALA B O 1
ATOM 4956 N N . ILE B 1 249 ? 9.258 29.641 15.391 1 93.69 249 ILE B N 1
ATOM 4957 C CA . ILE B 1 249 ? 8.359 30.484 16.156 1 93.69 249 ILE B CA 1
ATOM 4958 C C . ILE B 1 249 ? 9.148 31.609 16.828 1 93.69 249 ILE B C 1
ATOM 4960 O O . ILE B 1 249 ? 8.766 32.781 16.734 1 93.69 249 ILE B O 1
ATOM 4964 N N . LEU B 1 250 ? 10.242 31.297 17.469 1 92.38 250 LEU B N 1
ATOM 4965 C CA . LEU B 1 250 ? 11.055 32.281 18.156 1 92.38 250 LEU B CA 1
ATOM 4966 C C . LEU B 1 250 ? 11.586 33.312 17.172 1 92.38 250 LEU B C 1
ATOM 4968 O O . LEU B 1 250 ? 11.648 34.5 17.5 1 92.38 250 LEU B O 1
ATOM 4972 N N . HIS B 1 251 ? 11.914 32.844 16.047 1 88.56 251 HIS B N 1
ATOM 4973 C CA . HIS B 1 251 ? 12.406 33.781 15.023 1 88.56 251 HIS B CA 1
ATOM 4974 C C . HIS B 1 251 ? 11.297 34.719 14.555 1 88.56 251 HIS B C 1
ATOM 4976 O O . HIS B 1 251 ? 11.531 35.906 14.367 1 88.56 251 HIS B O 1
ATOM 4982 N N . ALA B 1 252 ? 10.125 34.219 14.367 1 88.38 252 ALA B N 1
ATOM 4983 C CA . ALA B 1 252 ? 9.016 34.969 13.805 1 88.38 252 ALA B CA 1
ATOM 4984 C C . ALA B 1 252 ? 8.484 36 14.812 1 88.38 252 ALA B C 1
ATOM 4986 O O . ALA B 1 252 ? 8.141 37.125 14.445 1 88.38 252 ALA B O 1
ATOM 4987 N N . VAL B 1 253 ? 8.375 35.594 16.062 1 90.12 253 VAL B N 1
ATOM 4988 C CA . VAL B 1 253 ? 7.715 36.438 17.047 1 90.12 253 VAL B CA 1
ATOM 4989 C C . VAL B 1 253 ? 8.727 37.438 17.641 1 90.12 253 VAL B C 1
ATOM 4991 O O . VAL B 1 253 ? 8.344 38.469 18.203 1 90.12 253 VAL B O 1
ATOM 4994 N N . GLY B 1 254 ? 10 37.125 17.531 1 84.5 254 GLY B N 1
ATOM 4995 C CA . GLY B 1 254 ? 11.039 38.031 17.984 1 84.5 254 GLY B CA 1
ATOM 4996 C C . GLY B 1 254 ? 10.969 38.312 19.484 1 84.5 254 GLY B C 1
ATOM 4997 O O . GLY B 1 254 ? 10.93 37.375 20.297 1 84.5 254 GLY B O 1
ATOM 4998 N N . ASP B 1 255 ? 10.758 39.594 19.672 1 82.25 255 ASP B N 1
ATOM 4999 C CA . ASP B 1 255 ? 10.898 40.062 21.062 1 82.25 255 ASP B CA 1
ATOM 5000 C C . ASP B 1 255 ? 9.531 40.25 21.719 1 82.25 255 ASP B C 1
ATOM 5002 O O . ASP B 1 255 ? 9.422 40.875 22.766 1 82.25 255 ASP B O 1
ATOM 5006 N N . HIS B 1 256 ? 8.539 39.75 21.141 1 87.69 256 HIS B N 1
ATOM 5007 C CA . HIS B 1 256 ? 7.246 39.875 21.812 1 87.69 256 HIS B CA 1
ATOM 5008 C C . HIS B 1 256 ? 7.309 39.312 23.234 1 87.69 256 HIS B C 1
ATOM 5010 O O . HIS B 1 256 ? 7.734 38.188 23.453 1 87.69 256 HIS B O 1
ATOM 5016 N N . PRO B 1 257 ? 6.867 40.094 24.109 1 89.62 257 PRO B N 1
ATOM 5017 C CA . PRO B 1 257 ? 6.961 39.656 25.5 1 89.62 257 PRO B CA 1
ATOM 5018 C C . PRO B 1 257 ? 6.02 38.5 25.828 1 89.62 257 PRO B C 1
ATOM 5020 O O . PRO B 1 257 ? 6.352 37.656 26.641 1 89.62 257 PRO B O 1
ATOM 5023 N N . HIS B 1 258 ? 4.82 38.562 25.234 1 95.56 258 HIS B N 1
ATOM 5024 C CA . HIS B 1 258 ? 3.826 37.531 25.547 1 95.56 258 HIS B CA 1
ATOM 5025 C C . HIS B 1 258 ? 3.523 36.688 24.312 1 95.56 258 HIS B C 1
ATOM 5027 O O . HIS B 1 258 ? 3.221 37.219 23.25 1 95.56 258 HIS B O 1
ATOM 5033 N N . LEU B 1 259 ? 3.658 35.375 24.531 1 96.94 259 LEU B N 1
ATOM 5034 C CA . LEU B 1 259 ? 3.426 34.406 23.469 1 96.94 259 LEU B CA 1
ATOM 5035 C C . LEU B 1 259 ? 2.328 33.438 23.859 1 96.94 259 LEU B C 1
ATOM 5037 O O . LEU B 1 259 ? 2.357 32.875 24.953 1 96.94 259 LEU B O 1
ATOM 5041 N N . VAL B 1 260 ? 1.362 33.312 23 1 97.94 260 VAL B N 1
ATOM 5042 C CA . VAL B 1 260 ? 0.304 32.344 23.172 1 97.94 260 VAL B CA 1
ATOM 5043 C C . VAL B 1 260 ? 0.328 31.344 22 1 97.94 260 VAL B C 1
ATOM 5045 O O . VAL B 1 260 ? 0.409 31.766 20.828 1 97.94 260 VAL B O 1
ATOM 5048 N N . LEU B 1 261 ? 0.338 30.047 22.25 1 98.25 261 LEU B N 1
ATOM 5049 C CA . LEU B 1 261 ? 0.17 29.031 21.219 1 98.25 261 LEU B CA 1
ATOM 5050 C C . LEU B 1 261 ? -1.273 28.547 21.172 1 98.25 261 LEU B C 1
ATOM 5052 O O . LEU B 1 261 ? -1.885 28.281 22.203 1 98.25 261 LEU B O 1
ATOM 5056 N N . ALA B 1 262 ? -1.813 28.547 20.016 1 98.44 262 ALA B N 1
ATOM 5057 C CA . ALA B 1 262 ? -3.162 28.031 19.812 1 98.44 262 ALA B CA 1
ATOM 5058 C C . ALA B 1 262 ? -3.16 26.891 18.797 1 98.44 262 ALA B C 1
ATOM 5060 O O . ALA B 1 262 ? -2.51 26.984 17.75 1 98.44 262 ALA B O 1
ATOM 5061 N N . GLY B 1 263 ? -3.826 25.781 19.094 1 98.38 263 GLY B N 1
ATOM 5062 C CA . GLY B 1 263 ? -3.891 24.656 18.188 1 98.38 263 GLY B CA 1
ATOM 5063 C C . GLY B 1 263 ? -5.281 24.047 18.078 1 98.38 263 GLY B C 1
ATOM 5064 O O . GLY B 1 263 ? -5.922 23.766 19.094 1 98.38 263 GLY B O 1
ATOM 5065 N N . TYR B 1 264 ? -5.77 23.906 16.891 1 97.19 264 TYR B N 1
ATOM 5066 C CA . TYR B 1 264 ? -7.035 23.25 16.578 1 97.19 264 TYR B CA 1
ATOM 5067 C C . TYR B 1 264 ? -6.828 21.75 16.344 1 97.19 264 TYR B C 1
ATOM 5069 O O . TYR B 1 264 ? -5.875 21.359 15.688 1 97.19 264 TYR B O 1
ATOM 5077 N N . SER B 1 265 ? -7.762 20.922 16.906 1 96.19 265 SER B N 1
ATOM 5078 C CA . SER B 1 265 ? -7.68 19.484 16.703 1 96.19 265 SER B CA 1
ATOM 5079 C C . SER B 1 265 ? -6.305 18.953 17.078 1 96.19 265 SER B C 1
ATOM 5081 O O . SER B 1 265 ? -5.809 19.203 18.188 1 96.19 265 SER B O 1
ATOM 5083 N N . SER B 1 266 ? -5.625 18.203 16.234 1 96.69 266 SER B N 1
ATOM 5084 C CA . SER B 1 266 ? -4.312 17.641 16.516 1 96.69 266 SER B CA 1
ATOM 5085 C C . SER B 1 266 ? -3.252 18.734 16.641 1 96.69 266 SER B C 1
ATOM 5087 O O . SER B 1 266 ? -2.17 18.484 17.188 1 96.69 266 SER B O 1
ATOM 5089 N N . GLY B 1 267 ? -3.518 19.922 16.172 1 97.81 267 GLY B N 1
ATOM 5090 C CA . GLY B 1 267 ? -2.619 21.047 16.391 1 97.81 267 GLY B CA 1
ATOM 5091 C C . GLY B 1 267 ? -2.465 21.406 17.844 1 97.81 267 GLY B C 1
ATOM 5092 O O . GLY B 1 267 ? -1.456 22 18.25 1 97.81 267 GLY B O 1
ATOM 5093 N N . GLY B 1 268 ? -3.506 21.125 18.656 1 97.94 268 GLY B N 1
ATOM 5094 C CA . GLY B 1 268 ? -3.428 21.359 20.094 1 97.94 268 GLY B CA 1
ATOM 5095 C C . GLY B 1 268 ? -2.398 20.484 20.781 1 97.94 268 GLY B C 1
ATOM 5096 O O . GLY B 1 268 ? -1.765 20.906 21.75 1 97.94 268 GLY B O 1
ATOM 5097 N N . VAL B 1 269 ? -2.273 19.219 20.266 1 97.31 269 VAL B N 1
ATOM 5098 C CA . VAL B 1 269 ? -1.239 18.328 20.766 1 97.31 269 VAL B CA 1
ATOM 5099 C C . VAL B 1 269 ? 0.138 18.953 20.547 1 97.31 269 VAL B C 1
ATOM 5101 O O . VAL B 1 269 ? 0.963 18.984 21.469 1 97.31 269 VAL B O 1
ATOM 5104 N N . LEU B 1 270 ? 0.304 19.469 19.391 1 97.38 270 LEU B N 1
ATOM 5105 C CA . LEU B 1 270 ? 1.568 20.109 19.047 1 97.38 270 LEU B CA 1
ATOM 5106 C C . LEU B 1 270 ? 1.764 21.391 19.859 1 97.38 270 LEU B C 1
ATOM 5108 O O . LEU B 1 270 ? 2.873 21.672 20.328 1 97.38 270 LEU B O 1
ATOM 5112 N N . ALA B 1 271 ? 0.729 22.172 20.062 1 98 271 ALA B N 1
ATOM 5113 C CA . ALA B 1 271 ? 0.801 23.406 20.844 1 98 271 ALA B CA 1
ATOM 5114 C C . ALA B 1 271 ? 1.257 23.141 22.266 1 98 271 ALA B C 1
ATOM 5116 O O . ALA B 1 271 ? 2.141 23.812 22.781 1 98 271 ALA B O 1
ATOM 5117 N N . HIS B 1 272 ? 0.649 22.141 22.875 1 97.38 272 HIS B N 1
ATOM 5118 C CA . HIS B 1 272 ? 1.02 21.812 24.234 1 97.38 272 HIS B CA 1
ATOM 5119 C C . HIS B 1 272 ? 2.451 21.281 24.312 1 97.38 272 HIS B C 1
ATOM 5121 O O . HIS B 1 272 ? 3.219 21.688 25.188 1 97.38 272 HIS B O 1
ATOM 5127 N N . ALA B 1 273 ? 2.803 20.406 23.391 1 97 273 ALA B N 1
ATOM 5128 C CA . ALA B 1 273 ? 4.156 19.859 23.359 1 97 273 ALA B CA 1
ATOM 5129 C C . ALA B 1 273 ? 5.191 20.969 23.188 1 97 273 ALA B C 1
ATOM 5131 O O . ALA B 1 273 ? 6.227 20.969 23.844 1 97 273 ALA B O 1
ATOM 5132 N N . LEU B 1 274 ? 4.891 21.891 22.328 1 96.62 274 LEU B N 1
ATOM 5133 C CA . LEU B 1 274 ? 5.801 23 22.062 1 96.62 274 LEU B CA 1
ATOM 5134 C C . LEU B 1 274 ? 5.895 23.922 23.281 1 96.62 274 LEU B C 1
ATOM 5136 O O . LEU B 1 274 ? 6.953 24.5 23.547 1 96.62 274 LEU B O 1
ATOM 5140 N N . GLY B 1 275 ? 4.738 24.141 23.922 1 96.12 275 GLY B N 1
ATOM 5141 C CA . GLY B 1 275 ? 4.777 24.953 25.125 1 96.12 275 GLY B CA 1
ATOM 5142 C C . GLY B 1 275 ? 5.789 24.469 26.156 1 96.12 275 GLY B C 1
ATOM 5143 O O . GLY B 1 275 ? 6.594 25.25 26.656 1 96.12 275 GLY B O 1
ATOM 5144 N N . SER B 1 276 ? 5.754 23.172 26.391 1 93.62 276 SER B N 1
ATOM 5145 C CA . SER B 1 276 ? 6.707 22.578 27.328 1 93.62 276 SER B CA 1
ATOM 5146 C C . SER B 1 276 ? 8.125 22.609 26.766 1 93.62 276 SER B C 1
ATOM 5148 O O . SER B 1 276 ? 9.078 22.906 27.5 1 93.62 276 SER B O 1
ATOM 5150 N N . TYR B 1 277 ? 8.266 22.375 25.531 1 95.38 277 TYR B N 1
ATOM 5151 C CA . TYR B 1 277 ? 9.57 22.328 24.875 1 95.38 277 TYR B CA 1
ATOM 5152 C C . TYR B 1 277 ? 10.242 23.688 24.906 1 95.38 277 TYR B C 1
ATOM 5154 O O . TYR B 1 277 ? 11.438 23.797 25.188 1 95.38 277 TYR B O 1
ATOM 5162 N N . LEU B 1 278 ? 9.523 24.719 24.594 1 95.62 278 LEU B N 1
ATOM 5163 C CA . LEU B 1 278 ? 10.031 26.094 24.594 1 95.62 278 LEU B CA 1
ATOM 5164 C C . LEU B 1 278 ? 10.508 26.5 25.984 1 95.62 278 LEU B C 1
ATOM 5166 O O . LEU B 1 278 ? 11.555 27.125 26.125 1 95.62 278 LEU B O 1
ATOM 5170 N N . ALA B 1 279 ? 9.805 26.125 26.938 1 93.69 279 ALA B N 1
ATOM 5171 C CA . ALA B 1 279 ? 10.18 26.438 28.312 1 93.69 279 ALA B CA 1
ATOM 5172 C C . ALA B 1 279 ? 11.453 25.688 28.719 1 93.69 279 ALA B C 1
ATOM 5174 O O . ALA B 1 279 ? 12.367 26.281 29.297 1 93.69 279 ALA B O 1
ATOM 5175 N N . GLU B 1 280 ? 11.508 24.438 28.406 1 93.38 280 GLU B N 1
ATOM 5176 C CA . GLU B 1 280 ? 12.586 23.578 28.875 1 93.38 280 GLU B CA 1
ATOM 5177 C C . GLU B 1 280 ? 13.859 23.797 28.062 1 93.38 280 GLU B C 1
ATOM 5179 O O . GLU B 1 280 ? 14.961 23.844 28.625 1 93.38 280 GLU B O 1
ATOM 5184 N N . ARG B 1 281 ? 13.727 23.984 26.781 1 94.12 281 ARG B N 1
ATOM 5185 C CA . ARG B 1 281 ? 14.898 23.938 25.906 1 94.12 281 ARG B CA 1
ATOM 5186 C C . ARG B 1 281 ? 15.32 25.328 25.484 1 94.12 281 ARG B C 1
ATOM 5188 O O . ARG B 1 281 ? 16.5 25.562 25.172 1 94.12 281 ARG B O 1
ATOM 5195 N N . HIS B 1 282 ? 14.375 26.25 25.469 1 94.5 282 HIS B N 1
ATOM 5196 C CA . HIS B 1 282 ? 14.688 27.594 24.969 1 94.5 282 HIS B CA 1
ATOM 5197 C C . HIS B 1 282 ? 14.438 28.656 26.031 1 94.5 282 HIS B C 1
ATOM 5199 O O . HIS B 1 282 ? 14.578 29.844 25.766 1 94.5 282 HIS B O 1
ATOM 5205 N N . GLN B 1 283 ? 14.023 28.266 27.203 1 93.5 283 GLN B N 1
ATOM 5206 C CA . GLN B 1 283 ? 13.781 29.156 28.328 1 93.5 283 GLN B CA 1
ATOM 5207 C C . GLN B 1 283 ? 12.781 30.25 27.969 1 93.5 283 GLN B C 1
ATOM 5209 O O . GLN B 1 283 ? 12.961 31.422 28.328 1 93.5 283 GLN B O 1
ATOM 5214 N N . ARG B 1 284 ? 11.914 29.922 27.109 1 94.62 284 ARG B N 1
ATOM 5215 C CA . ARG B 1 284 ? 10.82 30.812 26.734 1 94.62 284 ARG B CA 1
ATOM 5216 C C . ARG B 1 284 ? 9.5 30.344 27.344 1 94.62 284 ARG B C 1
ATOM 5218 O O . ARG B 1 284 ? 8.945 29.328 26.922 1 94.62 284 ARG B O 1
ATOM 5225 N N . THR B 1 285 ? 9.062 31.125 28.297 1 92.31 285 THR B N 1
ATOM 5226 C CA . THR B 1 285 ? 7.797 30.781 28.938 1 92.31 285 THR B CA 1
ATOM 5227 C C . THR B 1 285 ? 6.621 31.422 28.188 1 92.31 285 THR B C 1
ATOM 5229 O O . THR B 1 285 ? 6.66 32.594 27.875 1 92.31 285 THR B O 1
ATOM 5232 N N . LEU B 1 286 ? 5.578 30.672 28 1 96.19 286 LEU B N 1
ATOM 5233 C CA . LEU B 1 286 ? 4.391 31.125 27.297 1 96.19 286 LEU B CA 1
ATOM 5234 C C . LEU B 1 286 ? 3.412 31.812 28.25 1 96.19 286 LEU B C 1
ATOM 5236 O O . LEU B 1 286 ? 3.391 31.5 29.438 1 96.19 286 LEU B O 1
ATOM 5240 N N . LEU B 1 287 ? 2.725 32.75 27.688 1 96.5 287 LEU B N 1
ATOM 5241 C CA . LEU B 1 287 ? 1.594 33.312 28.406 1 96.5 287 LEU B CA 1
ATOM 5242 C C . LEU B 1 287 ? 0.499 32.281 28.609 1 96.5 287 LEU B C 1
ATOM 5244 O O . LEU B 1 287 ? -0.189 32.281 29.625 1 96.5 287 LEU B O 1
ATOM 5248 N N . GLY B 1 288 ? 0.346 31.422 27.594 1 97.31 288 GLY B N 1
ATOM 5249 C CA . GLY B 1 288 ? -0.658 30.375 27.672 1 97.31 288 GLY B CA 1
ATOM 5250 C C . GLY B 1 288 ? -0.729 29.516 26.422 1 97.31 288 GLY B C 1
ATOM 5251 O O . GLY B 1 288 ? -0.101 29.844 25.422 1 97.31 288 GLY B O 1
ATOM 5252 N N . VAL B 1 289 ? -1.449 28.375 26.531 1 98 289 VAL B N 1
ATOM 5253 C CA . VAL B 1 289 ? -1.756 27.484 25.422 1 98 289 VAL B CA 1
ATOM 5254 C C . VAL B 1 289 ? -3.268 27.328 25.297 1 98 289 VAL B C 1
ATOM 5256 O O . VAL B 1 289 ? -3.969 27.109 26.281 1 98 289 VAL B O 1
ATOM 5259 N N . ALA B 1 290 ? -3.732 27.562 24.125 1 98.5 290 ALA B N 1
ATOM 5260 C CA . ALA B 1 290 ? -5.156 27.406 23.859 1 98.5 290 ALA B CA 1
ATOM 5261 C C . ALA B 1 290 ? -5.41 26.188 22.969 1 98.5 290 ALA B C 1
ATOM 5263 O O . ALA B 1 290 ? -4.852 26.078 21.875 1 98.5 290 ALA B O 1
ATOM 5264 N N . LEU B 1 291 ? -6.273 25.25 23.453 1 98.31 291 LEU B N 1
ATOM 5265 C CA . LEU B 1 291 ? -6.688 24.062 22.703 1 98.31 291 LEU B CA 1
ATOM 5266 C C . LEU B 1 291 ? -8.07 24.25 22.094 1 98.31 291 LEU B C 1
ATOM 5268 O O . LEU B 1 291 ? -9.039 24.516 22.828 1 98.31 291 LEU B O 1
ATOM 5272 N N . ILE B 1 292 ? -8.109 24.156 20.828 1 98 292 ILE B N 1
ATOM 5273 C CA . ILE B 1 292 ? -9.398 24.234 20.156 1 98 292 ILE B CA 1
ATOM 5274 C C . ILE B 1 292 ? -9.867 22.828 19.766 1 98 292 ILE B C 1
ATOM 5276 O O . ILE B 1 292 ? -9.477 22.297 18.734 1 98 292 ILE B O 1
ATOM 5280 N N . ASP B 1 293 ? -10.617 22.219 20.594 1 96.88 293 ASP B N 1
ATOM 5281 C CA . ASP B 1 293 ? -11.227 20.891 20.469 1 96.88 293 ASP B CA 1
ATOM 5282 C C . ASP B 1 293 ? -10.172 19.812 20.25 1 96.88 293 ASP B C 1
ATOM 5284 O O . ASP B 1 293 ? -10.266 19.031 19.297 1 96.88 293 ASP B O 1
ATOM 5288 N N . THR B 1 294 ? -9.242 19.734 21.094 1 97.19 294 THR B N 1
ATOM 5289 C CA . THR B 1 294 ? -8.094 18.844 20.969 1 97.19 294 THR B CA 1
ATOM 5290 C C . THR B 1 294 ? -8.336 17.547 21.734 1 97.19 294 THR B C 1
ATOM 5292 O O . THR B 1 294 ? -8.617 17.578 22.938 1 97.19 294 THR B O 1
ATOM 5295 N N . TYR B 1 295 ? -8.25 16.484 21.047 1 95 295 TYR B N 1
ATOM 5296 C CA . TYR B 1 295 ? -8.289 15.148 21.641 1 95 295 TYR B CA 1
ATOM 5297 C C . TYR B 1 295 ? -6.883 14.602 21.844 1 95 295 TYR B C 1
ATOM 5299 O O . TYR B 1 295 ? -5.98 14.898 21.062 1 95 295 TYR B O 1
ATOM 5307 N N . LEU B 1 296 ? -6.75 13.883 22.922 1 94.06 296 LEU B N 1
ATOM 5308 C CA . LEU B 1 296 ? -5.48 13.18 23.094 1 94.06 296 LEU B CA 1
ATOM 5309 C C . LEU B 1 296 ? -5.367 12.016 22.109 1 94.06 296 LEU B C 1
ATOM 5311 O O . LEU B 1 296 ? -6.363 11.359 21.797 1 94.06 296 LEU B O 1
ATOM 5315 N N . PRO B 1 297 ? -4.086 11.727 21.656 1 91.88 297 PRO B N 1
ATOM 5316 C CA . PRO B 1 297 ? -3.912 10.594 20.75 1 91.88 297 PRO B CA 1
ATOM 5317 C C . PRO B 1 297 ? -4.469 9.289 21.328 1 91.88 297 PRO B C 1
ATOM 5319 O O . PRO B 1 297 ? -5.082 8.508 20.594 1 91.88 297 PRO B O 1
ATOM 5322 N N . SER B 1 298 ? -4.352 9.047 22.578 1 87.62 298 SER B N 1
ATOM 5323 C CA . SER B 1 298 ? -4.824 7.832 23.234 1 87.62 298 SER B CA 1
ATOM 5324 C C . SER B 1 298 ? -6.344 7.719 23.172 1 87.62 298 SER B C 1
ATOM 5326 O O . SER B 1 298 ? -6.898 6.637 23.344 1 87.62 298 SER B O 1
ATOM 5328 N N . GLN B 1 299 ? -6.941 8.812 22.922 1 87.12 299 GLN B N 1
ATOM 5329 C CA . GLN B 1 299 ? -8.398 8.836 22.875 1 87.12 299 GLN B CA 1
ATOM 5330 C C . GLN B 1 299 ? -8.906 8.531 21.469 1 87.12 299 GLN B C 1
ATOM 5332 O O . GLN B 1 299 ? -10.094 8.266 21.281 1 87.12 299 GLN B O 1
ATOM 5337 N N . ILE B 1 300 ? -7.984 8.539 20.547 1 88.38 300 ILE B N 1
ATOM 5338 C CA . ILE B 1 300 ? -8.414 8.367 19.156 1 88.38 300 ILE B CA 1
ATOM 5339 C C . ILE B 1 300 ? -7.801 7.09 18.594 1 88.38 300 ILE B C 1
ATOM 5341 O O . ILE B 1 300 ? -8.273 6.566 17.578 1 88.38 300 ILE B O 1
ATOM 5345 N N . VAL B 1 301 ? -6.77 6.539 19.125 1 83.25 301 VAL B N 1
ATOM 5346 C CA . VAL B 1 301 ? -6.102 5.34 18.641 1 83.25 301 VAL B CA 1
ATOM 5347 C C . VAL B 1 301 ? -6.59 4.121 19.406 1 83.25 301 VAL B C 1
ATOM 5349 O O . VAL B 1 301 ? -7.074 4.246 20.531 1 83.25 301 VAL B O 1
ATOM 5352 N N . ASN B 1 302 ? -6.602 2.955 18.656 1 74.19 302 ASN B N 1
ATOM 5353 C CA . ASN B 1 302 ? -6.977 1.707 19.312 1 74.19 302 ASN B CA 1
ATOM 5354 C C . ASN B 1 302 ? -5.855 1.184 20.203 1 74.19 302 ASN B C 1
ATOM 5356 O O . ASN B 1 302 ? -4.723 1.021 19.75 1 74.19 302 ASN B O 1
ATOM 5360 N N . ALA B 1 303 ? -6.012 1.263 21.516 1 61.12 303 ALA B N 1
ATOM 5361 C CA . ALA B 1 303 ? -5.02 0.834 22.5 1 61.12 303 ALA B CA 1
ATOM 5362 C C . ALA B 1 303 ? -4.719 -0.655 22.359 1 61.12 303 ALA B C 1
ATOM 5364 O O . ALA B 1 303 ? -3.652 -1.12 22.766 1 61.12 303 ALA B O 1
ATOM 5365 N N . ASP B 1 304 ? -5.664 -1.397 21.938 1 57.53 304 ASP B N 1
ATOM 5366 C CA . ASP B 1 304 ? -5.543 -2.846 22.078 1 57.53 304 ASP B CA 1
ATOM 5367 C C . ASP B 1 304 ? -4.508 -3.404 21.094 1 57.53 304 ASP B C 1
ATOM 5369 O O . ASP B 1 304 ? -4.039 -4.531 21.266 1 57.53 304 ASP B O 1
ATOM 5373 N N . ASN B 1 305 ? -4.27 -2.619 19.969 1 52.19 305 ASN B N 1
ATOM 5374 C CA . ASN B 1 305 ? -3.283 -3.221 19.078 1 52.19 305 ASN B CA 1
ATOM 5375 C C . ASN B 1 305 ? -2.197 -2.221 18.703 1 52.19 305 ASN B C 1
ATOM 5377 O O . ASN B 1 305 ? -2.305 -1.55 17.672 1 52.19 305 ASN B O 1
ATOM 5381 N N . PRO B 1 306 ? -1.307 -1.991 19.672 1 48.41 306 PRO B N 1
ATOM 5382 C CA . PRO B 1 306 ? -0.284 -0.959 19.484 1 48.41 306 PRO B CA 1
ATOM 5383 C C . PRO B 1 306 ? 0.41 -1.054 18.125 1 48.41 306 PRO B C 1
ATOM 5385 O O . PRO B 1 306 ? 0.907 -0.048 17.609 1 48.41 306 PRO B O 1
ATOM 5388 N N . ASP B 1 307 ? 0.523 -2.234 17.688 1 47.03 307 ASP B N 1
ATOM 5389 C CA . ASP B 1 307 ? 1.331 -2.4 16.484 1 47.03 307 ASP B CA 1
ATOM 5390 C C . ASP B 1 307 ? 0.533 -2.041 15.234 1 47.03 307 ASP B C 1
ATOM 5392 O O . ASP B 1 307 ? 1.076 -2.023 14.125 1 47.03 307 ASP B O 1
ATOM 5396 N N . GLN B 1 308 ? -0.72 -1.919 15.461 1 50.94 308 GLN B N 1
ATOM 5397 C CA . GLN B 1 308 ? -1.537 -1.653 14.281 1 50.94 308 GLN B CA 1
ATOM 5398 C C . GLN B 1 308 ? -1.975 -0.193 14.234 1 50.94 308 GLN B C 1
ATOM 5400 O O . GLN B 1 308 ? -2.395 0.37 15.25 1 50.94 308 GLN B O 1
ATOM 5405 N N . VAL B 1 309 ? -1.513 0.545 13.375 1 57.44 309 VAL B N 1
ATOM 5406 C CA . VAL B 1 309 ? -1.956 1.889 13.023 1 57.44 309 VAL B CA 1
ATOM 5407 C C . VAL B 1 309 ? -3.479 1.921 12.922 1 57.44 309 VAL B C 1
ATOM 5409 O O . VAL B 1 309 ? -4.047 1.552 11.891 1 57.44 309 VAL B O 1
ATOM 5412 N N . GLY B 1 310 ? -4.102 1.5 14.023 1 70.56 310 GLY B N 1
ATOM 5413 C CA . GLY B 1 310 ? -5.551 1.545 13.906 1 70.56 310 GLY B CA 1
ATOM 5414 C C . GLY B 1 310 ? -6.191 2.588 14.805 1 70.56 310 GLY B C 1
ATOM 5415 O O . GLY B 1 310 ? -5.574 3.041 15.773 1 70.56 310 GLY B O 1
ATOM 5416 N N . VAL B 1 311 ? -7.219 3.172 14.383 1 80.62 311 VAL B N 1
ATOM 5417 C CA . VAL B 1 311 ? -7.973 4.184 15.117 1 80.62 311 VAL B CA 1
ATOM 5418 C C . VAL B 1 311 ? -9.242 3.564 15.688 1 80.62 311 VAL B C 1
ATOM 5420 O O . VAL B 1 311 ? -9.742 2.566 15.172 1 80.62 311 VAL B O 1
ATOM 5423 N N . ASN B 1 312 ? -9.594 4.027 16.875 1 84.94 312 ASN B N 1
ATOM 5424 C CA . ASN B 1 312 ? -10.875 3.615 17.438 1 84.94 312 ASN B CA 1
ATOM 5425 C C . ASN B 1 312 ? -12.047 4.305 16.75 1 84.94 312 ASN B C 1
ATOM 5427 O O . ASN B 1 312 ? -11.867 4.926 15.695 1 84.94 312 ASN B O 1
ATOM 5431 N N . GLU B 1 313 ? -13.219 4.203 17.266 1 82.25 313 GLU B N 1
ATOM 5432 C CA . GLU B 1 313 ? -14.414 4.742 16.609 1 82.25 313 GLU B CA 1
ATOM 5433 C C . GLU B 1 313 ? -14.312 6.258 16.453 1 82.25 313 GLU B C 1
ATOM 5435 O O . GLU B 1 313 ? -14.641 6.793 15.383 1 82.25 313 GLU B O 1
ATOM 5440 N N . THR B 1 314 ? -13.875 6.973 17.5 1 85.44 314 THR B N 1
ATOM 5441 C CA . THR B 1 314 ? -13.703 8.422 17.453 1 85.44 314 THR B CA 1
ATOM 5442 C C . THR B 1 314 ? -12.672 8.812 16.406 1 85.44 314 THR B C 1
ATOM 5444 O O . THR B 1 314 ? -12.914 9.695 15.586 1 85.44 314 THR B O 1
ATOM 5447 N N . GLY B 1 315 ? -11.617 8.109 16.469 1 88.94 315 GLY B N 1
ATOM 5448 C CA . GLY B 1 315 ? -10.562 8.359 15.484 1 88.94 315 GLY B CA 1
ATOM 5449 C C . GLY B 1 315 ? -11 8.086 14.062 1 88.94 315 GLY B C 1
ATOM 5450 O O . GLY B 1 315 ? -10.641 8.82 13.141 1 88.94 315 GLY B O 1
ATOM 5451 N N . ALA B 1 316 ? -11.758 7.039 13.883 1 88.12 316 ALA B N 1
ATOM 5452 C CA . ALA B 1 316 ? -12.242 6.676 12.555 1 88.12 316 ALA B CA 1
ATOM 5453 C C . ALA B 1 316 ? -13.172 7.758 12 1 88.12 316 ALA B C 1
ATOM 5455 O O . ALA B 1 316 ? -13.133 8.055 10.805 1 88.12 316 ALA B O 1
ATOM 5456 N N . LEU B 1 317 ? -13.977 8.289 12.844 1 86.31 317 LEU B N 1
ATOM 5457 C CA . LEU B 1 317 ? -14.891 9.352 12.438 1 86.31 317 LEU B CA 1
ATOM 5458 C C . LEU B 1 317 ? -14.117 10.578 11.945 1 86.31 317 LEU B C 1
ATOM 5460 O O . LEU B 1 317 ? -14.414 11.117 10.883 1 86.31 317 LEU B O 1
ATOM 5464 N N . PHE B 1 318 ? -13.141 10.984 12.688 1 90.31 318 PHE B N 1
ATOM 5465 C CA . PHE B 1 318 ? -12.352 12.148 12.312 1 90.31 318 PHE B CA 1
ATOM 5466 C C . PHE B 1 318 ? -11.555 11.883 11.039 1 90.31 318 PHE B C 1
ATOM 5468 O O . PHE B 1 318 ? -11.492 12.734 10.148 1 90.31 318 PHE B O 1
ATOM 5475 N N . SER B 1 319 ? -10.969 10.688 11.008 1 91.88 319 SER B N 1
ATOM 5476 C CA . SER B 1 319 ? -10.156 10.328 9.852 1 91.88 319 SER B CA 1
ATOM 5477 C C . SER B 1 319 ? -10.977 10.359 8.57 1 91.88 319 SER B C 1
ATOM 5479 O O . SER B 1 319 ? -10.547 10.93 7.562 1 91.88 319 SER B O 1
ATOM 5481 N N . ARG B 1 320 ? -12.117 9.844 8.578 1 90.06 320 ARG B N 1
ATOM 5482 C CA . ARG B 1 320 ? -12.977 9.789 7.398 1 90.06 320 ARG B CA 1
ATOM 5483 C C . ARG B 1 320 ? -13.445 11.188 6.992 1 90.06 320 ARG B C 1
ATOM 5485 O O . ARG B 1 320 ? -13.469 11.516 5.805 1 90.06 320 ARG B O 1
ATOM 5492 N N . ARG B 1 321 ? -13.82 11.969 7.965 1 89.44 321 ARG B N 1
ATOM 5493 C CA . ARG B 1 321 ?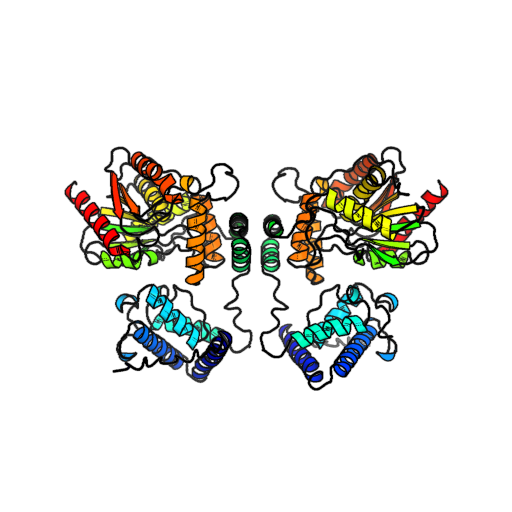 -14.305 13.312 7.66 1 89.44 321 ARG B CA 1
ATOM 5494 C C . ARG B 1 321 ? -13.18 14.18 7.109 1 89.44 321 ARG B C 1
ATOM 5496 O O . ARG B 1 321 ? -13.383 14.945 6.164 1 89.44 321 ARG B O 1
ATOM 5503 N N . VAL B 1 322 ? -12.047 14.078 7.719 1 92.5 322 VAL B N 1
ATOM 5504 C CA . VAL B 1 322 ? -10.891 14.844 7.281 1 92.5 322 VAL B CA 1
ATOM 5505 C C . VAL B 1 322 ? -10.508 14.438 5.859 1 92.5 322 VAL B C 1
ATOM 5507 O O . VAL B 1 322 ? -10.227 15.297 5.02 1 92.5 322 VAL B O 1
ATOM 5510 N N . THR B 1 323 ? -10.484 13.148 5.613 1 91.62 323 THR B N 1
ATOM 5511 C CA . THR B 1 323 ? -10.156 12.648 4.281 1 91.62 323 THR B CA 1
ATOM 5512 C C . THR B 1 323 ? -11.18 13.133 3.258 1 91.62 323 THR B C 1
ATOM 5514 O O . THR B 1 323 ? -10.82 13.555 2.158 1 91.62 323 THR B O 1
ATOM 5517 N N . SER B 1 324 ? -12.414 13.039 3.598 1 87.44 324 SER B N 1
ATOM 5518 C CA . SER B 1 324 ? -13.477 13.508 2.717 1 87.44 324 SER B CA 1
ATOM 5519 C C . SER B 1 324 ? -13.328 14.992 2.41 1 87.44 324 SER B C 1
ATOM 5521 O O . SER B 1 324 ? -13.477 15.414 1.262 1 87.44 324 SER B O 1
ATOM 5523 N N . MET B 1 325 ? -13.047 15.742 3.418 1 82.81 325 MET B N 1
ATOM 5524 C CA . MET B 1 325 ? -12.859 17.188 3.244 1 82.81 325 MET B CA 1
ATOM 5525 C C . MET B 1 325 ? -11.664 17.469 2.342 1 82.81 325 MET B C 1
ATOM 5527 O O . MET B 1 325 ? -11.734 18.328 1.466 1 82.81 325 MET B O 1
ATOM 5531 N N . ALA B 1 326 ? -10.617 16.781 2.561 1 87.06 326 ALA B N 1
ATOM 5532 C CA . ALA B 1 326 ? -9.422 16.953 1.74 1 87.06 326 ALA B CA 1
ATOM 5533 C C . ALA B 1 326 ? -9.703 16.609 0.28 1 87.06 326 ALA B C 1
ATOM 5535 O O . ALA B 1 326 ? -9.195 17.266 -0.629 1 87.06 326 ALA B O 1
ATOM 5536 N N . ARG B 1 327 ? -10.422 15.492 0.126 1 80.88 327 ARG B N 1
ATOM 5537 C CA . ARG B 1 327 ? -10.82 15.109 -1.224 1 80.88 327 ARG B CA 1
ATOM 5538 C C . ARG B 1 327 ? -11.641 16.219 -1.886 1 80.88 327 ARG B C 1
ATOM 5540 O O . ARG B 1 327 ? -11.406 16.562 -3.049 1 80.88 327 ARG B O 1
ATOM 5547 N N . GLU B 1 328 ? -12.57 16.781 -1.157 1 70.25 328 GLU B N 1
ATOM 5548 C CA . GLU B 1 328 ? -13.438 17.844 -1.657 1 70.25 328 GLU B CA 1
ATOM 5549 C C . GLU B 1 328 ? -12.633 19.094 -2.006 1 70.25 328 GLU B C 1
ATOM 5551 O O . GLU B 1 328 ? -12.969 19.812 -2.949 1 70.25 328 GLU B O 1
ATOM 5556 N N . LEU B 1 329 ? -11.594 19.281 -1.251 1 67.62 329 LEU B N 1
ATOM 5557 C CA . LEU B 1 329 ? -10.758 20.453 -1.451 1 67.62 329 LEU B CA 1
ATOM 5558 C C . LEU B 1 329 ? -9.641 20.172 -2.447 1 67.62 329 LEU B C 1
ATOM 5560 O O . LEU B 1 329 ? -8.773 21.031 -2.674 1 67.62 329 LEU B O 1
ATOM 5564 N N . ASP B 1 330 ? -9.609 18.891 -3.025 1 71.88 330 ASP B N 1
ATOM 5565 C CA . ASP B 1 330 ? -8.586 18.453 -3.965 1 71.88 330 ASP B CA 1
ATOM 5566 C C . ASP B 1 330 ? -7.188 18.609 -3.377 1 71.88 330 ASP B C 1
ATOM 5568 O O . ASP B 1 330 ? -6.293 19.141 -4.035 1 71.88 330 ASP B O 1
ATOM 5572 N N . GLN B 1 331 ? -7.109 18.344 -2.125 1 77.5 331 GLN B N 1
ATOM 5573 C CA . GLN B 1 331 ? -5.84 18.453 -1.42 1 77.5 331 GLN B CA 1
ATOM 5574 C C . GLN B 1 331 ? -5.273 17.094 -1.063 1 77.5 331 GLN B C 1
ATOM 5576 O O . GLN B 1 331 ? -4.188 16.984 -0.484 1 77.5 331 GLN B O 1
ATOM 5581 N N . LEU B 1 332 ? -6.047 16.156 -1.469 1 88.12 332 LEU B N 1
ATOM 5582 C CA . LEU B 1 332 ? -5.613 14.812 -1.133 1 88.12 332 LEU B CA 1
ATOM 5583 C C . LEU B 1 332 ? -4.617 14.289 -2.164 1 88.12 332 LEU B C 1
ATOM 5585 O O . LEU B 1 332 ? -4.945 14.18 -3.348 1 88.12 332 LEU B O 1
ATOM 5589 N N . ASN B 1 333 ? -3.416 14.039 -1.776 1 89.12 333 ASN B N 1
ATOM 5590 C CA . ASN B 1 333 ? -2.379 13.484 -2.639 1 89.12 333 ASN B CA 1
ATOM 5591 C C . ASN B 1 333 ? -1.343 12.703 -1.836 1 89.12 333 ASN B C 1
ATOM 5593 O O . ASN B 1 333 ? -1.392 12.68 -0.605 1 89.12 333 ASN B O 1
ATOM 5597 N N . ALA B 1 334 ? -0.409 12.102 -2.516 1 93.44 334 ALA B N 1
ATOM 5598 C CA . ALA B 1 334 ? 0.571 11.219 -1.89 1 93.44 334 ALA B CA 1
ATOM 5599 C C . ALA B 1 334 ? 1.424 11.977 -0.875 1 93.44 334 ALA B C 1
ATOM 5601 O O . ALA B 1 334 ? 1.735 11.453 0.197 1 93.44 334 ALA B O 1
ATOM 5602 N N . THR B 1 335 ? 1.777 13.195 -1.205 1 92.75 335 THR B N 1
ATOM 5603 C CA . THR B 1 335 ? 2.621 14.008 -0.332 1 92.75 335 THR B CA 1
ATOM 5604 C C . THR B 1 335 ? 1.935 14.25 1.009 1 92.75 335 THR B C 1
ATOM 5606 O O . THR B 1 335 ? 2.514 13.992 2.064 1 92.75 335 THR B O 1
ATOM 5609 N N . ARG B 1 336 ? 0.755 14.656 0.972 1 94.94 336 ARG B N 1
ATOM 5610 C CA . ARG B 1 336 ? 0.036 15.016 2.189 1 94.94 336 ARG B CA 1
ATOM 5611 C C . ARG B 1 336 ? -0.372 13.766 2.973 1 94.94 336 ARG B C 1
ATOM 5613 O O . ARG B 1 336 ? -0.345 13.766 4.203 1 94.94 336 ARG B O 1
ATOM 5620 N N . LEU B 1 337 ? -0.742 12.719 2.242 1 96.75 337 LEU B N 1
ATOM 5621 C CA . LEU B 1 337 ? -1.08 11.453 2.896 1 96.75 337 LEU B CA 1
ATOM 5622 C C . LEU B 1 337 ? 0.11 10.914 3.682 1 96.75 337 LEU B C 1
ATOM 5624 O O . LEU B 1 337 ? -0.022 10.562 4.855 1 96.75 337 LEU B O 1
ATOM 5628 N N . THR B 1 338 ? 1.242 10.883 3.066 1 97.12 338 THR B N 1
ATOM 5629 C CA . THR B 1 338 ? 2.42 10.305 3.707 1 97.12 338 THR B CA 1
ATOM 5630 C C . THR B 1 338 ? 2.896 11.188 4.855 1 97.12 338 THR B C 1
ATOM 5632 O O . THR B 1 338 ? 3.387 10.688 5.871 1 97.12 338 THR B O 1
ATOM 5635 N N . ALA B 1 339 ? 2.748 12.484 4.727 1 96.25 339 ALA B N 1
ATOM 5636 C CA . ALA B 1 339 ? 3.078 13.383 5.832 1 96.25 339 ALA B CA 1
ATOM 5637 C C . ALA B 1 339 ? 2.164 13.133 7.027 1 96.25 339 ALA B C 1
ATOM 5639 O O . ALA B 1 339 ? 2.637 13 8.156 1 96.25 339 ALA B O 1
ATOM 5640 N N . ALA B 1 340 ? 0.89 13.07 6.766 1 96.94 340 ALA B N 1
ATOM 5641 C CA . ALA B 1 340 ? -0.077 12.836 7.832 1 96.94 340 ALA B CA 1
ATOM 5642 C C . ALA B 1 340 ? 0.219 11.523 8.562 1 96.94 340 ALA B C 1
ATOM 5644 O O . ALA B 1 340 ? 0.172 11.469 9.797 1 96.94 340 ALA B O 1
ATOM 5645 N N . ALA B 1 341 ? 0.496 10.492 7.773 1 96.25 341 ALA B N 1
ATOM 5646 C CA . ALA B 1 341 ? 0.818 9.203 8.383 1 96.25 341 ALA B CA 1
ATOM 5647 C C . ALA B 1 341 ? 2.072 9.305 9.242 1 96.25 341 ALA B C 1
ATOM 5649 O O . ALA B 1 341 ? 2.143 8.703 10.32 1 96.25 341 ALA B O 1
ATOM 5650 N N . SER B 1 342 ? 3.061 9.984 8.789 1 96.38 342 SER B N 1
ATOM 5651 C CA . SER B 1 342 ? 4.309 10.156 9.531 1 96.38 342 SER B CA 1
ATOM 5652 C C . SER B 1 342 ? 4.074 10.891 10.844 1 96.38 342 SER B C 1
ATOM 5654 O O . SER B 1 342 ? 4.59 10.484 11.891 1 96.38 342 SER B O 1
ATOM 5656 N N . TYR B 1 343 ? 3.307 11.914 10.789 1 96.25 343 TYR B N 1
ATOM 5657 C CA . TYR B 1 343 ? 3.031 12.68 12 1 96.25 343 TYR B CA 1
ATOM 5658 C C . TYR B 1 343 ? 2.17 11.875 12.969 1 96.25 343 TYR B C 1
ATOM 5660 O O . TYR B 1 343 ? 2.311 11.992 14.188 1 96.25 343 TYR B O 1
ATOM 5668 N N . ALA B 1 344 ? 1.232 11.086 12.445 1 94.56 344 ALA B N 1
ATOM 5669 C CA . ALA B 1 344 ? 0.459 10.188 13.305 1 94.56 344 ALA B CA 1
ATOM 5670 C C . ALA B 1 344 ? 1.371 9.219 14.047 1 94.56 344 ALA B C 1
ATOM 5672 O O . ALA B 1 344 ? 1.165 8.945 15.234 1 94.56 344 ALA B O 1
ATOM 5673 N N . ALA B 1 345 ? 2.363 8.742 13.328 1 93.25 345 ALA B N 1
ATOM 5674 C CA . ALA B 1 345 ? 3.312 7.82 13.953 1 93.25 345 ALA B CA 1
ATOM 5675 C C . ALA B 1 345 ? 4.152 8.531 15.008 1 93.25 345 ALA B C 1
ATOM 5677 O O . ALA B 1 345 ? 4.457 7.961 16.062 1 93.25 345 ALA B O 1
ATOM 5678 N N . LEU B 1 346 ? 4.555 9.719 14.75 1 95 346 LEU B N 1
ATOM 5679 C CA . LEU B 1 346 ? 5.426 10.477 15.641 1 95 346 LEU B CA 1
ATOM 5680 C C . LEU B 1 346 ? 4.691 10.867 16.922 1 95 346 LEU B C 1
ATOM 5682 O O . LEU B 1 346 ? 5.289 10.898 18 1 95 346 LEU B O 1
ATOM 5686 N N . PHE B 1 347 ? 3.35 11.102 16.812 1 94.81 347 PHE B N 1
ATOM 5687 C CA . PHE B 1 347 ? 2.654 11.68 17.953 1 94.81 347 PHE B CA 1
ATOM 5688 C C . PHE B 1 347 ? 1.555 10.75 18.453 1 94.81 347 PHE B C 1
ATOM 5690 O O . PHE B 1 347 ? 0.866 11.062 19.422 1 94.81 347 PHE B O 1
ATOM 5697 N N . GLY B 1 348 ? 1.423 9.617 17.781 1 90.38 348 GLY B N 1
ATOM 5698 C CA . GLY B 1 348 ? 0.348 8.688 18.094 1 90.38 348 GLY B CA 1
ATOM 5699 C C . GLY B 1 348 ? 0.394 8.188 19.531 1 90.38 348 GLY B C 1
ATOM 5700 O O . GLY B 1 348 ? -0.638 7.832 20.109 1 90.38 348 GLY B O 1
ATOM 5701 N N . THR B 1 349 ? 1.549 8.211 20.109 1 88.62 349 THR B N 1
ATOM 5702 C CA . THR B 1 349 ? 1.686 7.711 21.484 1 88.62 349 THR B CA 1
ATOM 5703 C C . THR B 1 349 ? 2.064 8.844 22.438 1 88.62 349 THR B C 1
ATOM 5705 O O . THR B 1 349 ? 2.537 8.586 23.547 1 88.62 349 THR B O 1
ATOM 5708 N N . TRP B 1 350 ? 1.913 9.992 21.984 1 93.62 350 TRP B N 1
ATOM 5709 C CA . TRP B 1 350 ? 2.293 11.148 22.781 1 93.62 350 TRP B CA 1
ATOM 5710 C C . TRP B 1 350 ? 1.323 11.344 23.953 1 93.62 350 TRP B C 1
ATOM 5712 O O . TRP B 1 350 ? 0.112 11.172 23.781 1 93.62 350 TRP B O 1
ATOM 5722 N N . GLU B 1 351 ? 1.865 11.766 25.109 1 93.5 351 GLU B N 1
ATOM 5723 C CA . GLU B 1 351 ? 1.108 12.148 26.297 1 93.5 351 GLU B CA 1
ATOM 5724 C C . GLU B 1 351 ? 1.546 13.523 26.812 1 93.5 351 GLU B C 1
ATOM 5726 O O . GLU B 1 351 ? 2.732 13.852 26.781 1 93.5 351 GLU B O 1
ATOM 5731 N N . PRO B 1 352 ? 0.571 14.273 27.266 1 93.56 352 PRO B N 1
ATOM 5732 C CA . PRO B 1 352 ? 0.951 15.594 27.766 1 93.56 352 PRO B CA 1
ATOM 5733 C C . PRO B 1 352 ? 1.797 15.516 29.031 1 93.56 352 PRO B C 1
ATOM 5735 O O . PRO B 1 352 ? 1.57 14.648 29.891 1 93.56 352 PRO B O 1
ATOM 5738 N N . VAL B 1 353 ? 2.764 16.391 29.062 1 90.25 353 VAL B N 1
ATOM 5739 C CA . VAL B 1 353 ? 3.543 16.547 30.297 1 90.25 353 VAL B CA 1
ATOM 5740 C C . VAL B 1 353 ? 2.936 17.656 31.141 1 90.25 353 VAL B C 1
ATOM 5742 O O . VAL B 1 353 ? 2.34 18.594 30.625 1 90.25 353 VAL B O 1
ATOM 5745 N N . VAL B 1 354 ? 3.074 17.406 32.438 1 91.06 354 VAL B N 1
ATOM 5746 C CA . VAL B 1 354 ? 2.568 18.422 33.344 1 91.06 354 VAL B CA 1
ATOM 5747 C C . VAL B 1 354 ? 3.348 19.719 33.125 1 91.06 354 VAL B C 1
ATOM 5749 O O . VAL B 1 354 ? 4.582 19.719 33.125 1 91.06 354 VAL B O 1
ATOM 5752 N N . SER B 1 355 ? 2.613 20.766 32.844 1 87.88 355 SER B N 1
ATOM 5753 C CA . SER B 1 355 ? 3.223 22.047 32.531 1 87.88 355 SER B CA 1
ATOM 5754 C C . SER B 1 355 ? 2.607 23.156 33.406 1 87.88 355 SER B C 1
ATOM 5756 O O . SER B 1 355 ? 1.432 23.094 33.75 1 87.88 355 SER B O 1
ATOM 5758 N N . ALA B 1 356 ? 3.408 24.203 33.688 1 87.38 356 ALA B N 1
ATOM 5759 C CA . ALA B 1 356 ? 2.939 25.344 34.469 1 87.38 356 ALA B CA 1
ATOM 5760 C C . ALA B 1 356 ? 2.369 26.438 33.594 1 87.38 356 ALA B C 1
ATOM 5762 O O . ALA B 1 356 ? 2.105 27.547 34.062 1 87.38 356 ALA B O 1
ATOM 5763 N N . VAL B 1 357 ? 2.141 26.125 32.406 1 92.62 357 VAL B N 1
ATOM 5764 C CA . VAL B 1 357 ? 1.6 27.094 31.453 1 92.62 357 VAL B CA 1
ATOM 5765 C C . VAL B 1 357 ? 0.073 27.062 31.5 1 92.62 357 VAL B C 1
ATOM 5767 O O . VAL B 1 357 ? -0.538 26 31.406 1 92.62 357 VAL B O 1
ATOM 5770 N N . PRO B 1 358 ? -0.577 28.25 31.734 1 95.88 358 PRO B N 1
ATOM 5771 C CA . PRO B 1 358 ? -2.041 28.312 31.688 1 95.88 358 PRO B CA 1
ATOM 5772 C C . PRO B 1 358 ? -2.615 27.688 30.422 1 95.88 358 PRO B C 1
ATOM 5774 O O . PRO B 1 358 ? -2.045 27.844 29.328 1 95.88 358 PRO B O 1
ATOM 5777 N N . LEU B 1 359 ? -3.787 27 30.578 1 97.38 359 LEU B N 1
ATOM 5778 C CA . LEU B 1 359 ? -4.367 26.25 29.469 1 97.38 359 LEU B CA 1
ATOM 5779 C C . LEU B 1 359 ? -5.84 26.609 29.297 1 97.38 359 LEU B C 1
ATOM 5781 O O . LEU B 1 359 ? -6.605 26.609 30.266 1 97.38 359 LEU B O 1
ATOM 5785 N N . LEU B 1 360 ? -6.164 27.031 28.109 1 98.25 360 LEU B N 1
ATOM 5786 C CA . LEU B 1 360 ? -7.559 27.188 27.719 1 98.25 360 LEU B CA 1
ATOM 5787 C C . LEU B 1 360 ? -8.023 26 26.891 1 98.25 360 LEU B C 1
ATOM 5789 O O . LEU B 1 360 ? -7.445 25.703 25.844 1 98.25 360 LEU B O 1
ATOM 5793 N N . ASN B 1 361 ? -9.031 25.266 27.375 1 98.19 361 ASN B N 1
ATOM 5794 C CA . ASN B 1 361 ? -9.617 24.125 26.656 1 98.19 361 ASN B CA 1
ATOM 5795 C C . ASN B 1 361 ? -10.984 24.484 26.078 1 98.19 361 ASN B C 1
ATOM 5797 O O . ASN B 1 361 ? -11.984 24.5 26.797 1 98.19 361 ASN B O 1
ATOM 5801 N N . MET B 1 362 ? -10.984 24.781 24.781 1 97.94 362 MET B N 1
ATOM 5802 C CA . MET B 1 362 ? -12.25 25.047 24.094 1 97.94 362 MET B CA 1
ATOM 5803 C C . MET B 1 362 ? -12.836 23.766 23.516 1 97.94 362 MET B C 1
ATOM 5805 O O . MET B 1 362 ? -12.172 23.062 22.75 1 97.94 362 MET B O 1
ATOM 5809 N N . ILE B 1 363 ? -14.062 23.484 23.828 1 96.94 363 ILE B N 1
ATOM 5810 C CA . ILE B 1 363 ? -14.688 22.234 23.406 1 96.94 363 ILE B CA 1
ATOM 5811 C C . ILE B 1 363 ? -15.938 22.531 22.578 1 96.94 363 ILE B C 1
ATOM 5813 O O . ILE B 1 363 ? -16.641 23.516 22.844 1 96.94 363 ILE B O 1
ATOM 5817 N N . ALA B 1 364 ? -16.203 21.672 21.625 1 95.62 364 ALA B N 1
ATOM 5818 C CA . ALA B 1 364 ? -17.375 21.828 20.781 1 95.62 364 ALA B CA 1
ATOM 5819 C C . ALA B 1 364 ? -18.656 21.438 21.516 1 95.62 364 ALA B C 1
ATOM 5821 O O . ALA B 1 364 ? -18.672 20.453 22.266 1 95.62 364 ALA B O 1
ATOM 5822 N N . MET B 1 365 ? -19.672 22.188 21.266 1 92.62 365 MET B N 1
ATOM 5823 C CA . MET B 1 365 ? -20.953 21.906 21.906 1 92.62 365 MET B CA 1
ATOM 5824 C C . MET B 1 365 ? -21.656 20.75 21.219 1 92.62 365 MET B C 1
ATOM 5826 O O . MET B 1 365 ? -22.297 19.922 21.875 1 92.62 365 MET B O 1
ATOM 5830 N N . ASP B 1 366 ? -21.578 20.766 19.906 1 84.31 366 ASP B N 1
ATOM 5831 C CA . ASP B 1 366 ? -22.234 19.719 19.109 1 84.31 366 ASP B CA 1
ATOM 5832 C C . ASP B 1 366 ? -21.297 18.547 18.859 1 84.31 366 ASP B C 1
ATOM 5834 O O . ASP B 1 366 ? -20.359 18.656 18.062 1 84.31 366 ASP B O 1
ATOM 5838 N N . GLU B 1 367 ? -21.547 17.438 19.562 1 79.44 367 GLU B N 1
ATOM 5839 C CA . GLU B 1 367 ? -20.641 16.312 19.422 1 79.44 367 GLU B CA 1
ATOM 5840 C C . GLU B 1 367 ? -21.391 15.039 19.031 1 79.44 367 GLU B C 1
ATOM 5842 O O . GLU B 1 367 ? -22.578 14.906 19.312 1 79.44 367 GLU B O 1
ATOM 5847 N N . THR B 1 368 ? -20.703 14.312 18.281 1 79.62 368 THR B N 1
ATOM 5848 C CA . THR B 1 368 ? -21.203 12.977 18.016 1 79.62 368 THR B CA 1
ATOM 5849 C C . THR B 1 368 ? -21.219 12.141 19.297 1 79.62 368 THR B C 1
ATOM 5851 O O . THR B 1 368 ? -20.609 12.516 20.2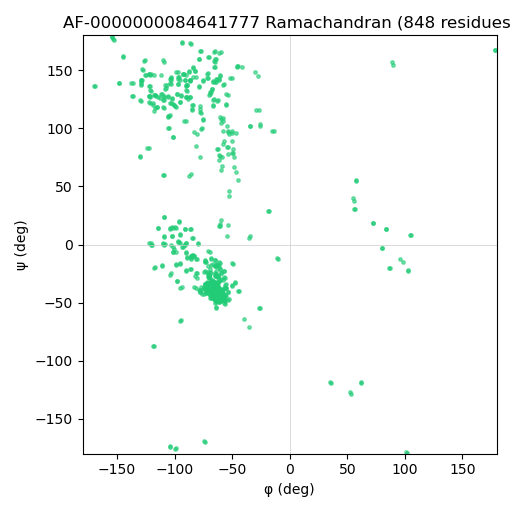97 1 79.62 368 THR B O 1
ATOM 5854 N N . ALA B 1 369 ? -21.938 11.008 19.188 1 79.06 369 ALA B N 1
ATOM 5855 C CA . ALA B 1 369 ? -22 10.102 20.328 1 79.06 369 ALA B CA 1
ATOM 5856 C C . ALA B 1 369 ? -20.609 9.602 20.703 1 79.06 369 ALA B C 1
ATOM 5858 O O . ALA B 1 369 ? -20.266 9.516 21.891 1 79.06 369 ALA B O 1
ATOM 5859 N N . ALA B 1 370 ? -19.859 9.336 19.797 1 80 370 ALA B N 1
ATOM 5860 C CA . ALA B 1 370 ? -18.5 8.844 20.031 1 80 370 ALA B CA 1
ATOM 5861 C C . ALA B 1 370 ? -17.656 9.891 20.75 1 80 370 ALA B C 1
ATOM 5863 O O . ALA B 1 370 ? -16.891 9.562 21.672 1 80 370 ALA B O 1
ATOM 5864 N N . CYS B 1 371 ? -17.781 11.078 20.375 1 86.38 371 CYS B N 1
ATOM 5865 C CA . CYS B 1 371 ? -17.031 12.18 20.984 1 86.38 371 CYS B CA 1
ATOM 5866 C C . CYS B 1 371 ? -17.516 12.438 22.406 1 86.38 371 CYS B C 1
ATOM 5868 O O . CYS B 1 371 ? -16.719 12.75 23.297 1 86.38 371 CYS B O 1
ATOM 5870 N N . GLU B 1 372 ? -18.766 12.25 22.594 1 87.75 372 GLU B N 1
ATOM 5871 C CA . GLU B 1 372 ? -19.344 12.469 23.922 1 87.75 372 GLU B CA 1
ATOM 5872 C C . GLU B 1 372 ? -18.844 11.445 24.922 1 87.75 372 GLU B C 1
ATOM 5874 O O . GLU B 1 372 ? -18.672 11.75 26.109 1 87.75 372 GLU B O 1
ATOM 5879 N N . ARG B 1 373 ? -18.578 10.289 24.453 1 86.69 373 ARG B N 1
ATOM 5880 C CA . ARG B 1 373 ? -18.141 9.203 25.328 1 86.69 373 ARG B CA 1
ATOM 5881 C C . ARG B 1 373 ? -16.781 9.508 25.953 1 86.69 373 ARG B C 1
ATOM 5883 O O . ARG B 1 373 ? -16.516 9.102 27.078 1 86.69 373 ARG B O 1
ATOM 5890 N N . VAL B 1 374 ? -16.016 10.32 25.266 1 88.06 374 VAL B N 1
ATOM 5891 C CA . VAL B 1 374 ? -14.664 10.57 25.766 1 88.06 374 VAL B CA 1
ATOM 5892 C C . VAL B 1 374 ? -14.57 12 26.297 1 88.06 374 VAL B C 1
ATOM 5894 O O . VAL B 1 374 ? -13.5 12.445 26.719 1 88.06 374 VAL B O 1
ATOM 5897 N N . ARG B 1 375 ? -15.617 12.711 26.375 1 91 375 ARG B N 1
ATOM 5898 C CA . ARG B 1 375 ? -15.641 14.133 26.703 1 91 375 ARG B CA 1
ATOM 5899 C C . ARG B 1 375 ? -15.133 14.375 28.125 1 91 375 ARG B C 1
ATOM 5901 O O . ARG B 1 375 ? -14.234 15.195 28.328 1 91 375 ARG B O 1
ATOM 5908 N N . ALA B 1 376 ? -15.727 13.703 29.062 1 92.25 376 ALA B N 1
ATOM 5909 C CA . ALA B 1 376 ? -15.359 13.898 30.469 1 92.25 376 ALA B CA 1
ATOM 5910 C C . ALA B 1 376 ? -13.891 13.57 30.703 1 92.25 376 ALA B C 1
ATOM 5912 O O . ALA B 1 376 ? -13.18 14.312 31.391 1 92.25 376 ALA B O 1
ATOM 5913 N N . GLU B 1 377 ? -13.523 12.523 30.203 1 92.31 377 GLU B N 1
ATOM 5914 C CA . GLU B 1 377 ? -12.133 12.117 30.344 1 92.31 377 GLU B CA 1
ATOM 5915 C C . GLU B 1 377 ? -11.188 13.117 29.688 1 92.31 377 GLU B C 1
ATOM 5917 O O . GLU B 1 377 ? -10.117 13.422 30.219 1 92.31 377 GLU B O 1
ATOM 5922 N N . ARG B 1 378 ? -11.539 13.539 28.531 1 92.12 378 ARG B N 1
ATOM 5923 C CA . ARG B 1 378 ? -10.734 14.508 27.781 1 92.12 378 ARG B CA 1
ATOM 5924 C C . ARG B 1 378 ? -10.539 15.789 28.594 1 92.12 378 ARG B C 1
ATOM 5926 O O . ARG B 1 378 ? -9.414 16.281 28.719 1 92.12 378 ARG B O 1
ATOM 5933 N N . ILE B 1 379 ? -11.609 16.312 29.156 1 94.19 379 ILE B N 1
ATOM 5934 C CA . ILE B 1 379 ? -11.562 17.531 29.938 1 94.19 379 ILE B CA 1
ATOM 5935 C C . ILE B 1 379 ? -10.672 17.344 31.156 1 94.19 379 ILE B C 1
ATOM 5937 O O . ILE B 1 379 ? -9.828 18.172 31.469 1 94.19 379 ILE B O 1
ATOM 5941 N N . ASN B 1 380 ? -10.789 16.203 31.766 1 94.38 380 ASN B N 1
ATOM 5942 C CA . ASN B 1 380 ? -10.023 15.93 33 1 94.38 380 ASN B CA 1
ATOM 5943 C C . ASN B 1 380 ? -8.539 15.742 32.688 1 94.38 380 ASN B C 1
ATOM 5945 O O . ASN B 1 380 ? -7.688 16.188 33.438 1 94.38 380 ASN B O 1
ATOM 5949 N N . ARG B 1 381 ? -8.25 15.07 31.656 1 94.31 381 ARG B N 1
ATOM 5950 C CA . ARG B 1 381 ? -6.859 14.789 31.312 1 94.31 381 ARG B CA 1
ATOM 5951 C C . ARG B 1 381 ? -6.105 16.078 31 1 94.31 381 ARG B C 1
ATOM 5953 O O . ARG B 1 381 ? -4.918 16.203 31.312 1 94.31 381 ARG B O 1
ATOM 5960 N N . TRP B 1 382 ? -6.723 16.984 30.328 1 95.12 382 TRP B N 1
ATOM 5961 C CA . TRP B 1 382 ? -6.09 18.266 30.047 1 95.12 382 TRP B CA 1
ATOM 5962 C C . TRP B 1 382 ? -5.945 19.094 31.328 1 95.12 382 TRP B C 1
ATOM 5964 O O . TRP B 1 382 ? -4.973 19.828 31.5 1 95.12 382 TRP B O 1
ATOM 5974 N N . ARG B 1 383 ? -6.906 18.953 32.281 1 94.56 383 ARG B N 1
ATOM 5975 C CA . ARG B 1 383 ? -6.793 19.609 33.594 1 94.56 383 ARG B CA 1
ATOM 5976 C C . ARG B 1 383 ? -5.562 19.125 34.344 1 94.56 383 ARG B C 1
ATOM 5978 O O . ARG B 1 383 ? -4.809 19.922 34.906 1 94.56 383 ARG B O 1
ATOM 5985 N N . VAL B 1 384 ? -5.422 17.828 34.25 1 93.06 384 VAL B N 1
ATOM 5986 C CA . VAL B 1 384 ? -4.309 17.219 34.969 1 93.06 384 VAL B CA 1
ATOM 5987 C C . VAL B 1 384 ? -2.986 17.656 34.344 1 93.06 384 VAL B C 1
ATOM 5989 O O . VAL B 1 384 ? -1.989 17.828 35.031 1 93.06 384 VAL B O 1
ATOM 5992 N N . ALA B 1 385 ? -2.947 17.922 33.062 1 91.75 385 ALA B N 1
ATOM 5993 C CA . ALA B 1 385 ? -1.735 18.297 32.344 1 91.75 385 ALA B CA 1
ATOM 5994 C C . ALA B 1 385 ? -1.322 19.734 32.688 1 91.75 385 ALA B C 1
ATOM 5996 O O . ALA B 1 385 ? -0.204 20.156 32.375 1 91.75 385 ALA B O 1
ATOM 5997 N N . THR B 1 386 ? -2.131 20.578 33.312 1 87.5 386 THR B N 1
ATOM 5998 C CA . THR B 1 386 ? -1.848 21.969 33.625 1 87.5 386 THR B CA 1
ATOM 5999 C C . THR B 1 386 ? -1.403 22.109 35.094 1 87.5 386 THR B C 1
ATOM 6001 O O . THR B 1 386 ? -1.124 23.219 35.562 1 87.5 386 THR B O 1
ATOM 6004 N N . ALA B 1 387 ? -1.068 21.188 35.75 1 79.56 387 ALA B N 1
ATOM 6005 C CA . ALA B 1 387 ? -0.627 21.203 37.125 1 79.56 387 ALA B CA 1
ATOM 6006 C C . ALA B 1 387 ? -1.372 22.266 37.938 1 79.56 387 ALA B C 1
ATOM 6008 O O . ALA B 1 387 ? -2.605 22.281 37.969 1 79.56 387 ALA B O 1
ATOM 6009 N N . GLU B 1 388 ? -0.448 23.281 38.469 1 81.62 388 GLU B N 1
ATOM 6010 C CA . GLU B 1 388 ? -0.996 24.312 39.344 1 81.62 388 GLU B CA 1
ATOM 6011 C C . GLU B 1 388 ? -1.342 25.578 38.562 1 81.62 388 GLU B C 1
ATOM 6013 O O . GLU B 1 388 ? -1.884 26.531 39.125 1 81.62 388 GLU B O 1
ATOM 6018 N N . ALA B 1 389 ? -1.129 25.531 37.281 1 87.62 389 ALA B N 1
ATOM 6019 C CA . ALA B 1 389 ? -1.462 26.703 36.469 1 87.62 389 ALA B CA 1
ATOM 6020 C C . ALA B 1 389 ? -2.965 26.797 36.219 1 87.62 389 ALA B C 1
ATOM 6022 O O . ALA B 1 389 ? -3.709 25.875 36.562 1 87.62 389 ALA B O 1
ATOM 6023 N N . SER B 1 390 ? -3.389 27.922 35.75 1 92.56 390 SER B N 1
ATOM 6024 C CA . SER B 1 390 ? -4.809 28.141 35.5 1 92.56 390 SER B CA 1
ATOM 6025 C C . SER B 1 390 ? -5.305 27.266 34.344 1 92.56 390 SER B C 1
ATOM 6027 O O . SER B 1 390 ? -4.602 27.094 33.344 1 92.56 390 SER B O 1
ATOM 6029 N N . TYR B 1 391 ? -6.438 26.641 34.594 1 95.94 391 TYR B N 1
ATOM 6030 C CA . TYR B 1 391 ? -7.129 25.828 33.594 1 95.94 391 TYR B CA 1
ATOM 6031 C C . TYR B 1 391 ? -8.547 26.344 33.344 1 95.94 391 TYR B C 1
ATOM 6033 O O . TYR B 1 391 ? -9.328 26.469 34.312 1 95.94 391 TYR B O 1
ATOM 6041 N N . SER B 1 392 ? -8.859 26.688 32.125 1 96.62 392 SER B N 1
ATOM 6042 C CA . SER B 1 392 ? -10.188 27.156 31.766 1 96.62 392 SER B CA 1
ATOM 6043 C C . SER B 1 392 ? -10.805 26.281 30.688 1 96.62 392 SER B C 1
ATOM 6045 O O . SER B 1 392 ? -10.109 25.828 29.766 1 96.62 392 SER B O 1
ATOM 6047 N N . VAL B 1 393 ? -12.094 25.938 30.844 1 97.19 393 VAL B N 1
ATOM 6048 C CA . VAL B 1 393 ? -12.844 25.219 29.844 1 97.19 393 VAL B CA 1
ATOM 6049 C C . VAL B 1 393 ? -13.992 26.078 29.312 1 97.19 393 VAL B C 1
ATOM 6051 O O . VAL B 1 393 ? -14.719 26.688 30.109 1 97.19 393 VAL B O 1
ATOM 6054 N N . VAL B 1 394 ? -14.086 26.219 28.031 1 97.5 394 VAL B N 1
ATOM 6055 C CA . VAL B 1 394 ? -15.164 26.984 27.406 1 97.5 394 VAL B CA 1
ATOM 6056 C C . VAL B 1 394 ? -15.82 26.156 26.312 1 97.5 394 VAL B C 1
ATOM 6058 O O . VAL B 1 394 ? -15.141 25.453 25.562 1 97.5 394 VAL B O 1
ATOM 6061 N N . GLU B 1 395 ? -17.141 26.188 26.234 1 96.75 395 GLU B N 1
ATOM 6062 C CA . GLU B 1 395 ? -17.875 25.516 25.156 1 96.75 395 GLU B CA 1
ATOM 6063 C C . GLU B 1 395 ? -18.172 26.469 24.016 1 96.75 395 GLU B C 1
ATOM 6065 O O . GLU B 1 395 ? -18.609 27.594 24.234 1 96.75 395 GLU B O 1
ATOM 6070 N N . ILE B 1 396 ? -17.828 26.062 22.875 1 97.06 396 ILE B N 1
ATOM 6071 C CA . ILE B 1 396 ? -18.031 26.844 21.672 1 97.06 396 ILE B CA 1
ATOM 6072 C C . ILE B 1 396 ? -19.156 26.234 20.828 1 97.06 396 ILE B C 1
ATOM 6074 O O . ILE B 1 396 ? -19.188 25.016 20.625 1 97.06 396 ILE B O 1
ATOM 6078 N N . PRO B 1 397 ? -20.078 27.078 20.312 1 94.56 397 PRO B N 1
ATOM 6079 C CA . PRO B 1 397 ? -21.141 26.547 19.469 1 94.56 397 PRO B CA 1
ATOM 6080 C C . PRO B 1 397 ? -20.594 25.859 18.203 1 94.56 397 PRO B C 1
ATOM 6082 O O . PRO B 1 397 ? -19.625 26.328 17.625 1 94.56 397 PRO B O 1
ATOM 6085 N N . GLY B 1 398 ? -21.344 24.797 17.828 1 92.5 398 GLY B N 1
ATOM 6086 C CA . GLY B 1 398 ? -20.969 24.062 16.625 1 92.5 398 GLY B CA 1
ATOM 6087 C C . GLY B 1 398 ? -20.234 22.766 16.922 1 92.5 398 GLY B C 1
ATOM 6088 O O . GLY B 1 398 ? -20.125 22.375 18.094 1 92.5 398 GLY B O 1
ATOM 6089 N N . ASP B 1 399 ? -19.859 22.094 15.844 1 92.06 399 ASP B N 1
ATOM 6090 C CA . ASP B 1 399 ? -19.125 20.844 16 1 92.06 399 ASP B CA 1
ATOM 6091 C C . ASP B 1 399 ? -17.625 21.047 15.797 1 92.06 399 ASP B C 1
ATOM 6093 O O . ASP B 1 399 ? -17.156 22.188 15.727 1 92.06 399 ASP B O 1
ATOM 6097 N N . HIS B 1 400 ? -16.859 19.969 15.828 1 93.12 400 HIS B N 1
ATOM 6098 C CA . HIS B 1 400 ? -15.398 19.953 15.727 1 93.12 400 HIS B CA 1
ATOM 6099 C C . HIS B 1 400 ? -14.93 20.781 14.531 1 93.12 400 HIS B C 1
ATOM 6101 O O . HIS B 1 400 ? -13.93 21.5 14.625 1 93.12 400 HIS B O 1
ATOM 6107 N N . PHE B 1 401 ? -15.641 20.797 13.43 1 88.19 401 PHE B N 1
ATOM 6108 C CA . PHE B 1 401 ? -15.172 21.406 12.188 1 88.19 401 PHE B CA 1
ATOM 6109 C C . PHE B 1 401 ? -15.688 22.828 12.055 1 88.19 401 PHE B C 1
ATOM 6111 O O . PHE B 1 401 ? -15.078 23.656 11.359 1 88.19 401 PHE B O 1
ATOM 6118 N N . ASP B 1 402 ? -16.672 23.219 12.797 1 88 402 ASP B N 1
ATOM 6119 C CA . ASP B 1 402 ? -17.266 24.547 12.742 1 88 402 ASP B CA 1
ATOM 6120 C C . ASP B 1 402 ? -16.438 25.562 13.539 1 88 402 ASP B C 1
ATOM 6122 O O . ASP B 1 402 ? -16.453 26.75 13.242 1 88 402 ASP B O 1
ATOM 6126 N N . MET B 1 403 ? -15.75 25.062 14.445 1 91.94 403 MET B N 1
ATOM 6127 C CA . MET B 1 403 ? -15.141 25.922 15.461 1 91.94 403 MET B CA 1
ATOM 6128 C C . MET B 1 403 ? -14.109 26.859 14.836 1 91.94 403 MET B C 1
ATOM 6130 O O . MET B 1 403 ? -13.844 27.938 15.359 1 91.94 403 MET B O 1
ATOM 6134 N N . ILE B 1 404 ? -13.531 26.438 13.711 1 88.69 404 ILE B N 1
ATOM 6135 C CA . ILE B 1 404 ? -12.508 27.297 13.117 1 88.69 404 ILE B CA 1
ATOM 6136 C C . ILE B 1 404 ? -13.031 27.891 11.82 1 88.69 404 ILE B C 1
ATOM 6138 O O . ILE B 1 404 ? -12.305 28.609 11.117 1 88.69 404 ILE B O 1
ATOM 6142 N N . THR B 1 405 ? -14.25 27.578 11.469 1 83.88 405 THR B N 1
ATOM 6143 C CA . THR B 1 405 ? -14.875 28.109 10.266 1 83.88 405 THR B CA 1
ATOM 6144 C C . THR B 1 405 ? -16.109 28.938 10.609 1 83.88 405 THR B C 1
ATOM 6146 O O . THR B 1 405 ? -16 30.109 10.984 1 83.88 405 THR B O 1
ATOM 6149 N N . THR B 1 406 ? -17.297 28.297 10.727 1 81.25 406 THR B N 1
ATOM 6150 C CA . THR B 1 406 ? -18.578 28.969 10.898 1 81.25 406 THR B CA 1
ATOM 6151 C C . THR B 1 406 ? -18.672 29.609 12.289 1 81.25 406 THR B C 1
ATOM 6153 O O . THR B 1 406 ? -19.328 30.625 12.461 1 81.25 406 THR B O 1
ATOM 6156 N N . SER B 1 407 ? -17.984 29.031 13.234 1 89.56 407 SER B N 1
ATOM 6157 C CA . SER B 1 407 ? -18.047 29.547 14.602 1 89.56 407 SER B CA 1
ATOM 6158 C C . SER B 1 407 ? -16.734 30.219 15 1 89.56 407 SER B C 1
ATOM 6160 O O . SER B 1 407 ? -16.406 30.297 16.188 1 89.56 407 SER B O 1
ATOM 6162 N N . SER B 1 408 ? -16 30.656 14.008 1 89.25 408 SER B N 1
ATOM 6163 C CA . SER B 1 408 ? -14.688 31.25 14.258 1 89.25 408 SER B CA 1
ATOM 6164 C C . SER B 1 408 ? -14.797 32.5 15.133 1 89.25 408 SER B C 1
ATOM 6166 O O . SER B 1 408 ? -13.914 32.781 15.945 1 89.25 408 SER B O 1
ATOM 6168 N N . ASP B 1 409 ? -15.891 33.25 15.039 1 91.31 409 ASP B N 1
ATOM 6169 C CA . ASP B 1 409 ? -16.094 34.438 15.859 1 91.31 409 ASP B CA 1
ATOM 6170 C C . ASP B 1 409 ? -16.203 34.094 17.344 1 91.31 409 ASP B C 1
ATOM 6172 O O . ASP B 1 409 ? -15.609 34.75 18.188 1 91.31 409 ASP B O 1
ATOM 6176 N N . ALA B 1 410 ? -16.984 33.094 17.594 1 94.75 410 ALA B N 1
ATOM 6177 C CA . ALA B 1 410 ? -17.125 32.625 18.969 1 94.75 410 ALA B CA 1
ATOM 6178 C C . ALA B 1 410 ? -15.797 32.125 19.531 1 94.75 410 ALA B C 1
ATOM 6180 O O . ALA B 1 410 ? -15.461 32.438 20.688 1 94.75 410 ALA B O 1
ATOM 6181 N N . THR B 1 411 ? -15.125 31.391 18.766 1 95.88 411 THR B N 1
ATOM 6182 C CA . THR B 1 411 ? -13.82 30.875 19.141 1 95.88 411 THR B CA 1
ATOM 6183 C C . THR B 1 411 ? -12.852 32.031 19.438 1 95.88 411 THR B C 1
ATOM 6185 O O . THR B 1 411 ? -12.156 32.031 20.453 1 95.88 411 THR B O 1
ATOM 6188 N N . THR B 1 412 ? -12.812 33 18.578 1 95.19 412 THR B N 1
ATOM 6189 C CA . THR B 1 412 ? -11.906 34.156 18.703 1 95.19 412 THR B CA 1
ATOM 6190 C C . THR B 1 412 ? -12.273 35 19.922 1 95.19 412 THR B C 1
ATOM 6192 O O . THR B 1 412 ? -11.398 35.5 20.625 1 95.19 412 THR B O 1
ATOM 6195 N N . THR B 1 413 ? -13.539 35.156 20.141 1 95.88 413 THR B N 1
ATOM 6196 C CA . THR B 1 413 ? -14.008 35.875 21.312 1 95.88 413 THR B CA 1
ATOM 6197 C C . THR B 1 413 ? -13.547 35.219 22.594 1 95.88 413 THR B C 1
ATOM 6199 O O . THR B 1 413 ? -13.07 35.875 23.516 1 95.88 413 THR B O 1
ATOM 6202 N N . ALA B 1 414 ? -13.711 33.938 22.656 1 97.19 414 ALA B N 1
ATOM 6203 C CA . ALA B 1 414 ? -13.266 33.188 23.828 1 97.19 414 ALA B CA 1
ATOM 6204 C C . ALA B 1 414 ? -11.758 33.312 24.031 1 97.19 414 ALA B C 1
ATOM 6206 O O . ALA B 1 414 ? -11.289 33.531 25.156 1 97.19 414 ALA B O 1
ATOM 6207 N N . LEU B 1 415 ? -11.023 33.219 22.969 1 97.38 415 LEU B N 1
ATOM 6208 C CA . LEU B 1 415 ? -9.562 33.312 23.016 1 97.38 415 LEU B CA 1
ATOM 6209 C C . LEU B 1 415 ? -9.125 34.688 23.469 1 97.38 415 LEU B C 1
ATOM 6211 O O . LEU B 1 415 ? -8.266 34.812 24.344 1 97.38 415 LEU B O 1
ATOM 6215 N N . HIS B 1 416 ? -9.711 35.688 22.906 1 95.5 416 HIS B N 1
ATOM 6216 C CA . HIS B 1 416 ? -9.375 37.062 23.25 1 95.5 416 HIS B CA 1
ATOM 6217 C C . HIS B 1 416 ? -9.695 37.375 24.703 1 95.5 416 HIS B C 1
ATOM 6219 O O . HIS B 1 416 ? -8.898 38 25.406 1 95.5 416 HIS B O 1
ATOM 6225 N N . GLY B 1 417 ? -10.914 36.969 25.094 1 95.75 417 GLY B N 1
ATOM 6226 C CA . GLY B 1 417 ? -11.289 37.188 26.484 1 95.75 417 GLY B CA 1
ATOM 6227 C C . GLY B 1 417 ? -10.344 36.5 27.469 1 95.75 417 GLY B C 1
ATOM 6228 O O . GLY B 1 417 ? -9.984 37.094 28.484 1 95.75 417 GLY B O 1
ATOM 6229 N N . TRP B 1 418 ? -9.969 35.344 27.172 1 97.44 418 TRP B N 1
ATOM 6230 C CA . TRP B 1 418 ? -9.062 34.562 28.016 1 97.44 418 TRP B CA 1
ATOM 6231 C C . TRP B 1 418 ? -7.691 35.219 28.094 1 97.44 418 TRP B C 1
ATOM 6233 O O . TRP B 1 418 ? -7.113 35.375 29.172 1 97.44 418 TRP B O 1
ATOM 6243 N N . ILE B 1 419 ? -7.086 35.656 26.953 1 96.5 419 ILE B N 1
ATOM 6244 C CA . ILE B 1 419 ? -5.785 36.312 26.891 1 96.5 419 ILE B CA 1
ATOM 6245 C C . ILE B 1 419 ? -5.82 37.594 27.734 1 96.5 419 ILE B C 1
ATOM 6247 O O . ILE B 1 419 ? -4.895 37.844 28.5 1 96.5 419 ILE B O 1
ATOM 6251 N N . SER B 1 420 ? -6.895 38.375 27.578 1 94.62 420 SER B N 1
ATOM 6252 C CA . SER B 1 420 ? -7.047 39.594 28.344 1 94.62 420 SER B CA 1
ATOM 6253 C C . SER B 1 420 ? -7.035 39.312 29.844 1 94.62 420 SER B C 1
ATOM 6255 O O . SER B 1 420 ? -6.477 40.094 30.625 1 94.62 420 SER B O 1
ATOM 6257 N N . GLY B 1 421 ? -7.688 38.25 30.125 1 95 421 GLY B N 1
ATOM 6258 C CA . GLY B 1 421 ? -7.691 37.844 31.531 1 95 421 GLY B CA 1
ATOM 6259 C C . GLY B 1 421 ? -6.312 37.5 32.062 1 95 421 GLY B C 1
ATOM 6260 O O . GLY B 1 421 ? -5.973 37.812 33.188 1 95 421 GLY B O 1
ATOM 6261 N N . LEU B 1 422 ? -5.48 36.812 31.281 1 94.81 422 LEU B N 1
ATOM 6262 C CA . LEU B 1 422 ? -4.129 36.438 31.672 1 94.81 422 LEU B CA 1
ATOM 6263 C C . LEU B 1 422 ? -3.248 37.688 31.859 1 94.81 422 LEU B C 1
ATOM 6265 O O . LEU B 1 422 ? -2.436 37.719 32.781 1 94.81 422 LEU B O 1
ATOM 6269 N N . ILE B 1 423 ? -3.402 38.625 30.969 1 92.06 423 ILE B N 1
ATOM 6270 C CA . ILE B 1 423 ? -2.604 39.844 31.031 1 92.06 423 ILE B CA 1
ATOM 6271 C C . ILE B 1 423 ? -2.949 40.625 32.281 1 92.06 423 ILE B C 1
ATOM 6273 O O . ILE B 1 423 ? -2.061 41.188 32.938 1 92.06 423 ILE B O 1
ATOM 6277 N N . ARG B 1 424 ? -4.168 40.656 32.594 1 89.94 424 ARG B N 1
ATOM 6278 C CA . ARG B 1 424 ? -4.617 41.375 33.781 1 89.94 424 ARG B CA 1
ATOM 6279 C C . ARG B 1 424 ? -4.113 40.719 35.062 1 89.94 424 ARG B C 1
ATOM 6281 O O . ARG B 1 424 ? -3.842 41.375 36.062 1 89.94 424 ARG B O 1
ATOM 6288 N N . ALA B 1 425 ? -4.047 39.406 35.094 1 84.94 425 ALA B N 1
ATOM 6289 C CA . ALA B 1 425 ? -3.629 38.656 36.25 1 84.94 425 ALA B CA 1
ATOM 6290 C C . ALA B 1 425 ? -2.121 38.75 36.469 1 84.94 425 ALA B C 1
ATOM 6292 O O . ALA B 1 425 ? -1.627 38.5 37.562 1 84.94 425 ALA B O 1
ATOM 6293 N N . GLY B 1 426 ? -1.352 39.031 35.5 1 74.62 426 GLY B N 1
ATOM 6294 C CA . GLY B 1 426 ? 0.094 39.156 35.625 1 74.62 426 GLY B CA 1
ATOM 6295 C C . GLY B 1 426 ? 0.569 40.562 35.844 1 74.62 426 GLY B C 1
ATOM 6296 O O . GLY B 1 426 ? 1.447 40.812 36.656 1 74.62 426 GLY B O 1
#

Secondary structure (DSSP, 8-state):
----------------HHHHHHHHHHHHHHHHHHHTT--HHHHHHHHHHHHHHHHHHHHT-SSGGGS-TTS-HHHHT--HHHHHHHHHHHHHHH-----TTHHHHS-SHHHHHHHHHHHHHHS-SS----TTSS--HHHHHHHHHHHTT-HHHHHHHHHHHHTTS-EESS----SS-TTEEEEE-BSSSEEEEEEPPSSTT--GGGGHHHHHHHTBTSEEEEEPPTTSSTTPPEESSHHHHHHHHHHHHHHHHTT-SEEEEEEETHHHHHHHHHHHHHHHHH----SEEEEESPPPHHHHB-TT-TTS--B-HHHHHHHHHHHHHHHHTT---HHHHHHHHHHHHHHTT--PPP--S-EEEEEESS--HHHHHTHHHHHHHHHHHTTTS-EEEEEESS-TTGGGTTTHHHHHHHHHHHHHHHHHH-/----------------HHHHHHHHHHHHHHHHHHHTT--HHHHHHHHHHHHHHHHHHHHT-SSGGGS-TTS-HHHHT--HHHHHHHHHHHHHHH-----TTHHHHS-SHHHHHHHHHHHHHHS-SS----TTSS--HHHHHHHHHHHTT-HHHHHHHHHHHHTTS-EESS----SS-TTEEEEE-BSSSEEEEEEPPSSTT--GGGGHHHHHHHTBTSEEEEEPPTTSSTTPPEESSHHHHHHHHHHHHHHHHTT-SEEEEEEETHHHHHHHHHHHHHHHHH----SEEEEESPPPHHHHB-TT-TTS--B-HHHHHHHHHHHHHHHHTT---HHHHHHHHHHHHHHTT--PPP--S-EEEEEESS--HHHHHTHHHHHHHHHHHTTTS-EEEEEESS-TTGGGTTTHHHHHHHHHHHHHHHHHH-